Protein AF-A0A2R5GKH6-F1 (afdb_monomer)

Nearest PDB structures (foldseek):
  7dt0-assembly2_B  TM=6.962E-01  e=3.590E-07  uncultured bacterium esnapd13
  8h7v-assembly1_A  TM=6.740E-01  e=6.157E-07  uncultured bacterium esnapd13
  7dt0-assembly3_C  TM=6.696E-01  e=7.640E-07  uncultured bacterium esnapd13
  3emr-assembly1_A  TM=6.927E-01  e=2.943E-06  Virgibacillus salexigens
  4csw-assembly1_A  TM=3.201E-01  e=4.600E-02  Rhodothermus marinus DSM 4252

Solvent-accessible surface area (backbone atoms only — not comparable to full-atom values): 54508 Å² total; per-residue (Å²): 136,80,90,81,88,82,85,88,82,91,77,89,78,89,85,85,89,88,84,87,90,85,86,86,86,87,80,89,85,91,78,88,82,89,87,89,84,92,84,90,81,89,78,92,82,83,89,80,91,81,87,79,90,77,90,83,84,88,78,91,81,84,90,86,84,90,87,86,86,88,87,82,89,82,87,91,81,90,89,87,89,86,89,88,81,90,84,87,84,91,86,91,87,81,88,79,84,88,79,90,79,83,86,79,91,79,89,84,84,89,87,84,90,83,89,83,89,85,85,90,88,84,90,87,83,86,87,87,81,90,86,88,85,85,90,82,90,85,92,87,84,92,86,68,81,77,66,87,49,52,42,61,55,50,24,51,41,30,68,74,68,45,37,38,79,45,69,42,80,82,46,39,72,67,53,42,51,51,50,49,48,49,48,50,49,55,70,66,60,57,83,49,53,63,72,95,79,76,67,85,75,55,56,73,53,46,56,72,26,42,37,67,61,68,61,29,64,57,56,40,54,52,51,54,59,47,49,69,65,47,50,60,30,52,53,32,35,48,62,73,74,47,63,88,85,62,90,72,51,54,44,75,43,76,74,46,81,43,74,43,63,56,65,89,68,94,70,76,61,72,47,75,51,56,46,70,77,70,49,87,82,65,51,97,88,45,49,52,35,36,38,38,37,32,70,20,96,54,72,42,46,34,33,37,61,85,74,95,76,72,90,89,82,78,95,79,95,86,85,92,85,86,86,88,77,82,91,72,53,53,74,47,76,43,46,51,40,24,32,42,36,30,63,55,56,41,37,38,53,53,88,74,65,49,45,31,44,40,40,30,38,35,38,35,76,71,93,79,56,72,64,66,54,55,51,52,56,20,61,74,53,43,25,37,69,54,39,97,84,79,42,53,36,52,68,59,63,72,63,48,52,76,76,37,42,69,59,46,33,52,48,21,72,48,51,45,43,73,72,53,42,38,84,39,74,42,94,65,100,57,80,48,76,40,55,29,57,47,70,46,50,64,34,39,64,82,52,74,45,88,76,68,84,76,72,50,73,69,53,44,44,69,74,50,60,61,92,81,58,58,70,76,75,80,78,88,88,83,89,86,87,88,82,89,82,88,91,90,83,90,84,91,88,88,89,86,89,88,83,94,78,96,78,80,89,77,85,83,71,82,83,68,82,84,68,82,60,69,78,74,63,71,60,59,59,34,63,59,49,21,52,39,28,71,59,36,21,36,42,76,46,48,52,63,82,56,41,71,75,53,35,52,51,53,36,51,50,53,55,49,51,62,58,63,32,76,63,41,36,86,76,45,90,58,84,46,54,56,46,69,22,51,45,19,49,24,56,53,58,54,38,70,66,58,49,50,50,50,44,47,53,47,62,72,39,50,59,31,54,41,36,30,45,65,73,76,62,70,82,55,96,85,73,62,50,14,42,27,41,42,70,47,39,31,26,64,30,55,56,62,42,37,32,64,70,44,70,50,24,23,67,22,32,62,69,62,52,99,80,44,51,48,30,39,34,34,36,28,51,33,91,56,68,43,76,48,42,32,31,67,37,51,30,65,96,68,85,84,48,84,19,76,48,58,69,76,58,70,65,60,49,50,54,46,64,74,52,55,42,75,48,79,39,39,50,48,18,36,39,41,29,39,27,56,24,37,28,42,44,77,60,54,65,32,93,50,61,45,43,36,42,37,39,30,36,36,39,30,72,58,76,66,46,82,56,79,68,49,71,57,37,59,74,40,37,28,50,66,49,35,68,59,70,46,64,46,44,34,41,56,74,63,40,69,76,75,35,50,69,58,46,35,53,49,23,74,63,14,43,34,77,69,56,46,41,80,46,67,34,89,60,71,97,57,44,71,45,72,42,69,27,53,42,51,57,43,66,23,32,57,80,52,72,44,84,71,66,80,80,79,49,74,66,68,50,49,52,50,34,41,40,40,65,50,61,42,71,60,86,71,69,47,71,49,73,51,73,62,83

Sequence (869 aa):
MLKRESDVAELDEDLEPERSSTAASVADCDVKREKRSRTDVDEVASVSTFAPSTQTSTSLSQDMSGFGSQSTVGEFRQALNAAQDSATAVVRTEGSSSSSSSSSSSESSESGEEGGGGGEGEPGGFGGDGGDSDGSDEEGHRDCHRLGYTPDDAARQLEFEGFLLVPVPWMTEAVRNQKLEAVLDEARRFPEFRDGATQYALGSMYALSNPASFHNMAVRDLRMSAMAELVPLFKSYARNQISPNESRPWKLEQIIDRLVIPPQNKVSRRRRFRVDEVDANARHGDLIFGSWWNLSGENQKFSFKENSHLHESGHNSTNRQLARSNSSGRMVVVPPGQILLFHDHIEQKTEAPGVRLFMGWRLTRSENGPLTRGLRESLQSQAVINLKSGRAPLMYENQHWSFHPNMVVEFTQNNIADRCQIDREAIGSDPSIVRVVANPMSSLQEYGLEMYPEYSSGEVSILLPNSSWTLDCGYWPSSLPATQEEEFALADGTSTSPSDALEAPEINLHRQGREHETCHPLAYEPDQAADELAKNGWVCVRFSWMTPPRLDQLRESLLEDVRNFPEFKPNADSHVLGGFSALGNPASFHNSTVRKLRMYAMAELVPLFSSYARKHLTGNPGQQWKLEQLVDRMMLRPKGATPSAEAWHRDEAPDARDDDCIFGGWWNFNSESQFFSCVPGSHSGVRGHSGFGTVQDKEEKKIYAAKKHQVDVRAGHVLIFHEHILHEIVARKSKVGLLRLFIGWRLTQATTPLTPNLRELLENQAVIPLKSKQVPPMYAKLHWTNWRDKIVNFTQRNIVDACTCERTVGSGSAKGTVLRIVDQHMKSLREYNLPRYSSYNPNEISILFPDSNWTTNCGCGKSGVFKRL

Secondary structure (DSSP, 8-state):
-------------------------------------------------------------------------------SS-------------------------------------------------------------SSTTSSS-HHHHHHHHHHHSEEEEE-TT--HHHHHHHHHHHHHHHHH-TT---TT--TTTHHHHTTT-HHHHH-HHHHHHHHHHHHHHHHHHHHHHHHHS-TT--S--EEEEEEEEEE---SS-----EEE-STTT-SS--TT-EEEEEEEE-SSS-EEEEE-----S-------S--SS------PPEEEE-TTEEEEESS-EEE-------EEEEEEEEE--SS-HHHHHHHHHHHHTBPPPBTTTBPPPSS-HHHHHH-HHHHHHHHHHHS-GGGEEEEE-SSSS--EEEEE-SS--BTTTTTPPPPPPPPHHHHHHHS--TT-----------------------------------PPP-------------PPPSS-HHHHHHHHHHHSEEEEE-TT--HHHHHHHHHHHHHHHHT-TTB-TT-S-SSBSTT-B--STHHHH-HHHHHHHHHHHHHHHHHHHHHHHHHS--STT---EEEEEEEEEEEE-TT--PPPEEEE-B--TT--TT-EEEEEEEE-SSS-EEEEE-TTTTTT-----SB-----HHHHHHHHHH-EEEEE-TTEEEEEETTS-EEE-----SS-EEEEEEEEEEES-SS-SSTTHHHHHHHT--PPPTTSPPPPSB-HHHHHH-HHHHHHHHHHHB-GGGEEEEE--SSTTTT-EEEEE-SS---TTTTTPPPPPPPPHHHHHTTS-BS-EEEE-SSS-EEEE---

Organism: NCBI:txid2315210

Mean predicted aligned error: 20.46 Å

Foldseek 3Di:
DDDDDDDDDDDDDDDDDDDDDDDDDDDDDDDDDDDDDDDDDDDDDDDDDDDDDDDDDDDDDDDDDDDDDDDDDDDDDDDDPDDDDDDDDDDDDDDDDDDDDDDDDDDDDDDDDDDDDDDDDDDDDDDDDDDDDDDDDDDDDPDDPQFVDHLLRQLVCCVPVQKGKTFLNVCDVVNLVVLQVLLVVVVVPPPFAFDDDPCPPQVQQQCQQDLCNVLPPSNLVVVLSVLVVCVSNVLNNCVVPDDLPDQFFKDKAWQDKGKGADDQDFDWDKDKDFQCVSDPPQDDPKAKKKKKAQSDQDKWKKFAQDPPDDDPDDDDDDDDDPDDDDPPTDIDIHHHRIMMMGRGIIIGGDGGGDIMMMIMMIIDRDQDDPLLVQVVVCLQQSWQRAHPVNHRRFSDPPVCCVPPVVVQLVCCVNGGHPLQWDWDFHPDPDRDTGTGGDTRGTHCVVSVHDDDDHQDPVSSCSNRVHPPNGPCSDDDDDDDDDDDDDDDDDDDDDDDDDDDDDDDDDDPDDDDDDDLPDPDDFPDDLLVQLVCCQQFQKGKGFGPPPDPVNLVVLLVVVVVLQCPPQQWDNPAPAQFDALQQWHQELSQQAPPSNLLVLLVCCLSCVSNVVSNCVPPVPPDPPQFKWKFKFTDGKGKHAAQRWHDKFAWWFQAQQLDDQSKWKKKKKWWSDQAWDKWKFQTPQLPPDTDRPGTGGDDDDVVSVVGVVRIDIDTNHHGMMMMGTRSITTIRDGDRHNHTTIMGIMMMMIDSDQFFLFPPVVVCLQLSFQGQGSSSHNQFSYDPVCLVPPVVVQLVSCVRIGDQLQWDWDADCDDPRHRDIGIGGDGRTGGCNSSVTDHDDRDDPLSVVNRGIDQWRQSPSVPSPRDGPHGD

pLDDT: mean 70.67, std 25.55, range [26.72, 98.75]

Radius of gyration: 40.42 Å; Cα contacts (8 Å, |Δi|>4): 1214; chains: 1; bounding box: 115×118×123 Å

Structure (mmCIF, N/CA/C/O backbone):
data_AF-A0A2R5GKH6-F1
#
_entry.id   AF-A0A2R5GKH6-F1
#
loop_
_atom_site.group_PDB
_atom_site.id
_atom_site.type_symbol
_atom_site.label_atom_id
_atom_site.label_alt_id
_atom_site.label_comp_id
_atom_site.label_asym_id
_atom_site.label_entity_id
_atom_site.label_seq_id
_atom_site.pdbx_PDB_ins_code
_atom_site.Cartn_x
_atom_site.Cartn_y
_atom_site.Cartn_z
_atom_site.occupancy
_atom_site.B_iso_or_equiv
_atom_site.auth_seq_id
_atom_site.auth_comp_id
_atom_site.auth_asym_id
_atom_site.auth_atom_id
_atom_site.pdbx_PDB_model_num
ATOM 1 N N . MET A 1 1 ? -28.946 -10.420 -40.716 1.00 34.53 1 MET A N 1
ATOM 2 C CA . MET A 1 1 ? -28.999 -9.492 -41.871 1.00 34.53 1 MET A CA 1
ATOM 3 C C . MET A 1 1 ? -28.199 -8.262 -41.467 1.00 34.53 1 MET A C 1
ATOM 5 O O . MET A 1 1 ? -28.490 -7.756 -40.398 1.00 34.53 1 MET A O 1
ATOM 9 N N . LEU A 1 2 ? -27.164 -7.798 -42.166 1.00 39.09 2 LEU A N 1
ATOM 10 C CA . LEU A 1 2 ? -26.539 -8.218 -43.431 1.00 39.09 2 LEU A CA 1
ATOM 11 C C . LEU A 1 2 ? -25.005 -8.092 -43.291 1.00 39.09 2 LEU A C 1
ATOM 13 O O . LEU A 1 2 ? -24.536 -7.216 -42.570 1.00 39.09 2 LEU A O 1
ATOM 17 N N . LYS A 1 3 ? -24.236 -8.937 -43.991 1.00 44.78 3 LYS A N 1
ATOM 18 C CA . LYS A 1 3 ? -22.803 -8.692 -44.246 1.00 44.78 3 LYS A CA 1
ATOM 19 C C . LYS A 1 3 ? -22.643 -7.496 -45.194 1.00 44.78 3 LYS A C 1
ATOM 21 O O . LYS A 1 3 ? -23.474 -7.339 -46.090 1.00 44.78 3 LYS A O 1
ATOM 26 N N . ARG A 1 4 ? -21.501 -6.804 -45.122 1.00 47.41 4 ARG A N 1
ATOM 27 C CA . ARG A 1 4 ? -20.756 -6.383 -46.321 1.00 47.41 4 ARG A CA 1
ATOM 28 C C . ARG A 1 4 ? -19.262 -6.273 -46.021 1.00 47.41 4 ARG A C 1
ATOM 30 O O . ARG A 1 4 ? -18.869 -5.551 -45.115 1.00 47.41 4 ARG A O 1
ATOM 37 N N . GLU A 1 5 ? -18.481 -7.035 -46.777 1.00 54.81 5 GLU A N 1
ATOM 38 C CA . GLU A 1 5 ? -17.040 -6.851 -46.953 1.00 54.81 5 GLU A CA 1
ATOM 39 C C . GLU A 1 5 ? -16.802 -5.745 -47.999 1.00 54.81 5 GLU A C 1
ATOM 41 O O . GLU A 1 5 ? -17.628 -5.578 -48.902 1.00 54.81 5 GLU A O 1
ATOM 46 N N . SER A 1 6 ? -15.670 -5.044 -47.912 1.00 44.03 6 SER A N 1
ATOM 47 C CA . SER A 1 6 ? -14.995 -4.427 -49.064 1.00 44.03 6 SER A CA 1
ATOM 48 C C . SER A 1 6 ? -13.567 -4.031 -48.677 1.00 44.03 6 SER A C 1
ATOM 50 O O . SER A 1 6 ? -13.378 -3.094 -47.901 1.00 44.03 6 SER A O 1
ATOM 52 N N . ASP A 1 7 ? -12.592 -4.758 -49.215 1.00 41.34 7 ASP A N 1
ATOM 53 C CA . ASP A 1 7 ? -11.163 -4.442 -49.145 1.00 41.34 7 ASP A CA 1
ATOM 54 C C . ASP A 1 7 ? -10.753 -3.382 -50.194 1.00 41.34 7 ASP A C 1
ATOM 56 O O . ASP A 1 7 ? -11.539 -3.030 -51.074 1.00 41.34 7 ASP A O 1
ATOM 60 N N . VAL A 1 8 ? -9.466 -3.004 -50.151 1.00 36.09 8 VAL A N 1
ATOM 61 C CA . VAL A 1 8 ? -8.664 -2.346 -51.210 1.00 36.09 8 VAL A CA 1
ATOM 62 C C . VAL A 1 8 ? -8.894 -0.843 -51.441 1.00 36.09 8 VAL A C 1
ATOM 64 O O . VAL A 1 8 ? -9.864 -0.436 -52.073 1.00 36.09 8 VAL A O 1
ATOM 67 N N . ALA A 1 9 ? -7.898 -0.029 -51.065 1.00 32.47 9 ALA A N 1
ATOM 68 C CA . ALA A 1 9 ? -6.967 0.573 -52.036 1.00 32.47 9 ALA A CA 1
ATOM 69 C C . ALA A 1 9 ? -5.810 1.315 -51.338 1.00 32.47 9 ALA A C 1
ATOM 71 O O . ALA A 1 9 ? -6.034 2.159 -50.472 1.00 32.47 9 ALA A O 1
ATOM 72 N N . GLU A 1 10 ? -4.580 1.007 -51.748 1.00 43.31 10 GLU A N 1
ATOM 73 C CA . GLU A 1 10 ? -3.397 1.847 -51.528 1.00 43.31 10 GLU A CA 1
ATOM 74 C C . GLU A 1 10 ? -3.471 3.075 -52.447 1.00 43.31 10 GLU A C 1
ATOM 76 O O . GLU A 1 10 ? -3.861 2.937 -53.606 1.00 43.31 10 GLU A O 1
ATOM 81 N N . LEU A 1 11 ? -3.039 4.240 -51.961 1.00 40.16 11 LEU A N 1
ATOM 82 C CA . LEU A 1 11 ? -2.482 5.310 -52.792 1.00 40.16 11 LEU A CA 1
ATOM 83 C C . LEU A 1 11 ? -1.433 6.068 -51.971 1.00 40.16 11 LEU A C 1
ATOM 85 O O . LEU A 1 11 ? -1.778 6.823 -51.061 1.00 40.16 11 LEU A O 1
ATOM 89 N N . ASP A 1 12 ? -0.164 5.853 -52.315 1.00 37.38 12 ASP A N 1
ATOM 90 C CA . ASP A 1 12 ? 0.877 6.860 -52.126 1.00 37.38 12 ASP A CA 1
ATOM 91 C C . ASP A 1 12 ? 0.582 8.052 -53.049 1.00 37.38 12 ASP A C 1
ATOM 93 O O . ASP A 1 12 ? 0.193 7.848 -54.199 1.00 37.38 12 ASP A O 1
ATOM 97 N N . GLU A 1 13 ? 0.842 9.273 -52.584 1.00 46.28 13 GLU A N 1
ATOM 98 C CA . GLU A 1 13 ? 1.546 10.276 -53.393 1.00 46.28 13 GLU A CA 1
ATOM 99 C C . GLU A 1 13 ? 2.105 11.385 -52.485 1.00 46.28 13 GLU A C 1
ATOM 101 O O . GLU A 1 13 ? 1.415 11.916 -51.610 1.00 46.28 13 GLU A O 1
ATOM 106 N N . ASP A 1 14 ? 3.387 11.701 -52.676 1.00 42.50 14 ASP A N 1
ATOM 107 C CA . ASP A 1 14 ? 4.087 12.808 -52.022 1.00 42.50 14 ASP A CA 1
ATOM 108 C C . ASP A 1 14 ? 3.471 14.172 -52.387 1.00 42.50 14 ASP A C 1
ATOM 110 O O . ASP A 1 14 ? 2.933 14.321 -53.481 1.00 42.50 14 ASP A O 1
ATOM 114 N N . LEU A 1 15 ? 3.641 15.187 -51.519 1.00 36.03 15 LEU A N 1
ATOM 115 C CA . LEU A 1 15 ? 4.017 16.574 -51.885 1.00 36.03 15 LEU A CA 1
ATOM 116 C C . LEU A 1 15 ? 4.073 17.509 -50.652 1.00 36.03 15 LEU A C 1
ATOM 118 O O . LEU A 1 15 ? 3.105 18.169 -50.279 1.00 36.03 15 LEU A O 1
ATOM 122 N N . GLU A 1 16 ? 5.263 17.620 -50.063 1.00 45.59 16 GLU A N 1
ATOM 123 C CA . GLU A 1 16 ? 5.758 18.831 -49.378 1.00 45.59 16 GLU A CA 1
ATOM 124 C C . GLU A 1 16 ? 6.518 19.703 -50.413 1.00 45.59 16 GLU A C 1
ATOM 126 O O . GLU A 1 16 ? 6.889 19.178 -51.468 1.00 45.59 16 GLU A O 1
ATOM 131 N N . PRO A 1 17 ? 6.926 20.959 -50.125 1.00 58.50 17 PRO A N 1
ATOM 132 C CA . PRO A 1 17 ? 6.417 21.953 -49.166 1.00 58.50 17 PRO A CA 1
ATOM 133 C C . PRO A 1 17 ? 6.124 23.318 -49.849 1.00 58.50 17 PRO A C 1
ATOM 135 O O . PRO A 1 17 ? 6.504 23.523 -50.993 1.00 58.50 17 PRO A O 1
ATOM 138 N N . GLU A 1 18 ? 5.591 24.313 -49.122 1.00 37.81 18 GLU A N 1
ATOM 139 C CA . GLU A 1 18 ? 5.977 25.742 -49.268 1.00 37.81 18 GLU A CA 1
ATOM 140 C C . GLU A 1 18 ? 5.550 26.559 -48.024 1.00 37.81 18 GLU A C 1
ATOM 142 O O . GLU A 1 18 ? 4.809 26.086 -47.162 1.00 37.81 18 GLU A O 1
ATOM 147 N N . ARG A 1 19 ? 6.121 27.761 -47.862 1.00 39.41 19 ARG A N 1
ATOM 148 C CA . ARG A 1 19 ? 6.217 28.504 -46.585 1.00 39.41 19 ARG A CA 1
ATOM 149 C C . ARG A 1 19 ? 5.281 29.726 -46.490 1.00 39.41 19 ARG A C 1
ATOM 151 O O . ARG A 1 19 ? 4.680 30.155 -47.465 1.00 39.41 19 ARG A O 1
ATOM 158 N N . SER A 1 20 ? 5.368 30.390 -45.327 1.00 33.31 20 SER A N 1
ATOM 159 C CA . SER A 1 20 ? 4.950 31.777 -45.010 1.00 33.31 20 SER A CA 1
ATOM 160 C C . SER A 1 20 ? 3.495 31.886 -44.508 1.00 33.31 20 SER A C 1
ATOM 162 O O . SER A 1 20 ? 2.554 31.489 -45.174 1.00 33.31 20 SER A O 1
ATOM 164 N N . SER A 1 21 ? 3.253 32.141 -43.217 1.00 36.00 21 SER A N 1
ATOM 165 C CA . SER A 1 21 ? 3.440 33.378 -42.432 1.00 36.00 21 SER A CA 1
ATOM 166 C C . SER A 1 21 ? 2.377 34.450 -42.690 1.00 36.00 21 SER A C 1
ATOM 168 O O . SER A 1 21 ? 2.438 35.154 -43.692 1.00 36.00 21 SER A O 1
ATOM 170 N N . THR A 1 22 ? 1.485 34.683 -41.727 1.00 33.62 22 THR A N 1
ATOM 171 C CA . THR A 1 22 ? 1.418 35.910 -40.895 1.00 33.62 22 THR A CA 1
ATOM 172 C C . THR A 1 22 ? 0.170 35.876 -40.005 1.00 33.62 22 THR A C 1
ATOM 174 O O . THR A 1 22 ? -0.684 35.003 -40.141 1.00 33.62 22 THR A O 1
ATOM 177 N N . ALA A 1 23 ? 0.124 36.759 -39.009 1.00 36.25 23 ALA A N 1
ATOM 178 C CA . ALA A 1 23 ? -0.905 36.781 -37.976 1.00 36.25 23 ALA A CA 1
ATOM 179 C C . ALA A 1 23 ? -2.078 37.727 -38.306 1.00 36.25 23 ALA A C 1
ATOM 181 O O . ALA A 1 23 ? -1.992 38.545 -39.216 1.00 36.25 23 ALA A O 1
ATOM 182 N N . ALA A 1 24 ? -3.076 37.682 -37.413 1.00 33.56 24 ALA A N 1
ATOM 183 C CA . ALA A 1 24 ? -4.045 38.733 -37.076 1.00 33.56 24 ALA A CA 1
ATOM 184 C C . ALA A 1 24 ? -5.471 38.659 -37.676 1.00 33.56 24 ALA A C 1
ATOM 186 O O . ALA A 1 24 ? -5.754 39.133 -38.769 1.00 33.56 24 ALA A O 1
ATOM 187 N N . SER A 1 25 ? -6.396 38.312 -36.769 1.00 32.91 25 SER A N 1
ATOM 188 C CA . SER A 1 25 ? -7.523 39.168 -36.341 1.00 32.91 25 SER A CA 1
ATOM 189 C C . SER A 1 25 ? -8.952 38.924 -36.876 1.00 32.91 25 SER A C 1
ATOM 191 O O . SER A 1 25 ? -9.220 38.995 -38.067 1.00 32.91 25 SER A O 1
ATOM 193 N N . VAL A 1 26 ? -9.862 38.841 -35.887 1.00 33.16 26 VAL A N 1
ATOM 194 C CA . VAL A 1 26 ? -11.204 39.468 -35.817 1.00 33.16 26 VAL A CA 1
ATOM 195 C C . VAL A 1 26 ? -12.443 38.751 -36.404 1.00 33.16 26 VAL A C 1
ATOM 197 O O . VAL A 1 26 ? -12.439 38.221 -37.505 1.00 33.16 26 VAL A O 1
ATOM 200 N N . ALA A 1 27 ? -13.525 38.897 -35.617 1.00 31.48 27 ALA A N 1
ATOM 201 C CA . ALA A 1 27 ? -14.965 38.780 -35.897 1.00 31.48 27 ALA A CA 1
ATOM 202 C C . ALA A 1 27 ? -15.665 37.402 -35.835 1.00 31.48 27 ALA A C 1
ATOM 204 O O . ALA A 1 27 ? -15.552 36.560 -36.717 1.00 31.48 27 ALA A O 1
ATOM 205 N N . ASP A 1 28 ? -16.480 37.271 -34.780 1.00 33.78 28 ASP A N 1
ATOM 206 C CA . ASP A 1 28 ? -17.915 36.948 -34.792 1.00 33.78 28 ASP A CA 1
ATOM 207 C C . ASP A 1 28 ? -18.483 35.912 -35.778 1.00 33.78 28 ASP A C 1
ATOM 209 O O . ASP A 1 28 ? -18.575 36.140 -36.983 1.00 33.78 28 ASP A O 1
ATOM 213 N N . CYS A 1 29 ? -19.141 34.895 -35.208 1.00 32.72 29 CYS A N 1
ATOM 214 C CA . CYS A 1 29 ? -20.474 34.496 -35.671 1.00 32.72 29 CYS A CA 1
ATOM 215 C C . CYS A 1 29 ? -21.316 33.905 -34.531 1.00 32.72 29 CYS A C 1
ATOM 217 O O . CYS A 1 29 ? -21.149 32.759 -34.117 1.00 32.72 29 CYS A O 1
ATOM 219 N N . ASP A 1 30 ? -22.261 34.710 -34.056 1.00 34.03 30 ASP A N 1
ATOM 220 C CA . ASP A 1 30 ? -23.305 34.341 -33.104 1.00 34.03 30 ASP A CA 1
ATOM 221 C C . ASP A 1 30 ? -24.464 33.641 -33.848 1.00 34.03 30 ASP A C 1
ATOM 223 O O . ASP A 1 30 ? -25.128 34.259 -34.685 1.00 34.03 30 ASP A O 1
ATOM 227 N N . VAL A 1 31 ? -24.732 32.352 -33.579 1.00 39.97 31 VAL A N 1
ATOM 228 C CA . VAL A 1 31 ? -25.918 31.649 -34.118 1.00 39.97 31 VAL A CA 1
ATOM 229 C C . VAL A 1 31 ? -26.664 30.866 -33.037 1.00 39.97 31 VAL A C 1
ATOM 231 O O . VAL A 1 31 ? -26.386 29.712 -32.716 1.00 39.97 31 VAL A O 1
ATOM 234 N N . LYS A 1 32 ? -27.713 31.530 -32.554 1.00 33.53 32 LYS A N 1
ATOM 235 C CA . LYS A 1 32 ? -28.870 31.026 -31.801 1.00 33.53 32 LYS A CA 1
ATOM 236 C C . LYS A 1 32 ? -29.304 29.598 -32.171 1.00 33.53 32 LYS A C 1
ATOM 238 O O . LYS A 1 32 ? -29.564 29.310 -33.341 1.00 33.53 32 LYS A O 1
ATOM 243 N N . ARG A 1 33 ? -29.705 28.812 -31.160 1.00 38.22 33 ARG A N 1
ATOM 244 C CA . ARG A 1 33 ? -30.953 28.032 -31.283 1.00 38.22 33 ARG A CA 1
ATOM 245 C C . ARG A 1 33 ? -31.690 27.841 -29.959 1.00 38.22 33 ARG A C 1
ATOM 247 O O . ARG A 1 33 ? -31.127 27.412 -28.961 1.00 38.22 33 ARG A O 1
ATOM 254 N N . GLU A 1 34 ? -32.976 28.174 -29.982 1.00 32.94 34 GLU A N 1
ATOM 255 C CA . GLU A 1 34 ? -33.892 28.120 -28.842 1.00 32.94 34 GLU A CA 1
ATOM 256 C C . GLU A 1 34 ? -34.293 26.684 -28.463 1.00 32.94 34 GLU A C 1
ATOM 258 O O . GLU A 1 34 ? -34.482 25.838 -29.342 1.00 32.94 34 GLU A O 1
ATOM 263 N N . LYS A 1 35 ? -34.651 26.476 -27.186 1.00 38.75 35 LYS A N 1
ATOM 264 C CA . LYS A 1 35 ? -35.952 25.869 -26.844 1.00 38.75 35 LYS A CA 1
ATOM 265 C C . LYS A 1 35 ? -36.427 26.259 -25.438 1.00 38.75 35 LYS A C 1
ATOM 267 O O . LYS A 1 35 ? -35.645 26.341 -24.501 1.00 38.75 35 LYS A O 1
ATOM 272 N N . ARG A 1 36 ? -37.731 26.538 -25.331 1.00 33.22 36 ARG A N 1
ATOM 273 C CA . ARG A 1 36 ? -38.428 27.094 -24.154 1.00 33.22 36 ARG A CA 1
ATOM 274 C C . ARG A 1 36 ? -39.048 26.004 -23.270 1.00 33.22 36 ARG A C 1
ATOM 276 O O . ARG A 1 36 ? -39.677 25.111 -23.827 1.00 33.22 36 ARG A O 1
ATOM 283 N N . SER A 1 37 ? -39.046 26.217 -21.949 1.00 38.28 37 SER A N 1
ATOM 284 C CA . SER A 1 37 ? -40.229 26.173 -21.044 1.00 38.28 37 SER A CA 1
ATOM 285 C C . SER A 1 37 ? -39.748 26.368 -19.590 1.00 38.28 37 SER A C 1
ATOM 287 O O . SER A 1 37 ? -39.015 25.518 -19.102 1.00 38.28 37 SER A O 1
ATOM 289 N N . ARG A 1 38 ? -39.930 27.512 -18.915 1.00 35.56 38 ARG A N 1
ATOM 290 C CA . ARG A 1 38 ? -41.169 28.176 -18.443 1.00 35.56 38 ARG A CA 1
ATOM 291 C C . ARG A 1 38 ? -41.789 27.524 -17.193 1.00 35.56 38 ARG A C 1
ATOM 293 O O . ARG A 1 38 ? -42.606 26.624 -17.339 1.00 35.56 38 ARG A O 1
ATOM 300 N N . THR A 1 39 ? -41.481 28.094 -16.026 1.00 40.31 39 THR A N 1
ATOM 301 C CA . THR A 1 39 ? -42.418 28.384 -14.917 1.00 40.31 39 THR A CA 1
ATOM 302 C C . THR A 1 39 ? -41.822 29.514 -14.079 1.00 40.31 39 THR A C 1
ATOM 304 O O . THR A 1 39 ? -40.701 29.381 -13.594 1.00 40.31 39 THR A O 1
ATOM 307 N N . ASP A 1 40 ? -42.564 30.609 -13.953 1.00 38.97 40 ASP A N 1
ATOM 308 C CA . ASP A 1 40 ? -42.227 31.807 -13.176 1.00 38.97 40 ASP A CA 1
ATOM 309 C C . ASP A 1 40 ? -42.649 31.652 -11.699 1.00 38.97 40 ASP A C 1
ATOM 311 O O . ASP A 1 40 ? -43.562 30.872 -11.439 1.00 38.97 40 ASP A O 1
ATOM 315 N N . VAL A 1 41 ? -42.012 32.401 -10.781 1.00 43.66 41 VAL A N 1
ATOM 316 C CA . VAL A 1 41 ? -42.593 33.152 -9.631 1.00 43.66 41 VAL A CA 1
ATOM 317 C C . VAL A 1 41 ? -41.477 34.037 -9.024 1.00 43.66 41 VAL A C 1
ATOM 319 O O . VAL A 1 41 ? -40.464 33.504 -8.581 1.00 43.66 41 VAL A O 1
ATOM 322 N N . ASP A 1 42 ? -41.662 35.363 -9.098 1.00 37.91 42 ASP A N 1
ATOM 323 C CA . ASP A 1 42 ? -41.467 36.458 -8.106 1.00 37.91 42 ASP A CA 1
ATOM 324 C C . ASP A 1 42 ? -40.412 36.318 -6.968 1.00 37.91 42 ASP A C 1
ATOM 326 O O . ASP A 1 42 ? -40.249 35.253 -6.384 1.00 37.91 42 ASP A O 1
ATOM 330 N N . GLU A 1 43 ? -39.709 37.351 -6.470 1.00 38.62 43 GLU A N 1
ATOM 331 C CA . GLU A 1 43 ? -39.561 38.793 -6.779 1.00 38.62 43 GLU A CA 1
ATOM 332 C C . GLU A 1 43 ? -38.331 39.343 -5.979 1.00 38.62 43 GLU A C 1
ATOM 334 O O . GLU A 1 43 ? -37.988 38.751 -4.963 1.00 38.62 43 GLU A O 1
ATOM 339 N N . VAL A 1 44 ? -37.718 40.478 -6.393 1.00 33.81 44 VAL A N 1
ATOM 340 C CA . VAL A 1 44 ? -37.182 41.602 -5.541 1.00 33.81 44 VAL A CA 1
ATOM 341 C C . VAL A 1 44 ? -36.199 41.272 -4.357 1.00 33.81 44 VAL A C 1
ATOM 343 O O . VAL A 1 44 ? -36.514 40.492 -3.475 1.00 33.81 44 VAL A O 1
ATOM 346 N N . ALA A 1 45 ? -35.004 41.871 -4.147 1.00 35.06 45 ALA A N 1
ATOM 347 C CA . ALA A 1 45 ? -34.350 43.074 -4.692 1.00 35.06 45 ALA A CA 1
ATOM 348 C C . ALA A 1 45 ? -32.793 43.098 -4.559 1.00 35.06 45 ALA A C 1
ATOM 350 O O . ALA A 1 45 ? -32.228 42.610 -3.588 1.00 35.06 45 ALA A O 1
ATOM 351 N N . SER A 1 46 ? -32.156 43.826 -5.491 1.00 34.34 46 SER A N 1
ATOM 352 C CA . SER A 1 46 ? -31.110 44.867 -5.303 1.00 34.34 46 SER A CA 1
ATOM 353 C C . SER A 1 46 ? -29.748 44.634 -4.590 1.00 34.34 46 SER A C 1
ATOM 355 O O . SER A 1 46 ? -29.707 44.482 -3.377 1.00 34.34 46 SER A O 1
ATOM 357 N N . VAL A 1 47 ? -28.662 44.933 -5.345 1.00 31.83 47 VAL A N 1
ATOM 358 C CA . VAL A 1 47 ? -27.583 45.933 -5.035 1.00 31.83 47 VAL A CA 1
ATOM 359 C C . VAL A 1 47 ? -26.630 45.640 -3.843 1.00 31.83 47 VAL A C 1
ATOM 361 O O . VAL A 1 47 ? -27.073 45.365 -2.742 1.00 31.83 47 VAL A O 1
ATOM 364 N N . SER A 1 48 ? -25.295 45.763 -3.937 1.00 31.06 48 SER A N 1
ATOM 365 C CA . SER A 1 48 ? -24.385 46.011 -5.075 1.00 31.06 48 SER A CA 1
ATOM 366 C C . SER A 1 48 ? -22.955 45.528 -4.796 1.00 31.06 48 SER A C 1
ATOM 368 O O . SER A 1 48 ? -22.483 45.516 -3.664 1.00 31.06 48 SER A O 1
ATOM 370 N N . THR A 1 49 ? -22.231 45.257 -5.880 1.00 32.81 49 THR A N 1
ATOM 371 C CA . THR A 1 49 ? -20.763 45.280 -5.987 1.00 32.81 49 THR A CA 1
ATOM 372 C C . THR A 1 49 ? -20.108 46.507 -5.332 1.00 32.81 49 THR A C 1
ATOM 374 O O . THR A 1 49 ? -20.604 47.612 -5.535 1.00 32.81 49 THR A O 1
ATOM 377 N N . PHE A 1 50 ? -18.942 46.351 -4.690 1.00 30.19 50 PHE A N 1
ATOM 378 C CA . PHE A 1 50 ? -17.632 46.755 -5.250 1.00 30.19 50 PHE A CA 1
ATOM 379 C C . PHE A 1 50 ? -16.467 46.349 -4.314 1.00 30.19 50 PHE A C 1
ATOM 381 O O . PHE A 1 50 ? -16.503 46.581 -3.110 1.00 30.19 50 PHE A O 1
ATOM 388 N N . ALA A 1 51 ? -15.423 45.752 -4.895 1.00 32.97 51 ALA A N 1
ATOM 389 C CA . ALA A 1 51 ? -14.051 45.713 -4.358 1.00 32.97 51 ALA A CA 1
ATOM 390 C C . ALA A 1 51 ? -13.311 47.007 -4.839 1.00 32.97 51 ALA A C 1
ATOM 392 O O . ALA A 1 51 ? -14.013 47.875 -5.360 1.00 32.97 51 ALA A O 1
ATOM 393 N N . PRO A 1 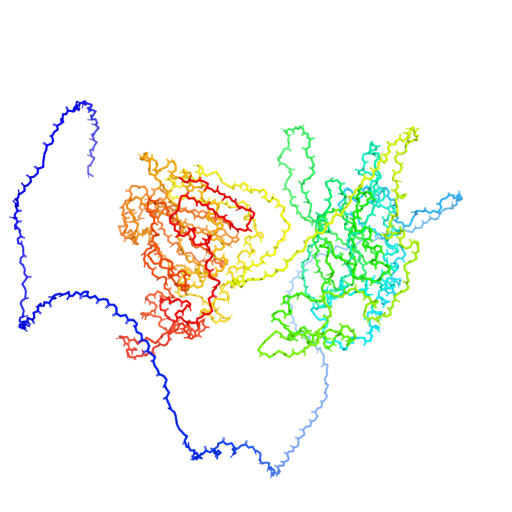52 ? -11.967 47.198 -4.796 1.00 48.84 52 PRO A N 1
ATOM 394 C CA . PRO A 1 52 ? -10.884 46.321 -4.319 1.00 48.84 52 PRO A CA 1
ATOM 395 C C . PRO A 1 52 ? -9.744 47.042 -3.542 1.00 48.84 52 PRO A C 1
ATOM 397 O O . PRO A 1 52 ? -9.775 48.254 -3.363 1.00 48.84 52 PRO A O 1
ATOM 400 N N . SER A 1 53 ? -8.656 46.300 -3.255 1.00 30.17 53 SER A N 1
ATOM 401 C CA . SER A 1 53 ? -7.258 46.792 -3.104 1.00 30.17 53 SER A CA 1
ATOM 402 C C . SER A 1 53 ? -6.944 47.696 -1.879 1.00 30.17 53 SER A C 1
ATOM 404 O O . SER A 1 53 ? -7.825 48.356 -1.355 1.00 30.17 53 SER A O 1
ATOM 406 N N . THR A 1 54 ? -5.734 47.768 -1.303 1.00 30.59 54 THR A N 1
ATOM 407 C CA . THR A 1 54 ? -4.416 47.170 -1.619 1.00 30.59 54 THR A CA 1
ATOM 408 C C . THR A 1 54 ? -3.567 47.044 -0.329 1.00 30.59 54 THR A C 1
ATOM 410 O O . THR A 1 54 ? -3.951 47.558 0.713 1.00 30.59 54 THR A O 1
ATOM 413 N N . GLN A 1 55 ? -2.416 46.364 -0.436 1.00 30.70 55 GLN A N 1
ATOM 414 C CA . GLN A 1 55 ? -1.119 46.560 0.265 1.00 30.70 55 GLN A CA 1
ATOM 415 C C . GLN A 1 55 ? -0.983 47.828 1.172 1.00 30.70 55 GLN A C 1
ATOM 417 O O . GLN A 1 55 ? -1.497 48.883 0.826 1.00 30.70 55 GLN A O 1
ATOM 422 N N . THR A 1 56 ? -0.232 47.873 2.291 1.00 29.05 56 THR A N 1
ATOM 423 C CA . THR A 1 56 ? 1.098 47.271 2.552 1.00 29.05 56 THR A CA 1
ATOM 424 C C . THR A 1 56 ? 1.515 47.356 4.048 1.00 29.05 56 THR A C 1
ATOM 426 O O . THR A 1 56 ? 1.165 48.319 4.718 1.00 29.05 56 THR A O 1
ATOM 429 N N . SER A 1 57 ? 2.359 46.400 4.483 1.00 30.50 57 SER A N 1
ATOM 430 C CA . SER A 1 57 ? 3.596 46.531 5.310 1.00 30.50 57 SER A CA 1
ATOM 431 C C . SER A 1 57 ? 3.630 46.992 6.787 1.00 30.50 57 SER A C 1
ATOM 433 O O . SER A 1 57 ? 3.017 47.982 7.158 1.00 30.50 57 SER A O 1
ATOM 435 N N . THR A 1 58 ? 4.593 46.381 7.516 1.00 29.39 58 THR A N 1
ATOM 436 C CA . THR A 1 58 ? 5.397 46.904 8.667 1.00 29.39 58 THR A CA 1
ATOM 437 C C . THR A 1 58 ? 4.671 47.283 9.974 1.00 29.39 58 THR A C 1
ATOM 439 O O . THR A 1 58 ? 3.582 47.827 9.940 1.00 29.39 58 THR A O 1
ATOM 442 N N . SER A 1 59 ? 5.233 47.117 11.181 1.00 30.02 59 SER A N 1
ATOM 443 C CA . SER A 1 59 ? 6.354 46.302 11.707 1.00 30.02 59 SER A CA 1
ATOM 444 C C . SER A 1 59 ? 6.378 46.413 13.248 1.00 30.02 59 SER A C 1
ATOM 446 O O . SER A 1 59 ? 5.776 47.324 13.802 1.00 30.02 59 SER A O 1
ATOM 448 N N . LEU A 1 60 ? 7.098 45.502 13.912 1.00 30.36 60 LEU A N 1
ATOM 449 C CA . LEU A 1 60 ? 7.470 45.478 15.341 1.00 30.36 60 LEU A CA 1
ATOM 450 C C . LEU A 1 60 ? 7.608 46.841 16.064 1.00 30.36 60 LEU A C 1
ATOM 452 O O . LEU A 1 60 ? 8.246 47.731 15.512 1.00 30.36 60 LEU A O 1
ATOM 456 N N . SER A 1 61 ? 7.245 46.899 17.361 1.00 29.89 61 SER A N 1
ATOM 457 C CA . SER A 1 61 ? 8.234 46.837 18.475 1.00 29.89 61 SER A CA 1
ATOM 458 C C . SER A 1 61 ? 7.653 47.082 19.887 1.00 29.89 61 SER A C 1
ATOM 460 O O . SER A 1 61 ? 6.872 48.010 20.047 1.00 29.89 61 SER A O 1
ATOM 462 N N . GLN A 1 62 ? 8.187 46.348 20.882 1.00 32.03 62 GLN A N 1
ATOM 463 C CA . GLN A 1 62 ? 8.351 46.700 22.318 1.00 32.03 62 GLN A CA 1
ATOM 464 C C . GLN A 1 62 ? 7.074 46.890 23.176 1.00 32.03 62 GLN A C 1
ATOM 466 O O . GLN A 1 62 ? 6.174 47.650 22.845 1.00 32.03 62 GLN A O 1
ATOM 471 N N . ASP A 1 63 ? 6.851 46.076 24.215 1.00 34.91 63 ASP A N 1
ATOM 472 C CA . ASP A 1 63 ? 7.528 46.021 25.536 1.00 34.91 63 ASP A CA 1
ATOM 473 C C . ASP A 1 63 ? 7.275 47.247 26.428 1.00 34.91 63 ASP A C 1
ATOM 475 O O . ASP A 1 63 ? 7.695 48.351 26.099 1.00 34.91 63 ASP A O 1
ATOM 479 N N . MET A 1 64 ? 6.674 47.017 27.605 1.00 29.41 64 MET A N 1
ATOM 480 C CA . MET A 1 64 ? 7.219 47.426 28.912 1.00 29.41 64 MET A CA 1
ATOM 481 C C . MET A 1 64 ? 6.371 46.878 30.075 1.00 29.41 64 MET A C 1
ATOM 483 O O . MET A 1 64 ? 5.146 46.795 30.035 1.00 29.41 64 MET A O 1
ATOM 487 N N . SER A 1 65 ? 7.083 46.494 31.125 1.00 32.47 65 SER A N 1
ATOM 488 C CA . SER A 1 65 ? 6.665 45.817 32.354 1.00 32.47 65 SER A CA 1
ATOM 489 C C . SER A 1 65 ? 5.814 46.623 33.353 1.00 32.47 65 SER A C 1
ATOM 491 O O . SER A 1 65 ? 6.102 47.789 33.602 1.00 32.47 65 SER A O 1
ATOM 493 N N . GLY A 1 66 ? 4.979 45.899 34.114 1.00 30.00 66 GLY A N 1
ATOM 494 C CA . GLY A 1 66 ? 5.056 45.895 35.587 1.00 30.00 66 GLY A CA 1
ATOM 495 C C . GLY A 1 66 ? 4.161 46.849 36.395 1.00 30.00 66 GLY A C 1
ATOM 496 O O . GLY A 1 66 ? 4.209 48.056 36.223 1.00 30.00 66 GLY A O 1
ATOM 497 N N . PHE A 1 67 ? 3.408 46.287 37.350 1.00 31.84 67 PHE A N 1
ATOM 498 C CA . PHE A 1 67 ? 3.442 46.565 38.804 1.00 31.84 67 PHE A CA 1
ATOM 499 C C . PHE A 1 67 ? 2.346 45.726 39.495 1.00 31.84 67 PHE A C 1
ATOM 501 O O . PHE A 1 67 ? 1.333 45.403 38.880 1.00 31.84 67 PHE A O 1
ATOM 508 N N . GLY A 1 68 ? 2.536 45.346 40.762 1.00 30.44 68 GLY A N 1
ATOM 509 C CA . GLY A 1 68 ? 1.552 44.565 41.527 1.00 30.44 68 GLY A CA 1
ATOM 510 C C . GLY A 1 68 ? 1.330 45.111 42.936 1.00 30.44 68 GLY A C 1
ATOM 511 O O . GLY A 1 68 ? 2.061 45.994 43.382 1.00 30.44 68 GLY A O 1
ATOM 512 N N . SER A 1 69 ? 0.356 44.554 43.658 1.00 33.59 69 SER A N 1
ATOM 513 C CA . SER A 1 69 ? 0.244 44.675 45.118 1.00 33.59 69 SER A CA 1
ATOM 514 C C . SER A 1 69 ? -0.601 43.537 45.712 1.00 33.59 69 SER A C 1
ATOM 516 O O . SER A 1 69 ? -1.308 42.824 45.001 1.00 33.59 69 SER A O 1
ATOM 518 N N . GLN A 1 70 ? -0.455 43.324 47.021 1.00 36.34 70 GLN A N 1
ATOM 519 C CA . GLN A 1 70 ? -1.033 42.216 47.788 1.00 36.34 70 GLN A CA 1
ATOM 520 C C . GLN A 1 70 ? -2.288 42.655 48.560 1.00 36.34 70 GLN A C 1
ATOM 522 O O . GLN A 1 70 ? -2.325 43.779 49.057 1.00 36.34 70 GLN A O 1
ATOM 527 N N . SER A 1 71 ? -3.216 41.728 48.819 1.00 36.25 71 SER A N 1
ATOM 528 C CA . SER A 1 71 ? -3.822 41.540 50.154 1.00 36.25 71 SER A CA 1
ATOM 529 C C . SER A 1 71 ? -4.484 40.153 50.259 1.00 36.25 71 SER A C 1
ATOM 531 O O . SER A 1 71 ? -4.460 39.374 49.305 1.00 36.25 71 SER A O 1
ATOM 533 N N . THR A 1 72 ? -4.947 39.782 51.454 1.00 36.25 72 THR A N 1
ATOM 534 C CA . THR A 1 72 ? -4.954 38.390 51.936 1.00 36.25 72 THR A CA 1
ATOM 535 C C . THR A 1 72 ? -6.211 37.984 52.720 1.00 36.25 72 THR A C 1
ATOM 537 O O . THR A 1 72 ? -6.843 38.818 53.357 1.00 36.25 72 THR A O 1
ATOM 540 N N . VAL A 1 73 ? -6.433 36.657 52.781 1.00 33.25 73 VAL A N 1
ATOM 541 C CA . VAL A 1 73 ? -7.222 35.890 53.783 1.00 33.25 73 VAL A CA 1
ATOM 542 C C . VAL A 1 73 ? -8.761 35.933 53.679 1.00 33.25 73 VAL A C 1
ATOM 544 O O . VAL A 1 73 ? -9.375 36.981 53.535 1.00 33.25 73 VAL A O 1
ATOM 547 N N . GLY A 1 74 ? -9.383 34.746 53.790 1.00 28.56 74 GLY A N 1
ATOM 548 C CA . GLY A 1 74 ? -10.846 34.568 53.757 1.00 28.56 74 GLY A CA 1
ATOM 549 C C . GLY A 1 74 ? -11.342 33.135 53.491 1.00 28.56 74 GLY A C 1
ATOM 550 O O . GLY A 1 74 ? -12.202 32.937 52.647 1.00 28.56 74 GLY A O 1
ATOM 551 N N . GLU A 1 75 ? -10.730 32.150 54.153 1.00 34.19 75 GLU A N 1
ATOM 552 C CA . GLU A 1 75 ? -11.321 30.889 54.652 1.00 34.19 75 GLU A CA 1
ATOM 553 C C . GLU A 1 75 ? -12.564 30.259 53.968 1.00 34.19 75 GLU A C 1
ATOM 555 O O . GLU A 1 75 ? -13.687 30.709 54.164 1.00 34.19 75 GLU A O 1
ATOM 560 N N . PHE A 1 76 ? -12.392 29.066 53.373 1.00 27.17 76 PHE A N 1
ATOM 561 C CA . PHE A 1 76 ? -13.253 27.907 53.686 1.00 27.17 76 PHE A CA 1
ATOM 562 C C . PHE A 1 76 ? -12.535 26.583 53.351 1.00 27.17 76 PHE A C 1
ATOM 564 O O . PHE A 1 76 ? -12.356 26.206 52.193 1.00 27.17 76 PHE A O 1
ATOM 571 N N . ARG A 1 77 ? -12.096 25.863 54.387 1.00 33.72 77 ARG A N 1
ATOM 572 C CA . ARG A 1 77 ? -11.536 24.499 54.326 1.00 33.72 77 ARG A CA 1
ATOM 573 C C . ARG A 1 77 ? -12.341 23.643 55.315 1.00 33.72 77 ARG A C 1
ATOM 575 O O . ARG A 1 77 ? -12.839 24.188 56.287 1.00 33.72 77 ARG A O 1
ATOM 582 N N . GLN A 1 78 ? -12.383 22.322 55.105 1.00 31.66 78 GLN A N 1
ATOM 583 C CA . GLN A 1 78 ? -13.002 21.310 55.994 1.00 31.66 78 GLN A CA 1
ATOM 584 C C . GLN A 1 78 ? -14.546 21.217 55.997 1.00 31.66 78 GLN A C 1
ATOM 586 O O . GLN A 1 78 ? -15.192 21.618 56.956 1.00 31.66 78 GLN A O 1
ATOM 591 N N . ALA A 1 79 ? -15.131 20.559 54.984 1.00 30.95 79 ALA A N 1
ATOM 592 C CA . ALA A 1 79 ? -16.468 19.951 55.103 1.00 30.95 79 ALA A CA 1
ATOM 593 C C . ALA A 1 79 ? -16.764 18.869 54.034 1.00 30.95 79 ALA A C 1
ATOM 595 O O . ALA A 1 79 ? -17.747 19.004 53.315 1.00 30.95 79 ALA A O 1
ATOM 596 N N . LEU A 1 80 ? -15.945 17.807 53.897 1.00 31.11 80 LEU A N 1
ATOM 597 C CA . LEU A 1 80 ? -16.392 16.553 53.236 1.00 31.11 80 LEU A CA 1
ATOM 598 C C . LEU A 1 80 ? -15.508 15.306 53.501 1.00 31.11 80 LEU A C 1
ATOM 600 O O . LEU A 1 80 ? -15.253 14.526 52.594 1.00 31.11 80 LEU A O 1
ATOM 604 N N . ASN A 1 81 ? -15.017 15.106 54.730 1.00 33.50 81 ASN A N 1
ATOM 605 C CA . ASN A 1 81 ? -14.272 13.891 55.115 1.00 33.50 81 ASN A CA 1
ATOM 606 C C . ASN A 1 81 ? -14.547 13.513 56.585 1.00 33.50 81 ASN A C 1
ATOM 608 O O . ASN A 1 81 ? -13.659 13.600 57.427 1.00 33.50 81 ASN A O 1
ATOM 612 N N . ALA A 1 82 ? -15.797 13.148 56.898 1.00 30.16 82 ALA A N 1
ATOM 613 C CA . ALA A 1 82 ? -16.187 12.493 58.155 1.00 30.16 82 ALA A CA 1
ATOM 614 C C . ALA A 1 82 ? -17.659 12.032 58.109 1.00 30.16 82 ALA A C 1
ATOM 616 O O . ALA A 1 82 ? -18.526 12.818 58.478 1.00 30.16 82 ALA A O 1
ATOM 617 N N . ALA A 1 83 ? -17.937 10.797 57.654 1.00 29.80 83 ALA A N 1
ATOM 618 C CA . ALA A 1 83 ? -19.094 9.969 58.069 1.00 29.80 83 ALA A CA 1
ATOM 619 C C . ALA A 1 83 ? -19.260 8.694 57.208 1.00 29.80 83 ALA A C 1
ATOM 621 O O . ALA A 1 83 ? -20.257 8.560 56.506 1.00 29.80 83 ALA A O 1
ATOM 622 N N . GLN A 1 84 ? -18.322 7.742 57.281 1.00 31.72 84 GLN A N 1
ATOM 623 C CA . GLN A 1 84 ? -18.622 6.319 57.043 1.00 31.72 84 GLN A CA 1
ATOM 624 C C . GLN A 1 84 ? -17.436 5.444 57.467 1.00 31.72 84 GLN A C 1
ATOM 626 O O . GLN A 1 84 ? -16.533 5.209 56.677 1.00 31.72 84 GLN A O 1
ATOM 631 N N . ASP A 1 85 ? -17.435 5.009 58.733 1.00 30.86 85 ASP A N 1
ATOM 632 C CA . ASP A 1 85 ? -17.163 3.607 59.081 1.00 30.86 85 ASP A CA 1
ATOM 633 C C . ASP A 1 85 ? -17.433 3.287 60.566 1.00 30.86 85 ASP A C 1
ATOM 635 O O . ASP A 1 85 ? -17.149 4.082 61.458 1.00 30.86 85 ASP A O 1
ATOM 639 N N . SER A 1 86 ? -17.922 2.060 60.791 1.00 31.70 86 SER A N 1
ATOM 640 C CA . SER A 1 86 ? -17.913 1.271 62.042 1.00 31.70 86 SER A CA 1
ATOM 641 C C . SER A 1 86 ? -18.738 1.696 63.278 1.00 31.70 86 SER A C 1
ATOM 643 O O . SER A 1 86 ? -18.297 2.496 64.098 1.00 31.70 86 SER A O 1
ATOM 645 N N . ALA A 1 87 ? -19.830 0.951 63.534 1.00 29.73 87 ALA A N 1
ATOM 646 C CA . ALA A 1 87 ? -20.194 0.473 64.882 1.00 29.73 87 ALA A CA 1
ATOM 647 C C . ALA A 1 87 ? -21.045 -0.828 64.856 1.00 29.73 87 ALA A C 1
ATOM 649 O O . ALA A 1 87 ? -22.196 -0.854 64.430 1.00 29.73 87 ALA A O 1
ATOM 650 N N . THR A 1 88 ? -20.425 -1.901 65.348 1.00 32.75 88 THR A N 1
ATOM 651 C CA . THR A 1 88 ? -20.929 -3.191 65.881 1.00 32.75 88 THR A CA 1
ATOM 652 C C . THR A 1 88 ? -22.004 -3.038 66.997 1.00 32.75 88 THR A C 1
ATOM 654 O O . THR A 1 88 ? -22.137 -1.948 67.536 1.00 32.75 88 THR A O 1
ATOM 657 N N . ALA A 1 89 ? -22.763 -4.037 67.504 1.00 31.88 89 ALA A N 1
ATOM 658 C CA . ALA A 1 89 ? -23.082 -5.445 67.157 1.00 31.88 89 ALA A CA 1
ATOM 659 C C . ALA A 1 89 ? -24.182 -6.024 68.119 1.00 31.88 89 ALA A C 1
ATOM 661 O O . ALA A 1 89 ? -24.572 -5.355 69.067 1.00 31.88 89 ALA A O 1
ATOM 662 N N . VAL A 1 90 ? -24.558 -7.311 67.937 1.00 31.98 90 VAL A N 1
ATOM 663 C CA . VAL A 1 90 ? -25.192 -8.262 68.908 1.00 31.98 90 VAL A CA 1
ATOM 664 C C . VAL A 1 90 ? -26.696 -8.139 69.248 1.00 31.98 90 VAL A C 1
ATOM 666 O O . VAL A 1 90 ? -27.085 -7.232 69.965 1.00 31.98 90 VAL A O 1
ATOM 669 N N . VAL A 1 91 ? -27.472 -9.198 68.925 1.00 33.47 91 VAL A N 1
ATOM 670 C CA . VAL A 1 91 ? -28.309 -10.023 69.854 1.00 33.47 91 VAL A CA 1
ATOM 671 C C . VAL A 1 91 ? -28.373 -11.479 69.315 1.00 33.47 91 VAL A C 1
ATOM 673 O O . VAL A 1 91 ? -28.285 -11.693 68.109 1.00 33.47 91 VAL A O 1
ATOM 676 N N . ARG A 1 92 ? -28.470 -12.485 70.206 1.00 34.44 92 ARG A N 1
ATOM 677 C CA . ARG A 1 92 ? -28.549 -13.946 69.927 1.00 34.44 92 ARG A CA 1
ATOM 678 C C . ARG A 1 92 ? -29.985 -14.497 69.966 1.00 34.44 92 ARG A C 1
ATOM 680 O O . ARG A 1 92 ? -30.784 -13.942 70.709 1.00 34.44 92 ARG A O 1
ATOM 687 N N . THR A 1 93 ? -30.224 -15.648 69.312 1.00 31.52 93 THR A N 1
ATOM 688 C CA . THR A 1 93 ? -31.015 -16.871 69.703 1.00 31.52 93 THR A CA 1
ATOM 689 C C . THR A 1 93 ? -31.531 -17.585 68.428 1.00 31.52 93 THR A C 1
ATOM 691 O O . THR A 1 93 ? -31.707 -16.912 67.421 1.00 31.52 93 THR A O 1
ATOM 694 N N . GLU A 1 94 ? -31.793 -18.899 68.329 1.00 33.84 94 GLU A N 1
ATOM 695 C CA . GLU A 1 94 ? -31.298 -20.112 69.019 1.00 33.84 94 GLU A CA 1
ATOM 696 C C . GLU A 1 94 ? -31.623 -21.377 68.170 1.00 33.84 94 GLU A C 1
ATOM 698 O O . GLU A 1 94 ? -32.587 -21.369 67.410 1.00 33.84 94 GLU A O 1
ATOM 703 N N . GLY A 1 95 ? -30.864 -22.471 68.360 1.00 28.36 95 GLY A N 1
ATOM 704 C CA . GLY A 1 95 ? -31.205 -23.863 67.983 1.00 28.36 95 GLY A CA 1
ATOM 705 C C . GLY A 1 95 ? -31.141 -24.287 66.495 1.00 28.36 95 GLY A C 1
ATOM 706 O O . GLY A 1 95 ? -31.157 -23.457 65.599 1.00 28.36 95 GLY A O 1
ATOM 707 N N . SER A 1 96 ? -31.099 -25.585 66.144 1.00 33.06 96 SER A N 1
ATOM 708 C CA . SER A 1 96 ? -30.573 -26.799 66.825 1.00 33.06 96 SER A CA 1
ATOM 709 C C . SER A 1 96 ? -30.615 -28.014 65.856 1.00 33.06 96 SER A C 1
ATOM 711 O O . SER A 1 96 ? -31.239 -27.909 64.804 1.00 33.06 96 SER A O 1
ATOM 713 N N . SER A 1 97 ? -30.028 -29.167 66.239 1.00 32.84 97 SER A N 1
ATOM 714 C CA . SER A 1 97 ? -30.077 -30.495 65.555 1.00 32.84 97 SER A CA 1
ATOM 715 C C . SER A 1 97 ? -29.237 -30.603 64.248 1.00 32.84 97 SER A C 1
ATOM 717 O O . SER A 1 97 ? -29.427 -29.830 63.320 1.00 32.84 97 SER A O 1
ATOM 719 N N . SER A 1 98 ? -28.102 -31.330 64.217 1.00 32.34 98 SER A N 1
ATOM 720 C CA . SER A 1 98 ? -27.884 -32.806 64.134 1.00 32.34 98 SER A CA 1
ATOM 721 C C . SER A 1 98 ? -27.834 -33.321 62.680 1.00 32.34 98 SER A C 1
ATOM 723 O O . SER A 1 98 ? -28.662 -32.898 61.888 1.00 32.34 98 SER A O 1
ATOM 725 N N . SER A 1 99 ? -26.989 -34.265 62.246 1.00 31.94 99 SER A N 1
ATOM 726 C CA . SER A 1 99 ? -25.855 -35.007 62.843 1.00 31.94 99 SER A CA 1
ATOM 727 C C . SER A 1 99 ? -25.211 -35.890 61.749 1.00 31.94 99 SER A C 1
ATOM 729 O O . SER A 1 99 ? -25.916 -36.232 60.807 1.00 31.94 99 SER A O 1
ATOM 731 N N . SER A 1 100 ? -23.966 -36.372 61.952 1.00 31.83 100 SER A N 1
ATOM 732 C CA . SER A 1 100 ? -23.356 -37.591 61.331 1.00 31.83 100 SER A CA 1
ATOM 733 C C . SER A 1 100 ? -23.245 -37.696 59.786 1.00 31.83 100 SER A C 1
ATOM 735 O O . SER A 1 100 ? -24.041 -37.130 59.058 1.00 31.83 100 SER A O 1
ATOM 737 N N . SER A 1 101 ? -22.350 -38.487 59.178 1.00 32.75 101 SER A N 1
ATOM 738 C CA . SER A 1 101 ? -20.964 -38.906 59.482 1.00 32.75 101 SER A CA 1
ATOM 739 C C . SER A 1 101 ? -20.399 -39.669 58.259 1.00 32.75 101 SER A C 1
ATOM 741 O O . SER A 1 101 ? -21.168 -40.286 57.536 1.00 32.75 101 SER A O 1
ATOM 743 N N . SER A 1 102 ? -19.066 -39.690 58.101 1.00 32.28 102 SER A N 1
ATOM 744 C CA . SER A 1 102 ? -18.247 -40.801 57.546 1.00 32.28 102 SER A CA 1
ATOM 745 C C . SER A 1 102 ? -18.528 -41.430 56.151 1.00 32.28 102 SER A C 1
ATOM 747 O O . SER A 1 102 ? -19.554 -42.064 55.948 1.00 32.28 102 SER A O 1
ATOM 749 N N . SER A 1 103 ? -17.463 -41.432 55.318 1.00 31.91 103 SER A N 1
ATOM 750 C CA . SER A 1 103 ? -16.857 -42.599 54.604 1.00 31.91 103 SER A CA 1
ATOM 751 C C . SER A 1 103 ? -17.687 -43.309 53.510 1.00 31.91 103 SER A C 1
ATOM 753 O O . SER A 1 103 ? -18.770 -43.791 53.801 1.00 31.91 103 SER A O 1
ATOM 755 N N . SER A 1 104 ? -17.302 -43.429 52.231 1.00 32.50 104 SER A N 1
ATOM 756 C CA . SER A 1 104 ? -16.080 -43.949 51.559 1.00 32.50 104 SER A CA 1
ATOM 757 C C . SER A 1 104 ? -16.509 -45.115 50.643 1.00 32.50 104 SER A C 1
ATOM 759 O O . SER A 1 104 ? -17.507 -45.759 50.956 1.00 32.50 104 SER A O 1
ATOM 761 N N . SER A 1 105 ? -15.709 -45.468 49.618 1.00 31.23 105 SER A N 1
ATOM 762 C CA . SER A 1 105 ? -15.836 -46.695 48.777 1.00 31.23 105 SER A CA 1
ATOM 763 C C . SER A 1 105 ? -17.143 -46.864 47.959 1.00 31.23 105 SER A C 1
ATOM 765 O O . SER A 1 105 ? -18.165 -46.282 48.294 1.00 31.23 105 SER A O 1
ATOM 767 N N . SER A 1 106 ? -17.234 -47.691 46.909 1.00 31.97 106 SER A N 1
ATOM 768 C CA . SER A 1 106 ? -16.337 -48.035 45.776 1.00 31.97 106 SER A CA 1
ATOM 769 C C . SER A 1 106 ? -17.062 -49.092 44.922 1.00 31.97 106 SER A C 1
ATOM 771 O O . SER A 1 106 ? -17.555 -50.046 45.514 1.00 31.97 106 SER A O 1
ATOM 773 N N . GLU A 1 107 ? -17.033 -48.986 43.581 1.00 30.20 107 GLU A N 1
ATOM 774 C CA . GLU A 1 107 ? -17.442 -50.066 42.636 1.00 30.20 107 GLU A CA 1
ATOM 775 C C . GLU A 1 107 ? -18.951 -50.463 42.736 1.00 30.20 107 GLU A C 1
ATOM 777 O O . GLU A 1 107 ? -19.643 -50.026 43.647 1.00 30.20 107 GLU A O 1
ATOM 782 N N . SER A 1 108 ? -19.632 -51.194 41.839 1.00 30.39 108 SER A N 1
ATOM 783 C CA . SER A 1 108 ? -19.376 -51.845 40.530 1.00 30.39 108 SER A CA 1
ATOM 784 C C . SER A 1 108 ? -20.737 -51.919 39.763 1.00 30.39 108 SER A C 1
ATOM 786 O O . SER A 1 108 ? -21.784 -51.884 40.402 1.00 30.39 108 SER A O 1
ATOM 788 N N . SER A 1 109 ? -20.790 -51.761 38.427 1.00 31.22 109 SER A N 1
ATOM 789 C CA . SER A 1 109 ? -20.957 -52.808 37.373 1.00 31.22 109 SER A CA 1
ATOM 790 C C . SER A 1 109 ? -22.375 -52.936 36.765 1.00 31.22 109 SER A C 1
ATOM 792 O O . SER A 1 109 ? -23.336 -52.450 37.344 1.00 31.22 109 SER A O 1
ATOM 794 N N . GLU A 1 110 ? -22.446 -53.641 35.618 1.00 31.61 110 GLU A N 1
ATOM 795 C CA . GLU A 1 110 ? -23.628 -54.059 34.817 1.00 31.61 110 GLU A CA 1
ATOM 796 C C . GLU A 1 110 ? -24.287 -52.992 33.900 1.00 31.61 110 GLU A C 1
ATOM 798 O O . GLU A 1 110 ? -24.478 -51.851 34.307 1.00 31.61 110 GLU A O 1
ATOM 803 N N . SER A 1 111 ? -24.673 -53.282 32.640 1.00 31.75 111 SER A N 1
ATOM 804 C CA . SER A 1 111 ? -24.399 -54.444 31.752 1.00 31.75 111 SER A CA 1
ATOM 805 C C . SER A 1 111 ? -24.784 -54.169 30.269 1.00 31.75 111 SER A C 1
ATOM 807 O O . SER A 1 111 ? -25.596 -53.286 29.994 1.00 31.75 111 SER A O 1
ATOM 809 N N . GLY A 1 112 ? -24.217 -54.964 29.336 1.00 30.72 112 GLY A N 1
ATOM 810 C CA . GLY A 1 112 ? -24.691 -55.222 27.950 1.00 30.72 112 GLY A CA 1
ATOM 811 C C . GLY A 1 112 ? -23.729 -54.760 26.831 1.00 30.72 112 GLY A C 1
ATOM 812 O O . GLY A 1 112 ? -23.507 -53.561 26.707 1.00 30.72 112 GLY A O 1
ATOM 813 N N . GLU A 1 113 ? -22.975 -55.618 26.115 1.00 34.03 113 GLU A N 1
ATOM 814 C CA . GLU A 1 113 ? -23.361 -56.590 25.041 1.00 34.03 113 GLU A CA 1
ATOM 815 C C . GLU A 1 113 ? -23.712 -55.903 23.691 1.00 34.03 113 GLU A C 1
ATOM 817 O O . GLU A 1 113 ? -24.437 -54.915 23.698 1.00 34.03 113 GLU A O 1
ATOM 822 N N . GLU A 1 114 ? -23.233 -56.283 22.488 1.00 33.56 114 GLU A N 1
ATOM 823 C CA . GLU A 1 114 ? -22.383 -57.389 21.959 1.00 33.56 114 GLU A CA 1
ATOM 824 C C . GLU A 1 114 ? -21.371 -56.809 20.916 1.00 33.56 114 GLU A C 1
ATOM 826 O O . GLU A 1 114 ? -21.641 -55.762 20.335 1.00 33.56 114 GLU A O 1
ATOM 831 N N . GLY A 1 115 ? -20.145 -57.323 20.702 1.00 30.62 115 GLY A N 1
ATOM 832 C CA . GLY A 1 115 ? -19.787 -58.417 19.761 1.00 30.62 115 GLY A CA 1
ATOM 833 C C . GLY A 1 115 ? -19.037 -57.877 18.506 1.00 30.62 115 GLY A C 1
ATOM 834 O O . GLY A 1 115 ? -19.334 -56.777 18.061 1.00 30.62 115 GLY A O 1
ATOM 835 N N . GLY A 1 116 ? -18.042 -58.520 17.867 1.00 31.38 116 GLY A N 1
ATOM 836 C CA . GLY A 1 116 ? -17.265 -59.738 18.155 1.00 31.38 116 GLY A CA 1
ATOM 837 C C . GLY A 1 116 ? -16.208 -60.035 17.049 1.00 31.38 116 GLY A C 1
ATOM 838 O O . GLY A 1 116 ? -16.337 -59.535 15.934 1.00 31.38 116 GLY A O 1
ATOM 839 N N . GLY A 1 117 ? -15.197 -60.873 17.349 1.00 30.58 117 GLY A N 1
ATOM 840 C CA . GLY A 1 117 ? -14.193 -61.435 16.405 1.00 30.58 117 GLY A CA 1
ATOM 841 C C . GLY A 1 117 ? -12.916 -60.595 16.159 1.00 30.58 117 GLY A C 1
ATOM 842 O O . GLY A 1 117 ? -12.994 -59.378 16.058 1.00 30.58 117 GLY A O 1
ATOM 843 N N . GLY A 1 118 ? -11.703 -61.160 16.023 1.00 32.69 118 GLY A N 1
ATOM 844 C CA . GLY A 1 118 ? -11.246 -62.559 16.160 1.00 32.69 118 GLY A CA 1
ATOM 845 C C . GLY A 1 118 ? -9.903 -62.818 15.428 1.00 32.69 118 GLY A C 1
ATOM 846 O O . GLY A 1 118 ? -9.710 -62.280 14.342 1.00 32.69 118 GLY A O 1
ATOM 847 N N . GLY A 1 119 ? -9.011 -63.652 15.995 1.00 32.16 119 GLY A N 1
ATOM 848 C CA . GLY A 1 119 ? -7.690 -64.042 15.438 1.00 32.16 119 GLY A CA 1
ATOM 849 C C . GLY A 1 119 ? -6.512 -63.300 16.102 1.00 32.16 119 GLY A C 1
ATOM 850 O O . GLY A 1 119 ? -6.343 -62.110 15.862 1.00 32.16 119 GLY A O 1
ATOM 851 N N . GLU A 1 120 ? -5.777 -63.839 17.085 1.00 35.88 120 GLU A N 1
ATOM 852 C CA . GLU A 1 120 ? -4.925 -65.057 17.149 1.00 35.88 120 GLU A CA 1
ATOM 853 C C . GLU A 1 120 ? -3.591 -64.963 16.379 1.00 35.88 120 GLU A C 1
ATOM 855 O O . GLU A 1 120 ? -3.569 -64.661 15.188 1.00 35.88 120 GLU A O 1
ATOM 860 N N . GLY A 1 121 ? -2.477 -65.264 17.068 1.00 31.36 121 GLY A N 1
ATOM 861 C CA . GLY A 1 121 ? -1.120 -65.286 16.496 1.00 31.36 121 GLY A CA 1
ATOM 862 C C . GLY A 1 121 ? -0.002 -65.035 17.520 1.00 31.36 121 GLY A C 1
ATOM 863 O O . GLY A 1 121 ? 0.653 -63.998 17.462 1.00 31.36 121 GLY A O 1
ATOM 864 N N . GLU A 1 122 ? 0.193 -65.957 18.470 1.00 34.03 122 GLU A N 1
ATOM 865 C CA . GLU A 1 122 ? 1.226 -65.885 19.529 1.00 34.03 122 GLU A CA 1
ATOM 866 C C . GLU A 1 122 ? 2.485 -66.755 19.166 1.00 34.03 122 GLU A C 1
ATOM 868 O O . GLU A 1 122 ? 2.653 -67.056 17.983 1.00 34.03 122 GLU A O 1
ATOM 873 N N . PRO A 1 123 ? 3.470 -67.064 20.045 1.00 60.50 123 PRO A N 1
ATOM 874 C CA . PRO A 1 123 ? 4.823 -66.503 19.942 1.00 60.50 123 PRO A CA 1
ATOM 875 C C . PRO A 1 123 ? 5.947 -67.539 19.689 1.00 60.50 123 PRO A C 1
ATOM 877 O O . PRO A 1 123 ? 5.718 -68.744 19.603 1.00 60.50 123 PRO A O 1
ATOM 880 N N . GLY A 1 124 ? 7.206 -67.077 19.657 1.00 31.88 124 GLY A N 1
ATOM 881 C CA . GLY A 1 124 ? 8.400 -67.936 19.682 1.00 31.88 124 GLY A CA 1
ATOM 882 C C . GLY A 1 124 ? 9.596 -67.257 20.362 1.00 31.88 124 GLY A C 1
ATOM 883 O O . GLY A 1 124 ? 9.921 -66.119 20.032 1.00 31.88 124 GLY A O 1
ATOM 884 N N . GLY A 1 125 ? 10.228 -67.944 21.321 1.00 34.78 125 GLY A N 1
ATOM 885 C CA . GLY A 1 125 ? 11.392 -67.464 22.087 1.00 34.78 125 GLY A CA 1
ATOM 886 C C . GLY A 1 125 ? 12.619 -68.385 21.983 1.00 34.78 125 GLY A C 1
ATOM 887 O O . GLY A 1 125 ? 12.758 -69.098 20.995 1.00 34.78 125 GLY A O 1
ATOM 888 N N . PHE A 1 126 ? 13.439 -68.406 23.049 1.00 31.88 126 PHE A N 1
ATOM 889 C CA . PHE A 1 126 ? 14.796 -68.997 23.170 1.00 31.88 126 PHE A CA 1
ATOM 890 C C . PHE A 1 126 ? 15.904 -68.211 22.428 1.00 31.88 126 PHE A C 1
ATOM 892 O O . PHE A 1 126 ? 15.671 -67.679 21.350 1.00 31.88 126 PHE A O 1
ATOM 899 N N . GLY A 1 127 ? 17.134 -68.061 22.940 1.00 34.88 127 GLY A N 1
ATOM 900 C CA . GLY A 1 127 ? 17.751 -68.569 24.180 1.00 34.88 127 GLY A CA 1
ATOM 901 C C . GLY A 1 127 ? 19.055 -69.332 23.888 1.00 34.88 127 GLY A C 1
ATOM 902 O O . GLY A 1 127 ? 19.031 -70.240 23.063 1.00 34.88 127 GLY A O 1
ATOM 903 N N . GLY A 1 128 ? 20.174 -68.993 24.545 1.00 30.61 128 GLY A N 1
ATOM 904 C CA . GLY A 1 128 ? 21.452 -69.705 24.370 1.00 30.61 128 GLY A CA 1
ATOM 905 C C . GLY A 1 128 ? 22.651 -69.063 25.087 1.00 30.61 128 GLY A C 1
ATOM 906 O O . GLY A 1 128 ? 23.000 -67.922 24.796 1.00 30.61 128 GLY A O 1
ATOM 907 N N . ASP A 1 129 ? 23.267 -69.816 26.003 1.00 36.69 129 ASP A N 1
ATOM 908 C CA . ASP A 1 129 ? 24.442 -69.452 26.814 1.00 36.69 129 ASP A CA 1
ATOM 909 C C . ASP A 1 129 ? 25.793 -69.842 26.177 1.00 36.69 129 ASP A C 1
ATOM 911 O O . ASP A 1 129 ? 25.882 -70.846 25.474 1.00 36.69 129 ASP A O 1
ATOM 915 N N . GLY A 1 130 ? 26.858 -69.141 26.601 1.00 35.03 130 GLY A N 1
ATOM 916 C CA . GLY A 1 130 ? 28.055 -69.782 27.185 1.00 35.03 130 GLY A CA 1
ATOM 917 C C . GLY A 1 130 ? 29.266 -70.133 26.298 1.00 35.03 130 GLY A C 1
ATOM 918 O O . GLY A 1 130 ? 29.126 -70.686 25.211 1.00 35.03 130 GLY A O 1
ATOM 919 N N . GLY A 1 131 ? 30.478 -69.914 26.841 1.00 31.28 131 GLY A N 1
ATOM 920 C CA . GLY A 1 131 ? 31.722 -70.567 26.389 1.00 31.28 131 GLY A CA 1
ATOM 921 C C . GLY A 1 131 ? 33.007 -69.729 26.503 1.00 31.28 131 GLY A C 1
ATOM 922 O O . GLY A 1 131 ? 33.285 -68.925 25.618 1.00 31.28 131 GLY A O 1
ATOM 923 N N . ASP A 1 132 ? 33.811 -69.959 27.548 1.00 39.66 132 ASP A N 1
ATOM 924 C CA . ASP A 1 132 ? 35.154 -69.374 27.750 1.00 39.66 132 ASP A CA 1
ATOM 925 C C . ASP A 1 132 ? 36.273 -70.091 26.959 1.00 39.66 132 ASP A C 1
ATOM 927 O O . ASP A 1 132 ? 36.165 -71.286 26.673 1.00 39.66 132 ASP A O 1
ATOM 931 N N . SER A 1 133 ? 37.407 -69.408 26.722 1.00 32.38 133 SER A N 1
ATOM 932 C CA . SER A 1 133 ? 38.735 -70.046 26.573 1.00 32.38 133 SER A CA 1
ATOM 933 C C . SER A 1 133 ? 39.906 -69.062 26.780 1.00 32.38 133 SER A C 1
ATOM 935 O O . SER A 1 133 ? 39.807 -67.895 26.401 1.00 32.38 133 SER A O 1
ATOM 937 N N . ASP A 1 134 ? 41.008 -69.553 27.355 1.00 33.62 134 ASP A N 1
ATOM 938 C CA . ASP A 1 134 ? 42.128 -68.794 27.944 1.00 33.62 134 ASP A CA 1
ATOM 939 C C . ASP A 1 134 ? 43.110 -68.060 26.996 1.00 33.62 134 ASP A C 1
ATOM 941 O O . ASP A 1 134 ? 43.454 -68.547 25.923 1.00 33.62 134 ASP A O 1
ATOM 945 N N . GLY A 1 135 ? 43.665 -66.945 27.504 1.00 33.03 135 GLY A N 1
ATOM 946 C CA . GLY A 1 135 ? 45.101 -66.796 27.828 1.00 33.03 135 GLY A CA 1
ATOM 947 C C . GLY A 1 135 ? 46.175 -66.631 26.733 1.00 33.03 135 GLY A C 1
ATOM 948 O O . GLY A 1 135 ? 46.527 -67.597 26.071 1.00 33.03 135 GLY A O 1
ATOM 949 N N . SER A 1 136 ? 46.835 -65.457 26.700 1.00 32.34 136 SER A N 1
ATOM 950 C CA . SER A 1 136 ? 48.288 -65.290 26.981 1.00 32.34 136 SER A CA 1
ATOM 951 C C . SER A 1 136 ? 48.811 -63.881 26.631 1.00 32.34 136 SER A C 1
ATOM 953 O O . SER A 1 136 ? 48.607 -63.412 25.517 1.00 32.34 136 SER A O 1
ATOM 955 N N . ASP A 1 137 ? 49.503 -63.258 27.587 1.00 37.56 137 ASP A N 1
ATOM 956 C CA . ASP A 1 137 ? 50.631 -62.309 27.498 1.00 37.56 137 ASP A CA 1
ATOM 957 C C . ASP A 1 137 ? 50.882 -61.479 26.215 1.00 37.56 137 ASP A C 1
ATOM 959 O O . ASP A 1 137 ? 51.300 -62.008 25.192 1.00 37.56 137 ASP A O 1
ATOM 963 N N . GLU A 1 138 ? 50.838 -60.144 26.352 1.00 31.23 138 GLU A N 1
ATOM 964 C CA . GLU A 1 138 ? 52.012 -59.284 26.087 1.00 31.23 138 GLU A CA 1
ATOM 965 C C . GLU A 1 138 ? 51.839 -57.887 26.734 1.00 31.23 138 GLU A C 1
ATOM 967 O O . GLU A 1 138 ? 50.882 -57.153 26.471 1.00 31.23 138 GLU A O 1
ATOM 972 N N . GLU A 1 139 ? 52.765 -57.504 27.622 1.00 40.06 139 GLU A N 1
ATOM 973 C CA . GLU A 1 139 ? 52.840 -56.151 28.191 1.00 40.06 139 GLU A CA 1
ATOM 974 C C . GLU A 1 139 ? 53.611 -55.227 27.243 1.00 40.06 139 GLU A C 1
ATOM 976 O O . GLU A 1 139 ? 54.753 -55.529 26.900 1.00 40.06 139 GLU A O 1
ATOM 981 N N . GLY A 1 140 ? 53.060 -54.063 26.864 1.00 34.94 140 GLY A N 1
ATOM 982 C CA . GLY A 1 140 ? 53.876 -53.158 26.046 1.00 34.94 140 GLY A CA 1
ATOM 983 C C . GLY A 1 140 ? 53.334 -51.845 25.490 1.00 34.94 140 GLY A C 1
ATOM 984 O O . GLY A 1 140 ? 54.122 -51.180 24.843 1.00 34.94 140 GLY A O 1
ATOM 985 N N . HIS A 1 141 ? 52.086 -51.407 25.715 1.00 31.62 141 HIS A N 1
ATOM 986 C CA . HIS A 1 141 ? 51.680 -50.014 25.414 1.00 31.62 141 HIS A CA 1
ATOM 987 C C . HIS A 1 141 ? 50.395 -49.605 26.161 1.00 31.62 141 HIS A C 1
ATOM 989 O O . HIS A 1 141 ? 49.282 -49.709 25.645 1.00 31.62 141 HIS A O 1
ATOM 995 N N . ARG A 1 142 ? 50.536 -49.082 27.385 1.00 35.56 142 ARG A N 1
ATOM 996 C CA . ARG A 1 142 ? 49.453 -48.368 28.084 1.00 35.56 142 ARG A CA 1
ATOM 997 C C . ARG A 1 142 ? 49.757 -46.876 28.126 1.00 35.56 142 ARG A C 1
ATOM 999 O O . ARG A 1 142 ? 50.441 -46.442 29.036 1.00 35.56 142 ARG A O 1
ATOM 1006 N N . ASP A 1 143 ? 49.245 -46.143 27.136 1.00 42.06 143 ASP A N 1
ATOM 1007 C CA . ASP A 1 143 ? 48.706 -44.778 27.283 1.00 42.06 143 ASP A CA 1
ATOM 1008 C C . ASP A 1 143 ? 48.174 -44.263 25.931 1.00 42.06 143 ASP A C 1
ATOM 1010 O O . ASP A 1 143 ? 48.895 -43.623 25.174 1.00 42.06 143 ASP A O 1
ATOM 1014 N N . CYS A 1 144 ? 46.907 -44.593 25.622 1.00 34.41 144 CYS A N 1
ATOM 1015 C CA . CYS A 1 144 ? 46.027 -43.899 24.647 1.00 34.41 144 CYS A CA 1
ATOM 1016 C C . CYS A 1 144 ? 44.606 -44.511 24.519 1.00 34.41 144 CYS A C 1
ATOM 1018 O O . CYS A 1 144 ? 43.748 -43.936 23.859 1.00 34.41 144 CYS A O 1
ATOM 1020 N N . HIS A 1 145 ? 44.294 -45.646 25.158 1.00 36.47 145 HIS A N 1
ATOM 1021 C CA . HIS A 1 145 ? 43.034 -46.382 24.919 1.00 36.47 145 HIS A CA 1
ATOM 1022 C C . HIS A 1 145 ? 41.754 -45.846 25.602 1.00 36.47 145 HIS A C 1
ATOM 1024 O O . HIS A 1 145 ? 40.727 -46.520 25.579 1.00 36.47 145 HIS A O 1
ATOM 1030 N N . ARG A 1 146 ? 41.754 -44.650 26.210 1.00 51.62 146 ARG A N 1
ATOM 1031 C CA . ARG A 1 146 ? 40.590 -44.171 26.993 1.00 51.62 146 ARG A CA 1
ATOM 1032 C C . ARG A 1 146 ? 39.411 -43.633 26.173 1.00 51.62 146 ARG A C 1
ATOM 1034 O O . ARG A 1 146 ? 38.297 -43.657 26.684 1.00 51.62 146 ARG A O 1
ATOM 1041 N N . LEU A 1 147 ? 39.621 -43.167 24.940 1.00 50.12 147 LEU A N 1
ATOM 1042 C CA . LEU A 1 147 ? 38.570 -42.504 24.146 1.00 50.12 147 LEU A CA 1
ATOM 1043 C C . LEU A 1 147 ? 37.799 -43.436 23.193 1.00 50.12 147 LEU A C 1
ATOM 1045 O O . LEU A 1 147 ? 36.829 -42.997 22.584 1.00 50.12 147 LEU A O 1
ATOM 1049 N N . GLY A 1 148 ? 38.219 -44.696 23.033 1.00 60.56 148 GLY A N 1
ATOM 1050 C CA . GLY A 1 148 ? 37.661 -45.619 22.028 1.00 60.56 148 GLY A CA 1
ATOM 1051 C C . GLY A 1 148 ? 38.079 -45.327 20.576 1.00 60.56 148 GLY A C 1
ATOM 1052 O O . GLY A 1 148 ? 37.766 -46.112 19.689 1.00 60.56 148 GLY A O 1
ATOM 1053 N N . TYR A 1 149 ? 38.826 -44.243 20.354 1.00 67.94 149 TYR A N 1
ATOM 1054 C CA . TYR A 1 149 ? 39.359 -43.780 19.072 1.00 67.94 149 TYR A CA 1
ATOM 1055 C C . TYR A 1 149 ? 40.787 -43.268 19.282 1.00 67.94 149 TYR A C 1
ATOM 1057 O O . TYR A 1 149 ? 41.094 -42.753 20.363 1.00 67.94 149 TYR A O 1
ATOM 1065 N N . THR A 1 150 ? 41.652 -43.343 18.267 1.00 83.94 150 THR A N 1
ATOM 1066 C CA . THR A 1 150 ? 42.893 -42.552 18.286 1.00 83.94 150 THR A CA 1
ATOM 1067 C C . THR A 1 150 ? 42.580 -41.077 17.984 1.00 83.94 150 THR A C 1
ATOM 1069 O O . THR A 1 150 ? 41.543 -40.783 17.379 1.00 83.94 150 THR A O 1
ATOM 1072 N N . PRO A 1 151 ? 43.458 -40.118 18.344 1.00 78.69 151 PRO A N 1
ATOM 1073 C CA . PRO A 1 151 ? 43.296 -38.722 17.931 1.00 78.69 151 PRO A CA 1
ATOM 1074 C C . PRO A 1 151 ? 43.163 -38.545 16.409 1.00 78.69 151 PRO A C 1
ATOM 1076 O O . PRO A 1 151 ? 42.480 -37.624 15.970 1.00 78.69 151 PRO A O 1
ATOM 1079 N N . ASP A 1 152 ? 43.772 -39.439 15.622 1.00 77.38 152 ASP A N 1
ATOM 1080 C CA . ASP A 1 152 ? 43.755 -39.418 14.155 1.00 77.38 152 ASP A CA 1
ATOM 1081 C C . ASP A 1 152 ? 42.421 -39.931 13.585 1.00 77.38 152 ASP A C 1
ATOM 1083 O O . ASP A 1 152 ? 41.915 -39.362 12.615 1.00 77.38 152 ASP A O 1
ATOM 1087 N N . ASP A 1 153 ? 41.788 -40.915 14.228 1.00 79.31 153 ASP A N 1
ATOM 1088 C CA . ASP A 1 153 ? 40.430 -41.359 13.877 1.00 79.31 153 ASP A CA 1
ATOM 1089 C C . ASP A 1 153 ? 39.387 -40.297 14.249 1.00 79.31 153 ASP A C 1
ATOM 1091 O O . ASP A 1 153 ? 38.519 -39.954 13.446 1.00 79.31 153 ASP A O 1
ATOM 1095 N N . ALA A 1 154 ? 39.517 -39.719 15.447 1.00 78.62 154 ALA A N 1
ATOM 1096 C CA . ALA A 1 154 ? 38.659 -38.644 15.937 1.00 78.62 154 ALA A CA 1
ATOM 1097 C C . ALA A 1 154 ? 38.732 -37.395 15.035 1.00 78.62 154 ALA A C 1
ATOM 1099 O O . ALA A 1 154 ? 37.707 -36.793 14.710 1.00 78.62 154 ALA A O 1
ATOM 1100 N N . ALA A 1 155 ? 39.934 -37.030 14.580 1.00 78.88 155 ALA A N 1
ATOM 1101 C CA . ALA A 1 155 ? 40.141 -35.945 13.628 1.00 78.88 155 ALA A CA 1
ATOM 1102 C C . ALA A 1 155 ? 39.453 -36.205 12.278 1.00 78.88 155 ALA A C 1
ATOM 1104 O O . ALA A 1 155 ? 38.732 -35.335 11.790 1.00 78.88 155 ALA A O 1
ATOM 1105 N N . ARG A 1 156 ? 39.622 -37.404 11.702 1.00 79.06 156 ARG A N 1
ATOM 1106 C CA . ARG A 1 156 ? 38.960 -37.802 10.444 1.00 79.06 156 ARG A CA 1
ATOM 1107 C C . ARG A 1 156 ? 37.439 -37.823 10.570 1.00 79.06 156 ARG A C 1
ATOM 1109 O O . ARG A 1 156 ? 36.745 -37.430 9.639 1.00 79.06 156 ARG A O 1
ATOM 1116 N N . GLN A 1 157 ? 36.911 -38.252 11.716 1.00 81.19 157 GLN A N 1
ATOM 1117 C CA . GLN A 1 157 ? 35.472 -38.230 11.963 1.00 81.19 157 GLN A CA 1
ATOM 1118 C C . GLN A 1 157 ? 34.935 -36.794 12.054 1.00 81.19 157 GLN A C 1
ATOM 1120 O O . GLN A 1 157 ? 33.900 -36.508 11.459 1.00 81.19 157 GLN A O 1
ATOM 1125 N N . LEU A 1 158 ? 35.642 -35.880 12.732 1.00 80.69 158 LEU A N 1
ATOM 1126 C CA . LEU A 1 158 ? 35.259 -34.463 12.794 1.00 80.69 158 LEU A CA 1
ATOM 1127 C C . LEU A 1 158 ? 35.260 -33.798 11.405 1.00 80.69 158 LEU A C 1
ATOM 1129 O O . LEU A 1 158 ? 34.384 -32.983 11.128 1.00 80.69 158 LEU A O 1
ATOM 1133 N N . GLU A 1 159 ? 36.216 -34.160 10.547 1.00 79.00 159 GLU A N 1
ATOM 1134 C CA . GLU A 1 159 ? 36.315 -33.705 9.152 1.00 79.00 159 GLU A CA 1
ATOM 1135 C C . GLU A 1 159 ? 35.181 -34.257 8.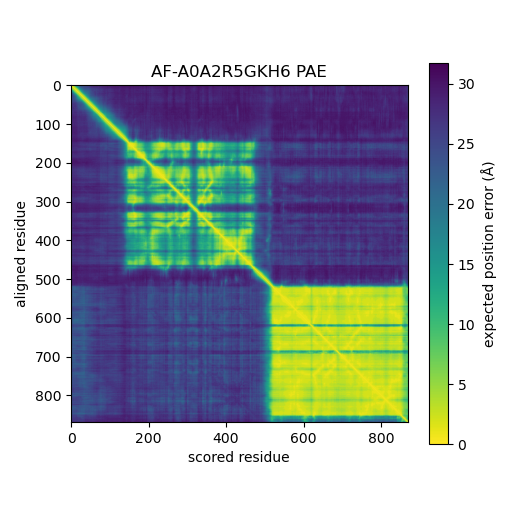271 1.00 79.00 159 GLU A C 1
ATOM 1137 O O . GLU A 1 159 ? 34.593 -33.519 7.486 1.00 79.00 159 GLU A O 1
ATOM 1142 N N . PHE A 1 160 ? 34.847 -35.543 8.409 1.00 78.94 160 PHE A N 1
ATOM 1143 C CA . PHE A 1 160 ? 33.841 -36.200 7.570 1.00 78.94 160 PHE A CA 1
ATOM 1144 C C . PHE A 1 160 ? 32.394 -35.885 7.984 1.00 78.94 160 PHE A C 1
ATOM 1146 O O . PHE A 1 160 ? 31.523 -35.715 7.133 1.00 78.94 160 PHE A O 1
ATOM 1153 N N . GLU A 1 161 ? 32.118 -35.819 9.289 1.00 80.75 161 GLU A N 1
ATOM 1154 C CA . GLU A 1 161 ? 30.761 -35.663 9.835 1.00 80.75 161 GLU A CA 1
ATOM 1155 C C . GLU A 1 161 ? 30.397 -34.198 10.149 1.00 80.75 161 GLU A C 1
ATOM 1157 O O . GLU A 1 161 ? 29.237 -33.893 10.435 1.00 80.75 161 GLU A O 1
ATOM 1162 N N . GLY A 1 162 ? 31.377 -33.288 10.151 1.00 81.38 162 GLY A N 1
ATOM 1163 C CA . GLY A 1 162 ? 31.238 -31.879 10.548 1.00 81.38 162 GLY A CA 1
ATOM 1164 C C . GLY A 1 162 ? 31.122 -31.633 12.060 1.00 81.38 162 GLY A C 1
ATOM 1165 O O . GLY A 1 162 ? 31.138 -30.489 12.533 1.00 81.38 162 GLY A O 1
ATOM 1166 N N . PHE A 1 163 ? 31.017 -32.710 12.839 1.00 89.06 163 PHE A N 1
ATOM 1167 C CA . PHE A 1 163 ? 30.971 -32.705 14.294 1.00 89.06 163 PHE A CA 1
ATOM 1168 C C . PHE A 1 163 ? 31.549 -33.998 14.869 1.00 89.06 163 PHE A C 1
ATOM 1170 O O . PHE A 1 163 ? 31.609 -35.027 14.203 1.00 89.06 163 PHE A O 1
ATOM 1177 N N . LEU A 1 164 ? 31.917 -33.959 16.146 1.00 90.06 164 LEU A N 1
ATOM 1178 C CA . LEU A 1 164 ? 32.375 -35.126 16.888 1.00 90.06 164 LEU A CA 1
ATOM 1179 C C . LEU A 1 164 ? 31.829 -35.099 18.315 1.00 90.06 164 LEU A C 1
ATOM 1181 O O . LEU A 1 164 ? 31.861 -34.064 18.979 1.00 90.06 164 LEU A O 1
ATOM 1185 N N . LEU A 1 165 ? 31.368 -36.253 18.795 1.00 88.25 165 LEU A N 1
ATOM 1186 C CA . LEU A 1 165 ? 31.061 -36.477 20.204 1.00 88.25 165 LEU A CA 1
ATOM 1187 C C . LEU A 1 165 ? 32.278 -37.106 20.883 1.00 88.25 165 LEU A C 1
ATOM 1189 O O . LEU A 1 165 ? 32.579 -38.275 20.658 1.00 88.25 165 LEU A O 1
ATOM 1193 N N . VAL A 1 166 ? 32.971 -36.334 21.717 1.00 86.19 166 VAL A N 1
ATOM 1194 C CA . VAL A 1 166 ? 34.093 -36.824 22.523 1.00 86.19 166 VAL A CA 1
ATOM 1195 C C . VAL A 1 166 ? 33.550 -37.238 23.897 1.00 86.19 166 VAL A C 1
ATOM 1197 O O . VAL A 1 166 ? 33.069 -36.371 24.640 1.00 86.19 166 VAL A O 1
ATOM 1200 N N . PRO A 1 167 ? 33.581 -38.534 24.262 1.00 81.06 167 PRO A N 1
ATOM 1201 C CA . PRO A 1 167 ? 33.303 -38.950 25.630 1.00 81.06 167 PRO A CA 1
ATOM 1202 C C . PRO A 1 167 ? 34.421 -38.448 26.546 1.00 81.06 167 PRO A C 1
ATOM 1204 O O . PRO A 1 167 ? 35.583 -38.458 26.155 1.00 81.06 167 PRO A O 1
ATOM 1207 N N . VAL A 1 168 ? 34.088 -38.031 27.769 1.00 78.81 168 VAL A N 1
ATOM 1208 C CA . VAL A 1 168 ? 35.074 -37.598 28.772 1.00 78.81 168 VAL A CA 1
ATOM 1209 C C . VAL A 1 168 ? 35.177 -38.690 29.842 1.00 78.81 168 VAL A C 1
ATOM 1211 O O . VAL A 1 168 ? 34.387 -38.683 30.786 1.00 78.81 168 VAL A O 1
ATOM 1214 N N . PRO A 1 169 ? 36.096 -39.671 29.730 1.00 62.44 169 PRO A N 1
ATOM 1215 C CA . PRO A 1 169 ? 35.975 -40.937 30.467 1.00 62.44 169 PRO A CA 1
ATOM 1216 C C . PRO A 1 169 ? 36.176 -40.792 31.980 1.00 62.44 169 PRO A C 1
ATOM 1218 O O . PRO A 1 169 ? 35.692 -41.610 32.757 1.00 62.44 169 PRO A O 1
ATOM 1221 N N . TRP A 1 170 ? 36.871 -39.735 32.411 1.00 70.12 170 TRP A N 1
ATOM 1222 C CA . TRP A 1 170 ? 37.033 -39.378 33.823 1.00 70.12 170 TRP A CA 1
ATOM 1223 C C . TRP A 1 170 ? 35.818 -38.638 34.411 1.00 70.12 170 TRP A C 1
ATOM 1225 O O . TRP A 1 170 ? 35.704 -38.523 35.632 1.00 70.12 170 TRP A O 1
ATOM 1235 N N . MET A 1 171 ? 34.891 -38.149 33.580 1.00 65.00 171 MET A N 1
ATOM 1236 C CA . MET A 1 171 ? 33.671 -37.461 34.009 1.00 65.00 171 MET A CA 1
ATOM 1237 C C . MET A 1 171 ? 32.543 -38.470 34.269 1.00 65.00 171 MET A C 1
ATOM 1239 O O . MET A 1 171 ? 31.499 -38.467 33.616 1.00 65.00 171 MET A O 1
ATOM 1243 N N . THR A 1 172 ? 32.752 -39.342 35.257 1.00 69.38 172 THR A N 1
ATOM 1244 C CA . THR A 1 172 ? 31.680 -40.201 35.781 1.00 69.38 172 THR A CA 1
ATOM 1245 C C . THR A 1 172 ? 30.533 -39.347 36.323 1.00 69.38 172 THR A C 1
ATOM 1247 O O . THR A 1 172 ? 30.728 -38.186 36.679 1.00 69.38 172 THR A O 1
ATOM 1250 N N . GLU A 1 173 ? 29.331 -39.912 36.442 1.00 64.25 173 GLU A N 1
ATOM 1251 C CA . GLU A 1 173 ? 28.180 -39.206 37.022 1.00 64.25 173 GLU A CA 1
ATOM 1252 C C . GLU A 1 173 ? 28.480 -38.627 38.415 1.00 64.25 173 GLU A C 1
ATOM 1254 O O . GLU A 1 173 ? 28.131 -37.481 38.690 1.00 64.25 173 GLU A O 1
ATOM 1259 N N . ALA A 1 174 ? 29.220 -39.362 39.251 1.00 60.88 174 ALA A N 1
ATOM 1260 C CA . ALA A 1 174 ? 29.676 -38.878 40.550 1.00 60.88 174 ALA A CA 1
ATOM 1261 C C . ALA A 1 174 ? 30.617 -37.665 40.428 1.00 60.88 174 ALA A C 1
ATOM 1263 O O . ALA A 1 174 ? 30.380 -36.651 41.077 1.00 60.88 174 ALA A O 1
ATOM 1264 N N . VAL A 1 175 ? 31.637 -37.721 39.560 1.00 64.12 175 VAL A N 1
ATOM 1265 C CA . VAL A 1 175 ? 32.587 -36.607 39.348 1.00 64.12 175 VAL A CA 1
ATOM 1266 C C . VAL A 1 175 ? 31.902 -35.398 38.701 1.00 64.12 175 VAL A C 1
ATOM 1268 O O . VAL A 1 175 ? 32.187 -34.259 39.068 1.00 64.12 175 VAL A O 1
ATOM 1271 N N . ARG A 1 176 ? 30.970 -35.626 37.769 1.00 67.00 176 ARG A N 1
ATOM 1272 C CA . ARG A 1 176 ? 30.154 -34.587 37.131 1.00 67.00 176 ARG A CA 1
ATOM 1273 C C . ARG A 1 176 ? 29.283 -33.878 38.161 1.00 67.00 176 ARG A C 1
ATOM 1275 O O . ARG A 1 176 ? 29.330 -32.657 38.237 1.00 67.00 176 ARG A O 1
ATOM 1282 N N . ASN A 1 177 ? 28.534 -34.630 38.966 1.00 68.75 177 ASN A N 1
ATOM 1283 C CA . ASN A 1 177 ? 27.637 -34.068 39.972 1.00 68.75 177 ASN A CA 1
ATOM 1284 C C . ASN A 1 177 ? 28.432 -33.399 41.111 1.00 68.75 177 ASN A C 1
ATOM 1286 O O . ASN A 1 177 ? 28.045 -32.328 41.557 1.00 68.75 177 ASN A O 1
ATOM 1290 N N . GLN A 1 178 ? 29.586 -33.948 41.513 1.00 72.69 178 GLN A N 1
ATOM 1291 C CA . GLN A 1 178 ? 30.486 -33.328 42.494 1.00 72.69 178 GLN A CA 1
ATOM 1292 C C . GLN A 1 178 ? 31.081 -32.007 41.983 1.00 72.69 178 GLN A C 1
ATOM 1294 O O . GLN A 1 178 ? 31.051 -31.014 42.702 1.00 72.69 178 GLN A O 1
ATOM 1299 N N . LYS A 1 179 ? 31.601 -31.961 40.745 1.00 67.88 179 LYS A N 1
ATOM 1300 C CA . LYS A 1 179 ? 32.122 -30.715 40.153 1.00 67.88 179 LYS A CA 1
ATOM 1301 C C . LYS A 1 179 ? 31.003 -29.702 39.880 1.00 67.88 179 LYS A C 1
ATOM 1303 O O . LYS A 1 179 ? 31.226 -28.508 40.038 1.00 67.88 179 LYS A O 1
ATOM 1308 N N . LEU A 1 180 ? 29.806 -30.160 39.506 1.00 65.44 180 LEU A N 1
ATOM 1309 C CA . LEU A 1 180 ? 28.640 -29.301 39.293 1.00 65.44 180 LEU A CA 1
ATOM 1310 C C . LEU A 1 180 ? 28.135 -28.691 40.604 1.00 65.44 180 LEU A C 1
ATOM 1312 O O . LEU A 1 180 ? 27.984 -27.476 40.662 1.00 65.44 180 LEU A O 1
ATOM 1316 N N . GLU A 1 181 ? 27.930 -29.488 41.657 1.00 68.69 181 GLU A N 1
ATOM 1317 C CA . GLU A 1 181 ? 27.570 -28.943 42.969 1.00 68.69 181 GLU A CA 1
ATOM 1318 C C . GLU A 1 181 ? 28.704 -28.100 43.554 1.00 68.69 181 GLU A C 1
ATOM 1320 O O . GLU A 1 181 ? 28.398 -27.087 44.151 1.00 68.69 181 GLU A O 1
ATOM 1325 N N . ALA A 1 182 ? 29.988 -28.378 43.298 1.00 68.38 182 ALA A N 1
ATOM 1326 C CA . ALA A 1 182 ? 31.065 -27.461 43.693 1.00 68.38 182 ALA A CA 1
ATOM 1327 C C . ALA A 1 182 ? 30.974 -26.091 42.984 1.00 68.38 182 ALA A C 1
ATOM 1329 O O . ALA A 1 182 ? 31.146 -25.058 43.625 1.00 68.38 182 ALA A O 1
ATOM 1330 N N . VAL A 1 183 ? 30.655 -26.055 41.682 1.00 60.81 183 VAL A N 1
ATOM 1331 C CA . VAL A 1 183 ? 30.404 -24.795 40.949 1.00 60.81 183 VAL A CA 1
ATOM 1332 C C . VAL A 1 183 ? 29.154 -24.080 41.478 1.00 60.81 183 VAL A C 1
ATOM 1334 O O . VAL A 1 183 ? 29.152 -22.855 41.586 1.00 60.81 183 VAL A O 1
ATOM 1337 N N . LEU A 1 184 ? 28.094 -24.821 41.818 1.00 65.00 184 LEU A N 1
ATOM 1338 C CA . LEU A 1 184 ? 26.851 -24.254 42.346 1.00 65.00 184 LEU A CA 1
ATOM 1339 C C . LEU A 1 184 ? 26.990 -23.794 43.806 1.00 65.00 184 LEU A C 1
ATOM 1341 O O . LEU A 1 184 ? 26.500 -22.720 44.129 1.00 65.00 184 LEU A O 1
ATOM 1345 N N . ASP A 1 185 ? 27.679 -24.540 44.667 1.00 63.12 185 ASP A N 1
ATOM 1346 C CA . ASP A 1 185 ? 27.974 -24.189 46.061 1.00 63.12 185 ASP A CA 1
ATOM 1347 C C . ASP A 1 185 ? 28.913 -22.997 46.157 1.00 63.12 185 ASP A C 1
ATOM 1349 O O . ASP A 1 185 ? 28.673 -22.110 46.969 1.00 63.12 185 ASP A O 1
ATOM 1353 N N . GLU A 1 186 ? 29.932 -22.903 45.301 1.00 58.03 186 GLU A N 1
ATOM 1354 C CA . GLU A 1 186 ? 30.780 -21.712 45.270 1.00 58.03 186 GLU A CA 1
ATOM 1355 C C . GLU A 1 186 ? 29.995 -20.492 44.759 1.00 58.03 186 GLU A C 1
ATOM 1357 O O . GLU A 1 186 ? 30.091 -19.411 45.331 1.00 58.03 186 GLU A O 1
ATOM 1362 N N . ALA A 1 187 ? 29.101 -20.667 43.776 1.00 56.06 187 ALA A N 1
ATOM 1363 C CA . ALA A 1 187 ? 28.161 -19.616 43.376 1.00 56.06 187 ALA A CA 1
ATOM 1364 C C . ALA A 1 187 ? 27.138 -19.247 44.478 1.00 56.06 187 ALA A C 1
ATOM 1366 O O . ALA A 1 187 ? 26.656 -18.116 44.494 1.00 56.06 187 ALA A O 1
ATOM 1367 N N . ARG A 1 188 ? 26.823 -20.166 45.407 1.00 59.34 188 ARG A N 1
ATOM 1368 C CA . ARG A 1 188 ? 26.009 -19.925 46.619 1.00 59.34 188 ARG A CA 1
ATOM 1369 C C . ARG A 1 188 ? 26.821 -19.303 47.774 1.00 59.34 188 ARG A C 1
ATOM 1371 O O . ARG A 1 188 ? 26.209 -18.784 48.703 1.00 59.34 188 ARG A O 1
ATOM 1378 N N . ARG A 1 189 ? 28.162 -19.366 47.757 1.00 47.09 189 ARG A N 1
ATOM 1379 C CA . ARG A 1 189 ? 29.043 -18.953 48.875 1.00 47.09 189 ARG A CA 1
ATOM 1380 C C . ARG A 1 189 ? 29.347 -17.465 48.955 1.00 47.09 189 ARG A C 1
ATOM 1382 O O . ARG A 1 189 ? 29.703 -17.019 50.040 1.00 47.09 189 ARG A O 1
ATOM 1389 N N . PHE A 1 190 ? 29.222 -16.716 47.862 1.00 52.75 190 PHE A N 1
ATOM 1390 C CA . PHE A 1 190 ? 29.455 -15.267 47.844 1.00 52.75 190 PHE A CA 1
ATOM 1391 C C . PHE A 1 190 ? 28.459 -14.538 48.766 1.00 52.75 190 PHE A C 1
ATOM 1393 O O . PHE A 1 190 ? 27.278 -14.441 48.413 1.00 52.75 190 PHE A O 1
ATOM 1400 N N . PRO A 1 191 ? 28.884 -14.004 49.932 1.00 42.41 191 PRO A N 1
ATOM 1401 C CA . PRO A 1 191 ? 27.974 -13.367 50.887 1.00 42.41 191 PRO A CA 1
ATOM 1402 C C . PRO A 1 191 ? 27.434 -12.014 50.395 1.00 42.41 191 PRO A C 1
ATOM 1404 O O . PRO A 1 191 ? 26.598 -11.400 51.055 1.00 42.41 191 PRO A O 1
ATOM 1407 N N . GLU A 1 192 ? 27.926 -11.527 49.253 1.00 51.41 192 GLU A N 1
ATOM 1408 C CA . GLU A 1 192 ? 27.542 -10.264 48.629 1.00 51.41 192 GLU A CA 1
ATOM 1409 C C . GLU A 1 192 ? 26.126 -10.250 48.018 1.00 51.41 192 GLU A C 1
ATOM 1411 O O . GLU A 1 192 ? 25.622 -9.168 47.713 1.00 51.41 192 GLU A O 1
ATOM 1416 N N . PHE A 1 193 ? 25.470 -11.406 47.851 1.00 47.78 193 PHE A N 1
ATOM 1417 C CA . PHE A 1 193 ? 24.140 -11.508 47.236 1.00 47.78 193 PHE A CA 1
ATOM 1418 C C . PHE A 1 193 ? 23.034 -11.684 48.285 1.00 47.78 193 PHE A C 1
ATOM 1420 O O . PHE A 1 193 ? 22.989 -12.692 48.991 1.00 47.78 193 PHE A O 1
ATOM 1427 N N . ARG A 1 194 ? 22.097 -10.727 48.368 1.00 42.22 194 ARG A N 1
ATOM 1428 C CA . ARG A 1 194 ? 20.947 -10.812 49.280 1.00 42.22 194 ARG A CA 1
ATOM 1429 C C . ARG A 1 194 ? 19.704 -11.387 48.594 1.00 42.22 194 ARG A C 1
ATOM 1431 O O . ARG A 1 194 ? 19.031 -10.710 47.829 1.00 42.22 194 ARG A O 1
ATOM 1438 N N . ASP A 1 195 ? 19.370 -12.600 49.021 1.00 43.19 195 ASP A N 1
ATOM 1439 C CA . ASP A 1 195 ? 18.058 -13.256 48.933 1.00 43.19 195 ASP A CA 1
ATOM 1440 C C . ASP A 1 195 ? 17.524 -13.700 47.546 1.00 43.19 195 ASP A C 1
ATOM 1442 O O . ASP A 1 195 ? 17.831 -13.170 46.479 1.00 43.19 195 ASP A O 1
ATOM 1446 N N . GLY A 1 196 ? 16.729 -14.772 47.562 1.00 51.06 196 GLY A N 1
ATOM 1447 C CA . GLY A 1 196 ? 16.568 -15.705 46.436 1.00 51.06 196 GLY A CA 1
ATOM 1448 C C . GLY A 1 196 ? 15.543 -15.367 45.343 1.00 51.06 196 GLY A C 1
ATOM 1449 O O . GLY A 1 196 ? 15.145 -16.274 44.612 1.00 51.06 196 GLY A O 1
ATOM 1450 N N . ALA A 1 197 ? 15.072 -14.122 45.214 1.00 33.19 197 ALA A N 1
ATOM 1451 C CA . ALA A 1 197 ? 13.918 -13.799 44.355 1.00 33.19 197 ALA A CA 1
ATOM 1452 C C . ALA A 1 197 ? 14.256 -13.240 42.951 1.00 33.19 197 ALA A C 1
ATOM 1454 O O . ALA A 1 197 ? 13.469 -13.416 42.018 1.00 33.19 197 ALA A O 1
ATOM 1455 N N . THR A 1 198 ? 15.419 -12.604 42.755 1.00 39.31 198 THR A N 1
ATOM 1456 C CA . THR A 1 198 ? 15.668 -11.731 41.579 1.00 39.31 198 THR A CA 1
ATOM 1457 C C . THR A 1 198 ? 16.650 -12.316 40.545 1.00 39.31 198 THR A C 1
ATOM 1459 O O . THR A 1 198 ? 17.282 -11.597 39.774 1.00 39.31 198 THR A O 1
ATOM 1462 N N . GLN A 1 199 ? 16.754 -13.646 40.440 1.00 42.81 199 GLN A N 1
ATOM 1463 C CA . GLN A 1 199 ? 17.647 -14.313 39.468 1.00 42.81 199 GLN A CA 1
ATOM 1464 C C . GLN A 1 199 ? 17.119 -14.361 38.011 1.00 42.81 199 GLN A C 1
ATOM 1466 O O . GLN A 1 199 ? 17.775 -14.912 37.126 1.00 42.81 199 GLN A O 1
ATOM 1471 N N . TYR A 1 200 ? 15.941 -13.798 37.721 1.00 42.97 200 TYR A N 1
ATOM 1472 C CA . TYR A 1 200 ? 15.159 -14.160 36.526 1.00 42.97 200 TYR A CA 1
ATOM 1473 C C . TYR A 1 200 ? 15.509 -13.473 35.191 1.00 42.97 200 TYR A C 1
ATOM 1475 O O . TYR A 1 200 ? 15.030 -13.934 34.153 1.00 42.97 200 TYR A O 1
ATOM 1483 N N . ALA A 1 201 ? 16.338 -12.423 35.175 1.00 33.44 201 ALA A N 1
ATOM 1484 C CA . ALA A 1 201 ? 16.692 -11.706 33.936 1.00 33.44 201 ALA A CA 1
ATOM 1485 C C . ALA A 1 201 ? 18.206 -11.522 33.712 1.00 33.44 201 ALA A C 1
ATOM 1487 O O . ALA A 1 201 ? 18.688 -11.743 32.601 1.00 33.44 201 ALA A O 1
ATOM 1488 N N . LEU A 1 202 ? 18.966 -11.159 34.752 1.00 36.88 202 LEU A N 1
ATOM 1489 C CA . LEU A 1 202 ? 20.372 -10.746 34.614 1.00 36.88 202 LEU A CA 1
ATOM 1490 C C . LEU A 1 202 ? 21.402 -11.874 34.802 1.00 36.88 202 LEU A C 1
ATOM 1492 O O . LEU A 1 202 ? 22.532 -11.737 34.338 1.00 36.88 202 LEU A O 1
ATOM 1496 N N . GLY A 1 203 ? 21.031 -13.022 35.384 1.00 38.53 203 GLY A N 1
ATOM 1497 C CA . GLY A 1 203 ? 21.975 -14.119 35.668 1.00 38.53 203 GLY A CA 1
ATOM 1498 C C . GLY A 1 203 ? 22.709 -14.681 34.437 1.00 38.53 203 GLY A C 1
ATOM 1499 O O . GLY A 1 203 ? 23.843 -15.138 34.546 1.00 38.53 203 GLY A O 1
ATOM 1500 N N . SER A 1 204 ? 22.107 -14.587 33.243 1.00 38.84 204 SER A N 1
ATOM 1501 C CA . SER A 1 204 ? 22.752 -14.977 31.973 1.00 38.84 204 SER A CA 1
ATOM 1502 C C . SER A 1 204 ? 23.814 -13.988 31.470 1.00 38.84 204 SER A C 1
ATOM 1504 O O . SER A 1 204 ? 24.654 -14.379 30.665 1.00 38.84 204 SER A O 1
ATOM 1506 N N . MET A 1 205 ? 23.755 -12.720 31.890 1.00 36.00 205 MET A N 1
ATOM 1507 C CA . MET A 1 205 ? 24.763 -11.696 31.580 1.00 36.00 205 MET A CA 1
ATOM 1508 C C . MET A 1 205 ? 25.852 -11.669 32.656 1.00 36.00 205 MET A C 1
ATOM 1510 O O . MET A 1 205 ? 27.034 -11.633 32.335 1.00 36.00 205 MET A O 1
ATOM 1514 N N . TYR A 1 206 ? 25.449 -11.766 33.924 1.00 44.09 206 TYR A N 1
ATOM 1515 C CA . TYR A 1 206 ? 26.317 -11.585 35.087 1.00 44.09 206 TYR A CA 1
ATOM 1516 C C . TYR A 1 206 ? 27.487 -12.584 35.159 1.00 44.09 206 TYR A C 1
ATOM 1518 O O . TYR A 1 206 ? 28.613 -12.211 35.481 1.00 44.09 206 TYR A O 1
ATOM 1526 N N . ALA A 1 207 ? 27.251 -13.847 34.784 1.00 49.44 207 ALA A N 1
ATOM 1527 C CA . ALA A 1 207 ? 28.293 -14.878 34.751 1.00 49.44 207 ALA A CA 1
ATOM 1528 C C . ALA A 1 207 ? 29.411 -14.611 33.717 1.00 49.44 207 ALA A C 1
ATOM 1530 O O . ALA A 1 207 ? 30.455 -15.258 33.785 1.00 49.44 207 ALA A O 1
ATOM 1531 N N . LEU A 1 208 ? 29.193 -13.685 32.772 1.00 48.84 208 LEU A N 1
ATOM 1532 C CA . LEU A 1 208 ? 30.123 -13.326 31.693 1.00 48.84 208 LEU A CA 1
ATOM 1533 C C . LEU A 1 208 ? 30.929 -12.046 31.978 1.00 48.84 208 LEU A C 1
ATOM 1535 O O . LEU A 1 208 ? 31.835 -11.733 31.208 1.00 48.84 208 LEU A O 1
ATOM 1539 N N . SER A 1 209 ? 30.582 -11.289 33.026 1.00 51.50 209 SER A N 1
ATOM 1540 C CA . SER A 1 209 ? 31.167 -9.970 33.317 1.00 51.50 209 SER A CA 1
ATOM 1541 C C . SER A 1 209 ? 31.798 -9.828 34.701 1.00 51.50 209 SER A C 1
ATOM 1543 O O . SER A 1 209 ? 32.489 -8.845 34.951 1.00 51.50 209 SER A O 1
ATOM 1545 N N . ASN A 1 210 ? 31.599 -10.800 35.591 1.00 65.69 210 ASN A N 1
ATOM 1546 C CA . ASN A 1 210 ? 32.245 -10.843 36.898 1.00 65.69 210 ASN A CA 1
ATOM 1547 C C . ASN A 1 210 ? 33.580 -11.617 36.806 1.00 65.69 210 ASN A C 1
ATOM 1549 O O . ASN A 1 210 ? 33.566 -12.777 36.389 1.00 65.69 210 ASN A O 1
ATOM 1553 N N . PRO A 1 211 ? 34.734 -11.056 37.219 1.00 64.38 211 PRO A N 1
ATOM 1554 C CA . PRO A 1 211 ? 35.992 -11.802 37.183 1.00 64.38 211 PRO A CA 1
ATOM 1555 C C . PRO A 1 211 ? 35.972 -13.031 38.116 1.00 64.38 211 PRO A C 1
ATOM 1557 O O . PRO A 1 211 ? 36.577 -14.055 37.799 1.00 64.38 211 PRO A O 1
ATOM 1560 N N . ALA A 1 212 ? 35.196 -13.010 39.206 1.00 68.94 212 ALA A N 1
ATOM 1561 C CA . ALA A 1 212 ? 35.098 -14.141 40.129 1.00 68.94 212 ALA A CA 1
ATOM 1562 C C . ALA A 1 212 ? 34.540 -15.426 39.485 1.00 68.94 212 ALA A C 1
ATOM 1564 O O . ALA A 1 212 ? 34.976 -16.516 39.850 1.00 68.94 212 ALA A O 1
ATOM 1565 N N . SER A 1 213 ? 33.630 -15.339 38.503 1.00 66.19 213 SER A N 1
ATOM 1566 C CA . SER A 1 213 ? 33.108 -16.537 37.819 1.00 66.19 213 SER A CA 1
ATOM 1567 C C . SER A 1 213 ? 34.124 -17.155 36.854 1.00 66.19 213 SER A C 1
ATOM 1569 O O . SER A 1 213 ? 34.127 -18.371 36.675 1.00 66.19 213 SER A O 1
ATOM 1571 N N . PHE A 1 214 ? 35.009 -16.346 36.259 1.00 67.06 214 PHE A N 1
ATOM 1572 C CA . PHE A 1 214 ? 36.058 -16.825 35.353 1.00 67.06 214 PHE A CA 1
ATOM 1573 C C . PHE A 1 214 ? 37.253 -17.451 36.094 1.00 67.06 214 PHE A C 1
ATOM 1575 O O . PHE A 1 214 ? 37.861 -18.407 35.596 1.00 67.06 214 PHE A O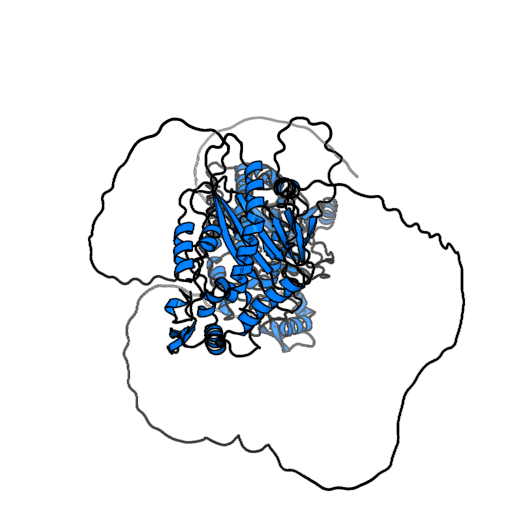 1
ATOM 1582 N N . HIS A 1 215 ? 37.590 -16.909 37.269 1.00 75.50 215 HIS A N 1
ATOM 1583 C CA . HIS A 1 215 ? 38.720 -17.341 38.100 1.00 75.50 215 HIS A CA 1
ATOM 1584 C C . HIS A 1 215 ? 38.372 -18.432 39.128 1.00 75.50 215 HIS A C 1
ATOM 1586 O O . HIS A 1 215 ? 39.281 -19.028 39.706 1.00 75.50 215 HIS A O 1
ATOM 1592 N N . ASN A 1 216 ? 37.082 -18.744 39.296 1.00 80.69 216 ASN A N 1
ATOM 1593 C CA . ASN A 1 216 ? 36.570 -19.824 40.139 1.00 80.69 216 ASN A CA 1
ATOM 1594 C C . ASN A 1 216 ? 37.338 -21.149 39.946 1.00 80.69 216 ASN A C 1
ATOM 1596 O O . ASN A 1 216 ? 37.443 -21.655 38.826 1.00 80.69 216 ASN A O 1
ATOM 1600 N N . MET A 1 217 ? 37.821 -21.745 41.044 1.00 74.31 217 MET A N 1
ATOM 1601 C CA . MET A 1 217 ? 38.662 -22.950 40.997 1.00 74.31 217 MET A CA 1
ATOM 1602 C C . MET A 1 217 ? 37.987 -24.151 40.320 1.00 74.31 217 MET A C 1
ATOM 1604 O O . MET A 1 217 ? 38.630 -24.832 39.531 1.00 74.31 217 MET A O 1
ATOM 1608 N N . ALA A 1 218 ? 36.693 -24.393 40.546 1.00 71.50 218 ALA A N 1
ATOM 1609 C CA . ALA A 1 218 ? 36.008 -25.539 39.944 1.00 71.50 218 ALA A CA 1
ATOM 1610 C C . ALA A 1 218 ? 35.792 -25.362 38.426 1.00 71.50 218 ALA A C 1
ATOM 1612 O O . ALA A 1 218 ? 35.921 -26.325 37.666 1.00 71.50 218 ALA A O 1
ATOM 1613 N N . VAL A 1 219 ? 35.527 -24.131 37.965 1.00 72.00 219 VAL A N 1
ATOM 1614 C CA . VAL A 1 219 ? 35.465 -23.789 36.527 1.00 72.00 219 VAL A CA 1
ATOM 1615 C C . VAL A 1 219 ? 36.855 -23.877 35.885 1.00 72.00 2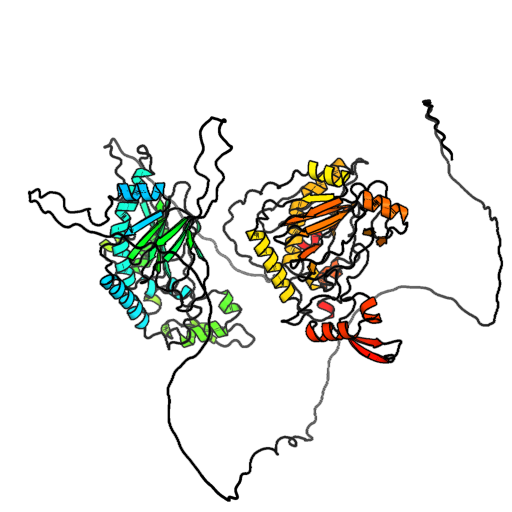19 VAL A C 1
ATOM 1617 O O . VAL A 1 219 ? 36.998 -24.424 34.790 1.00 72.00 219 VAL A O 1
ATOM 1620 N N . ARG A 1 220 ? 37.891 -23.402 36.585 1.00 79.44 220 ARG A N 1
ATOM 1621 C CA . ARG A 1 220 ? 39.300 -23.506 36.186 1.00 79.44 220 ARG A CA 1
ATOM 1622 C C . ARG A 1 220 ? 39.736 -24.963 36.037 1.00 79.44 220 ARG A C 1
ATOM 1624 O O . ARG A 1 220 ? 40.140 -25.336 34.942 1.00 79.44 220 ARG A O 1
ATOM 1631 N N . ASP A 1 221 ? 39.574 -25.804 37.055 1.00 76.19 221 ASP A N 1
ATOM 1632 C CA . ASP A 1 221 ? 39.945 -27.227 37.015 1.00 76.19 221 ASP A CA 1
ATOM 1633 C C . ASP A 1 221 ? 39.225 -27.984 35.894 1.00 76.19 221 ASP A C 1
ATOM 1635 O O . ASP A 1 221 ? 39.810 -28.839 35.221 1.00 76.19 221 ASP A O 1
ATOM 1639 N N . LEU A 1 222 ? 37.944 -27.671 35.673 1.00 74.06 222 LEU A N 1
ATOM 1640 C CA . LEU A 1 222 ? 37.150 -28.216 34.575 1.00 74.06 222 LEU A CA 1
ATOM 1641 C C . LEU A 1 222 ? 37.746 -27.838 33.209 1.00 74.06 222 LEU A C 1
ATOM 1643 O O . LEU A 1 222 ? 37.934 -28.718 32.369 1.00 74.06 222 LEU A O 1
ATOM 1647 N N . ARG A 1 223 ? 38.106 -26.562 33.015 1.00 77.56 223 ARG A N 1
ATOM 1648 C CA . ARG A 1 223 ? 38.775 -26.036 31.813 1.00 77.56 223 ARG A CA 1
ATOM 1649 C C . ARG A 1 223 ? 40.177 -26.623 31.612 1.00 77.56 223 ARG A C 1
ATOM 1651 O O . ARG A 1 223 ? 40.514 -26.999 30.493 1.00 77.56 223 ARG A O 1
ATOM 1658 N N . MET A 1 224 ? 40.974 -26.794 32.666 1.00 78.88 224 MET A N 1
ATOM 1659 C CA . MET A 1 224 ? 42.297 -27.420 32.540 1.00 78.88 224 MET A CA 1
ATOM 1660 C C . MET A 1 224 ? 42.184 -28.894 32.130 1.00 78.88 224 MET A C 1
ATOM 1662 O O . MET A 1 224 ? 42.878 -29.342 31.216 1.00 78.88 224 MET A O 1
ATOM 1666 N N . SER A 1 225 ? 41.247 -29.625 32.746 1.00 77.50 225 SER A N 1
ATOM 1667 C CA . SER A 1 225 ? 40.962 -31.026 32.402 1.00 77.50 225 SER A CA 1
ATOM 1668 C C . SER A 1 225 ? 40.425 -31.164 30.967 1.00 77.50 225 SER A C 1
ATOM 1670 O O . SER A 1 225 ? 40.741 -32.127 30.277 1.00 77.50 225 SER A O 1
ATOM 1672 N N . ALA A 1 226 ? 39.640 -30.187 30.497 1.00 73.44 226 ALA A N 1
ATOM 1673 C CA . ALA A 1 226 ? 39.158 -30.105 29.119 1.00 73.44 226 ALA A CA 1
ATOM 1674 C C . ALA A 1 226 ? 40.291 -29.979 28.099 1.00 73.44 226 ALA A C 1
ATOM 1676 O O . ALA A 1 226 ? 40.316 -30.684 27.090 1.00 73.44 226 ALA A O 1
ATOM 1677 N N . MET A 1 227 ? 41.226 -29.064 28.353 1.00 74.50 227 MET A N 1
ATOM 1678 C CA . MET A 1 227 ? 42.294 -28.752 27.409 1.00 74.50 227 MET A CA 1
ATOM 1679 C C . MET A 1 227 ? 43.292 -29.902 27.272 1.00 74.50 227 MET A C 1
ATOM 1681 O O . MET A 1 227 ? 43.732 -30.174 26.159 1.00 74.50 227 MET A O 1
ATOM 1685 N N . ALA A 1 228 ? 43.586 -30.625 28.357 1.00 77.19 228 ALA A N 1
ATOM 1686 C CA . ALA A 1 228 ? 44.453 -31.803 28.314 1.00 77.19 228 ALA A CA 1
ATOM 1687 C C . ALA A 1 228 ? 43.962 -32.879 27.318 1.00 77.19 228 ALA A C 1
ATOM 1689 O O . ALA A 1 228 ? 44.770 -33.441 26.583 1.00 77.19 228 ALA A O 1
ATOM 1690 N N . GLU A 1 229 ? 42.646 -33.114 27.252 1.00 76.50 229 GLU A N 1
ATOM 1691 C CA . GLU A 1 229 ? 42.024 -34.120 26.372 1.00 76.50 229 GLU A CA 1
ATOM 1692 C C . GLU A 1 229 ? 41.820 -33.608 24.931 1.00 76.50 229 GLU A C 1
ATOM 1694 O O . GLU A 1 229 ? 42.006 -34.346 23.963 1.00 76.50 229 GLU A O 1
ATOM 1699 N N . LEU A 1 230 ? 41.444 -32.334 24.756 1.00 79.56 230 LEU A N 1
ATOM 1700 C CA . LEU A 1 230 ? 41.106 -31.777 23.437 1.00 79.56 230 LEU A CA 1
ATOM 1701 C C . LEU A 1 230 ? 42.328 -31.372 22.599 1.00 79.56 230 LEU A C 1
ATOM 1703 O O . LEU A 1 230 ? 42.279 -31.397 21.369 1.00 79.56 230 LEU A O 1
ATOM 1707 N N . VAL A 1 231 ? 43.440 -31.001 23.234 1.00 80.25 231 VAL A N 1
ATOM 1708 C CA . VAL A 1 231 ? 44.638 -30.512 22.535 1.00 80.25 231 VAL A CA 1
ATOM 1709 C C . VAL A 1 231 ? 45.310 -31.567 21.628 1.00 80.25 231 VAL A C 1
ATOM 1711 O O . VAL A 1 231 ? 45.662 -31.213 20.497 1.00 80.25 231 VAL A O 1
ATOM 1714 N N . PRO A 1 232 ? 45.475 -32.848 22.025 1.00 81.81 232 PRO A N 1
ATOM 1715 C CA . PRO A 1 232 ? 45.965 -33.902 21.127 1.00 81.81 232 PRO A CA 1
ATOM 1716 C C . PRO A 1 232 ? 45.080 -34.110 19.889 1.00 81.81 232 PRO A C 1
ATOM 1718 O O . PRO A 1 232 ? 45.589 -34.335 18.790 1.00 81.81 232 PRO A O 1
ATOM 1721 N N . LEU A 1 233 ? 43.762 -33.972 20.051 1.00 81.06 233 LEU A N 1
ATOM 1722 C CA . LEU A 1 233 ? 42.783 -34.094 18.973 1.00 81.06 233 LEU A CA 1
ATOM 1723 C C . LEU A 1 233 ? 42.892 -32.924 17.989 1.00 81.06 233 LEU A C 1
ATOM 1725 O O . LEU A 1 233 ? 43.027 -33.151 16.787 1.00 81.06 233 LEU A O 1
ATOM 1729 N N . PHE A 1 234 ? 42.941 -31.679 18.477 1.00 79.50 234 PHE A N 1
ATOM 1730 C CA . PHE A 1 234 ? 43.153 -30.512 17.612 1.00 79.50 234 PHE A CA 1
ATOM 1731 C C . PHE A 1 234 ? 44.509 -30.553 16.887 1.00 79.50 234 PHE A C 1
ATOM 1733 O O . PHE A 1 234 ? 44.581 -30.171 15.721 1.00 79.50 234 PHE A O 1
ATOM 1740 N N . LYS A 1 235 ? 45.569 -31.082 17.519 1.00 76.81 235 LYS A N 1
ATOM 1741 C CA . LYS A 1 235 ? 46.861 -31.356 16.856 1.00 76.81 235 LYS A CA 1
ATOM 1742 C C . LYS A 1 235 ? 46.740 -32.350 15.703 1.00 76.81 235 LYS A C 1
ATOM 1744 O O . LYS A 1 235 ? 47.436 -32.206 14.701 1.00 76.81 235 LYS A O 1
ATOM 1749 N N . SER A 1 236 ? 45.918 -33.385 15.853 1.00 80.19 236 SER A N 1
ATOM 1750 C CA . SER A 1 236 ? 45.685 -34.352 14.783 1.00 80.19 236 SER A CA 1
ATOM 1751 C C . SER A 1 236 ? 44.861 -33.758 13.642 1.00 80.19 236 SER A C 1
ATOM 1753 O O . SER A 1 236 ? 45.278 -33.811 12.488 1.00 80.19 236 SER A O 1
ATOM 1755 N N . TYR A 1 237 ? 43.766 -33.073 13.974 1.00 79.31 237 TYR A N 1
ATOM 1756 C CA . TYR A 1 237 ? 42.937 -32.379 12.992 1.00 79.31 237 TYR A CA 1
ATOM 1757 C C . TYR A 1 237 ? 43.745 -31.362 12.177 1.00 79.31 237 TYR A C 1
ATOM 1759 O O . TYR A 1 237 ? 43.676 -31.355 10.951 1.00 79.31 237 TYR A O 1
ATOM 1767 N N . ALA A 1 238 ? 44.594 -30.573 12.843 1.00 76.50 238 ALA A N 1
ATOM 1768 C CA . ALA A 1 238 ? 45.537 -29.678 12.184 1.00 76.50 238 ALA A CA 1
ATOM 1769 C C . ALA A 1 238 ? 46.451 -30.430 11.197 1.00 76.50 238 ALA A C 1
ATOM 1771 O O . ALA A 1 238 ? 46.512 -30.053 10.032 1.00 76.50 238 ALA A O 1
ATOM 1772 N N . ARG A 1 239 ? 47.111 -31.523 11.620 1.00 79.44 239 ARG A N 1
ATOM 1773 C CA . ARG A 1 239 ? 47.984 -32.331 10.739 1.00 79.44 239 ARG A CA 1
ATOM 1774 C C . ARG A 1 239 ? 47.275 -32.842 9.479 1.00 79.44 239 ARG A C 1
ATOM 1776 O O . ARG A 1 239 ? 47.923 -32.921 8.445 1.00 79.44 239 ARG A O 1
ATOM 1783 N N . ASN A 1 240 ? 45.983 -33.165 9.550 1.00 75.81 240 ASN A N 1
ATOM 1784 C CA . ASN A 1 240 ? 45.222 -33.655 8.394 1.00 75.81 240 ASN A CA 1
ATOM 1785 C C . ASN A 1 240 ? 44.794 -32.526 7.435 1.00 75.81 240 ASN A C 1
ATOM 1787 O O . ASN A 1 240 ? 44.759 -32.736 6.226 1.00 75.81 240 ASN A O 1
ATOM 1791 N N . GLN A 1 241 ? 44.497 -31.330 7.956 1.00 74.25 241 GLN A N 1
ATOM 1792 C CA . GLN A 1 241 ? 44.054 -30.173 7.159 1.00 74.25 241 GLN A CA 1
ATOM 1793 C C . GLN A 1 241 ? 45.200 -29.346 6.551 1.00 74.25 241 GLN A C 1
ATOM 1795 O O . GLN A 1 241 ? 44.974 -28.512 5.673 1.00 74.25 241 GLN A O 1
ATOM 1800 N N . ILE A 1 242 ? 46.430 -29.528 7.034 1.00 74.25 242 ILE A N 1
ATOM 1801 C CA . ILE A 1 242 ? 47.597 -28.733 6.640 1.00 74.25 242 ILE A CA 1
ATOM 1802 C C . ILE A 1 242 ? 48.421 -29.509 5.609 1.00 74.25 242 ILE A C 1
ATOM 1804 O O . ILE A 1 242 ? 48.818 -30.648 5.837 1.00 74.25 242 ILE A O 1
ATOM 1808 N N . SER A 1 243 ? 48.718 -28.876 4.470 1.00 70.00 243 SER A N 1
ATOM 1809 C CA . SER A 1 243 ? 49.558 -29.489 3.436 1.00 70.00 243 SER A CA 1
ATOM 1810 C C . SER A 1 243 ? 50.972 -29.770 3.971 1.00 70.00 243 SER A C 1
ATOM 1812 O O . SER A 1 243 ? 51.580 -28.864 4.548 1.00 70.00 243 SER A O 1
ATOM 1814 N N . PRO A 1 244 ? 51.556 -30.962 3.728 1.00 64.25 244 PRO A N 1
ATOM 1815 C CA . PRO A 1 244 ? 52.883 -31.329 4.239 1.00 64.25 244 PRO A CA 1
ATOM 1816 C C . PRO A 1 244 ? 54.033 -30.455 3.705 1.00 64.25 244 PRO A C 1
ATOM 1818 O O . PRO A 1 244 ? 55.146 -30.543 4.211 1.00 64.25 244 PRO A O 1
ATOM 1821 N N . ASN A 1 245 ? 53.773 -29.594 2.714 1.00 65.31 245 ASN A N 1
ATOM 1822 C CA . ASN A 1 245 ? 54.734 -28.621 2.189 1.00 65.31 245 ASN A CA 1
ATOM 1823 C C . ASN A 1 245 ? 54.689 -27.248 2.905 1.00 65.31 245 ASN A C 1
ATOM 1825 O O . ASN A 1 245 ? 55.424 -26.341 2.512 1.00 65.31 245 ASN A O 1
ATOM 1829 N N . GLU A 1 246 ? 53.833 -27.042 3.915 1.00 68.38 246 GLU A N 1
ATOM 1830 C CA . GLU A 1 246 ? 53.798 -25.788 4.684 1.00 68.38 246 GLU A CA 1
ATOM 1831 C C . GLU A 1 246 ? 54.814 -25.785 5.840 1.00 68.38 246 GLU A C 1
ATOM 1833 O O . GLU A 1 246 ? 54.696 -26.538 6.800 1.00 68.38 246 GLU A O 1
ATOM 1838 N N . SER A 1 247 ? 55.786 -24.869 5.785 1.00 61.94 247 SER A N 1
ATOM 1839 C CA . SER A 1 247 ? 56.897 -24.775 6.747 1.00 61.94 247 SER A CA 1
ATOM 1840 C C . SER A 1 247 ? 56.656 -23.858 7.957 1.00 61.94 247 SER A C 1
ATOM 1842 O O . SER A 1 247 ? 57.585 -23.601 8.723 1.00 61.94 247 SER A O 1
ATOM 1844 N N . ARG A 1 248 ? 55.444 -23.312 8.136 1.00 69.88 248 ARG A N 1
ATOM 1845 C CA . ARG A 1 248 ? 55.134 -22.382 9.240 1.00 69.88 248 ARG A CA 1
ATOM 1846 C C . ARG A 1 248 ? 54.378 -23.083 10.372 1.00 69.88 248 ARG A C 1
ATOM 1848 O O . ARG A 1 248 ? 53.378 -23.742 10.092 1.00 69.88 248 ARG A O 1
ATOM 1855 N N . PRO A 1 249 ? 54.787 -22.906 11.642 1.00 68.75 249 PRO A N 1
ATOM 1856 C CA . PRO A 1 249 ? 54.094 -23.509 12.770 1.00 68.75 249 PRO A CA 1
ATOM 1857 C C . PRO A 1 249 ? 52.729 -22.855 13.004 1.00 68.75 249 PRO A C 1
ATOM 1859 O O . PRO A 1 249 ? 52.560 -21.641 12.871 1.00 68.75 249 PRO A O 1
ATOM 1862 N N . TRP A 1 250 ? 51.764 -23.676 13.403 1.00 71.62 250 TRP A N 1
ATOM 1863 C CA . TRP A 1 250 ? 50.407 -23.255 13.731 1.00 71.62 250 TRP A CA 1
ATOM 1864 C C . TRP A 1 250 ? 50.208 -23.235 15.247 1.00 71.62 250 TRP A C 1
ATOM 1866 O O . TRP A 1 250 ? 50.595 -24.175 15.941 1.00 71.62 250 TRP A O 1
ATOM 1876 N N . LYS A 1 251 ? 49.578 -22.179 15.766 1.00 74.31 251 LYS A N 1
ATOM 1877 C CA . LYS A 1 251 ? 49.292 -22.002 17.195 1.00 74.31 251 LYS A CA 1
ATOM 1878 C C . LYS A 1 251 ? 47.809 -22.203 17.475 1.00 74.31 251 LYS A C 1
ATOM 1880 O O . LYS A 1 251 ? 46.976 -21.632 16.776 1.00 74.31 251 LYS A O 1
ATOM 1885 N N . LEU A 1 252 ? 47.492 -22.973 18.514 1.00 72.75 252 LEU A N 1
ATOM 1886 C CA . LEU A 1 252 ? 46.137 -23.088 19.052 1.00 72.75 252 LEU A CA 1
ATOM 1887 C C . LEU A 1 252 ? 45.926 -22.010 20.123 1.00 72.75 252 LEU A C 1
ATOM 1889 O O . LEU A 1 252 ? 46.726 -21.890 21.047 1.00 72.75 252 LEU A O 1
ATOM 1893 N N . GLU A 1 253 ? 44.847 -21.246 20.009 1.00 71.00 253 GLU A N 1
ATOM 1894 C CA . GLU A 1 253 ? 44.466 -20.178 20.931 1.00 71.00 253 GLU A CA 1
ATOM 1895 C C . GLU A 1 253 ? 43.000 -20.350 21.353 1.00 71.00 253 GLU A C 1
ATOM 1897 O O . GLU A 1 253 ? 42.135 -20.658 20.530 1.00 71.00 253 GLU A O 1
ATOM 1902 N N . GLN A 1 254 ? 42.688 -20.114 22.627 1.00 67.69 254 GLN A N 1
ATOM 1903 C CA . GLN A 1 254 ? 41.302 -20.008 23.086 1.00 67.69 254 GLN A CA 1
ATOM 1904 C C . GLN A 1 254 ? 40.796 -18.577 22.836 1.00 67.69 254 GLN A C 1
ATOM 1906 O O . GLN A 1 254 ? 41.439 -17.613 23.242 1.00 67.69 254 GLN A O 1
ATOM 1911 N N . ILE A 1 255 ? 39.651 -18.429 22.161 1.00 60.97 255 ILE A N 1
ATOM 1912 C CA . ILE A 1 255 ? 39.093 -17.118 21.770 1.00 60.97 255 ILE A CA 1
ATOM 1913 C C . ILE A 1 255 ? 37.959 -16.677 22.700 1.00 60.97 255 ILE A C 1
ATOM 1915 O O . ILE A 1 255 ? 37.796 -15.489 22.973 1.00 60.97 255 ILE A O 1
ATOM 1919 N N . ILE A 1 256 ? 37.120 -17.625 23.129 1.00 63.44 256 ILE A N 1
ATOM 1920 C CA . ILE A 1 256 ? 35.905 -17.367 23.912 1.00 63.44 256 ILE A CA 1
ATOM 1921 C C . ILE A 1 256 ? 35.716 -18.476 24.950 1.00 63.44 256 ILE A C 1
ATOM 1923 O O . ILE A 1 256 ? 35.900 -19.656 24.652 1.00 63.44 256 ILE A O 1
ATOM 1927 N N . ASP A 1 257 ? 35.265 -18.081 26.138 1.00 57.44 257 ASP A N 1
ATOM 1928 C CA . ASP A 1 257 ? 34.744 -18.957 27.186 1.00 57.44 257 ASP A CA 1
ATOM 1929 C C . ASP A 1 257 ? 33.361 -18.437 27.626 1.00 57.44 257 ASP A C 1
ATOM 1931 O O . ASP A 1 257 ? 33.166 -17.225 27.766 1.00 57.44 257 ASP A O 1
ATOM 1935 N N . ARG A 1 258 ? 32.366 -19.321 27.760 1.00 63.91 258 ARG A N 1
ATOM 1936 C CA . ARG A 1 258 ? 30.990 -18.986 28.165 1.00 63.91 258 ARG A CA 1
ATOM 1937 C C . ARG A 1 258 ? 30.379 -20.105 29.003 1.00 63.91 258 ARG A C 1
ATOM 1939 O O . ARG A 1 258 ? 29.920 -21.116 28.464 1.00 63.91 258 ARG A O 1
ATOM 1946 N N . LEU A 1 259 ? 30.258 -19.872 30.307 1.00 54.06 259 LEU A N 1
ATOM 1947 C CA . LEU A 1 259 ? 29.380 -20.653 31.175 1.00 54.06 259 LEU A CA 1
ATOM 1948 C C . LEU A 1 259 ? 27.924 -20.203 30.963 1.00 54.06 259 LEU A C 1
ATOM 1950 O O . LEU A 1 259 ? 27.605 -19.019 31.059 1.00 54.06 259 LEU A O 1
ATOM 1954 N N . VAL A 1 260 ? 27.026 -21.142 30.660 1.00 60.72 260 VAL A N 1
ATOM 1955 C CA . VAL A 1 260 ? 25.600 -20.879 30.423 1.00 60.72 260 VAL A CA 1
ATOM 1956 C C . VAL A 1 260 ? 24.768 -21.662 31.430 1.00 60.72 260 VAL A C 1
ATOM 1958 O O . VAL A 1 260 ? 24.701 -22.890 31.374 1.00 60.72 260 VAL A O 1
ATOM 1961 N N . ILE A 1 261 ? 24.081 -20.936 32.313 1.00 57.59 261 ILE A N 1
ATOM 1962 C CA . ILE A 1 261 ? 23.107 -21.476 33.268 1.00 57.59 261 ILE A CA 1
ATOM 1963 C C . ILE A 1 261 ? 21.701 -21.068 32.786 1.00 57.59 261 ILE A C 1
ATOM 1965 O O . ILE A 1 261 ? 21.351 -19.888 32.860 1.00 57.59 261 ILE A O 1
ATOM 1969 N N . PRO A 1 262 ? 20.894 -21.988 32.221 1.00 53.25 262 PRO A N 1
ATOM 1970 C CA . PRO A 1 262 ? 19.514 -21.701 31.843 1.00 53.25 262 PRO A CA 1
ATOM 1971 C C . PRO A 1 262 ? 18.614 -21.583 33.085 1.00 53.25 262 PRO A C 1
ATOM 1973 O O . PRO A 1 262 ? 18.829 -22.325 34.046 1.00 53.25 262 PRO A O 1
ATOM 1976 N N . PRO A 1 263 ? 17.566 -20.738 33.063 1.00 48.09 263 PRO A N 1
ATOM 1977 C CA . PRO A 1 263 ? 16.551 -20.737 34.115 1.00 48.09 263 PRO A CA 1
ATOM 1978 C C . PRO A 1 263 ? 15.806 -22.081 34.157 1.00 48.09 263 PRO A C 1
ATOM 1980 O O . PRO A 1 263 ? 15.632 -22.733 33.127 1.00 48.09 263 PRO A O 1
ATOM 1983 N N . GLN A 1 264 ? 15.323 -22.478 35.339 1.00 44.75 264 GLN A N 1
ATOM 1984 C CA . GLN A 1 264 ? 14.680 -23.786 35.554 1.00 44.75 264 GLN A CA 1
ATOM 1985 C C . GLN A 1 264 ? 13.328 -23.960 34.827 1.00 44.75 264 GLN A C 1
ATOM 1987 O O . GLN A 1 264 ? 12.869 -25.086 34.645 1.00 44.75 264 GLN A O 1
ATOM 1992 N N . ASN A 1 265 ? 12.690 -22.871 34.379 1.00 46.75 265 ASN A N 1
ATOM 1993 C CA . ASN A 1 265 ? 11.351 -22.910 33.784 1.00 46.75 265 ASN A CA 1
ATOM 1994 C C . ASN A 1 265 ? 11.354 -23.118 32.257 1.00 46.75 265 ASN A C 1
ATOM 1996 O O . ASN A 1 265 ? 12.106 -22.488 31.511 1.00 46.75 265 ASN A O 1
ATOM 2000 N N . LYS A 1 266 ? 10.446 -23.991 31.796 1.00 42.59 266 LYS A N 1
ATOM 2001 C CA . LYS A 1 266 ? 10.324 -24.500 30.416 1.00 42.59 266 LYS A CA 1
ATOM 2002 C C . LYS A 1 266 ? 9.894 -23.433 29.391 1.00 42.59 266 LYS A C 1
ATOM 2004 O O . LYS A 1 266 ? 8.757 -23.436 28.928 1.00 42.59 266 LYS A O 1
ATOM 2009 N N . VAL A 1 267 ? 10.811 -22.561 28.970 1.00 45.28 267 VAL A N 1
ATOM 2010 C CA . VAL A 1 267 ? 10.614 -21.675 27.805 1.00 45.28 267 VAL A CA 1
ATOM 2011 C C . VAL A 1 267 ? 11.527 -22.116 26.660 1.00 45.28 267 VAL A C 1
ATOM 2013 O O . VAL A 1 267 ? 12.723 -21.820 26.644 1.00 45.28 267 VAL A O 1
ATOM 2016 N N . SER A 1 268 ? 10.960 -22.814 25.674 1.00 44.47 268 SER A N 1
ATOM 2017 C CA . SER A 1 268 ? 11.679 -23.330 24.502 1.00 44.47 268 SER A CA 1
ATOM 2018 C C . SER A 1 268 ? 12.138 -22.199 23.566 1.00 44.47 268 SER A C 1
ATOM 2020 O O . SER A 1 268 ? 11.445 -21.833 22.614 1.00 44.47 268 SER A O 1
ATOM 2022 N N . ARG A 1 269 ? 13.324 -21.632 23.817 1.00 54.59 269 ARG A N 1
ATOM 2023 C CA . ARG A 1 269 ? 13.977 -20.655 22.927 1.00 54.59 269 ARG A CA 1
ATOM 2024 C C . ARG A 1 269 ? 15.070 -21.328 22.101 1.00 54.59 269 ARG A C 1
ATOM 2026 O O . ARG A 1 269 ? 16.127 -21.658 22.638 1.00 54.59 269 ARG A O 1
ATOM 2033 N N . ARG A 1 270 ? 14.856 -21.456 20.785 1.00 53.94 270 ARG A N 1
ATOM 2034 C CA . ARG A 1 270 ? 15.925 -21.834 19.841 1.00 53.94 270 ARG A CA 1
ATOM 2035 C C . ARG A 1 270 ? 17.048 -20.797 19.912 1.00 53.94 270 ARG A C 1
ATOM 2037 O O . ARG A 1 270 ? 16.777 -19.602 19.811 1.00 53.94 270 ARG A O 1
ATOM 2044 N N . ARG A 1 271 ? 18.293 -21.248 20.065 1.00 58.47 271 ARG A N 1
ATOM 2045 C CA . ARG A 1 271 ? 19.495 -20.402 19.985 1.00 58.47 271 ARG A CA 1
ATOM 2046 C C . ARG A 1 271 ? 20.385 -20.933 18.865 1.00 58.47 271 ARG A C 1
ATOM 2048 O O . ARG A 1 271 ? 20.599 -22.139 18.771 1.00 58.47 271 ARG A O 1
ATOM 2055 N N . ARG A 1 272 ? 20.884 -20.041 18.013 1.00 57.09 272 ARG A N 1
ATOM 2056 C CA . ARG A 1 272 ? 21.924 -20.359 17.025 1.00 57.09 272 ARG A CA 1
ATOM 2057 C C . ARG A 1 272 ? 23.274 -19.962 17.592 1.00 57.09 272 ARG A C 1
ATOM 2059 O O . ARG A 1 272 ? 23.355 -18.962 18.300 1.00 57.09 272 ARG A O 1
ATOM 2066 N N . PHE A 1 273 ? 24.298 -20.732 17.255 1.00 56.81 273 PHE A N 1
ATOM 2067 C CA . PHE A 1 273 ? 25.685 -20.410 17.550 1.00 56.81 273 PHE A CA 1
ATOM 2068 C C . PHE A 1 273 ? 26.466 -20.568 16.246 1.00 56.81 273 PHE A C 1
ATOM 2070 O O . PHE A 1 273 ? 26.466 -21.646 15.650 1.00 56.81 273 PHE A O 1
ATOM 2077 N N . ARG A 1 274 ? 27.077 -19.479 15.774 1.00 55.50 274 ARG A N 1
ATOM 2078 C CA . ARG A 1 274 ? 27.972 -19.495 14.614 1.00 55.50 274 ARG A CA 1
ATOM 2079 C C . ARG A 1 274 ? 29.417 -19.521 15.084 1.00 55.50 274 ARG A C 1
ATOM 2081 O O . ARG A 1 274 ? 29.772 -18.813 16.023 1.00 55.50 274 ARG A O 1
ATOM 2088 N N . VAL A 1 275 ? 30.233 -20.325 14.416 1.00 51.97 275 VAL A N 1
ATOM 2089 C CA . VAL A 1 275 ? 31.670 -20.452 14.690 1.00 51.97 275 VAL A CA 1
ATOM 2090 C C . VAL A 1 275 ? 32.404 -19.177 14.243 1.00 51.97 275 VAL A C 1
ATOM 2092 O O . VAL A 1 275 ? 33.246 -18.644 14.949 1.00 51.97 275 VAL A O 1
ATOM 2095 N N . ASP A 1 276 ? 31.974 -18.596 13.136 1.00 47.06 276 ASP A N 1
ATOM 2096 C CA . ASP A 1 276 ? 32.435 -17.344 12.530 1.00 47.06 276 ASP A CA 1
ATOM 2097 C C . ASP A 1 276 ? 32.025 -16.073 13.319 1.00 47.06 276 ASP A C 1
ATOM 2099 O O . ASP A 1 276 ? 32.706 -15.050 13.268 1.00 47.06 276 ASP A O 1
ATOM 2103 N N . GLU A 1 277 ? 31.006 -16.135 14.189 1.00 49.25 277 GLU A N 1
ATOM 2104 C CA . GLU A 1 277 ? 30.763 -15.066 15.180 1.00 49.25 277 GLU A CA 1
ATOM 2105 C C . GLU A 1 277 ? 31.841 -15.043 16.287 1.00 49.25 277 GLU A C 1
ATOM 2107 O O . GLU A 1 277 ? 32.060 -14.000 16.921 1.00 49.25 277 GLU A O 1
ATOM 2112 N N . VAL A 1 278 ? 32.550 -16.161 16.507 1.00 51.47 278 VAL A N 1
ATOM 2113 C CA . VAL A 1 278 ? 33.584 -16.297 17.546 1.00 51.47 278 VAL A CA 1
ATOM 2114 C C . VAL A 1 278 ? 34.787 -15.414 17.216 1.00 51.47 278 VAL A C 1
ATOM 2116 O O . VAL A 1 278 ? 35.202 -14.645 18.081 1.00 51.47 278 VAL A O 1
ATOM 2119 N N . ASP A 1 279 ? 35.258 -15.350 15.963 1.00 52.84 279 ASP A N 1
ATOM 2120 C CA . ASP A 1 279 ? 36.352 -14.448 15.568 1.00 52.84 279 ASP A CA 1
ATOM 2121 C C . ASP A 1 279 ? 36.171 -13.748 14.209 1.00 52.84 279 ASP A C 1
ATOM 2123 O O . ASP A 1 279 ? 35.895 -14.367 13.196 1.00 52.84 279 ASP A O 1
ATOM 2127 N N . ALA A 1 280 ? 36.354 -12.427 14.225 1.00 52.19 280 ALA A N 1
ATOM 2128 C CA . ALA A 1 280 ? 36.228 -11.501 13.095 1.00 52.19 280 ALA A CA 1
ATOM 2129 C C . ALA A 1 280 ? 37.585 -10.876 12.714 1.00 52.19 280 ALA A C 1
ATOM 2131 O O . ALA A 1 280 ? 37.677 -10.129 11.747 1.00 52.19 280 ALA A O 1
ATOM 2132 N N . ASN A 1 281 ? 38.634 -11.182 13.488 1.00 53.56 281 ASN A N 1
ATOM 2133 C CA . ASN A 1 281 ? 40.031 -10.940 13.141 1.00 53.56 281 ASN A CA 1
ATOM 2134 C C . ASN A 1 281 ? 40.699 -12.213 12.589 1.00 53.56 281 ASN A C 1
ATOM 2136 O O . ASN A 1 281 ? 41.902 -12.188 12.317 1.00 53.56 281 ASN A O 1
ATOM 2140 N N . ALA A 1 282 ? 39.941 -13.309 12.454 1.00 55.75 282 ALA A N 1
ATOM 2141 C CA . ALA A 1 282 ? 40.391 -14.533 11.812 1.00 55.75 282 ALA A CA 1
ATOM 2142 C C . ALA A 1 282 ? 40.824 -14.215 10.380 1.00 55.75 282 ALA A C 1
ATOM 2144 O O . ALA A 1 282 ? 40.071 -13.651 9.582 1.00 55.75 282 ALA A O 1
ATOM 2145 N N . ARG A 1 283 ? 42.079 -14.524 10.073 1.00 68.00 283 ARG A N 1
ATOM 2146 C CA . ARG A 1 283 ? 42.659 -14.285 8.756 1.00 68.00 283 ARG A CA 1
ATOM 2147 C C . ARG A 1 283 ? 42.224 -15.390 7.808 1.00 68.00 283 ARG A C 1
ATOM 2149 O O . ARG A 1 283 ? 41.887 -16.495 8.225 1.00 68.00 283 ARG A O 1
ATOM 2156 N N . HIS A 1 284 ? 42.277 -15.109 6.510 1.00 58.16 284 HIS A N 1
ATOM 2157 C CA . HIS A 1 284 ? 42.082 -16.143 5.502 1.00 58.16 284 HIS A CA 1
ATOM 2158 C C . HIS A 1 284 ? 43.128 -17.255 5.706 1.00 58.16 284 HIS A C 1
ATOM 2160 O O . HIS A 1 284 ? 44.326 -17.005 5.568 1.00 58.16 284 HIS A O 1
ATOM 2166 N N . GLY A 1 285 ? 42.664 -18.448 6.091 1.00 67.31 285 GLY A N 1
ATOM 2167 C CA . GLY A 1 285 ? 43.505 -19.587 6.463 1.00 67.31 285 GLY A CA 1
ATOM 2168 C C . GLY A 1 285 ? 43.628 -19.878 7.966 1.00 67.31 285 GLY A C 1
ATOM 2169 O O . GLY A 1 285 ? 44.281 -20.860 8.297 1.00 67.31 285 GLY A O 1
ATOM 2170 N N . ASP A 1 286 ? 43.023 -19.100 8.872 1.00 75.44 286 ASP A N 1
ATOM 2171 C CA . ASP A 1 286 ? 42.836 -19.526 10.270 1.00 75.44 286 ASP A CA 1
ATOM 2172 C C . ASP A 1 286 ? 41.686 -20.558 10.355 1.00 75.44 286 ASP A C 1
ATOM 2174 O O . ASP A 1 286 ? 40.676 -20.422 9.661 1.00 75.44 286 ASP A O 1
ATOM 2178 N N . LEU A 1 287 ? 41.805 -21.571 11.222 1.00 77.75 287 LEU A N 1
ATOM 2179 C CA . LEU A 1 287 ? 40.728 -22.541 11.496 1.00 77.75 287 LEU A CA 1
ATOM 2180 C C . LEU A 1 287 ? 40.036 -22.185 12.817 1.00 77.75 287 LEU A C 1
ATOM 2182 O O . LEU A 1 287 ? 40.712 -21.857 13.790 1.00 77.75 287 LEU A O 1
ATOM 2186 N N . ILE A 1 288 ? 38.706 -22.269 12.881 1.00 78.25 288 ILE A N 1
ATOM 2187 C CA . ILE A 1 288 ? 37.932 -21.957 14.092 1.00 78.25 288 ILE A CA 1
ATOM 2188 C C . ILE A 1 288 ? 37.073 -23.166 14.474 1.00 78.25 288 ILE A C 1
ATOM 2190 O O . ILE A 1 288 ? 36.470 -23.799 13.611 1.00 78.25 288 ILE A O 1
ATOM 2194 N N . PHE A 1 289 ? 36.990 -23.470 15.771 1.00 82.19 289 PHE A N 1
ATOM 2195 C CA . PHE A 1 289 ? 36.198 -24.582 16.299 1.00 82.19 289 PHE A CA 1
ATOM 2196 C C . PHE A 1 289 ? 35.322 -24.141 17.467 1.00 82.19 289 PHE A C 1
ATOM 2198 O O . PHE A 1 289 ? 35.738 -23.345 18.314 1.00 82.19 289 PHE A O 1
ATOM 2205 N N . GLY A 1 290 ? 34.126 -24.717 17.556 1.00 82.94 290 GLY A N 1
ATOM 2206 C CA . GLY A 1 290 ? 33.314 -24.699 18.765 1.00 82.94 290 GLY A CA 1
ATOM 2207 C C . GLY A 1 290 ? 33.447 -26.013 19.531 1.00 82.94 290 GLY A C 1
ATOM 2208 O O . GLY A 1 290 ? 33.493 -27.090 18.939 1.00 82.94 290 GLY A O 1
ATOM 2209 N N . SER A 1 291 ? 33.467 -25.933 20.861 1.00 85.75 291 SER A N 1
ATOM 2210 C CA . SER A 1 291 ? 33.247 -27.091 21.732 1.00 85.75 291 SER A CA 1
ATOM 2211 C C . SER A 1 291 ? 32.128 -26.800 22.724 1.00 85.75 291 SER A C 1
ATOM 2213 O O . SER A 1 291 ? 32.114 -25.745 23.362 1.00 85.75 291 SER A O 1
ATOM 2215 N N . TRP A 1 292 ? 31.190 -27.734 22.855 1.00 83.38 292 TRP A N 1
ATOM 2216 C CA . TRP A 1 292 ? 30.026 -27.616 23.724 1.00 83.38 292 TRP A CA 1
ATOM 2217 C C . TRP A 1 292 ? 29.969 -28.765 24.723 1.00 83.38 292 TRP A C 1
ATOM 2219 O O . TRP A 1 292 ? 29.876 -29.928 24.341 1.00 83.38 292 TRP A O 1
ATOM 2229 N N . TRP A 1 293 ? 29.964 -28.431 26.007 1.00 85.25 293 TRP A N 1
ATOM 2230 C CA . TRP A 1 293 ? 30.011 -29.391 27.103 1.00 85.25 293 TRP A CA 1
ATOM 2231 C C . TRP A 1 293 ? 28.630 -29.585 27.716 1.00 85.25 293 TRP A C 1
ATOM 2233 O O . TRP A 1 293 ? 28.016 -28.629 28.207 1.00 85.25 293 TRP A O 1
ATOM 2243 N N . ASN A 1 294 ? 28.149 -30.829 27.727 1.00 84.06 294 ASN A N 1
ATOM 2244 C CA . ASN A 1 294 ? 26.927 -31.172 28.439 1.00 84.06 294 ASN A CA 1
ATOM 2245 C C . ASN A 1 294 ? 27.224 -31.571 29.894 1.00 84.06 294 ASN A C 1
ATOM 2247 O O . ASN A 1 294 ? 27.443 -32.742 30.202 1.00 84.06 294 ASN A O 1
ATOM 2251 N N . LEU A 1 295 ? 27.202 -30.581 30.791 1.00 80.69 295 LEU A N 1
ATOM 2252 C CA . LEU A 1 295 ? 27.331 -30.788 32.239 1.00 80.69 295 LEU A CA 1
ATOM 2253 C C . LEU A 1 295 ? 25.985 -31.125 32.910 1.00 80.69 295 LEU A C 1
ATOM 2255 O O . LEU A 1 295 ? 25.959 -31.437 34.097 1.00 80.69 295 LEU A O 1
ATOM 2259 N N . SER A 1 296 ? 24.867 -31.062 32.175 1.00 78.69 296 SER A N 1
ATOM 2260 C CA . SER A 1 296 ? 23.546 -31.426 32.695 1.00 78.69 296 SER A CA 1
ATOM 2261 C C . SER A 1 296 ? 23.375 -32.944 32.783 1.00 78.69 296 SER A C 1
ATOM 2263 O O . SER A 1 296 ? 23.996 -33.684 32.024 1.00 78.69 296 SER A O 1
ATOM 2265 N N . GLY A 1 297 ? 22.493 -33.409 33.673 1.00 76.75 297 GLY A N 1
ATOM 2266 C CA . GLY A 1 297 ? 22.102 -34.822 33.766 1.00 76.75 297 GLY A CA 1
ATOM 2267 C C . GLY A 1 297 ? 21.187 -35.310 32.633 1.00 76.75 297 GLY A C 1
ATOM 2268 O O . GLY A 1 297 ? 20.781 -36.465 32.648 1.00 76.75 297 GLY A O 1
ATOM 2269 N N . GLU A 1 298 ? 20.861 -34.464 31.647 1.00 80.94 298 GLU A N 1
ATOM 2270 C CA . GLU A 1 298 ? 19.927 -34.783 30.561 1.00 80.94 298 GLU A CA 1
ATOM 2271 C C . GLU A 1 298 ? 20.568 -34.668 29.167 1.00 80.94 298 GLU A C 1
ATOM 2273 O O . GLU A 1 298 ? 21.488 -33.884 28.927 1.00 80.94 298 GLU A O 1
ATOM 2278 N N . ASN A 1 299 ? 20.043 -35.433 28.208 1.00 86.12 299 ASN A N 1
ATOM 2279 C CA . ASN A 1 299 ? 20.464 -35.405 26.806 1.00 86.12 299 ASN A CA 1
ATOM 2280 C C . ASN A 1 299 ? 20.149 -34.051 26.136 1.00 86.12 299 ASN A C 1
ATOM 2282 O O . ASN A 1 299 ? 18.997 -33.618 26.101 1.00 86.12 299 ASN A O 1
ATOM 2286 N N . GLN A 1 300 ? 21.144 -33.412 25.512 1.00 83.62 300 GLN A N 1
ATOM 2287 C CA . GLN A 1 300 ? 20.964 -32.144 24.786 1.00 83.62 300 GLN A CA 1
ATOM 2288 C C . GLN A 1 300 ? 20.822 -32.380 23.274 1.00 83.62 300 GLN A C 1
ATOM 2290 O O . GLN A 1 300 ? 21.561 -33.173 22.701 1.00 83.62 300 GLN A O 1
ATOM 2295 N N . LYS A 1 301 ? 19.893 -31.683 22.605 1.00 84.88 301 LYS A N 1
ATOM 2296 C CA . LYS A 1 301 ? 19.594 -31.868 21.171 1.00 84.88 301 LYS A CA 1
ATOM 2297 C C . LYS A 1 301 ? 20.050 -30.672 20.322 1.00 84.88 301 LYS A C 1
ATOM 2299 O O . LYS A 1 301 ? 19.651 -29.528 20.562 1.00 84.88 301 LYS A O 1
ATOM 2304 N N . PHE A 1 302 ? 20.817 -30.947 19.274 1.00 83.31 302 PHE A N 1
ATOM 2305 C CA . PHE A 1 302 ? 21.308 -29.972 18.297 1.00 83.31 302 PHE A CA 1
ATOM 2306 C C . PHE A 1 302 ? 20.822 -30.345 16.901 1.00 83.31 302 PHE A C 1
ATOM 2308 O O . PHE A 1 302 ? 20.707 -31.523 16.583 1.00 83.31 302 PHE A O 1
ATOM 2315 N N . SER A 1 303 ? 20.534 -29.349 16.067 1.00 79.25 303 SER A N 1
ATOM 2316 C CA . SER A 1 303 ? 20.345 -29.544 14.628 1.00 79.25 303 SER A CA 1
ATOM 2317 C C . SER A 1 303 ? 21.498 -28.919 13.866 1.00 79.25 303 SER A C 1
ATOM 2319 O O . SER A 1 303 ? 21.730 -27.713 13.981 1.00 79.25 303 SER A O 1
ATOM 2321 N N . PHE A 1 304 ? 22.155 -29.739 13.058 1.00 77.12 304 PHE A N 1
ATOM 2322 C CA . PHE A 1 304 ? 23.099 -29.303 12.046 1.00 77.12 304 PHE A CA 1
ATOM 2323 C C . PHE A 1 304 ? 22.345 -28.975 10.758 1.00 77.12 304 PHE A C 1
ATOM 2325 O O . PHE A 1 304 ? 21.328 -29.595 10.422 1.00 77.12 304 PHE A O 1
ATOM 2332 N N . LYS A 1 305 ? 22.838 -27.967 10.045 1.00 68.38 305 LYS A N 1
ATOM 2333 C CA . LYS A 1 305 ? 22.428 -27.648 8.679 1.00 68.38 305 LYS A CA 1
ATOM 2334 C C . LYS A 1 305 ? 23.653 -27.829 7.809 1.00 68.38 305 LYS A C 1
ATOM 2336 O O . LYS A 1 305 ? 24.595 -27.062 7.944 1.00 68.38 305 LYS A O 1
ATOM 2341 N N . GLU A 1 306 ? 23.621 -28.837 6.948 1.00 57.75 306 GLU A N 1
ATOM 2342 C CA . GLU A 1 306 ? 24.653 -29.029 5.934 1.00 57.75 306 GLU A CA 1
ATOM 2343 C C . GLU A 1 306 ? 24.706 -27.786 5.039 1.00 57.75 306 GLU A C 1
ATOM 2345 O O . GLU A 1 306 ? 23.727 -27.438 4.371 1.00 57.75 306 GLU A O 1
ATOM 2350 N N . ASN A 1 307 ? 25.853 -27.111 5.038 1.00 50.38 307 ASN A N 1
ATOM 2351 C CA . ASN A 1 307 ? 26.178 -26.123 4.024 1.00 50.38 307 ASN A CA 1
ATOM 2352 C C . ASN A 1 307 ? 26.541 -26.895 2.749 1.00 50.38 307 ASN A C 1
ATOM 2354 O O . ASN A 1 307 ? 27.599 -27.511 2.670 1.00 50.38 307 ASN A O 1
ATOM 2358 N N . SER A 1 308 ? 25.666 -26.883 1.739 1.00 39.41 308 SER A N 1
ATOM 2359 C CA . SER A 1 308 ? 25.840 -27.642 0.487 1.00 39.41 308 SER A CA 1
ATOM 2360 C C . SER A 1 308 ? 26.866 -27.005 -0.471 1.00 39.41 308 SER A C 1
ATOM 2362 O O . SER A 1 308 ? 26.597 -26.838 -1.661 1.00 39.41 308 SER A O 1
ATOM 2364 N N . HIS A 1 309 ? 28.014 -26.588 0.063 1.00 38.41 309 HIS A N 1
ATOM 2365 C CA . HIS A 1 309 ? 29.092 -25.887 -0.630 1.00 38.41 309 HIS A CA 1
ATOM 2366 C C . HIS A 1 309 ? 30.459 -26.508 -0.302 1.00 38.41 309 HIS A C 1
ATOM 2368 O O . HIS A 1 309 ? 31.356 -25.840 0.202 1.00 38.41 309 HIS A O 1
ATOM 2374 N N . LEU A 1 310 ? 30.624 -27.786 -0.648 1.00 34.53 310 LEU A N 1
ATOM 2375 C CA . LEU A 1 310 ? 31.942 -28.373 -0.906 1.00 34.53 310 LEU A CA 1
ATOM 2376 C C . LEU A 1 310 ? 32.197 -28.399 -2.423 1.00 34.53 310 LEU A C 1
ATOM 2378 O O . LEU A 1 310 ? 31.261 -28.480 -3.220 1.00 34.53 310 LEU A O 1
ATOM 2382 N N . HIS A 1 311 ? 33.460 -28.247 -2.822 1.00 38.06 311 HIS A N 1
ATOM 2383 C CA . HIS A 1 311 ? 33.870 -27.992 -4.208 1.00 38.06 311 HIS A CA 1
ATOM 2384 C C . HIS A 1 311 ? 33.532 -29.150 -5.179 1.00 38.06 311 HIS A C 1
ATOM 2386 O O . HIS A 1 311 ? 34.255 -30.141 -5.242 1.00 38.06 311 HIS A O 1
ATOM 2392 N N . GLU A 1 312 ? 32.515 -28.987 -6.038 1.00 30.78 312 GLU A N 1
ATOM 2393 C CA . GLU A 1 312 ? 32.366 -29.809 -7.254 1.00 30.78 312 GLU A CA 1
ATOM 2394 C C . GLU A 1 312 ? 33.327 -29.317 -8.357 1.00 30.78 312 GLU A C 1
ATOM 2396 O O . GLU A 1 312 ? 32.969 -28.492 -9.200 1.00 30.78 312 GLU A O 1
ATOM 2401 N N . SER A 1 313 ? 34.556 -29.842 -8.384 1.00 37.41 313 SER A N 1
ATOM 2402 C CA . SER A 1 313 ? 35.458 -29.730 -9.541 1.00 37.41 313 SER A CA 1
ATOM 2403 C C . SER A 1 313 ? 35.514 -31.053 -10.316 1.00 37.41 313 SER A C 1
ATOM 2405 O O . SER A 1 313 ? 36.251 -31.961 -9.936 1.00 37.41 313 SER A O 1
ATOM 2407 N N . GLY A 1 314 ? 34.762 -31.176 -11.416 1.00 34.84 314 GLY A N 1
ATOM 2408 C CA . GLY A 1 314 ? 34.823 -32.374 -12.265 1.00 34.84 314 GLY A CA 1
ATOM 2409 C C . GLY A 1 314 ? 33.759 -32.449 -13.363 1.00 34.84 314 GLY A C 1
ATOM 2410 O O . GLY A 1 314 ? 32.561 -32.419 -13.096 1.00 34.84 314 GLY A O 1
ATOM 2411 N N . HIS A 1 315 ? 34.195 -32.585 -14.618 1.00 40.47 315 HIS A N 1
ATOM 2412 C CA . HIS A 1 315 ? 33.310 -32.807 -15.764 1.00 40.47 315 HIS A CA 1
ATOM 2413 C C . HIS A 1 315 ? 32.693 -34.216 -15.752 1.00 40.47 315 HIS A C 1
ATOM 2415 O O . HIS A 1 315 ? 33.426 -35.196 -15.844 1.00 40.47 315 HIS A O 1
ATOM 2421 N N . ASN A 1 316 ? 31.358 -34.313 -15.771 1.00 33.12 316 ASN A N 1
ATOM 2422 C CA . ASN A 1 316 ? 30.614 -35.018 -16.832 1.00 33.12 316 ASN A CA 1
ATOM 2423 C C . ASN A 1 316 ? 29.092 -34.920 -16.634 1.00 33.12 316 ASN A C 1
ATOM 2425 O O . ASN A 1 316 ? 28.561 -35.151 -15.550 1.00 33.12 316 ASN A O 1
ATOM 2429 N N . SER A 1 317 ? 28.365 -34.595 -17.704 1.00 42.97 317 SER A N 1
ATOM 2430 C CA . SER A 1 317 ? 26.930 -34.296 -17.663 1.00 42.97 317 SER A CA 1
ATOM 2431 C C . SER A 1 317 ? 26.071 -35.383 -18.319 1.00 42.97 317 SER A C 1
ATOM 2433 O O . SER A 1 317 ? 25.590 -35.176 -19.426 1.00 42.97 317 SER A O 1
ATOM 2435 N N . THR A 1 318 ? 25.816 -36.498 -17.624 1.00 36.28 318 THR A N 1
ATOM 2436 C CA . THR A 1 318 ? 24.790 -37.498 -18.019 1.00 36.28 318 THR A CA 1
ATOM 2437 C C . THR A 1 318 ? 24.343 -38.387 -16.841 1.00 36.28 318 THR A C 1
ATOM 2439 O O . THR A 1 318 ? 24.523 -39.596 -16.882 1.00 36.28 318 THR A O 1
ATOM 2442 N N . ASN A 1 319 ? 23.780 -37.798 -15.770 1.00 36.25 319 ASN A N 1
ATOM 2443 C CA . ASN A 1 319 ? 22.832 -38.458 -14.836 1.00 36.25 319 ASN A CA 1
ATOM 2444 C C . ASN A 1 319 ? 22.326 -37.478 -13.750 1.00 36.25 319 ASN A C 1
ATOM 2446 O O . ASN A 1 319 ? 22.717 -37.546 -12.590 1.00 36.25 319 ASN A O 1
ATOM 2450 N N . ARG A 1 320 ? 21.460 -36.517 -14.114 1.00 36.50 320 ARG A N 1
ATOM 2451 C CA . ARG A 1 320 ? 21.003 -35.430 -13.211 1.00 36.50 320 ARG A CA 1
ATOM 2452 C C . ARG A 1 320 ? 19.489 -35.422 -12.918 1.00 36.50 320 ARG A C 1
ATOM 2454 O O . ARG A 1 320 ? 18.904 -34.355 -12.757 1.00 36.50 320 ARG A O 1
ATOM 2461 N N . GLN A 1 321 ? 18.844 -36.594 -12.839 1.00 34.66 321 GLN A N 1
ATOM 2462 C CA . GLN A 1 321 ? 17.383 -36.689 -12.620 1.00 34.66 321 GLN A CA 1
ATOM 2463 C C . GLN A 1 321 ? 16.886 -37.558 -11.446 1.00 34.66 321 GLN A C 1
ATOM 2465 O O . GLN A 1 321 ? 15.677 -37.648 -11.262 1.00 34.66 321 GLN A O 1
ATOM 2470 N N . LEU A 1 322 ? 17.760 -38.114 -10.595 1.00 32.94 322 LEU A N 1
ATOM 2471 C CA . LEU A 1 322 ? 17.364 -38.892 -9.401 1.00 32.94 322 LEU A CA 1
ATOM 2472 C C . LEU A 1 322 ? 18.218 -38.562 -8.156 1.00 32.94 322 LEU A C 1
ATOM 2474 O O . LEU A 1 322 ? 18.867 -39.428 -7.586 1.00 32.94 322 LEU A O 1
ATOM 2478 N N . ALA A 1 323 ? 18.214 -37.294 -7.722 1.00 34.72 323 ALA A N 1
ATOM 2479 C CA . ALA A 1 323 ? 18.814 -36.875 -6.444 1.00 34.72 323 ALA A CA 1
ATOM 2480 C C . ALA A 1 323 ? 18.218 -35.552 -5.911 1.00 34.72 323 ALA A C 1
ATOM 2482 O O . ALA A 1 323 ? 18.887 -34.521 -5.867 1.00 34.72 323 ALA A O 1
ATOM 2483 N N . ARG A 1 324 ? 16.933 -35.553 -5.523 1.00 37.28 324 ARG A N 1
ATOM 2484 C CA . ARG A 1 324 ? 16.319 -34.474 -4.719 1.00 37.28 324 ARG A CA 1
ATOM 2485 C C . ARG A 1 324 ? 15.309 -35.042 -3.720 1.00 37.28 324 ARG A C 1
ATOM 2487 O O . ARG A 1 324 ? 14.105 -34.989 -3.947 1.00 37.28 324 ARG A O 1
ATOM 2494 N N . SER A 1 325 ? 15.814 -35.553 -2.601 1.00 35.62 325 SER A N 1
ATOM 2495 C CA . SER A 1 325 ? 15.015 -35.958 -1.441 1.00 35.62 325 SER A CA 1
ATOM 2496 C C . SER A 1 325 ? 15.506 -35.244 -0.180 1.00 35.62 325 SER A C 1
ATOM 2498 O O . SER A 1 325 ? 16.651 -35.420 0.212 1.00 35.62 325 SER A O 1
ATOM 2500 N N . ASN A 1 326 ? 14.614 -34.465 0.436 1.00 36.62 326 ASN A N 1
ATOM 2501 C CA . ASN A 1 326 ? 14.606 -34.029 1.839 1.00 36.62 326 ASN A CA 1
ATOM 2502 C C . ASN A 1 326 ? 15.960 -33.741 2.525 1.00 36.62 326 ASN A C 1
ATOM 2504 O O . ASN A 1 326 ? 16.521 -34.610 3.186 1.00 36.62 326 ASN A O 1
ATOM 2508 N N . SER A 1 327 ? 16.377 -32.471 2.550 1.00 40.78 327 SER A N 1
ATOM 2509 C CA . SER A 1 327 ? 17.376 -31.968 3.507 1.00 40.78 327 SER A CA 1
ATOM 2510 C C . SER A 1 327 ? 16.783 -31.818 4.920 1.00 40.78 327 SER A C 1
ATOM 2512 O O . SER A 1 327 ? 16.599 -30.721 5.455 1.00 40.78 327 SER A O 1
ATOM 2514 N N . SER A 1 328 ? 16.453 -32.946 5.553 1.00 48.19 328 SER A N 1
ATOM 2515 C CA . SER A 1 328 ? 16.141 -32.991 6.982 1.00 48.19 328 SER A CA 1
ATOM 2516 C C . SER A 1 328 ? 17.427 -32.793 7.787 1.00 48.19 328 SER A C 1
ATOM 2518 O O . SER A 1 328 ? 18.194 -33.736 7.958 1.00 48.19 328 SER A O 1
ATOM 2520 N N . GLY A 1 329 ? 17.660 -31.569 8.275 1.00 67.12 329 GLY A N 1
ATOM 2521 C CA . GLY A 1 329 ? 18.866 -31.225 9.038 1.00 67.12 329 GLY A CA 1
ATOM 2522 C C . GLY A 1 329 ? 19.135 -32.202 10.188 1.00 67.12 329 GLY A C 1
ATOM 2523 O O . GLY A 1 329 ? 18.252 -32.448 11.019 1.00 67.12 329 GLY A O 1
ATOM 2524 N N . ARG A 1 330 ? 20.347 -32.766 10.204 1.00 79.94 330 ARG A N 1
ATOM 2525 C CA . ARG A 1 330 ? 20.745 -33.883 11.066 1.00 79.94 330 ARG A CA 1
ATOM 2526 C C . ARG A 1 330 ? 20.642 -33.491 12.538 1.00 79.94 330 ARG A C 1
ATOM 2528 O O . ARG A 1 330 ? 21.204 -32.483 12.972 1.00 79.94 330 ARG A O 1
ATOM 2535 N N . MET A 1 331 ? 19.887 -34.275 13.304 1.00 82.50 331 MET A N 1
ATOM 2536 C CA . MET A 1 331 ? 19.756 -34.091 14.748 1.00 82.50 331 MET A CA 1
ATOM 2537 C C . MET A 1 331 ? 20.866 -34.866 15.458 1.00 82.50 331 MET A C 1
ATOM 2539 O O . MET A 1 331 ? 20.952 -36.082 15.312 1.00 82.50 331 MET A O 1
ATOM 2543 N N . VAL A 1 332 ? 21.673 -34.172 16.255 1.00 86.38 332 VAL A N 1
ATOM 2544 C CA . VAL A 1 332 ? 22.705 -34.765 17.112 1.00 86.38 332 VAL A CA 1
ATOM 2545 C C . VAL A 1 332 ? 22.246 -34.667 18.558 1.00 86.38 332 VAL A C 1
ATOM 2547 O O . VAL A 1 332 ? 21.814 -33.606 19.018 1.00 86.38 332 VAL A O 1
ATOM 2550 N N . VAL A 1 333 ? 22.322 -35.786 19.271 1.00 87.12 333 VAL A N 1
ATOM 2551 C CA . VAL A 1 333 ? 22.068 -35.854 20.710 1.00 87.12 333 VAL A CA 1
ATOM 2552 C C . VAL A 1 333 ? 23.419 -35.909 21.412 1.00 87.12 333 VAL A C 1
ATOM 2554 O O . VAL A 1 333 ? 24.244 -36.743 21.063 1.00 87.12 333 VAL A O 1
ATOM 2557 N N . VAL A 1 334 ? 23.639 -35.022 22.380 1.00 86.12 334 VAL A N 1
ATOM 2558 C CA . VAL A 1 334 ? 24.842 -34.959 23.219 1.00 86.12 334 VAL A CA 1
ATOM 2559 C C . VAL A 1 334 ? 24.466 -35.480 24.608 1.00 86.12 334 VAL A C 1
ATOM 2561 O O . VAL A 1 334 ? 23.768 -34.770 25.344 1.00 86.12 334 VAL A O 1
ATOM 2564 N N . PRO A 1 335 ? 24.868 -36.705 24.979 1.00 87.38 335 PRO A N 1
ATOM 2565 C CA . PRO A 1 335 ? 24.663 -37.240 26.318 1.00 87.38 335 PRO A CA 1
ATOM 2566 C C . PRO A 1 335 ? 25.364 -36.424 27.417 1.00 87.38 335 PRO A C 1
ATOM 2568 O O . PRO A 1 335 ? 26.313 -35.687 27.134 1.00 87.38 335 PRO A O 1
ATOM 2571 N N . PRO A 1 336 ? 24.915 -36.542 28.678 1.00 84.81 336 PRO A N 1
ATOM 2572 C CA . PRO A 1 336 ? 25.635 -36.043 29.848 1.00 84.81 336 PRO A CA 1
ATOM 2573 C C . PRO A 1 336 ? 27.097 -36.505 29.874 1.00 84.81 336 PRO A C 1
ATOM 2575 O O . PRO A 1 336 ? 27.378 -37.680 29.650 1.00 84.81 336 PRO A O 1
ATOM 2578 N N . GLY A 1 337 ? 28.032 -35.601 30.178 1.00 83.75 337 GLY A N 1
ATOM 2579 C CA . GLY A 1 337 ? 29.465 -35.925 30.244 1.00 83.75 337 GLY A CA 1
ATOM 2580 C C . GLY A 1 337 ? 30.160 -36.100 28.884 1.00 83.75 337 GLY A C 1
ATOM 2581 O O . GLY A 1 337 ? 31.286 -36.593 28.837 1.00 83.75 337 GLY A O 1
ATOM 2582 N N . GLN A 1 338 ? 29.518 -35.699 27.780 1.00 88.31 338 GLN A N 1
ATOM 2583 C CA . GLN A 1 338 ? 30.144 -35.641 26.455 1.00 88.31 338 GLN A CA 1
ATOM 2584 C C . GLN A 1 338 ? 30.357 -34.200 25.974 1.00 88.31 338 GLN A C 1
ATOM 2586 O O . GLN A 1 338 ? 29.629 -33.270 26.346 1.00 88.31 338 GLN A O 1
ATOM 2591 N N . ILE A 1 339 ? 31.360 -34.041 25.109 1.00 87.38 339 ILE A N 1
ATOM 2592 C CA . ILE A 1 339 ? 31.698 -32.796 24.420 1.00 87.38 339 ILE A CA 1
ATOM 2593 C C . ILE A 1 339 ? 31.272 -32.932 22.963 1.00 87.38 339 ILE A C 1
ATOM 2595 O O . ILE A 1 339 ? 31.710 -33.851 22.278 1.00 87.38 339 ILE A O 1
ATOM 2599 N N . LEU A 1 340 ? 30.477 -31.991 22.464 1.00 89.94 340 LEU A N 1
ATOM 2600 C CA . LEU A 1 340 ? 30.254 -31.823 21.032 1.00 89.94 340 LEU A CA 1
ATOM 2601 C C . LEU A 1 340 ? 31.298 -30.847 20.482 1.00 89.94 340 LEU A C 1
ATOM 2603 O O . LEU A 1 340 ? 31.226 -29.650 20.764 1.00 89.94 340 LEU A O 1
ATOM 2607 N N . LEU A 1 341 ? 32.255 -31.353 19.709 1.00 89.19 341 LEU A N 1
ATOM 2608 C CA . LEU A 1 341 ? 33.120 -30.545 18.850 1.00 89.19 341 LEU A CA 1
ATOM 2609 C C . LEU A 1 341 ? 32.433 -30.319 17.506 1.00 89.19 341 LEU A C 1
ATOM 2611 O O . LEU A 1 341 ? 31.745 -31.208 17.008 1.00 89.19 341 LEU A O 1
ATOM 2615 N N . PHE A 1 342 ? 32.625 -29.143 16.917 1.00 86.94 342 PHE A N 1
ATOM 2616 C CA . PHE A 1 342 ? 32.094 -28.804 15.600 1.00 86.94 342 PHE A CA 1
ATOM 2617 C C . PHE A 1 342 ? 32.932 -27.706 14.941 1.00 86.94 342 PHE A C 1
ATOM 2619 O O . PHE A 1 342 ? 33.408 -26.788 15.616 1.00 86.94 342 PHE A O 1
ATOM 2626 N N . HIS A 1 343 ? 33.090 -27.790 13.619 1.00 79.62 343 HIS A N 1
ATOM 2627 C CA . HIS A 1 343 ? 33.770 -26.764 12.819 1.00 79.62 343 HIS A CA 1
ATOM 2628 C C . HIS A 1 343 ? 32.788 -25.829 12.082 1.00 79.62 343 HIS A C 1
ATOM 2630 O O . HIS A 1 343 ? 33.215 -24.877 11.437 1.00 79.62 343 HIS A O 1
ATOM 2636 N N . ASP A 1 344 ? 31.478 -26.100 12.148 1.00 70.81 344 ASP A N 1
ATOM 2637 C CA . ASP A 1 344 ? 30.455 -25.462 11.305 1.00 70.81 344 ASP A CA 1
ATOM 2638 C C . ASP A 1 344 ? 29.212 -25.001 12.100 1.00 70.81 344 ASP A C 1
ATOM 2640 O O . ASP A 1 344 ? 29.121 -25.156 13.319 1.00 70.81 344 ASP A O 1
ATOM 2644 N N . HIS A 1 345 ? 28.233 -24.392 11.431 1.00 67.38 345 HIS A N 1
ATOM 2645 C CA . HIS A 1 345 ? 27.045 -23.815 12.071 1.00 67.38 345 HIS A CA 1
ATOM 2646 C C . HIS A 1 345 ? 26.185 -24.823 12.873 1.00 67.38 345 HIS A C 1
ATOM 2648 O O . HIS A 1 345 ? 25.650 -25.784 12.312 1.00 67.38 345 HIS A O 1
ATOM 2654 N N . ILE A 1 346 ? 25.883 -24.510 14.147 1.00 70.88 346 ILE A N 1
ATOM 2655 C CA . ILE A 1 346 ? 24.924 -25.279 14.966 1.00 70.88 346 ILE A CA 1
ATOM 2656 C C . ILE A 1 346 ? 23.678 -24.469 15.366 1.00 70.88 346 ILE A C 1
ATOM 2658 O O . ILE A 1 346 ? 23.741 -23.318 15.812 1.00 70.88 346 ILE A O 1
ATOM 2662 N N . GLU A 1 347 ? 22.499 -25.090 15.260 1.00 70.94 347 GLU A N 1
ATOM 2663 C CA . GLU A 1 347 ? 21.235 -24.546 15.772 1.00 70.94 347 GLU A CA 1
ATOM 2664 C C . GLU A 1 347 ? 20.724 -25.429 16.916 1.00 70.94 347 GLU A C 1
ATOM 2666 O O . GLU A 1 347 ? 20.300 -26.568 16.703 1.00 70.94 347 GLU A O 1
ATOM 2671 N N . GLN A 1 348 ? 20.754 -24.910 18.147 1.00 70.88 348 GLN A N 1
ATOM 2672 C CA . GLN A 1 348 ? 20.290 -25.634 19.326 1.00 70.88 348 GLN A CA 1
ATOM 2673 C C . GLN A 1 348 ? 18.761 -25.554 19.450 1.00 70.88 348 GLN A C 1
ATOM 2675 O O . GLN A 1 348 ? 18.170 -24.467 19.492 1.00 70.88 348 GLN A O 1
ATOM 2680 N N . LYS A 1 349 ? 18.119 -26.721 19.583 1.00 65.12 349 LYS A N 1
ATOM 2681 C CA . LYS A 1 349 ? 16.695 -26.863 19.916 1.00 65.12 349 LYS A CA 1
ATOM 2682 C C . LYS A 1 349 ? 16.591 -27.323 21.371 1.00 65.12 349 LYS A C 1
ATOM 2684 O O . LYS A 1 349 ? 16.729 -28.504 21.666 1.00 65.12 349 LYS A O 1
ATOM 2689 N N . THR A 1 350 ? 16.408 -26.379 22.288 1.00 61.72 350 THR A N 1
ATOM 2690 C CA . THR A 1 350 ? 16.371 -26.645 23.732 1.00 61.72 350 THR A CA 1
ATOM 2691 C C . THR A 1 350 ? 15.016 -27.174 24.200 1.00 61.72 350 THR A C 1
ATOM 2693 O O . THR A 1 350 ? 13.983 -26.552 23.963 1.00 61.72 350 THR A O 1
ATOM 2696 N N . GLU A 1 351 ? 15.053 -28.286 24.938 1.00 53.69 351 GLU A N 1
ATOM 2697 C CA . GLU A 1 351 ? 13.912 -28.838 25.691 1.00 53.69 351 GLU A CA 1
ATOM 2698 C C . GLU A 1 351 ? 14.221 -29.013 27.197 1.00 53.69 351 GLU A C 1
ATOM 2700 O O . GLU A 1 351 ? 13.289 -29.078 27.994 1.00 53.69 351 GLU A O 1
ATOM 2705 N N . ALA A 1 352 ? 15.504 -29.010 27.596 1.00 57.78 352 ALA A N 1
ATOM 2706 C CA . ALA A 1 352 ? 15.980 -29.333 28.949 1.00 57.78 352 ALA A CA 1
ATOM 2707 C C . ALA A 1 352 ? 16.764 -28.179 29.629 1.00 57.78 352 ALA A C 1
ATOM 2709 O O . ALA A 1 352 ? 17.645 -27.590 28.980 1.00 57.78 352 ALA A O 1
ATOM 2710 N N . PRO A 1 353 ? 16.509 -27.852 30.915 1.00 62.19 353 PRO A N 1
ATOM 2711 C CA . PRO A 1 353 ? 17.357 -26.962 31.718 1.00 62.19 353 PRO A CA 1
ATOM 2712 C C . PRO A 1 353 ? 18.677 -27.652 32.123 1.00 62.19 353 PRO A C 1
ATOM 2714 O O . PRO A 1 353 ? 18.794 -28.870 32.064 1.00 62.19 353 PRO A O 1
ATOM 2717 N N . GLY A 1 354 ? 19.692 -26.878 32.526 1.00 68.25 354 GLY A N 1
ATOM 2718 C CA . GLY A 1 354 ? 20.962 -27.420 33.043 1.00 68.25 354 GLY A CA 1
ATOM 2719 C C . GLY A 1 354 ? 22.215 -26.686 32.558 1.00 68.25 354 GLY A C 1
ATOM 2720 O O . GLY A 1 354 ? 22.225 -26.139 31.452 1.00 68.25 354 GLY A O 1
ATOM 2721 N N . VAL A 1 355 ? 23.248 -26.672 33.409 1.00 71.81 355 VAL A N 1
ATOM 2722 C CA . VAL A 1 355 ? 24.518 -25.933 33.243 1.00 71.81 355 VAL A CA 1
ATOM 2723 C C . VAL A 1 355 ? 25.334 -26.455 32.057 1.00 71.81 355 VAL A C 1
ATOM 2725 O O . VAL A 1 355 ? 25.311 -27.646 31.747 1.00 71.81 355 VAL A O 1
ATOM 2728 N N . ARG A 1 356 ? 26.027 -25.550 31.356 1.00 76.88 356 ARG A N 1
ATOM 2729 C CA . ARG A 1 356 ? 26.741 -25.829 30.099 1.00 76.88 356 ARG A CA 1
ATOM 2730 C C . ARG A 1 356 ? 27.983 -24.957 29.998 1.00 76.88 356 ARG A C 1
ATOM 2732 O O . ARG A 1 356 ? 27.929 -23.794 30.391 1.00 76.88 356 ARG A O 1
ATOM 2739 N N . LEU A 1 357 ? 29.051 -25.483 29.410 1.00 76.88 357 LEU A N 1
ATOM 2740 C CA . LEU A 1 357 ? 30.259 -24.720 29.089 1.00 76.88 357 LEU A CA 1
ATOM 2741 C C . LEU A 1 357 ? 30.436 -24.699 27.565 1.00 76.88 357 LEU A C 1
ATOM 2743 O O . LEU A 1 357 ? 30.381 -25.745 26.916 1.00 76.88 357 LEU A O 1
ATOM 2747 N N . PHE A 1 358 ? 30.606 -23.514 26.988 1.00 78.12 358 PHE A N 1
ATOM 2748 C CA . PHE A 1 358 ? 30.928 -23.336 25.575 1.00 78.12 358 PHE A CA 1
ATOM 2749 C C . PHE A 1 358 ? 32.286 -22.651 25.443 1.00 78.12 358 PHE A C 1
ATOM 2751 O O . PHE A 1 358 ? 32.479 -21.560 25.975 1.00 78.12 358 PHE A O 1
ATOM 2758 N N . MET A 1 359 ? 33.199 -23.272 24.700 1.00 79.81 359 MET A N 1
ATOM 2759 C CA . MET A 1 359 ? 34.526 -22.721 24.418 1.00 79.81 359 MET A CA 1
ATOM 2760 C C . MET A 1 359 ? 34.739 -22.629 22.908 1.00 79.81 359 MET A C 1
ATOM 2762 O O . MET A 1 359 ? 34.388 -23.558 22.174 1.00 79.81 359 MET A O 1
ATOM 2766 N N . GLY A 1 360 ? 35.298 -21.504 22.462 1.00 78.69 360 GLY A N 1
ATOM 2767 C CA . GLY A 1 360 ? 35.671 -21.249 21.073 1.00 78.69 360 GLY A CA 1
ATOM 2768 C C . GLY A 1 360 ? 37.189 -21.217 20.904 1.00 78.69 360 GLY A C 1
ATOM 2769 O O . GLY A 1 360 ? 37.883 -20.603 21.717 1.00 78.69 360 GLY A O 1
ATOM 2770 N N . TRP A 1 361 ? 37.689 -21.844 19.841 1.00 79.81 361 TRP A N 1
ATOM 2771 C CA . TRP A 1 361 ? 39.113 -22.098 19.595 1.00 79.81 361 TRP A CA 1
ATOM 2772 C C . TRP A 1 361 ? 39.536 -21.568 18.223 1.00 79.81 361 TRP A C 1
ATOM 2774 O O . TRP A 1 361 ? 38.774 -21.702 17.268 1.00 79.81 361 TRP A O 1
ATOM 2784 N N . ARG A 1 362 ? 40.750 -21.018 18.114 1.00 79.69 362 ARG A N 1
ATOM 2785 C CA . ARG A 1 362 ? 41.412 -20.626 16.859 1.00 79.69 362 ARG A CA 1
ATOM 2786 C C . ARG A 1 362 ? 42.673 -21.449 16.670 1.00 79.69 362 ARG A C 1
ATOM 2788 O O . ARG A 1 362 ? 43.457 -21.576 17.603 1.00 79.69 362 ARG A O 1
ATOM 2795 N N . LEU A 1 363 ? 42.924 -21.913 15.455 1.00 79.06 363 LEU A N 1
ATOM 2796 C CA . LEU A 1 363 ? 44.254 -22.286 14.997 1.00 79.06 363 LEU A CA 1
ATOM 2797 C C . LEU A 1 363 ? 44.752 -21.177 14.061 1.00 79.06 363 LEU A C 1
ATOM 2799 O O . LEU A 1 363 ? 44.132 -20.939 13.026 1.00 79.06 363 LEU A O 1
ATOM 2803 N N . THR A 1 364 ? 45.830 -20.480 14.428 1.00 78.06 364 THR A N 1
ATOM 2804 C CA . THR A 1 364 ? 46.360 -19.335 13.664 1.00 78.06 364 THR A CA 1
ATOM 2805 C C . THR A 1 364 ? 47.851 -19.443 13.361 1.00 78.06 364 THR A C 1
ATOM 2807 O O . THR A 1 364 ? 48.616 -20.093 14.074 1.00 78.06 364 THR A O 1
ATOM 2810 N N . ARG A 1 365 ? 48.274 -18.760 12.292 1.00 71.69 365 ARG A N 1
ATOM 2811 C CA . ARG A 1 365 ? 49.667 -18.674 11.818 1.00 71.69 365 ARG A CA 1
ATOM 2812 C C . ARG A 1 365 ? 50.433 -17.446 12.347 1.00 71.69 365 ARG A C 1
ATOM 2814 O O . ARG A 1 365 ? 51.531 -17.163 11.873 1.00 71.69 365 ARG A O 1
ATOM 2821 N N . SER A 1 366 ? 49.849 -16.653 13.252 1.00 65.25 366 SER A N 1
ATOM 2822 C CA . SER A 1 366 ? 50.463 -15.409 13.751 1.00 65.25 366 SER A CA 1
ATOM 2823 C C . SER A 1 366 ? 51.424 -15.659 14.917 1.00 65.25 366 SER A C 1
ATOM 2825 O O . SER A 1 366 ? 51.050 -16.256 15.925 1.00 65.25 366 SER A O 1
ATOM 2827 N N . GLU A 1 367 ? 52.660 -15.159 14.835 1.00 53.25 367 GLU A N 1
ATOM 2828 C CA . GLU A 1 367 ? 53.649 -15.400 15.892 1.00 53.25 367 GLU A CA 1
ATOM 2829 C C . GLU A 1 367 ? 53.432 -14.556 17.158 1.00 53.25 367 GLU A C 1
ATOM 2831 O O . GLU A 1 367 ? 53.740 -15.046 18.242 1.00 53.25 367 GLU A O 1
ATOM 2836 N N . ASN A 1 368 ? 52.853 -13.352 17.057 1.00 56.41 368 ASN A N 1
ATOM 2837 C CA . ASN A 1 368 ? 52.609 -12.453 18.195 1.00 56.41 368 ASN A CA 1
ATOM 2838 C C . ASN A 1 368 ? 51.287 -11.676 18.035 1.00 56.41 368 ASN A C 1
ATOM 2840 O O . ASN A 1 368 ? 51.262 -10.574 17.488 1.00 56.41 368 ASN A O 1
ATOM 2844 N N . GLY A 1 369 ? 50.169 -12.249 18.492 1.00 56.09 369 GLY A N 1
ATOM 2845 C CA . GLY A 1 369 ? 48.878 -11.554 18.538 1.00 56.09 369 GLY A CA 1
ATOM 2846 C C . GLY A 1 369 ? 48.735 -10.655 19.781 1.00 56.09 369 GLY A C 1
ATOM 2847 O O . GLY A 1 369 ? 49.203 -11.030 20.856 1.00 56.09 369 GLY A O 1
ATOM 2848 N N . PRO A 1 370 ? 48.039 -9.501 19.706 1.00 55.41 370 PRO A N 1
ATOM 2849 C CA . PRO A 1 370 ? 47.791 -8.655 20.883 1.00 55.41 370 PRO A CA 1
ATOM 2850 C C . PRO A 1 370 ? 46.951 -9.354 21.974 1.00 55.41 370 PRO A C 1
ATOM 2852 O O . PRO A 1 370 ? 47.089 -9.032 23.153 1.00 55.41 370 PRO A O 1
ATOM 2855 N N . LEU A 1 371 ? 46.144 -10.356 21.599 1.00 57.16 371 LEU A N 1
ATOM 2856 C CA . LEU A 1 371 ? 45.387 -11.218 22.520 1.00 57.16 371 LEU A CA 1
ATOM 2857 C C . LEU A 1 371 ? 46.286 -11.957 23.525 1.00 57.16 371 LEU A C 1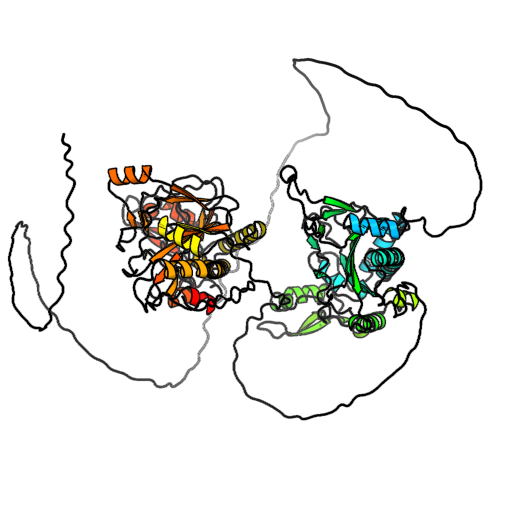
ATOM 2859 O O . LEU A 1 371 ? 45.959 -12.016 24.707 1.00 57.16 371 LEU A O 1
ATOM 2863 N N . THR A 1 372 ? 47.434 -12.480 23.085 1.00 60.41 372 THR A N 1
ATOM 2864 C CA . THR A 1 372 ? 48.317 -13.315 23.916 1.00 60.41 372 THR A CA 1
ATOM 2865 C C . THR A 1 372 ? 48.996 -12.513 25.036 1.00 60.41 372 THR A C 1
ATOM 2867 O O . THR A 1 372 ? 49.291 -13.062 26.097 1.00 60.41 372 THR A O 1
ATOM 2870 N N . ARG A 1 373 ? 49.217 -11.205 24.822 1.00 61.97 373 ARG A N 1
ATOM 2871 C CA . ARG A 1 373 ? 49.751 -10.277 25.835 1.00 61.97 373 ARG A CA 1
ATOM 2872 C C . ARG A 1 373 ? 48.669 -9.870 26.840 1.00 61.97 373 ARG A C 1
ATOM 2874 O O . ARG A 1 373 ? 48.845 -10.099 28.033 1.00 61.97 373 ARG A O 1
ATOM 2881 N N . GLY A 1 374 ? 47.525 -9.377 26.357 1.00 69.75 374 GLY A N 1
ATOM 2882 C CA . GLY A 1 374 ? 46.427 -8.934 27.226 1.00 69.75 374 GLY A CA 1
ATOM 2883 C C . GLY A 1 374 ? 45.831 -10.055 28.088 1.00 69.75 374 GLY A C 1
ATOM 2884 O O . GLY A 1 374 ? 45.471 -9.822 29.241 1.00 69.75 374 GLY A O 1
ATOM 2885 N N . LEU A 1 375 ? 45.779 -11.293 27.579 1.00 69.50 375 LEU A N 1
ATOM 2886 C CA . LEU A 1 375 ? 45.335 -12.446 28.367 1.00 69.50 375 LEU A CA 1
ATOM 2887 C C . LEU A 1 375 ? 46.341 -12.812 29.475 1.00 69.50 375 LEU A C 1
ATOM 2889 O O . LEU A 1 375 ? 45.916 -13.166 30.568 1.00 69.50 375 LEU A O 1
ATOM 2893 N N . ARG A 1 376 ? 47.657 -12.661 29.257 1.00 73.50 376 ARG A N 1
ATOM 2894 C CA . ARG A 1 376 ? 48.669 -12.870 30.313 1.00 73.50 376 ARG A CA 1
ATOM 2895 C C . ARG A 1 376 ? 48.502 -11.867 31.453 1.00 73.50 376 ARG A C 1
ATOM 2897 O O . ARG A 1 376 ? 48.455 -12.269 32.611 1.00 73.50 376 ARG A O 1
ATOM 2904 N N . GLU A 1 377 ? 48.353 -10.593 31.107 1.00 73.00 377 GLU A N 1
ATOM 2905 C CA . GLU A 1 377 ? 48.130 -9.500 32.061 1.00 73.00 377 GLU A CA 1
ATOM 2906 C C . GLU A 1 377 ? 46.806 -9.689 32.827 1.00 73.00 377 GLU A C 1
ATOM 2908 O O . GLU A 1 377 ? 46.773 -9.531 34.048 1.00 73.00 377 GLU A O 1
ATOM 2913 N N . SER A 1 378 ? 45.738 -10.132 32.150 1.00 75.06 378 SER A N 1
ATOM 2914 C CA . SER A 1 378 ? 44.443 -10.440 32.786 1.00 75.06 378 SER A CA 1
ATOM 2915 C C . SER A 1 378 ? 44.511 -11.652 33.725 1.00 75.06 378 SER A C 1
ATOM 2917 O O . SER A 1 378 ? 43.944 -11.613 34.812 1.00 75.06 378 SER A O 1
ATOM 2919 N N . LEU A 1 379 ? 45.236 -12.718 33.355 1.00 76.81 379 LEU A N 1
ATOM 2920 C CA . LEU A 1 379 ? 45.411 -13.903 34.210 1.00 76.81 379 LEU A CA 1
ATOM 2921 C C . LEU A 1 379 ? 46.226 -13.599 35.479 1.00 76.81 379 LEU A C 1
ATOM 2923 O O . LEU A 1 379 ? 45.961 -14.208 36.514 1.00 76.81 379 LEU A O 1
ATOM 2927 N N . GLN A 1 380 ? 47.184 -12.668 35.407 1.00 76.12 380 GLN A N 1
ATOM 2928 C CA . GLN A 1 380 ? 47.997 -12.227 36.549 1.00 76.12 380 GLN A CA 1
ATOM 2929 C C . GLN A 1 380 ? 47.235 -11.275 37.485 1.00 76.12 380 GLN A C 1
ATOM 2931 O O . GLN A 1 380 ? 47.291 -11.434 38.698 1.00 76.12 380 GLN A O 1
ATOM 2936 N N . SER A 1 381 ? 46.492 -10.312 36.933 1.00 72.94 381 SER A N 1
ATOM 2937 C CA . SER A 1 381 ? 45.725 -9.314 37.704 1.00 72.94 381 SER A CA 1
ATOM 2938 C C . SER A 1 381 ? 44.321 -9.773 38.124 1.00 72.94 381 SER A C 1
ATOM 2940 O O . SER A 1 381 ? 43.616 -9.048 38.824 1.00 72.94 381 SER A O 1
ATOM 2942 N N . GLN A 1 382 ? 43.887 -10.952 37.664 1.00 82.06 382 GLN A N 1
ATOM 2943 C CA . GLN A 1 382 ? 42.495 -11.427 37.739 1.00 82.06 382 GLN A CA 1
ATOM 2944 C C . GLN A 1 382 ? 41.491 -10.359 37.274 1.00 82.06 382 GLN A C 1
ATOM 2946 O O . GLN A 1 382 ? 40.400 -10.184 37.829 1.00 82.06 382 GLN A O 1
ATOM 2951 N N . ALA A 1 383 ? 41.910 -9.603 36.256 1.00 75.69 383 ALA A N 1
ATOM 2952 C CA . ALA A 1 383 ? 41.092 -8.623 35.575 1.00 75.69 383 ALA A CA 1
ATOM 2953 C C . ALA A 1 383 ? 40.071 -9.314 34.675 1.00 75.69 383 ALA A C 1
ATOM 2955 O O . ALA A 1 383 ? 40.289 -10.426 34.182 1.00 75.69 383 ALA A O 1
ATOM 2956 N N . VAL A 1 384 ? 38.954 -8.635 34.421 1.00 69.38 384 VAL A N 1
ATOM 2957 C CA . VAL A 1 384 ? 37.970 -9.154 33.474 1.00 69.38 384 VAL A CA 1
ATOM 2958 C C . VAL A 1 384 ? 38.603 -9.180 32.088 1.00 69.38 384 VAL A C 1
ATOM 2960 O O . VAL A 1 384 ? 38.992 -8.142 31.552 1.00 69.38 384 VAL A O 1
ATOM 2963 N N . ILE A 1 385 ? 38.701 -10.372 31.496 1.00 69.06 385 ILE A N 1
ATOM 2964 C CA . ILE A 1 385 ? 39.276 -10.533 30.160 1.00 69.06 385 ILE A CA 1
ATOM 2965 C C . ILE A 1 385 ? 38.454 -9.699 29.179 1.00 69.06 385 ILE A C 1
ATOM 2967 O O . ILE A 1 385 ? 37.257 -9.930 28.982 1.00 69.06 385 ILE A O 1
ATOM 2971 N N . ASN A 1 386 ? 39.117 -8.720 28.563 1.00 61.00 386 ASN A N 1
ATOM 2972 C CA . ASN A 1 386 ? 38.507 -7.857 27.564 1.00 61.00 386 ASN A CA 1
ATOM 2973 C C . ASN A 1 386 ? 37.871 -8.700 26.456 1.00 61.00 386 ASN A C 1
ATOM 2975 O O . ASN A 1 386 ? 38.508 -9.578 25.869 1.00 61.00 386 ASN A O 1
ATOM 2979 N N . LEU A 1 387 ? 36.620 -8.386 26.121 1.00 53.75 387 LEU A N 1
ATOM 2980 C CA . LEU A 1 387 ? 35.976 -8.953 24.948 1.00 53.75 387 LEU A CA 1
ATOM 2981 C C . LEU A 1 387 ? 36.775 -8.568 23.699 1.00 53.75 387 LEU A C 1
ATOM 2983 O O . LEU A 1 387 ? 37.392 -7.505 23.633 1.00 53.75 387 LEU A O 1
ATOM 2987 N N . LYS A 1 388 ? 36.658 -9.400 22.664 1.00 52.91 388 LYS A N 1
ATOM 2988 C CA . LYS A 1 388 ? 37.171 -9.247 21.287 1.00 52.91 388 LYS A CA 1
ATOM 2989 C C . LYS A 1 388 ? 37.119 -7.829 20.677 1.00 52.91 388 LYS A C 1
ATOM 2991 O O . LYS A 1 388 ? 37.869 -7.542 19.751 1.00 52.91 388 LYS A O 1
ATOM 2996 N N . SER A 1 389 ? 36.255 -6.942 21.174 1.00 49.12 389 SER A N 1
ATOM 2997 C CA . SER A 1 389 ? 36.169 -5.521 20.805 1.00 49.12 389 SER A CA 1
ATOM 2998 C C . SER A 1 389 ? 37.190 -4.600 21.499 1.00 49.12 389 SER A C 1
ATOM 3000 O O . SER A 1 389 ? 37.124 -3.388 21.302 1.00 49.12 389 SER A O 1
ATOM 3002 N N . GLY A 1 390 ? 38.090 -5.134 22.333 1.00 54.78 390 GLY A N 1
ATOM 3003 C CA . GLY A 1 390 ? 38.984 -4.347 23.190 1.00 54.78 390 GLY A CA 1
ATOM 3004 C C . GLY A 1 390 ? 38.256 -3.647 24.344 1.00 54.78 390 GLY A C 1
ATOM 3005 O O . GLY A 1 390 ? 38.732 -2.630 24.836 1.00 54.78 390 GLY A O 1
ATOM 3006 N N . ARG A 1 391 ? 37.076 -4.146 24.739 1.00 54.53 391 ARG A N 1
ATOM 3007 C CA . ARG A 1 391 ? 36.243 -3.577 25.809 1.00 54.53 391 ARG A CA 1
ATOM 3008 C C . ARG A 1 391 ? 36.000 -4.614 26.893 1.00 54.53 391 ARG A C 1
ATOM 3010 O O . ARG A 1 391 ? 35.655 -5.753 26.571 1.00 54.53 391 ARG A O 1
ATOM 3017 N N . ALA A 1 392 ? 36.086 -4.208 28.152 1.00 68.62 392 ALA A N 1
ATOM 3018 C CA . ALA A 1 392 ? 35.709 -5.076 29.254 1.00 68.62 392 ALA A CA 1
ATOM 3019 C C . ALA A 1 392 ? 34.185 -5.344 29.221 1.00 68.62 392 ALA A C 1
ATOM 3021 O O . ALA A 1 392 ? 33.411 -4.456 28.835 1.00 68.62 392 ALA A O 1
ATOM 3022 N N . PRO A 1 393 ? 33.740 -6.563 29.574 1.00 62.75 393 PRO A N 1
ATOM 3023 C CA . PRO A 1 393 ? 32.330 -6.892 29.754 1.00 62.75 393 PRO A CA 1
ATOM 3024 C C . PRO A 1 393 ? 31.586 -5.893 30.647 1.00 62.75 393 PRO A C 1
ATOM 3026 O O . PRO A 1 393 ? 32.050 -5.533 31.727 1.00 62.75 393 PRO A O 1
ATOM 3029 N N . LEU A 1 394 ? 30.398 -5.480 30.209 1.00 71.38 394 LEU A N 1
ATOM 3030 C CA . LEU A 1 394 ? 29.534 -4.587 30.975 1.00 71.38 394 LEU A CA 1
ATOM 3031 C C . LEU A 1 394 ? 28.621 -5.390 31.914 1.00 71.38 394 LEU A C 1
ATOM 3033 O O . LEU A 1 394 ? 28.001 -6.364 31.493 1.00 71.38 394 LEU A O 1
ATOM 3037 N N . MET A 1 395 ? 28.494 -4.933 33.161 1.00 74.12 395 MET A N 1
ATOM 3038 C CA . MET A 1 395 ? 27.579 -5.474 34.178 1.00 74.12 395 MET A CA 1
ATOM 3039 C C . MET A 1 395 ? 26.107 -5.191 33.833 1.00 74.12 395 MET A C 1
ATOM 3041 O O . MET A 1 395 ? 25.217 -5.970 34.166 1.00 74.12 395 MET A O 1
ATOM 3045 N N . TYR A 1 396 ? 25.855 -4.089 33.124 1.00 76.94 396 TYR A N 1
ATOM 3046 C CA . TYR A 1 396 ? 24.577 -3.750 32.499 1.00 76.94 396 TYR A CA 1
ATOM 3047 C C . TYR A 1 396 ? 24.834 -2.944 31.220 1.00 76.94 396 TYR A C 1
ATOM 3049 O O . TYR A 1 396 ? 25.787 -2.172 31.140 1.00 76.94 396 TYR A O 1
ATOM 3057 N N . GLU A 1 397 ? 23.994 -3.080 30.195 1.00 74.31 397 GLU A N 1
ATOM 3058 C CA . GLU A 1 397 ? 24.109 -2.205 29.021 1.00 74.31 397 GLU A CA 1
ATOM 3059 C C . GLU A 1 397 ? 23.863 -0.737 29.401 1.00 74.31 397 GLU A C 1
ATOM 3061 O O . GLU A 1 397 ? 22.947 -0.434 30.165 1.00 74.31 397 GLU A O 1
ATOM 3066 N N . ASN A 1 398 ? 24.629 0.193 28.818 1.00 75.38 398 ASN A N 1
ATOM 3067 C CA . ASN A 1 398 ? 24.467 1.632 29.075 1.00 75.38 398 ASN A CA 1
ATOM 3068 C C . ASN A 1 398 ? 23.031 2.128 28.807 1.00 75.38 398 ASN A C 1
ATOM 3070 O O . ASN A 1 398 ? 22.567 3.045 29.476 1.00 75.38 398 ASN A O 1
ATOM 3074 N N . GLN A 1 399 ? 22.308 1.483 27.885 1.00 73.06 399 GLN A N 1
ATOM 3075 C CA . GLN A 1 399 ? 20.901 1.775 27.605 1.00 73.06 399 GLN A CA 1
ATOM 3076 C C . GLN A 1 399 ? 19.982 1.469 28.799 1.00 73.06 399 GLN A C 1
ATOM 3078 O O . GLN A 1 399 ? 19.056 2.234 29.052 1.00 73.06 399 GLN A O 1
ATOM 3083 N N . HIS A 1 400 ? 20.248 0.418 29.586 1.00 74.69 400 HIS A N 1
ATOM 3084 C CA . HIS A 1 400 ? 19.461 0.132 30.792 1.00 74.69 400 HIS A CA 1
ATOM 3085 C C . HIS A 1 400 ? 19.617 1.232 31.847 1.00 74.69 400 HIS A C 1
ATOM 3087 O O . HIS A 1 400 ? 18.639 1.572 32.504 1.00 74.69 400 HIS A O 1
ATOM 3093 N N . TRP A 1 401 ? 20.800 1.848 31.959 1.00 82.69 401 TRP A N 1
ATOM 3094 C CA . TRP A 1 401 ? 20.984 3.025 32.815 1.00 82.69 401 TRP A CA 1
ATOM 3095 C C . TRP A 1 401 ? 20.199 4.239 32.307 1.00 82.69 401 TRP A C 1
ATOM 3097 O O . TRP A 1 401 ? 19.545 4.918 33.091 1.00 82.69 401 TRP A O 1
ATOM 3107 N N . SER A 1 402 ? 20.217 4.489 30.995 1.00 74.50 402 SER A N 1
ATOM 3108 C CA . SER A 1 402 ? 19.515 5.627 30.389 1.00 74.50 402 SER A CA 1
ATOM 3109 C C . SER A 1 402 ? 17.987 5.509 30.400 1.00 74.50 402 SER A C 1
ATOM 3111 O O . SER A 1 402 ? 17.314 6.525 30.536 1.00 74.50 402 SER A O 1
ATOM 3113 N N . PHE A 1 403 ? 17.430 4.304 30.237 1.00 66.75 403 PHE A N 1
ATOM 3114 C CA . PHE A 1 403 ? 15.979 4.097 30.112 1.00 66.75 403 PHE A CA 1
ATOM 3115 C C . PHE A 1 403 ? 15.314 3.542 31.378 1.00 66.75 403 PHE A C 1
ATOM 3117 O O . PHE A 1 403 ? 14.123 3.771 31.594 1.00 66.75 403 PHE A O 1
ATOM 3124 N N . HIS A 1 404 ? 16.060 2.829 32.225 1.00 78.81 404 HIS A N 1
ATOM 3125 C CA . HIS A 1 404 ? 15.549 2.173 33.432 1.00 78.81 404 HIS A CA 1
ATOM 3126 C C . HIS A 1 404 ? 16.487 2.367 34.645 1.00 78.81 404 HIS A C 1
ATOM 3128 O O . HIS A 1 404 ? 16.834 1.380 35.301 1.00 78.81 404 HIS A O 1
ATOM 3134 N N . PRO A 1 405 ? 16.887 3.611 34.995 1.00 81.50 405 PRO A N 1
ATOM 3135 C CA . PRO A 1 405 ? 17.847 3.862 36.073 1.00 81.50 405 PRO A CA 1
ATOM 3136 C C . PRO A 1 405 ? 17.403 3.236 37.400 1.00 81.50 405 PRO A C 1
ATOM 3138 O O . PRO A 1 405 ? 18.200 2.563 38.047 1.00 81.50 405 PRO A O 1
ATOM 3141 N N . ASN A 1 406 ? 16.115 3.333 37.749 1.00 83.44 406 ASN A N 1
ATOM 3142 C CA . ASN A 1 406 ? 15.555 2.732 38.966 1.00 83.44 406 ASN A CA 1
ATOM 3143 C C . ASN A 1 406 ? 15.781 1.212 39.040 1.00 83.44 406 ASN A C 1
ATOM 3145 O O . ASN A 1 406 ? 16.098 0.708 40.109 1.00 83.44 406 ASN A O 1
ATOM 3149 N N . MET A 1 407 ? 15.689 0.492 37.915 1.00 82.38 407 MET A N 1
ATOM 3150 C CA . MET A 1 407 ? 15.932 -0.956 37.862 1.00 82.38 407 MET A CA 1
ATOM 3151 C C . MET A 1 407 ? 17.413 -1.288 38.089 1.00 82.38 407 MET A C 1
ATOM 3153 O O . MET A 1 407 ? 17.733 -2.297 38.710 1.00 82.38 407 MET A O 1
ATOM 3157 N N . VAL A 1 408 ? 18.328 -0.441 37.605 1.00 81.25 408 VAL A N 1
ATOM 3158 C CA . VAL A 1 408 ? 19.778 -0.606 37.804 1.00 81.25 408 VAL A CA 1
ATOM 3159 C C . VAL A 1 408 ? 20.193 -0.241 39.234 1.00 81.25 408 VAL A C 1
ATOM 3161 O O . VAL A 1 408 ? 21.039 -0.931 39.808 1.00 81.25 408 VAL A O 1
ATOM 3164 N N . VAL A 1 409 ? 19.585 0.795 39.827 1.00 85.56 409 VAL A N 1
ATOM 3165 C CA . VAL A 1 409 ? 19.753 1.146 41.249 1.00 85.56 409 VAL A CA 1
ATOM 3166 C C . VAL A 1 409 ? 19.232 0.012 42.133 1.00 85.56 409 VAL A C 1
ATOM 3168 O O . VAL A 1 409 ? 19.991 -0.510 42.942 1.00 85.56 409 VAL A O 1
ATOM 3171 N N . GLU A 1 410 ? 17.989 -0.433 41.928 1.00 82.06 410 GLU A N 1
ATOM 3172 C CA . GLU A 1 410 ? 17.371 -1.534 42.678 1.00 82.06 410 GLU A CA 1
ATOM 3173 C C . GLU A 1 410 ? 18.178 -2.833 42.541 1.00 82.06 410 GLU A C 1
ATOM 3175 O O . GLU A 1 410 ? 18.487 -3.483 43.540 1.00 82.06 410 GLU A O 1
ATOM 3180 N N . PHE A 1 411 ? 18.598 -3.194 41.322 1.00 81.69 411 PHE A N 1
ATOM 3181 C CA . PHE A 1 411 ? 19.467 -4.350 41.111 1.00 81.69 411 PHE A CA 1
ATOM 3182 C C . PHE A 1 411 ? 20.793 -4.205 41.866 1.00 81.69 411 PHE A C 1
ATOM 3184 O O . PHE A 1 411 ? 21.195 -5.144 42.550 1.00 81.69 411 PHE A O 1
ATOM 3191 N N . THR A 1 412 ? 21.452 -3.044 41.789 1.00 85.25 412 THR A N 1
ATOM 3192 C CA . THR A 1 412 ? 22.717 -2.817 42.499 1.00 85.25 412 THR A CA 1
ATOM 3193 C C . THR A 1 412 ? 22.527 -2.956 44.007 1.00 85.25 412 THR A C 1
ATOM 3195 O O . THR A 1 412 ? 23.197 -3.773 44.629 1.00 85.25 412 THR A O 1
ATOM 3198 N N . GLN A 1 413 ? 21.604 -2.189 44.588 1.00 83.44 413 GLN A N 1
ATOM 3199 C CA . GLN A 1 413 ? 21.401 -2.112 46.037 1.00 83.44 413 GLN A CA 1
ATOM 3200 C C . GLN A 1 413 ? 20.985 -3.458 46.645 1.00 83.44 413 GLN A C 1
ATOM 3202 O O . GLN A 1 413 ? 21.355 -3.761 47.777 1.00 83.44 413 GLN A O 1
ATOM 3207 N N . ASN A 1 414 ? 20.252 -4.281 45.889 1.00 78.44 414 ASN A N 1
ATOM 3208 C CA . ASN A 1 414 ? 19.799 -5.589 46.355 1.00 78.44 414 ASN A CA 1
ATOM 3209 C C . ASN A 1 414 ? 20.817 -6.722 46.107 1.00 78.44 414 ASN A C 1
ATOM 3211 O O . ASN A 1 414 ? 20.795 -7.710 46.836 1.00 78.44 414 ASN A O 1
ATOM 3215 N N . ASN A 1 415 ? 21.698 -6.621 45.101 1.00 75.12 415 ASN A N 1
ATOM 3216 C CA . ASN A 1 415 ? 22.504 -7.764 44.628 1.00 75.12 415 ASN A CA 1
ATOM 3217 C C . ASN A 1 415 ? 24.026 -7.533 44.620 1.00 75.12 415 ASN A C 1
ATOM 3219 O O . ASN A 1 415 ? 24.755 -8.453 44.261 1.00 75.12 415 ASN A O 1
ATOM 3223 N N . ILE A 1 416 ? 24.524 -6.335 44.943 1.00 79.00 416 ILE A N 1
ATOM 3224 C CA . ILE A 1 416 ? 25.946 -5.982 44.820 1.00 79.00 416 ILE A CA 1
ATOM 3225 C C . ILE A 1 416 ? 26.430 -5.348 46.124 1.00 79.00 416 ILE A C 1
ATOM 3227 O O . ILE A 1 416 ? 25.898 -4.327 46.553 1.00 79.00 416 ILE A O 1
ATOM 3231 N N . ALA A 1 417 ? 27.476 -5.907 46.735 1.00 76.62 417 ALA A N 1
ATOM 3232 C CA . ALA A 1 417 ? 28.047 -5.352 47.960 1.00 76.62 417 ALA A CA 1
ATOM 3233 C C . ALA A 1 417 ? 28.574 -3.920 47.779 1.00 76.62 417 ALA A C 1
ATOM 3235 O O . ALA A 1 417 ? 29.180 -3.599 46.757 1.00 76.62 417 ALA A O 1
ATOM 3236 N N . ASP A 1 418 ? 28.414 -3.096 48.818 1.00 81.81 418 ASP A N 1
ATOM 3237 C CA . ASP A 1 418 ? 28.711 -1.656 48.814 1.00 81.81 418 ASP A CA 1
ATOM 3238 C C . ASP A 1 418 ? 30.117 -1.301 48.299 1.00 81.81 418 ASP A C 1
ATOM 3240 O O . ASP A 1 418 ? 30.282 -0.289 47.624 1.00 81.81 418 ASP A O 1
ATOM 3244 N N . ARG A 1 419 ? 31.121 -2.159 48.539 1.00 78.94 419 ARG A N 1
ATOM 3245 C CA . ARG A 1 419 ? 32.507 -1.993 48.046 1.00 78.94 419 ARG A CA 1
ATOM 3246 C C . ARG A 1 419 ? 32.672 -2.062 46.518 1.00 78.94 419 ARG A C 1
ATOM 3248 O O . ARG A 1 419 ? 33.683 -1.603 46.002 1.00 78.94 419 ARG A O 1
ATOM 3255 N N . CYS A 1 420 ? 31.693 -2.616 45.804 1.00 78.06 420 CYS A N 1
ATOM 3256 C CA . CYS A 1 420 ? 31.658 -2.701 44.339 1.00 78.06 420 CYS A CA 1
ATOM 3257 C C . CYS A 1 420 ? 30.689 -1.678 43.710 1.00 78.06 420 CYS A C 1
ATOM 3259 O O . CYS A 1 420 ? 30.461 -1.696 42.495 1.00 78.06 420 CYS A O 1
ATOM 3261 N N . GLN A 1 421 ? 30.086 -0.811 44.529 1.00 88.38 421 GLN A N 1
ATOM 3262 C CA . GLN A 1 421 ? 29.201 0.259 44.085 1.00 88.38 421 GLN A CA 1
ATOM 3263 C C . GLN A 1 421 ? 29.993 1.560 43.899 1.00 88.38 421 GLN A C 1
ATOM 3265 O O . GLN A 1 421 ? 30.895 1.871 44.674 1.00 88.38 421 GLN A O 1
ATOM 3270 N N . ILE A 1 422 ? 29.622 2.339 42.888 1.00 86.31 422 ILE A N 1
ATOM 3271 C CA . ILE A 1 422 ? 30.121 3.689 42.634 1.00 86.31 422 ILE A CA 1
ATOM 3272 C C . ILE A 1 422 ? 28.973 4.691 42.739 1.00 86.31 422 ILE A C 1
ATOM 3274 O O . ILE A 1 422 ? 27.840 4.405 42.342 1.00 86.31 422 ILE A O 1
ATOM 3278 N N . ASP A 1 423 ? 29.278 5.872 43.266 1.00 88.69 423 ASP A N 1
ATOM 3279 C CA . ASP A 1 423 ? 28.357 7.004 43.297 1.00 88.69 423 ASP A CA 1
ATOM 3280 C C . ASP A 1 423 ? 28.203 7.575 41.870 1.00 88.69 423 ASP A C 1
ATOM 3282 O O . ASP A 1 423 ? 29.190 7.831 41.175 1.00 88.69 423 ASP A O 1
ATOM 3286 N N . ARG A 1 424 ? 26.960 7.751 41.406 1.00 84.69 424 ARG A N 1
ATOM 3287 C CA . ARG A 1 424 ? 26.625 8.254 40.064 1.00 84.69 424 ARG A CA 1
ATOM 3288 C C . ARG A 1 424 ? 25.414 9.181 40.134 1.00 84.69 424 ARG A C 1
ATOM 3290 O O . ARG A 1 424 ? 24.457 8.899 40.846 1.00 84.69 424 ARG A O 1
ATOM 3297 N N . GLU A 1 425 ? 25.433 10.277 39.384 1.00 84.56 425 GLU A N 1
ATOM 3298 C CA . GLU A 1 425 ? 24.286 11.190 39.304 1.00 84.56 425 GLU A CA 1
ATOM 3299 C C . GLU A 1 425 ? 23.080 10.499 38.645 1.00 84.56 425 GLU A C 1
ATOM 3301 O O . GLU A 1 425 ? 23.209 9.844 37.602 1.00 84.56 425 GLU A O 1
ATOM 3306 N N . ALA A 1 426 ? 21.904 10.630 39.262 1.00 75.50 426 ALA A N 1
ATOM 3307 C CA . ALA A 1 426 ? 20.653 10.108 38.733 1.00 75.50 426 ALA A CA 1
ATOM 3308 C C . ALA A 1 426 ? 20.231 10.857 37.457 1.00 75.50 426 ALA A C 1
ATOM 3310 O O . ALA A 1 426 ? 20.284 12.084 37.377 1.00 75.50 426 ALA A O 1
ATOM 3311 N N . ILE A 1 427 ? 19.758 10.116 36.452 1.00 66.38 427 ILE A N 1
ATOM 3312 C CA . ILE A 1 427 ? 19.228 10.701 35.215 1.00 66.38 427 ILE A CA 1
ATOM 3313 C C . ILE A 1 427 ? 17.771 11.118 35.460 1.00 66.38 427 ILE A C 1
ATOM 3315 O O . ILE A 1 427 ? 16.869 10.280 35.438 1.00 66.38 427 ILE A O 1
ATOM 3319 N N . GLY A 1 428 ? 17.535 12.411 35.690 1.00 68.75 428 GLY A N 1
ATOM 3320 C CA . GLY A 1 428 ? 16.198 12.958 35.927 1.00 68.75 428 GLY A CA 1
ATOM 3321 C C . GLY A 1 428 ? 16.203 14.445 36.286 1.00 68.75 428 GLY A C 1
ATOM 3322 O O . GLY A 1 428 ? 17.228 15.114 36.213 1.00 68.75 428 GLY A O 1
ATOM 3323 N N . SER A 1 429 ? 15.041 14.968 36.687 1.00 51.09 429 SER A N 1
ATOM 3324 C CA . SER A 1 429 ? 14.871 16.357 37.149 1.00 51.09 429 SER A CA 1
ATOM 3325 C C . SER A 1 429 ? 15.329 16.603 38.595 1.00 51.09 429 SER A C 1
ATOM 3327 O O . SER A 1 429 ? 15.160 17.709 39.100 1.00 51.09 429 SER A O 1
ATOM 3329 N N . ASP A 1 430 ? 15.857 15.579 39.263 1.00 63.38 430 ASP A N 1
ATOM 3330 C CA . ASP A 1 430 ? 16.382 15.626 40.627 1.00 63.38 430 ASP A CA 1
ATOM 3331 C C . ASP A 1 430 ? 17.809 15.037 40.619 1.00 63.38 430 ASP A C 1
ATOM 3333 O O . ASP A 1 430 ? 17.950 13.818 40.464 1.00 63.38 430 ASP A O 1
ATOM 3337 N N . PRO A 1 431 ? 18.868 15.870 40.714 1.00 69.19 431 PRO A N 1
ATOM 3338 C CA . PRO A 1 431 ? 20.269 15.459 40.585 1.00 69.19 431 PRO A CA 1
ATOM 3339 C C . PRO A 1 431 ? 20.791 14.793 41.871 1.00 69.19 431 PRO A C 1
ATOM 3341 O O . PRO A 1 431 ? 21.819 15.172 42.433 1.00 69.19 431 PRO A O 1
ATOM 3344 N N . SER A 1 432 ? 20.060 13.796 42.364 1.00 85.81 432 SER A N 1
ATOM 3345 C CA . SER A 1 432 ? 20.476 12.980 43.500 1.00 85.81 432 SER A CA 1
ATOM 3346 C C . SER A 1 432 ? 21.614 12.033 43.102 1.00 85.81 432 SER A C 1
ATOM 3348 O O . SER A 1 432 ? 21.624 11.449 42.017 1.00 85.81 432 SER A O 1
ATOM 3350 N N . ILE A 1 433 ? 22.596 11.874 43.991 1.00 86.19 433 ILE A N 1
ATOM 3351 C CA . ILE A 1 433 ? 23.654 10.873 43.834 1.00 86.19 433 ILE A CA 1
ATOM 3352 C C . ILE A 1 433 ? 23.087 9.518 44.263 1.00 86.19 433 ILE A C 1
ATOM 3354 O O . ILE A 1 433 ? 22.601 9.367 45.384 1.00 86.19 433 ILE A O 1
ATOM 3358 N N . VAL A 1 434 ? 23.169 8.528 43.378 1.00 89.12 434 VAL A N 1
ATOM 3359 C CA . VAL A 1 434 ? 22.719 7.154 43.615 1.00 89.12 434 VAL A CA 1
ATOM 3360 C C . VAL A 1 434 ? 23.854 6.166 43.376 1.00 89.12 434 VAL A C 1
ATOM 3362 O O . VAL A 1 434 ? 24.723 6.377 42.532 1.00 89.12 434 VAL A O 1
ATOM 3365 N N . ARG A 1 435 ? 23.847 5.061 44.122 1.00 89.06 435 ARG A N 1
ATOM 3366 C CA . ARG A 1 435 ? 24.865 4.016 44.004 1.00 89.06 435 ARG A CA 1
ATOM 3367 C C . ARG A 1 435 ? 24.487 2.964 42.974 1.00 89.06 435 ARG A C 1
ATOM 3369 O O . ARG A 1 435 ? 23.396 2.398 43.029 1.00 89.06 435 ARG A O 1
ATOM 3376 N N . VAL A 1 436 ? 25.412 2.690 42.058 1.00 88.38 436 VAL A N 1
ATOM 3377 C CA . VAL A 1 436 ? 25.284 1.675 41.000 1.00 88.38 436 VAL A CA 1
ATOM 3378 C C . VAL A 1 436 ? 26.546 0.827 40.913 1.00 88.38 436 VAL A C 1
ATOM 3380 O O . VAL A 1 436 ? 27.625 1.302 41.247 1.00 88.38 436 VAL A O 1
ATOM 3383 N N . VAL A 1 437 ? 26.454 -0.419 40.447 1.00 85.12 437 VAL A N 1
ATOM 3384 C CA . VAL A 1 437 ? 27.659 -1.239 40.238 1.00 85.12 437 VAL A CA 1
ATOM 3385 C C . VAL A 1 437 ? 28.565 -0.615 39.173 1.00 85.12 437 VAL A C 1
ATOM 3387 O O . VAL A 1 437 ? 28.082 -0.066 38.171 1.00 85.12 437 VAL A O 1
ATOM 3390 N N . ALA A 1 438 ? 29.879 -0.694 39.399 1.00 80.38 438 ALA A N 1
ATOM 3391 C CA . ALA A 1 438 ? 30.876 -0.251 38.434 1.00 80.38 438 ALA A CA 1
ATOM 3392 C C . ALA A 1 438 ? 30.702 -0.986 37.094 1.00 80.38 438 ALA A C 1
ATOM 3394 O O . ALA A 1 438 ? 30.419 -2.186 37.052 1.00 80.38 438 ALA A O 1
ATOM 3395 N N . ASN A 1 439 ? 30.807 -0.251 35.988 1.00 80.19 439 ASN A N 1
ATOM 3396 C CA . ASN A 1 439 ? 30.431 -0.763 34.677 1.00 80.19 439 ASN A CA 1
ATOM 3397 C C . ASN A 1 439 ? 31.341 -0.209 33.565 1.00 80.19 439 ASN A C 1
ATOM 3399 O O . ASN A 1 439 ? 31.122 0.924 33.126 1.00 80.19 439 ASN A O 1
ATOM 3403 N N . PRO A 1 440 ? 32.332 -0.981 33.080 1.00 75.75 440 PRO A N 1
ATOM 3404 C CA . PRO A 1 440 ? 32.689 -2.350 33.484 1.00 75.75 440 PRO A CA 1
ATOM 3405 C C . PRO A 1 440 ? 33.308 -2.425 34.894 1.00 75.75 440 PRO A C 1
ATOM 3407 O O . PRO A 1 440 ? 33.767 -1.415 35.421 1.00 75.75 440 PRO A O 1
ATOM 3410 N N . MET A 1 441 ? 33.371 -3.629 35.473 1.00 77.25 441 MET A N 1
ATOM 3411 C CA . MET A 1 441 ? 34.331 -3.925 36.547 1.00 77.25 441 MET A CA 1
ATOM 3412 C C . MET A 1 441 ? 35.700 -4.223 35.924 1.00 77.25 441 MET A C 1
ATOM 3414 O O . MET A 1 441 ? 35.780 -4.933 34.923 1.00 77.25 441 MET A O 1
ATOM 3418 N N . SER A 1 442 ? 36.773 -3.693 36.506 1.00 76.25 442 SER A N 1
ATOM 3419 C CA . SER A 1 442 ? 38.147 -3.841 36.010 1.00 76.25 442 SER A CA 1
ATOM 3420 C C . SER A 1 442 ? 38.847 -5.113 36.513 1.00 76.25 442 SER A C 1
ATOM 3422 O O . SER A 1 442 ? 39.217 -5.964 35.705 1.00 76.25 442 SER A O 1
ATOM 3424 N N . SER A 1 443 ? 39.016 -5.278 37.831 1.00 83.06 443 SER A N 1
ATOM 3425 C CA . SER A 1 443 ? 39.680 -6.439 38.452 1.00 83.06 443 SER A CA 1
ATOM 3426 C C . SER A 1 443 ? 39.211 -6.700 39.884 1.00 83.06 443 SER A C 1
ATOM 3428 O O . SER A 1 443 ? 38.733 -5.790 40.555 1.00 83.06 443 SER A O 1
ATOM 3430 N N . LEU A 1 444 ? 39.384 -7.932 40.382 1.00 76.50 444 LEU A N 1
ATOM 3431 C CA . LEU A 1 444 ? 39.137 -8.248 41.800 1.00 76.50 444 LEU A CA 1
ATOM 3432 C C . LEU A 1 444 ? 40.024 -7.402 42.734 1.00 76.50 444 LEU A C 1
ATOM 3434 O O . LEU A 1 444 ? 39.558 -6.927 43.771 1.00 76.50 444 LEU A O 1
ATOM 3438 N N . GLN A 1 445 ? 41.272 -7.160 42.322 1.00 79.81 445 GLN A N 1
ATOM 3439 C CA . GLN A 1 445 ? 42.258 -6.383 43.070 1.00 79.81 445 GLN A CA 1
ATOM 3440 C C . GLN A 1 445 ? 41.832 -4.918 43.276 1.00 79.81 445 GLN A C 1
ATOM 3442 O O . GLN A 1 445 ? 42.012 -4.383 44.368 1.00 79.81 445 GLN A O 1
ATOM 3447 N N . GLU A 1 446 ? 41.238 -4.274 42.265 1.00 77.38 446 GLU A N 1
ATOM 3448 C CA . GLU A 1 446 ? 40.829 -2.860 42.337 1.00 77.38 446 GLU A CA 1
ATOM 3449 C C . GLU A 1 446 ? 39.661 -2.621 43.310 1.00 77.38 446 GLU A C 1
ATOM 3451 O O . GLU A 1 446 ? 39.623 -1.590 43.977 1.00 77.38 446 GLU A O 1
ATOM 3456 N N . TYR A 1 447 ? 38.755 -3.594 43.469 1.00 76.44 447 TYR A N 1
ATOM 3457 C CA . TYR A 1 447 ? 37.631 -3.516 44.420 1.00 76.44 447 TYR A CA 1
ATOM 3458 C C . TYR A 1 447 ? 37.941 -4.125 45.801 1.00 76.44 447 TYR A C 1
ATOM 3460 O O . TYR A 1 447 ? 37.031 -4.326 46.610 1.00 76.44 447 TYR A O 1
ATOM 3468 N N . GLY A 1 448 ? 39.210 -4.446 46.089 1.00 79.12 448 GLY A N 1
ATOM 3469 C CA . GLY A 1 448 ? 39.617 -5.034 47.371 1.00 79.12 448 GLY A CA 1
ATOM 3470 C C . GLY A 1 448 ? 38.930 -6.373 47.666 1.00 79.12 448 GLY A C 1
ATOM 3471 O O . GLY A 1 448 ? 38.540 -6.641 48.807 1.00 79.12 448 GLY A O 1
ATOM 3472 N N . LEU A 1 449 ? 38.712 -7.182 46.626 1.00 78.56 449 LEU A N 1
ATOM 3473 C CA 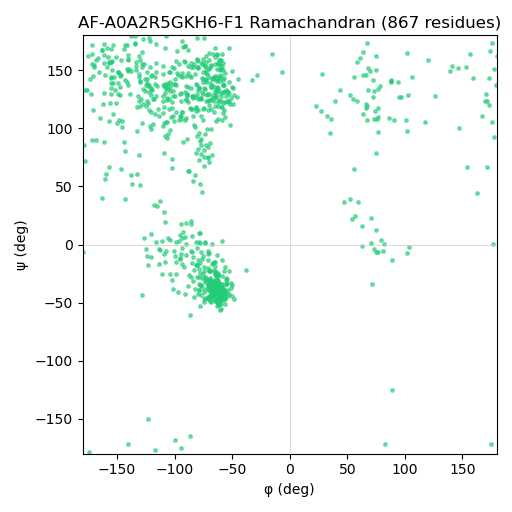. LEU A 1 449 ? 38.169 -8.534 46.732 1.00 78.56 449 LEU A CA 1
ATOM 3474 C C . LEU A 1 449 ? 39.309 -9.538 46.942 1.00 78.56 449 LEU A C 1
ATOM 3476 O O . LEU A 1 449 ? 40.451 -9.296 46.549 1.00 78.56 449 LEU A O 1
ATOM 3480 N N . GLU A 1 450 ? 39.003 -10.668 47.579 1.00 79.75 450 GLU A N 1
ATOM 3481 C CA . GLU A 1 450 ? 39.987 -11.733 47.767 1.00 79.75 450 GLU A CA 1
ATOM 3482 C C . GLU A 1 450 ? 40.350 -12.348 46.408 1.00 79.75 450 GLU A C 1
ATOM 3484 O O . GLU A 1 450 ? 39.480 -12.698 45.606 1.00 79.75 450 GLU A O 1
ATOM 3489 N N . MET A 1 451 ? 41.651 -12.425 46.135 1.00 79.75 451 MET A N 1
ATOM 3490 C CA . MET A 1 451 ? 42.190 -12.965 44.891 1.00 79.75 451 MET A CA 1
ATOM 3491 C C . MET A 1 451 ? 42.231 -14.491 44.974 1.00 79.75 451 MET A C 1
ATOM 3493 O O . MET A 1 451 ? 42.658 -15.052 45.982 1.00 79.75 451 MET A O 1
ATOM 3497 N N . TYR A 1 452 ? 41.859 -15.174 43.892 1.00 82.44 452 TYR A N 1
ATOM 3498 C CA . TYR A 1 452 ? 42.044 -16.622 43.784 1.00 82.44 452 TYR A CA 1
ATOM 3499 C C . TYR A 1 452 ? 43.541 -16.982 43.782 1.00 82.44 452 TYR A C 1
ATOM 3501 O O . TYR A 1 452 ? 44.371 -16.127 43.457 1.00 82.44 452 TYR A O 1
ATOM 3509 N N . PRO A 1 453 ? 43.921 -18.243 44.062 1.00 84.81 453 PRO A N 1
ATOM 3510 C CA . PRO A 1 453 ? 45.294 -18.697 43.860 1.00 84.81 453 PRO A CA 1
ATOM 3511 C C . PRO A 1 453 ? 45.777 -18.402 42.434 1.00 84.81 453 PRO A C 1
ATOM 3513 O O . PRO A 1 453 ? 45.023 -18.580 41.474 1.00 84.81 453 PRO A O 1
ATOM 3516 N N . GLU A 1 454 ? 47.031 -17.980 42.271 1.00 81.19 454 GLU A N 1
ATOM 3517 C CA . GLU A 1 454 ? 47.603 -17.690 40.950 1.00 81.19 454 GLU A CA 1
ATOM 3518 C C . GLU A 1 454 ? 47.544 -18.911 40.010 1.00 81.19 454 GLU A C 1
ATOM 3520 O O . GLU A 1 454 ? 47.473 -20.067 40.443 1.00 81.19 454 GLU A O 1
ATOM 3525 N N . TYR A 1 455 ? 47.561 -18.669 38.697 1.00 78.50 455 TYR A N 1
ATOM 3526 C CA . TYR A 1 455 ? 47.723 -19.747 37.720 1.00 78.50 455 TYR A CA 1
ATOM 3527 C C . TYR A 1 455 ? 49.150 -20.288 37.783 1.00 78.50 455 TYR A C 1
ATOM 3529 O O . TYR A 1 455 ? 50.109 -19.536 37.611 1.00 78.50 455 TYR A O 1
ATOM 3537 N N . SER A 1 456 ? 49.297 -21.597 37.993 1.00 82.88 456 SER A N 1
ATOM 3538 C CA . SER A 1 456 ? 50.612 -22.235 37.946 1.00 82.88 456 SER A CA 1
ATOM 3539 C C . SER A 1 456 ? 51.229 -22.100 36.552 1.00 82.88 456 SER A C 1
ATOM 3541 O O . SER A 1 456 ? 50.526 -21.981 35.546 1.00 82.88 456 SER A O 1
ATOM 3543 N N . SER A 1 457 ? 52.557 -22.178 36.463 1.00 72.44 457 SER A N 1
ATOM 3544 C CA . SER A 1 457 ? 53.272 -22.133 35.179 1.00 72.44 457 SER A CA 1
ATOM 3545 C C . SER A 1 457 ? 52.781 -23.195 34.186 1.00 72.44 457 SER A C 1
ATOM 3547 O O . SER A 1 457 ? 52.710 -22.918 32.989 1.00 72.44 457 SER A O 1
ATOM 3549 N N . GLY A 1 458 ? 52.372 -24.371 34.677 1.00 74.69 458 GLY A N 1
ATOM 3550 C CA . GLY A 1 458 ? 51.729 -25.416 33.880 1.00 74.69 458 GLY A CA 1
ATOM 3551 C C . GLY A 1 458 ? 50.392 -24.963 33.290 1.00 74.69 458 GLY A C 1
ATOM 3552 O O . GLY A 1 458 ? 50.190 -25.061 32.082 1.00 74.69 458 GLY A O 1
ATOM 3553 N N . GLU A 1 459 ? 49.504 -24.388 34.100 1.00 76.69 459 GLU A N 1
ATOM 3554 C CA . GLU A 1 459 ? 48.197 -23.911 33.631 1.00 76.69 459 GLU A CA 1
ATOM 3555 C C . GLU A 1 459 ? 48.315 -22.716 32.682 1.00 76.69 459 GLU A C 1
ATOM 3557 O O . GLU A 1 459 ? 47.657 -22.690 31.642 1.00 76.69 459 GLU A O 1
ATOM 3562 N N . VAL A 1 460 ? 49.213 -21.769 32.980 1.00 74.88 460 VAL A N 1
ATOM 3563 C CA . VAL A 1 460 ? 49.549 -20.673 32.061 1.00 74.88 460 VAL A CA 1
ATOM 3564 C C . VAL A 1 460 ? 50.093 -21.228 30.745 1.00 74.88 460 VAL A C 1
ATOM 3566 O O . VAL A 1 460 ? 49.719 -20.723 29.698 1.00 74.88 460 VAL A O 1
ATOM 3569 N N . SER A 1 461 ? 50.916 -22.283 30.753 1.00 67.81 461 SER A N 1
ATOM 3570 C CA . SER A 1 461 ? 51.447 -22.879 29.513 1.00 67.81 461 SER A CA 1
ATOM 3571 C C . SER A 1 461 ? 50.399 -23.610 28.662 1.00 67.81 461 SER A C 1
ATOM 3573 O O . SER A 1 461 ? 50.594 -23.754 27.456 1.00 67.81 461 SER A O 1
ATOM 3575 N N . ILE A 1 462 ? 49.289 -24.041 29.270 1.00 68.00 462 ILE A N 1
ATOM 3576 C CA . ILE A 1 462 ? 48.148 -24.655 28.580 1.00 68.00 462 ILE A CA 1
ATOM 3577 C C . ILE A 1 462 ? 47.218 -23.567 28.013 1.00 68.00 462 ILE A C 1
ATOM 3579 O O . ILE A 1 462 ? 46.825 -23.657 26.854 1.00 68.00 462 ILE A O 1
ATOM 3583 N N . LEU A 1 463 ? 46.903 -22.525 28.797 1.00 65.56 463 LEU A N 1
ATOM 3584 C CA . LEU A 1 463 ? 46.058 -21.384 28.390 1.00 65.56 463 LEU A CA 1
ATOM 3585 C C . LEU A 1 463 ? 46.755 -20.433 27.401 1.00 65.56 463 LEU A C 1
ATOM 3587 O O . LEU A 1 463 ? 46.108 -19.820 26.554 1.00 65.56 463 LEU A O 1
ATOM 3591 N N . LEU A 1 464 ? 48.077 -20.307 27.516 1.00 67.94 464 LEU A N 1
ATOM 3592 C CA . LEU A 1 464 ? 48.956 -19.478 26.695 1.00 67.94 464 LEU A CA 1
ATOM 3593 C C . LEU A 1 464 ? 50.148 -20.324 26.217 1.00 67.94 464 LEU A C 1
ATOM 3595 O O . LEU A 1 464 ? 51.252 -20.187 26.759 1.00 67.94 464 LEU A O 1
ATOM 3599 N N . PRO A 1 465 ? 49.961 -21.193 25.207 1.00 56.28 465 PRO A N 1
ATOM 3600 C CA . PRO A 1 465 ? 51.056 -21.966 24.638 1.00 56.28 465 PRO A CA 1
ATOM 3601 C C . PRO A 1 465 ? 52.140 -21.028 24.084 1.00 56.28 465 PRO A C 1
ATOM 3603 O O . PRO A 1 465 ? 51.974 -20.374 23.052 1.00 56.28 465 PRO A O 1
ATOM 3606 N N . ASN A 1 466 ? 53.275 -20.959 24.790 1.00 46.12 466 ASN A N 1
ATOM 3607 C CA . ASN A 1 466 ? 54.481 -20.282 24.308 1.00 46.12 466 ASN A CA 1
ATOM 3608 C C . ASN A 1 466 ? 54.943 -20.916 22.976 1.00 46.12 466 ASN A C 1
ATOM 3610 O O . ASN A 1 466 ? 54.534 -22.014 22.617 1.00 46.12 466 ASN A O 1
ATOM 3614 N N . SER A 1 467 ? 55.812 -20.235 22.230 1.00 40.78 467 SER A N 1
ATOM 3615 C CA . SER A 1 467 ? 56.161 -20.506 20.820 1.00 40.78 467 SER A CA 1
ATOM 3616 C C . SER A 1 467 ? 56.741 -21.891 20.452 1.00 40.78 467 SER A C 1
ATOM 3618 O O . SER A 1 467 ? 57.045 -22.102 19.284 1.00 40.78 467 SER A O 1
ATOM 3620 N N . SER A 1 468 ? 56.862 -22.844 21.378 1.00 39.16 468 SER A N 1
ATOM 3621 C CA . SER A 1 468 ? 57.401 -24.195 21.151 1.00 39.16 468 SER A CA 1
ATOM 3622 C C . SER A 1 468 ? 56.393 -25.230 20.621 1.00 39.16 468 SER A C 1
ATOM 3624 O O . SER A 1 468 ? 56.729 -26.406 20.506 1.00 39.16 468 SER A O 1
ATOM 3626 N N . TRP A 1 469 ? 55.167 -24.831 20.267 1.00 48.22 469 TRP A N 1
ATOM 3627 C CA . TRP A 1 469 ? 54.187 -25.712 19.612 1.00 48.22 469 TRP A CA 1
ATOM 3628 C C . TRP A 1 469 ? 54.419 -25.750 18.093 1.00 48.22 469 TRP A C 1
ATOM 3630 O O . TRP A 1 469 ? 53.529 -25.467 17.295 1.00 48.22 469 TRP A O 1
ATOM 3640 N N . THR A 1 470 ? 55.641 -26.091 17.686 1.00 42.72 470 THR A N 1
ATOM 3641 C CA . THR A 1 470 ? 55.975 -26.384 16.290 1.00 42.72 470 THR A CA 1
ATOM 3642 C C . THR A 1 470 ? 55.414 -27.752 15.912 1.00 42.72 470 THR A C 1
ATOM 3644 O O . THR A 1 470 ? 55.807 -28.773 16.477 1.00 42.72 470 THR A O 1
ATOM 3647 N N . LEU A 1 471 ? 54.490 -27.773 14.949 1.00 38.88 471 LEU A N 1
ATOM 3648 C CA . LEU A 1 471 ? 54.120 -28.987 14.227 1.00 38.88 471 LEU A CA 1
ATOM 3649 C C . LEU A 1 471 ? 55.345 -29.372 13.378 1.00 38.88 471 LEU A C 1
ATOM 3651 O O . LEU A 1 471 ? 55.608 -28.730 12.364 1.00 38.88 471 LEU A O 1
ATOM 3655 N N . ASP A 1 472 ? 56.150 -30.329 13.841 1.00 36.75 472 ASP A N 1
ATOM 3656 C CA . ASP A 1 472 ? 57.405 -30.685 13.169 1.00 36.75 472 ASP A CA 1
ATOM 3657 C C . ASP A 1 472 ? 57.126 -31.595 11.961 1.00 36.75 472 ASP A C 1
ATOM 3659 O O . ASP A 1 472 ? 57.167 -32.826 12.033 1.00 36.75 472 ASP A O 1
ATOM 3663 N N . CYS A 1 473 ? 56.762 -30.961 10.844 1.00 37.16 473 CYS A N 1
ATOM 3664 C CA . CYS A 1 473 ? 56.668 -31.565 9.517 1.00 37.16 473 CYS A CA 1
ATOM 3665 C C . CYS A 1 473 ? 58.095 -31.854 9.019 1.00 37.16 473 CYS A C 1
ATOM 3667 O O . CYS A 1 473 ? 58.651 -31.098 8.225 1.00 37.16 473 CYS A O 1
ATOM 3669 N N . GLY A 1 474 ? 58.715 -32.890 9.590 1.00 28.97 474 GLY A N 1
ATOM 3670 C CA . GLY A 1 474 ? 60.166 -32.961 9.749 1.00 28.97 474 GLY A CA 1
ATOM 3671 C C . GLY A 1 474 ? 61.012 -32.773 8.486 1.00 28.9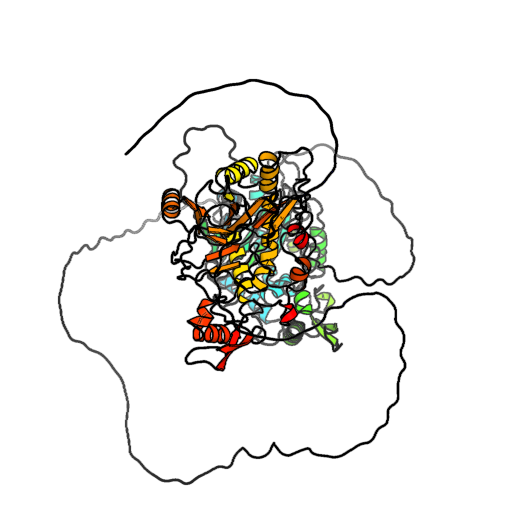7 474 GLY A C 1
ATOM 3672 O O . GLY A 1 474 ? 60.939 -33.572 7.554 1.00 28.97 474 GLY A O 1
ATOM 3673 N N . TYR A 1 475 ? 61.919 -31.790 8.536 1.00 27.19 475 TYR A N 1
ATOM 3674 C CA . TYR A 1 475 ? 63.201 -31.820 7.824 1.00 27.19 475 TYR A CA 1
ATOM 3675 C C . TYR A 1 475 ? 64.245 -30.920 8.517 1.00 27.19 475 TYR A C 1
ATOM 3677 O O . TYR A 1 475 ? 63.960 -29.784 8.890 1.00 27.19 475 TYR A O 1
ATOM 3685 N N . TRP A 1 476 ? 65.469 -31.430 8.689 1.00 28.00 476 TRP A N 1
ATOM 3686 C CA . TRP A 1 476 ? 66.600 -30.738 9.344 1.00 28.00 476 TRP A CA 1
ATOM 3687 C C . TRP A 1 476 ? 67.477 -29.988 8.292 1.00 28.00 476 TRP A C 1
ATOM 3689 O O . TRP A 1 476 ? 67.214 -30.124 7.096 1.00 28.00 476 TRP A O 1
ATOM 3699 N N . PRO A 1 477 ? 68.452 -29.117 8.645 1.00 37.88 477 PRO A N 1
ATOM 3700 C CA . PRO A 1 477 ? 68.407 -27.723 8.192 1.00 37.88 477 PRO A CA 1
ATOM 3701 C C . PRO A 1 477 ? 69.647 -27.268 7.391 1.00 37.88 477 PRO A C 1
ATOM 3703 O O . PRO A 1 477 ? 70.644 -27.981 7.284 1.00 37.88 477 PRO A O 1
ATOM 3706 N N . SER A 1 478 ? 69.653 -26.021 6.901 1.00 26.72 478 SER A N 1
ATOM 3707 C CA . SER A 1 478 ? 70.912 -25.293 6.633 1.00 26.72 478 SER A CA 1
ATOM 3708 C C . SER A 1 478 ? 70.771 -23.757 6.668 1.00 26.72 478 SER A C 1
ATOM 3710 O O . SER A 1 478 ? 69.943 -23.181 5.973 1.00 26.72 478 SER A O 1
ATOM 3712 N N . SER A 1 479 ? 71.670 -23.118 7.433 1.00 28.81 479 SER A N 1
ATOM 3713 C CA . SER A 1 479 ? 72.097 -21.694 7.412 1.00 28.81 479 SER A CA 1
ATOM 3714 C C . SER A 1 479 ? 71.114 -20.536 7.727 1.00 28.81 479 SER A C 1
ATOM 3716 O O . SER A 1 479 ? 70.273 -20.152 6.921 1.00 28.81 479 SER A O 1
ATOM 3718 N N . LEU A 1 480 ? 71.382 -19.888 8.873 1.00 26.86 480 LEU A N 1
ATOM 3719 C CA . LEU A 1 480 ? 71.192 -18.456 9.219 1.00 26.86 480 LEU A CA 1
ATOM 3720 C C . LEU A 1 480 ? 72.516 -17.676 8.958 1.00 26.86 480 LEU A C 1
ATOM 3722 O O . LEU A 1 480 ? 73.482 -18.343 8.571 1.00 26.86 480 LEU A O 1
ATOM 3726 N N . PRO A 1 481 ? 72.677 -16.360 9.278 1.00 49.38 481 PRO A N 1
ATOM 3727 C CA . PRO A 1 481 ? 71.728 -15.271 9.632 1.00 49.38 481 PRO A CA 1
ATOM 3728 C C . PRO A 1 481 ? 71.829 -14.050 8.659 1.00 49.38 481 PRO A C 1
ATOM 3730 O O . PRO A 1 481 ? 72.636 -14.080 7.736 1.00 49.38 481 PRO A O 1
ATOM 3733 N N . ALA A 1 482 ? 71.004 -12.986 8.734 1.00 29.50 482 ALA A N 1
ATOM 3734 C CA . ALA A 1 482 ? 71.213 -11.721 9.501 1.00 29.50 482 ALA A CA 1
ATOM 3735 C C . ALA A 1 482 ? 70.338 -10.588 8.844 1.00 29.50 482 ALA A C 1
ATOM 3737 O O . ALA A 1 482 ? 69.912 -10.799 7.710 1.00 29.50 482 ALA A O 1
ATOM 3738 N N . THR A 1 483 ? 69.999 -9.395 9.384 1.00 29.52 483 THR A N 1
ATOM 3739 C CA . THR A 1 483 ? 70.186 -8.717 10.700 1.00 29.52 483 THR A CA 1
ATOM 3740 C C . THR A 1 483 ? 69.144 -7.580 10.922 1.00 29.52 483 THR A C 1
ATOM 3742 O O . THR A 1 483 ? 68.429 -7.202 10.000 1.00 29.52 483 THR A O 1
ATOM 3745 N N . GLN A 1 484 ? 69.104 -7.076 12.166 1.00 29.75 484 GLN A N 1
ATOM 3746 C CA . GLN A 1 484 ? 68.876 -5.711 12.728 1.00 29.75 484 GLN A CA 1
ATOM 3747 C C . GLN A 1 484 ? 68.968 -4.457 11.793 1.00 29.75 484 GLN A C 1
ATOM 3749 O O . GLN A 1 484 ? 69.539 -4.559 10.712 1.00 29.75 484 GLN A O 1
ATOM 3754 N N . GLU A 1 485 ? 68.473 -3.240 12.124 1.00 29.05 485 GLU A N 1
ATOM 3755 C CA . GLU A 1 485 ? 68.082 -2.624 13.427 1.00 29.05 485 GLU A CA 1
ATOM 3756 C C . GLU A 1 485 ? 67.182 -1.349 13.298 1.00 29.05 485 GLU A C 1
ATOM 3758 O O . GLU A 1 485 ? 67.074 -0.807 12.203 1.00 29.05 485 GLU A O 1
ATOM 3763 N N . GLU A 1 486 ? 66.584 -0.915 14.431 1.00 30.50 486 GLU A N 1
ATOM 3764 C CA . GLU A 1 486 ? 66.230 0.458 14.930 1.00 30.50 486 GLU A CA 1
ATOM 3765 C C . GLU A 1 486 ? 65.582 1.546 14.015 1.00 30.50 486 GLU A C 1
ATOM 3767 O O . GLU A 1 486 ? 65.939 1.724 12.858 1.00 30.50 486 GLU A O 1
ATOM 3772 N N . GLU A 1 487 ? 64.514 2.283 14.382 1.00 29.53 487 GLU A N 1
ATOM 3773 C CA . GLU A 1 487 ? 64.112 3.070 15.589 1.00 29.53 487 GLU A CA 1
ATOM 3774 C C . GLU A 1 487 ? 64.425 4.582 15.457 1.00 29.53 487 GLU A C 1
ATOM 3776 O O . GLU A 1 487 ? 65.553 4.950 15.165 1.00 29.53 487 GLU A O 1
ATOM 3781 N N . PHE A 1 488 ? 63.425 5.459 15.676 1.00 26.91 488 PHE A N 1
ATOM 3782 C CA . PHE A 1 488 ? 63.561 6.784 16.327 1.00 26.91 488 PHE A CA 1
ATOM 3783 C C . PHE A 1 488 ? 62.177 7.405 16.634 1.00 26.91 488 PHE A C 1
ATOM 3785 O O . PHE A 1 488 ? 61.183 7.079 15.982 1.00 26.91 488 PHE A O 1
ATOM 3792 N N . ALA A 1 489 ? 62.100 8.291 17.636 1.00 28.69 489 ALA A N 1
ATOM 3793 C CA . ALA A 1 489 ? 60.853 8.805 18.229 1.00 28.69 489 ALA A CA 1
ATOM 3794 C C . ALA A 1 489 ? 60.879 10.330 18.524 1.00 28.69 489 ALA A C 1
ATOM 3796 O O . ALA A 1 489 ? 61.925 10.955 18.373 1.00 28.69 489 ALA A O 1
ATOM 3797 N N . LEU A 1 490 ? 59.752 10.859 19.057 1.00 29.73 490 LEU A N 1
ATOM 3798 C CA . LEU A 1 490 ? 59.578 12.160 19.767 1.00 29.73 490 LEU A CA 1
ATOM 3799 C C . LEU A 1 490 ? 59.573 13.450 18.889 1.00 29.73 490 LEU A C 1
ATOM 3801 O O . LEU A 1 490 ? 60.214 13.480 17.847 1.00 29.73 490 LEU A O 1
ATOM 3805 N N . ALA A 1 491 ? 58.881 14.562 19.221 1.00 30.45 491 ALA A N 1
ATOM 3806 C CA . ALA A 1 491 ? 57.905 14.877 20.292 1.00 30.45 491 ALA A CA 1
ATOM 3807 C C . ALA A 1 491 ? 57.071 16.170 20.011 1.00 30.45 491 ALA A C 1
ATOM 3809 O O . ALA A 1 491 ? 57.443 16.970 19.159 1.00 30.45 491 ALA A O 1
ATOM 3810 N N . ASP A 1 492 ? 55.997 16.348 20.803 1.00 29.42 492 ASP A N 1
ATOM 3811 C CA . ASP A 1 492 ? 55.371 17.576 21.365 1.00 29.42 492 ASP A CA 1
ATOM 3812 C C . ASP A 1 492 ? 54.880 18.797 20.541 1.00 29.42 492 ASP A C 1
ATOM 3814 O O . ASP A 1 492 ? 55.505 19.285 19.605 1.00 29.42 492 ASP A O 1
ATOM 3818 N N . GLY A 1 493 ? 53.767 19.387 21.027 1.00 29.75 493 GLY A N 1
ATOM 3819 C CA . GLY A 1 493 ? 53.278 20.736 20.679 1.00 29.75 493 GLY A CA 1
ATOM 3820 C C . GLY A 1 493 ? 51.832 21.037 21.136 1.00 29.75 493 GLY A C 1
ATOM 3821 O O . GLY A 1 493 ? 50.882 20.481 20.595 1.00 2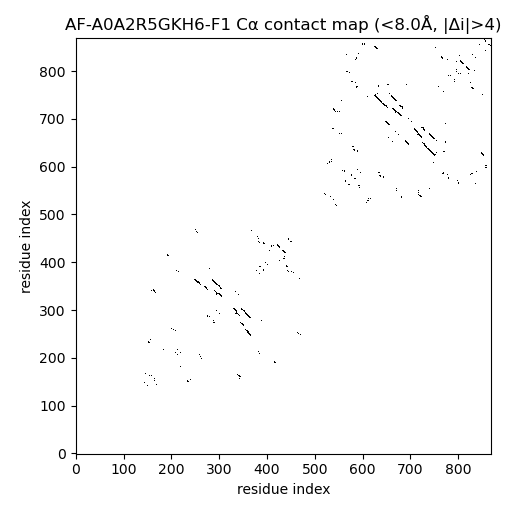9.75 493 GLY A O 1
ATOM 3822 N N . THR A 1 494 ? 51.640 21.925 22.121 1.00 30.73 494 THR A N 1
ATOM 3823 C CA . THR A 1 494 ? 50.352 22.245 22.795 1.00 30.73 494 THR A CA 1
ATOM 3824 C C . THR A 1 494 ? 49.685 23.562 22.331 1.00 30.73 494 THR A C 1
ATOM 3826 O O . THR A 1 494 ? 50.395 24.493 21.960 1.00 30.73 494 THR A O 1
ATOM 3829 N N . SER A 1 495 ? 48.339 23.700 22.424 1.00 28.00 495 SER A N 1
ATOM 3830 C CA . SER A 1 495 ? 47.633 24.859 23.068 1.00 28.00 495 SER A CA 1
ATOM 3831 C C . SER A 1 495 ? 46.088 24.978 22.856 1.00 28.00 495 SER A C 1
ATOM 3833 O O . SER A 1 495 ? 45.578 25.054 21.747 1.00 28.00 495 SER A O 1
ATOM 3835 N N . THR A 1 496 ? 45.360 25.024 23.983 1.00 29.77 496 THR A N 1
ATOM 3836 C CA . THR A 1 496 ? 44.189 25.866 24.385 1.00 29.77 496 THR A CA 1
ATOM 3837 C C . THR A 1 496 ? 43.085 26.408 23.423 1.00 29.77 496 THR A C 1
ATOM 3839 O O . THR A 1 496 ? 43.244 27.484 22.858 1.00 29.77 496 THR A O 1
ATOM 3842 N N . SER A 1 497 ? 41.861 25.856 23.577 1.00 28.78 497 SER A N 1
ATOM 3843 C CA . SER A 1 497 ? 40.571 26.541 23.943 1.00 28.78 497 SER A CA 1
ATOM 3844 C C . SER A 1 497 ? 39.880 27.566 22.979 1.00 28.78 497 SER A C 1
ATOM 3846 O O . SER A 1 497 ? 40.414 27.845 21.914 1.00 28.78 497 SER A O 1
ATOM 3848 N N . PRO A 1 498 ? 38.649 28.070 23.265 1.00 42.81 498 PRO A N 1
ATOM 3849 C CA . PRO A 1 498 ? 37.385 27.386 22.933 1.00 42.81 498 PRO A CA 1
ATOM 3850 C C . PRO A 1 498 ? 36.361 28.270 22.166 1.00 42.81 498 PRO A C 1
ATOM 3852 O O . PRO A 1 498 ? 36.445 29.496 22.195 1.00 42.81 498 PRO A O 1
ATOM 3855 N N . SER A 1 499 ? 35.322 27.676 21.563 1.00 30.14 499 SER A N 1
ATOM 3856 C CA . SER A 1 499 ? 34.133 28.433 21.120 1.00 30.14 499 SER A CA 1
ATOM 3857 C C . SER A 1 499 ? 32.859 27.588 21.054 1.00 30.14 499 SER A C 1
ATOM 3859 O O . SER A 1 499 ? 32.891 26.464 20.555 1.00 30.14 499 SER A O 1
ATOM 3861 N N . ASP A 1 500 ? 31.743 28.167 21.493 1.00 32.16 500 ASP A N 1
ATOM 3862 C CA . ASP A 1 500 ? 30.416 27.551 21.517 1.00 32.16 500 ASP A CA 1
ATOM 3863 C C . ASP A 1 500 ? 29.802 27.333 20.124 1.00 32.16 500 ASP A C 1
ATOM 3865 O O . ASP A 1 500 ? 29.802 28.233 19.282 1.00 32.16 500 ASP A O 1
ATOM 3869 N N . ALA A 1 501 ? 29.159 26.178 19.928 1.00 30.67 501 ALA A N 1
ATOM 3870 C CA . ALA A 1 501 ? 28.114 25.984 18.924 1.00 30.67 501 ALA A CA 1
ATOM 3871 C C . ALA A 1 501 ? 27.143 24.879 19.377 1.00 30.67 501 ALA A C 1
ATOM 3873 O O . ALA A 1 501 ? 27.557 23.810 19.822 1.00 30.67 501 ALA A O 1
ATOM 3874 N N . LEU A 1 502 ? 25.840 25.145 19.268 1.00 36.34 502 LEU A N 1
ATOM 3875 C CA . LEU A 1 502 ? 24.774 24.186 19.566 1.00 36.34 502 LEU A CA 1
ATOM 3876 C C . LEU A 1 502 ? 24.631 23.179 18.416 1.00 36.34 502 LEU A C 1
ATOM 3878 O O . LEU A 1 502 ? 24.114 23.538 17.358 1.00 36.34 502 LEU A O 1
ATOM 3882 N N . GLU A 1 503 ? 25.006 21.919 18.638 1.00 31.27 503 GLU A N 1
ATOM 3883 C CA . GLU A 1 503 ? 24.707 20.814 17.716 1.00 31.27 503 GLU A CA 1
ATOM 3884 C C . GLU A 1 503 ? 23.631 19.873 18.282 1.00 31.27 503 GLU A C 1
ATOM 3886 O O . GLU A 1 503 ? 23.602 19.542 19.468 1.00 31.27 503 GLU A O 1
ATOM 3891 N N . ALA A 1 504 ? 22.705 19.464 17.412 1.00 29.64 504 ALA A N 1
ATOM 3892 C CA . ALA A 1 504 ? 21.613 18.548 17.737 1.00 29.64 504 ALA A CA 1
ATOM 3893 C C . ALA A 1 504 ? 22.102 17.082 17.757 1.00 29.64 504 ALA A C 1
ATOM 3895 O O . ALA A 1 504 ? 23.039 16.746 17.033 1.00 29.64 504 ALA A O 1
ATOM 3896 N N . PRO A 1 505 ? 21.475 16.178 18.535 1.00 34.38 505 PRO A N 1
ATOM 3897 C CA . PRO A 1 505 ? 22.008 14.834 18.742 1.00 34.38 505 PRO A CA 1
ATOM 3898 C C . PRO A 1 505 ? 21.947 13.958 17.480 1.00 34.38 505 PRO A C 1
ATOM 3900 O O . PRO A 1 505 ? 20.868 13.584 17.011 1.00 34.38 505 PRO A O 1
ATOM 3903 N N . GLU A 1 506 ? 23.118 13.558 16.979 1.00 31.08 506 GLU A N 1
ATOM 3904 C CA . GLU A 1 506 ? 23.248 12.511 15.964 1.00 31.08 506 GLU A CA 1
ATOM 3905 C C . GLU A 1 506 ? 22.748 11.151 16.481 1.00 31.08 506 GLU A C 1
ATOM 3907 O O . GLU A 1 506 ? 23.123 10.674 17.557 1.00 31.08 506 GLU A O 1
ATOM 3912 N N . ILE A 1 507 ? 21.946 10.462 15.664 1.00 30.02 507 ILE A N 1
ATOM 3913 C CA . ILE A 1 507 ? 21.481 9.102 15.954 1.00 30.02 507 ILE A CA 1
ATOM 3914 C C . ILE A 1 507 ? 22.601 8.108 15.626 1.00 30.02 507 ILE A C 1
ATOM 3916 O O . ILE A 1 507 ? 22.757 7.660 14.488 1.00 30.02 507 ILE A O 1
ATOM 3920 N N . ASN A 1 508 ? 23.369 7.733 16.649 1.00 29.08 508 ASN A N 1
ATOM 3921 C CA . ASN A 1 508 ? 24.486 6.797 16.534 1.00 29.08 508 ASN A CA 1
ATOM 3922 C C . ASN A 1 508 ? 24.004 5.330 16.426 1.00 29.08 508 ASN A C 1
ATOM 3924 O O . ASN A 1 508 ? 24.017 4.556 17.387 1.00 29.08 508 ASN A O 1
ATOM 3928 N N . LEU A 1 509 ? 23.546 4.940 15.232 1.00 31.72 509 LEU A N 1
ATOM 3929 C CA . LEU A 1 509 ? 23.214 3.551 14.897 1.00 31.72 509 LEU A CA 1
ATOM 3930 C C . LEU A 1 509 ? 24.467 2.662 14.956 1.00 31.72 509 LEU A C 1
ATOM 3932 O O . LEU A 1 509 ? 25.505 2.983 14.380 1.00 31.72 509 LEU A O 1
ATOM 3936 N N . HIS A 1 510 ? 24.358 1.522 15.647 1.00 32.25 510 HIS A N 1
ATOM 3937 C CA . HIS A 1 510 ? 25.479 0.615 15.899 1.00 32.25 510 HIS A CA 1
ATOM 3938 C C . HIS A 1 510 ? 26.240 0.212 14.628 1.00 32.25 510 HIS A C 1
ATOM 3940 O O . HIS A 1 510 ? 25.714 -0.439 13.724 1.00 32.25 510 HIS A O 1
ATOM 3946 N N . ARG A 1 511 ? 27.535 0.539 14.628 1.00 37.59 511 ARG A N 1
ATOM 3947 C CA . ARG A 1 511 ? 28.521 0.182 13.607 1.00 37.59 511 ARG A CA 1
ATOM 3948 C C . ARG A 1 511 ? 28.895 -1.301 13.727 1.00 37.59 511 ARG A C 1
ATOM 3950 O O . ARG A 1 511 ? 29.965 -1.635 14.229 1.00 37.59 511 ARG A O 1
ATOM 3957 N N . GLN A 1 512 ? 28.001 -2.188 13.287 1.00 34.56 512 GLN A N 1
ATOM 3958 C CA . GLN A 1 512 ? 28.370 -3.575 12.983 1.00 34.56 512 GLN A CA 1
ATOM 3959 C C . GLN A 1 512 ? 29.442 -3.585 11.878 1.00 34.56 512 GLN A C 1
ATOM 3961 O O . GLN A 1 512 ? 29.533 -2.643 11.083 1.00 34.56 512 GLN A O 1
ATOM 3966 N N . GLY A 1 513 ? 30.304 -4.606 11.884 1.00 32.97 513 GLY A N 1
ATOM 3967 C CA . GLY A 1 513 ? 31.457 -4.685 10.985 1.00 32.97 513 GLY A CA 1
ATOM 3968 C C . GLY A 1 513 ? 31.037 -4.557 9.522 1.00 32.97 513 GLY A C 1
ATOM 3969 O O . GLY A 1 513 ? 30.142 -5.266 9.072 1.00 32.97 513 GLY A O 1
ATOM 3970 N N . ARG A 1 514 ? 31.674 -3.639 8.783 1.00 38.56 514 ARG A N 1
ATOM 3971 C CA . ARG A 1 514 ? 31.460 -3.497 7.338 1.00 38.56 514 ARG A CA 1
ATOM 3972 C C . ARG A 1 514 ? 32.161 -4.632 6.600 1.00 38.56 514 ARG A C 1
ATOM 3974 O O . ARG A 1 514 ? 33.237 -4.439 6.040 1.00 38.56 514 ARG A O 1
ATOM 3981 N N . GLU A 1 515 ? 31.515 -5.786 6.548 1.00 36.44 515 GLU A N 1
ATOM 3982 C CA . GLU A 1 515 ? 31.639 -6.605 5.351 1.00 36.44 515 GLU A CA 1
ATOM 3983 C C . GLU A 1 515 ? 31.034 -5.818 4.185 1.00 36.44 515 GLU A C 1
ATOM 3985 O O . GLU A 1 515 ? 29.982 -5.182 4.312 1.00 36.44 515 GLU A O 1
ATOM 3990 N N . HIS A 1 516 ? 31.723 -5.809 3.046 1.00 37.16 516 HIS A N 1
ATOM 3991 C CA . HIS A 1 516 ? 31.147 -5.291 1.814 1.00 37.16 516 HIS A CA 1
ATOM 3992 C C . HIS A 1 516 ? 30.106 -6.304 1.325 1.00 37.16 516 HIS A C 1
ATOM 3994 O O . HIS A 1 516 ? 30.431 -7.173 0.517 1.00 37.16 516 HIS A O 1
ATOM 4000 N N . GLU A 1 517 ? 28.868 -6.195 1.825 1.00 45.41 517 GLU A N 1
ATOM 4001 C CA . GLU A 1 517 ? 27.713 -6.916 1.281 1.00 45.41 517 GLU A CA 1
ATOM 4002 C C . GLU A 1 517 ? 27.657 -6.654 -0.229 1.00 45.41 517 GLU A C 1
ATOM 4004 O O . GLU A 1 517 ? 27.290 -5.569 -0.694 1.00 45.41 517 GLU A O 1
ATOM 4009 N N . THR A 1 518 ? 28.087 -7.647 -1.008 1.00 45.38 518 THR A N 1
ATOM 4010 C CA . THR A 1 518 ? 28.040 -7.571 -2.464 1.00 45.38 518 THR A CA 1
ATOM 4011 C C . THR A 1 518 ? 26.582 -7.420 -2.872 1.00 45.38 518 THR A C 1
ATOM 4013 O O . THR A 1 518 ? 25.703 -8.116 -2.361 1.00 45.38 518 THR A O 1
ATOM 4016 N N . CYS A 1 519 ? 26.302 -6.458 -3.754 1.00 55.69 519 CYS A N 1
ATOM 4017 C CA . CYS A 1 519 ? 24.934 -6.150 -4.151 1.00 55.69 519 CYS A CA 1
ATOM 4018 C C . CYS A 1 519 ? 24.263 -7.416 -4.691 1.00 55.69 519 CYS A C 1
ATOM 4020 O O . CYS A 1 519 ? 24.612 -7.873 -5.778 1.00 55.69 519 CYS A O 1
ATOM 4022 N N . HIS A 1 520 ? 23.302 -7.970 -3.940 1.00 69.50 520 HIS A N 1
ATOM 4023 C CA . HIS A 1 520 ? 22.547 -9.131 -4.403 1.00 69.50 520 HIS A CA 1
ATOM 4024 C C . HIS A 1 520 ? 21.972 -8.835 -5.794 1.00 69.50 520 HIS A C 1
ATOM 4026 O O . HIS A 1 520 ? 21.321 -7.789 -5.944 1.00 69.50 520 HIS A O 1
ATOM 4032 N N . PRO A 1 521 ? 22.173 -9.726 -6.783 1.00 81.62 521 PRO A N 1
ATOM 4033 C CA . PRO A 1 521 ? 21.616 -9.535 -8.112 1.00 81.62 521 PRO A CA 1
ATOM 4034 C C . PRO A 1 521 ? 20.094 -9.405 -8.022 1.00 81.62 521 PRO A C 1
ATOM 4036 O O . PRO A 1 521 ? 19.454 -9.962 -7.118 1.00 81.62 521 PRO A O 1
ATOM 4039 N N . LEU A 1 522 ? 19.509 -8.655 -8.954 1.00 88.88 522 LEU A N 1
ATOM 4040 C CA . LEU A 1 522 ? 18.059 -8.593 -9.097 1.00 88.88 522 LEU A CA 1
ATOM 4041 C C . LEU A 1 522 ? 17.545 -10.005 -9.411 1.00 88.88 522 LEU A C 1
ATOM 4043 O O . LEU A 1 522 ? 18.167 -10.745 -10.166 1.00 88.88 522 LEU A O 1
ATOM 4047 N N . ALA A 1 523 ? 16.407 -10.397 -8.834 1.00 93.31 523 ALA A N 1
ATOM 4048 C CA . ALA A 1 523 ? 15.778 -11.686 -9.151 1.00 93.31 523 ALA A CA 1
ATOM 4049 C C . ALA A 1 523 ? 14.863 -11.605 -10.393 1.00 93.31 523 ALA A C 1
ATOM 4051 O O . ALA A 1 523 ? 13.964 -12.431 -10.550 1.00 93.31 523 ALA A O 1
ATOM 4052 N N . TYR A 1 524 ? 15.061 -10.582 -11.228 1.00 95.94 524 TYR A N 1
ATOM 4053 C CA . TYR A 1 524 ? 14.329 -10.300 -12.457 1.00 95.94 524 TYR A CA 1
ATOM 4054 C C . TYR A 1 524 ? 15.224 -9.483 -13.405 1.00 95.94 524 TYR A C 1
ATOM 4056 O O . TYR A 1 524 ? 16.050 -8.699 -12.938 1.00 95.94 524 TYR A O 1
ATOM 4064 N N . GLU A 1 525 ? 15.032 -9.634 -14.717 1.00 96.94 525 GLU A N 1
ATOM 4065 C CA . GLU A 1 525 ? 15.720 -8.826 -15.731 1.00 96.94 525 GLU A CA 1
ATOM 4066 C C . GLU A 1 525 ? 14.941 -7.523 -15.990 1.00 96.94 525 GLU A C 1
ATOM 4068 O O . GLU A 1 525 ? 13.789 -7.596 -16.436 1.00 96.94 525 GLU A O 1
ATOM 4073 N N . PRO A 1 526 ? 15.508 -6.325 -15.732 1.00 96.12 526 PRO A N 1
ATOM 4074 C CA . PRO A 1 526 ? 14.761 -5.067 -15.814 1.00 96.12 526 PRO A CA 1
ATOM 4075 C C . PRO A 1 526 ? 14.176 -4.764 -17.190 1.00 96.12 526 PRO A C 1
ATOM 4077 O O . PRO A 1 526 ? 13.036 -4.315 -17.285 1.00 96.12 526 PRO A O 1
ATOM 4080 N N . ASP A 1 527 ? 14.921 -5.056 -18.258 1.00 96.62 527 ASP A N 1
ATOM 4081 C CA . ASP A 1 527 ? 14.465 -4.811 -19.625 1.00 96.62 527 ASP A CA 1
ATOM 4082 C C . ASP A 1 527 ? 13.322 -5.743 -20.044 1.00 96.62 527 ASP A C 1
ATOM 4084 O O . ASP A 1 527 ? 12.430 -5.288 -20.758 1.00 96.62 527 ASP A O 1
ATOM 4088 N N . GLN A 1 528 ? 13.304 -6.998 -19.580 1.00 97.75 528 GLN A N 1
ATOM 4089 C CA . GLN A 1 528 ? 12.186 -7.920 -19.817 1.00 97.75 528 GLN A CA 1
ATOM 4090 C C . GLN A 1 528 ? 10.958 -7.503 -19.000 1.00 97.75 528 GLN A C 1
ATOM 4092 O O . GLN A 1 528 ? 9.848 -7.454 -19.523 1.00 97.75 528 GLN A O 1
ATOM 4097 N N . ALA A 1 529 ? 11.148 -7.179 -17.720 1.00 98.06 529 ALA A N 1
ATOM 4098 C CA . ALA A 1 529 ? 10.059 -6.782 -16.836 1.00 98.06 529 ALA A CA 1
ATOM 4099 C C . ALA A 1 529 ? 9.410 -5.449 -17.267 1.00 98.06 529 ALA A C 1
ATOM 4101 O O . ALA A 1 529 ? 8.204 -5.267 -17.094 1.00 98.06 529 ALA A O 1
ATOM 4102 N N . ALA A 1 530 ? 10.183 -4.547 -17.884 1.00 97.81 530 ALA A N 1
ATOM 4103 C CA . ALA A 1 530 ? 9.672 -3.359 -18.561 1.00 97.81 530 ALA A CA 1
ATOM 4104 C C . ALA A 1 530 ? 8.811 -3.708 -19.792 1.00 97.81 530 ALA A C 1
ATOM 4106 O O . ALA A 1 530 ? 7.681 -3.225 -19.878 1.00 97.81 530 ALA A O 1
ATOM 4107 N N . ASP A 1 531 ? 9.290 -4.591 -20.682 1.00 97.94 531 ASP A N 1
ATOM 4108 C CA . ASP A 1 531 ? 8.523 -5.042 -21.857 1.00 97.94 531 ASP A CA 1
ATOM 4109 C C . ASP A 1 531 ? 7.211 -5.736 -21.442 1.00 97.94 531 ASP A C 1
ATOM 4111 O O . ASP A 1 531 ? 6.160 -5.516 -22.047 1.00 97.94 531 ASP A O 1
ATOM 4115 N N . GLU A 1 532 ? 7.246 -6.561 -20.389 1.00 98.31 532 GLU A N 1
ATOM 4116 C CA . GLU A 1 532 ? 6.064 -7.220 -19.823 1.00 98.31 532 GLU A CA 1
ATOM 4117 C C . GLU A 1 532 ? 5.063 -6.212 -19.249 1.00 98.31 532 GLU A C 1
ATOM 4119 O O . GLU A 1 532 ? 3.871 -6.309 -19.550 1.00 98.31 532 GLU A O 1
ATOM 4124 N N . LEU A 1 533 ? 5.526 -5.215 -18.487 1.00 98.38 533 LEU A N 1
ATOM 4125 C CA . LEU A 1 533 ? 4.672 -4.151 -17.957 1.00 98.38 533 LEU A CA 1
ATOM 4126 C C . LEU A 1 533 ? 4.039 -3.324 -19.087 1.00 98.38 533 LEU A C 1
ATOM 4128 O O . LEU A 1 533 ? 2.838 -3.055 -19.041 1.00 98.38 533 LEU A O 1
ATOM 4132 N N . ALA A 1 534 ? 4.805 -2.975 -20.124 1.00 97.62 534 ALA A N 1
ATOM 4133 C CA . ALA A 1 534 ? 4.315 -2.216 -21.273 1.00 97.62 534 ALA A CA 1
ATOM 4134 C C . ALA A 1 534 ? 3.292 -3.007 -22.103 1.00 97.62 534 ALA A C 1
ATOM 4136 O O . ALA A 1 534 ? 2.259 -2.461 -22.494 1.00 97.62 534 ALA A O 1
ATOM 4137 N N . LYS A 1 535 ? 3.542 -4.300 -22.335 1.00 97.75 535 LYS A N 1
ATOM 4138 C CA . LYS A 1 535 ? 2.678 -5.191 -23.123 1.00 97.75 535 LYS A CA 1
ATOM 4139 C C . LYS A 1 535 ? 1.411 -5.607 -22.377 1.00 97.75 535 LYS A C 1
ATOM 4141 O O . LYS A 1 535 ? 0.314 -5.545 -22.927 1.00 97.75 535 LYS A O 1
ATOM 4146 N N . ASN A 1 536 ? 1.553 -6.073 -21.139 1.00 98.25 536 ASN A N 1
ATOM 4147 C CA . ASN A 1 536 ? 0.464 -6.690 -20.380 1.00 98.25 536 ASN A CA 1
ATOM 4148 C C . ASN A 1 536 ? -0.296 -5.677 -19.513 1.00 98.25 536 ASN A C 1
ATOM 4150 O O . ASN A 1 536 ? -1.418 -5.961 -19.092 1.00 98.25 536 ASN A O 1
ATOM 4154 N N . GLY A 1 537 ? 0.306 -4.520 -19.224 1.00 98.19 537 GLY A N 1
ATOM 4155 C CA . GLY A 1 537 ? -0.197 -3.546 -18.254 1.00 98.19 537 GLY A CA 1
ATOM 4156 C C . GLY A 1 537 ? 0.105 -3.925 -16.804 1.00 98.19 537 GLY A C 1
ATOM 4157 O O . GLY A 1 537 ? -0.350 -3.236 -15.895 1.00 98.19 537 GLY A O 1
ATOM 4158 N N . TRP A 1 538 ? 0.843 -5.014 -16.563 1.00 98.56 538 TRP A N 1
ATOM 4159 C CA . TRP A 1 538 ? 1.241 -5.476 -15.234 1.00 98.56 538 TRP A CA 1
ATOM 4160 C C . TRP A 1 538 ? 2.515 -6.327 -15.281 1.00 98.56 538 TRP A C 1
ATOM 4162 O O . TRP A 1 538 ? 2.825 -6.938 -16.303 1.00 98.56 538 TRP A O 1
ATOM 4172 N N . VAL A 1 539 ? 3.217 -6.396 -14.149 1.00 98.62 539 VAL A N 1
ATOM 4173 C CA . VAL A 1 539 ? 4.352 -7.296 -13.904 1.00 98.62 539 VAL A CA 1
ATOM 4174 C C . VAL A 1 539 ? 4.412 -7.676 -12.418 1.00 98.62 539 VAL A C 1
ATOM 4176 O O . VAL A 1 539 ? 4.028 -6.893 -11.546 1.00 98.62 539 VAL A O 1
ATOM 4179 N N . CYS A 1 540 ? 4.884 -8.885 -12.109 1.00 98.19 540 CYS A N 1
ATOM 4180 C CA . CYS A 1 540 ? 5.173 -9.313 -10.738 1.00 98.19 540 CYS A CA 1
ATOM 4181 C C . CYS A 1 540 ? 6.671 -9.548 -10.576 1.00 98.19 540 CYS A C 1
ATOM 4183 O O . CYS A 1 540 ? 7.214 -10.469 -11.180 1.00 98.19 540 CYS A O 1
ATOM 4185 N N . VAL A 1 541 ? 7.324 -8.769 -9.715 1.00 97.75 541 VAL A N 1
ATOM 4186 C CA . VAL A 1 541 ? 8.755 -8.930 -9.441 1.00 97.75 541 VAL A CA 1
ATOM 4187 C C . VAL A 1 541 ? 9.006 -9.586 -8.088 1.00 97.75 541 VAL A C 1
ATOM 4189 O O . VAL A 1 541 ? 8.260 -9.409 -7.120 1.00 97.75 541 VAL A O 1
ATOM 4192 N N . ARG A 1 542 ? 10.105 -10.335 -8.019 1.00 96.38 542 ARG A N 1
ATOM 4193 C CA . ARG A 1 542 ? 10.653 -10.899 -6.788 1.00 96.38 542 ARG A CA 1
ATOM 4194 C C . ARG A 1 542 ? 11.871 -10.082 -6.368 1.00 96.38 542 ARG A C 1
ATOM 4196 O O . ARG A 1 542 ? 12.701 -9.749 -7.208 1.00 96.38 542 ARG A O 1
ATOM 4203 N N . PHE A 1 543 ? 12.027 -9.831 -5.072 1.00 95.00 543 PHE A N 1
ATOM 4204 C CA . PHE A 1 543 ? 13.279 -9.298 -4.529 1.00 95.00 543 PHE A CA 1
ATOM 4205 C C . PHE A 1 543 ? 14.152 -10.461 -4.042 1.00 95.00 543 PHE A C 1
ATOM 4207 O O . PHE A 1 543 ? 13.671 -11.349 -3.334 1.00 95.00 543 PHE A O 1
ATOM 4214 N N . SER A 1 544 ? 15.424 -10.492 -4.445 1.00 93.19 544 SER A N 1
ATOM 4215 C CA . SER A 1 544 ? 16.331 -11.631 -4.211 1.00 93.19 544 SER A CA 1
ATOM 4216 C C . SER A 1 544 ? 16.566 -11.912 -2.725 1.00 93.19 544 SER A C 1
ATOM 4218 O O . SER A 1 544 ? 16.547 -13.068 -2.303 1.00 93.19 544 SER A O 1
ATOM 4220 N N . TRP A 1 545 ? 16.686 -10.857 -1.918 1.00 93.69 545 TRP A N 1
ATOM 4221 C CA . TRP A 1 545 ? 16.853 -10.924 -0.463 1.00 93.69 545 TRP A CA 1
ATOM 4222 C C . TRP A 1 545 ? 15.566 -11.277 0.306 1.00 93.69 545 TRP A C 1
ATOM 4224 O O . TRP A 1 545 ? 15.629 -11.564 1.506 1.00 93.69 545 TRP A O 1
ATOM 4234 N N . MET A 1 546 ? 14.395 -11.287 -0.347 1.00 94.88 546 MET A N 1
ATOM 4235 C CA . MET A 1 546 ? 13.124 -11.653 0.287 1.00 94.88 546 MET A CA 1
ATOM 4236 C C . MET A 1 546 ? 12.991 -13.179 0.403 1.00 94.88 546 MET A C 1
ATOM 4238 O O . MET A 1 546 ? 12.248 -13.844 -0.322 1.00 94.88 546 MET A O 1
ATOM 4242 N N . THR A 1 547 ? 13.771 -13.746 1.319 1.00 95.44 547 THR A N 1
ATOM 4243 C CA . THR A 1 547 ? 13.683 -15.152 1.732 1.00 95.44 547 THR A CA 1
ATOM 4244 C C . THR A 1 547 ? 12.482 -15.370 2.665 1.00 95.44 547 THR A C 1
ATOM 4246 O O . THR A 1 547 ? 12.074 -14.424 3.341 1.00 95.44 547 THR A O 1
ATOM 4249 N N . PRO A 1 548 ? 11.921 -16.592 2.778 1.00 96.44 548 PRO A N 1
ATOM 4250 C CA . PRO A 1 548 ? 10.781 -16.843 3.666 1.00 96.44 548 PRO A CA 1
ATOM 4251 C C . PRO A 1 548 ? 11.006 -16.408 5.131 1.00 96.44 548 PRO A C 1
ATOM 4253 O O . PRO A 1 548 ? 10.156 -15.693 5.649 1.00 96.44 548 PRO A O 1
ATOM 4256 N N . PRO A 1 549 ? 12.163 -16.669 5.782 1.00 96.88 549 PRO A N 1
ATOM 4257 C CA . PRO A 1 549 ? 12.400 -16.178 7.145 1.00 96.88 549 PRO A CA 1
ATOM 4258 C C . PRO A 1 549 ? 12.431 -14.646 7.260 1.00 96.88 549 PRO A C 1
ATOM 4260 O O . PRO A 1 549 ? 12.075 -14.096 8.301 1.00 96.88 549 PRO A O 1
ATOM 4263 N N . ARG A 1 550 ? 12.860 -13.940 6.203 1.00 95.88 550 ARG A N 1
ATOM 4264 C CA . ARG A 1 550 ? 12.867 -12.470 6.158 1.00 95.88 550 ARG A CA 1
ATOM 4265 C C . ARG A 1 550 ? 11.469 -11.907 5.907 1.00 95.88 550 ARG A C 1
ATOM 4267 O O . ARG A 1 550 ? 11.127 -10.876 6.480 1.00 95.88 550 ARG A O 1
ATOM 4274 N N . LEU A 1 551 ? 10.671 -12.596 5.094 1.00 96.75 551 LEU A N 1
ATOM 4275 C CA . LEU A 1 551 ? 9.259 -12.300 4.875 1.00 96.75 551 LEU A CA 1
ATOM 4276 C C . LEU A 1 551 ? 8.468 -12.428 6.181 1.00 96.75 551 LEU A C 1
ATOM 4278 O O . LEU A 1 551 ? 7.759 -11.493 6.543 1.00 96.75 551 LEU A O 1
ATOM 4282 N N . ASP A 1 552 ? 8.659 -13.528 6.915 1.00 97.00 552 ASP A N 1
ATOM 4283 C CA . ASP A 1 552 ? 8.041 -13.752 8.225 1.00 97.00 552 ASP A CA 1
ATOM 4284 C C . ASP A 1 552 ? 8.459 -12.667 9.230 1.00 97.00 552 ASP A C 1
ATOM 4286 O O . ASP A 1 552 ? 7.608 -12.082 9.895 1.00 97.00 552 ASP A O 1
ATOM 4290 N N . GLN A 1 553 ? 9.750 -12.312 9.287 1.00 97.12 553 GLN A N 1
ATOM 4291 C CA . GLN A 1 553 ? 10.230 -11.223 10.146 1.00 97.12 553 GLN A CA 1
ATOM 4292 C C . GLN A 1 553 ? 9.543 -9.882 9.833 1.00 97.12 553 GLN A C 1
ATOM 4294 O O . GLN A 1 553 ? 9.092 -9.199 10.749 1.00 97.12 553 GLN A O 1
ATOM 4299 N N . LEU A 1 554 ? 9.460 -9.497 8.555 1.00 97.44 554 LEU A N 1
ATOM 4300 C CA . LEU A 1 554 ? 8.850 -8.225 8.144 1.00 97.44 554 LEU A CA 1
ATOM 4301 C C . LEU A 1 554 ? 7.329 -8.221 8.330 1.00 97.44 554 LEU A C 1
ATOM 4303 O O . LEU A 1 554 ? 6.760 -7.190 8.684 1.00 97.44 554 LEU A O 1
ATOM 4307 N N . ARG A 1 555 ? 6.677 -9.373 8.142 1.00 97.69 555 ARG A N 1
ATOM 4308 C CA . ARG A 1 555 ? 5.265 -9.582 8.468 1.00 97.69 555 ARG A CA 1
ATOM 4309 C C . ARG A 1 555 ? 5.007 -9.362 9.957 1.00 97.69 555 ARG A C 1
ATOM 4311 O O . ARG A 1 555 ? 4.088 -8.621 10.288 1.00 97.69 555 ARG A O 1
ATOM 4318 N N . GLU A 1 556 ? 5.817 -9.950 10.836 1.00 98.00 556 GLU A N 1
ATOM 4319 C CA . GLU A 1 556 ? 5.675 -9.748 12.281 1.00 98.00 556 GLU A CA 1
ATOM 4320 C C . GLU A 1 556 ? 5.968 -8.299 12.690 1.00 98.00 556 GLU A C 1
ATOM 4322 O O . GLU A 1 556 ? 5.210 -7.750 13.484 1.00 98.00 556 GLU A O 1
ATOM 4327 N N . SER A 1 557 ? 6.966 -7.626 12.096 1.00 97.94 557 SER A N 1
ATOM 4328 C CA . SER A 1 557 ? 7.185 -6.184 12.322 1.00 97.94 557 SER A CA 1
ATOM 4329 C C . SER A 1 557 ? 5.963 -5.342 11.939 1.00 97.94 557 SER A C 1
ATOM 4331 O O . SER A 1 557 ? 5.512 -4.533 12.739 1.00 97.94 557 SER A O 1
ATOM 4333 N N . LEU A 1 558 ? 5.360 -5.582 10.771 1.00 98.06 558 LEU A N 1
ATOM 4334 C CA . LEU A 1 558 ? 4.141 -4.881 10.349 1.00 98.06 558 LEU A CA 1
ATOM 4335 C C . LEU A 1 558 ? 2.926 -5.189 11.243 1.00 98.06 558 LEU A C 1
ATOM 4337 O O . LEU A 1 558 ? 2.081 -4.320 11.448 1.00 98.06 558 LEU A O 1
ATOM 4341 N N . LEU A 1 559 ? 2.809 -6.414 11.765 1.00 97.69 559 LEU A N 1
ATOM 4342 C CA . LEU A 1 559 ? 1.753 -6.781 12.717 1.00 97.69 559 LEU A CA 1
ATOM 4343 C C . LEU A 1 559 ? 1.996 -6.196 14.114 1.00 97.69 559 LEU A C 1
ATOM 4345 O O . LEU A 1 559 ? 1.033 -5.972 14.844 1.00 97.69 559 LEU A O 1
ATOM 4349 N N . GLU A 1 560 ? 3.252 -5.967 14.497 1.00 97.88 560 GLU A N 1
ATOM 4350 C CA . GLU A 1 560 ? 3.635 -5.243 15.711 1.00 97.88 560 GLU A CA 1
ATOM 4351 C C . GLU A 1 560 ? 3.329 -3.747 15.571 1.00 97.88 560 GLU A C 1
ATOM 4353 O O . GLU A 1 560 ? 2.695 -3.182 16.455 1.00 97.88 560 GLU A O 1
ATOM 4358 N N . ASP A 1 561 ? 3.669 -3.120 14.440 1.00 97.81 561 ASP A N 1
ATOM 4359 C CA . ASP A 1 561 ? 3.315 -1.719 14.172 1.00 97.81 561 ASP A CA 1
ATOM 4360 C C . ASP A 1 561 ? 1.802 -1.498 14.267 1.00 97.81 561 ASP A C 1
ATOM 4362 O O . ASP A 1 561 ? 1.368 -0.584 14.962 1.00 97.81 561 ASP A O 1
ATOM 4366 N N . VAL A 1 562 ? 0.992 -2.364 13.640 1.00 98.00 562 VAL A N 1
ATOM 4367 C CA . VAL A 1 562 ? -0.479 -2.267 13.699 1.00 98.00 562 VAL A CA 1
ATOM 4368 C C . VAL A 1 562 ? -1.005 -2.400 15.131 1.00 98.00 562 VAL A C 1
ATOM 4370 O O . VAL A 1 562 ? -1.895 -1.646 15.515 1.00 98.00 562 VAL A O 1
ATOM 4373 N N . ARG A 1 563 ? -0.442 -3.310 15.940 1.00 97.75 563 ARG A N 1
ATOM 4374 C CA . ARG A 1 563 ? -0.810 -3.469 17.360 1.00 97.75 563 ARG A CA 1
ATOM 4375 C C . ARG A 1 563 ? -0.455 -2.248 18.217 1.00 97.75 563 ARG A C 1
ATOM 4377 O O . ARG A 1 563 ? -1.101 -2.032 19.236 1.00 97.75 563 ARG A O 1
ATOM 4384 N N . ASN A 1 564 ? 0.529 -1.454 17.795 1.00 98.00 564 ASN A N 1
ATOM 4385 C CA . ASN A 1 564 ? 1.021 -0.270 18.503 1.00 98.00 564 ASN A CA 1
ATOM 4386 C C . ASN A 1 564 ? 0.624 1.060 17.825 1.00 98.00 564 ASN A C 1
ATOM 4388 O O . ASN A 1 564 ? 1.245 2.093 18.078 1.00 98.00 564 ASN A O 1
ATOM 4392 N N . PHE A 1 565 ? -0.394 1.065 16.957 1.00 98.56 565 PHE A N 1
ATOM 4393 C CA . PHE A 1 565 ? -0.906 2.300 16.358 1.00 98.56 565 PHE A CA 1
ATOM 4394 C C . PHE A 1 565 ? -1.542 3.216 17.430 1.00 98.56 565 PHE A C 1
ATOM 4396 O O . PHE A 1 565 ? -2.487 2.791 18.100 1.00 98.56 565 PHE A O 1
ATOM 4403 N N . PRO A 1 566 ? -1.084 4.477 17.588 1.00 98.56 566 PRO A N 1
ATOM 4404 C CA . PRO A 1 566 ? -1.525 5.375 18.664 1.00 98.56 566 PRO A CA 1
ATOM 4405 C C . PRO A 1 566 ? -3.002 5.797 18.574 1.00 98.56 566 PRO A C 1
ATOM 4407 O O . PRO A 1 566 ? -3.558 6.305 19.544 1.00 98.56 566 PRO A O 1
ATOM 4410 N N . GLU A 1 567 ? -3.650 5.604 17.425 1.00 98.69 567 GLU A N 1
ATOM 4411 C CA . GLU A 1 567 ? -5.078 5.864 17.220 1.00 98.69 567 GLU A CA 1
ATOM 4412 C C . GLU A 1 567 ? -5.988 4.779 17.832 1.00 98.69 567 GLU A C 1
ATOM 4414 O O . GLU A 1 567 ? -7.208 4.967 17.933 1.00 98.69 567 GLU A O 1
ATOM 4419 N N . PHE A 1 568 ? -5.413 3.641 18.238 1.00 98.69 568 PHE A N 1
ATOM 4420 C CA . PHE A 1 568 ? -6.141 2.460 18.689 1.00 98.69 568 PHE A CA 1
ATOM 4421 C C . PHE A 1 568 ? -5.873 2.116 20.156 1.00 98.69 568 PHE A C 1
ATOM 4423 O O . PHE A 1 568 ? -4.854 2.462 20.750 1.00 98.69 568 PHE A O 1
ATOM 4430 N N . LYS A 1 569 ? -6.829 1.411 20.761 1.00 98.50 569 LYS A N 1
ATOM 4431 C CA . LYS A 1 569 ? -6.696 0.844 22.105 1.00 98.50 569 LYS A CA 1
ATOM 4432 C C . LYS A 1 569 ? -5.793 -0.403 22.056 1.00 98.50 569 LYS A C 1
ATOM 4434 O O . LYS A 1 569 ? -5.885 -1.147 21.082 1.00 98.50 569 LYS A O 1
ATOM 4439 N N . PRO A 1 570 ? -5.013 -0.719 23.113 1.00 96.19 570 PRO A N 1
ATOM 4440 C CA . PRO A 1 570 ? -4.040 -1.827 23.094 1.00 96.19 570 PRO A CA 1
ATOM 4441 C C . PRO A 1 570 ? -4.593 -3.221 22.745 1.00 96.19 570 PRO A C 1
ATOM 4443 O O . PRO A 1 570 ? -3.838 -4.105 22.363 1.00 96.19 570 PRO A O 1
ATOM 4446 N N . ASN A 1 571 ? -5.908 -3.424 22.879 1.00 95.00 571 ASN A N 1
ATOM 4447 C CA . ASN A 1 571 ? -6.601 -4.681 22.584 1.00 95.00 571 ASN A CA 1
ATOM 4448 C C . ASN A 1 571 ? -7.591 -4.542 21.408 1.00 95.00 571 ASN A C 1
ATOM 4450 O O . ASN A 1 571 ? -8.659 -5.155 21.433 1.00 95.00 571 ASN A O 1
ATOM 4454 N N . ALA A 1 572 ? -7.294 -3.698 20.413 1.00 97.38 572 ALA A N 1
ATOM 4455 C CA . ALA A 1 572 ? -8.196 -3.468 19.286 1.00 97.38 572 ALA A CA 1
ATOM 4456 C C . ALA A 1 572 ? -8.439 -4.749 18.457 1.00 97.38 572 ALA A C 1
ATOM 4458 O O . ALA A 1 572 ? -7.513 -5.347 17.906 1.00 97.38 572 ALA A O 1
ATOM 4459 N N . ASP A 1 573 ? -9.708 -5.150 18.328 1.00 95.69 573 ASP A N 1
ATOM 4460 C CA . ASP A 1 573 ? -10.141 -6.325 17.556 1.00 95.69 573 ASP A CA 1
ATOM 4461 C C . ASP A 1 573 ? -10.234 -6.052 16.043 1.00 95.69 573 ASP A C 1
ATOM 4463 O O . ASP A 1 573 ? -10.247 -6.973 15.221 1.00 95.69 573 ASP A O 1
ATOM 4467 N N . SER A 1 574 ? -10.279 -4.773 15.665 1.00 96.81 574 SER A N 1
ATOM 4468 C CA . SER A 1 574 ? -10.442 -4.314 14.294 1.00 96.81 574 SER A CA 1
ATOM 4469 C C . SER A 1 574 ? -9.861 -2.917 14.106 1.00 96.81 574 SER A C 1
ATOM 4471 O O . SER A 1 574 ? -10.014 -2.046 14.960 1.00 96.81 574 SER A O 1
ATOM 4473 N N . HIS A 1 575 ? -9.263 -2.692 12.935 1.00 97.94 575 HIS A N 1
ATOM 4474 C CA . HIS A 1 575 ? -8.569 -1.447 12.599 1.00 97.94 575 HIS A CA 1
ATOM 4475 C C . HIS A 1 575 ? -9.312 -0.587 11.560 1.00 97.94 575 HIS A C 1
ATOM 4477 O O . HIS A 1 575 ? -8.913 0.540 11.294 1.00 97.94 575 HIS A O 1
ATOM 4483 N N . VAL A 1 576 ? -10.395 -1.091 10.951 1.00 97.81 576 VAL A N 1
ATOM 4484 C CA . VAL A 1 576 ? -11.219 -0.355 9.969 1.00 97.81 576 VAL A CA 1
ATOM 4485 C C . VAL A 1 576 ? -12.559 -1.070 9.741 1.00 97.81 576 VAL A C 1
ATOM 4487 O O . VAL A 1 576 ? -12.630 -2.301 9.788 1.00 97.81 576 VAL A O 1
ATOM 4490 N N . LEU A 1 577 ? -13.634 -0.330 9.443 1.00 97.06 577 LEU A N 1
ATOM 4491 C CA . LEU A 1 577 ? -14.924 -0.909 9.054 1.00 97.06 577 LEU A CA 1
ATOM 4492 C C . LEU A 1 577 ? -15.078 -1.034 7.533 1.00 97.06 577 LEU A C 1
ATOM 4494 O O . LEU A 1 577 ? -15.238 -0.052 6.805 1.00 97.06 577 LEU A O 1
ATOM 4498 N N . GLY A 1 578 ? -15.143 -2.279 7.064 1.00 93.94 578 GLY A N 1
ATOM 4499 C CA . GLY A 1 578 ? -15.457 -2.628 5.681 1.00 93.94 578 GLY A CA 1
ATOM 4500 C C . GLY A 1 578 ? -14.709 -3.876 5.215 1.00 93.94 578 GLY A C 1
ATOM 4501 O O . GLY A 1 578 ? -13.608 -4.169 5.680 1.00 93.94 578 GLY A O 1
ATOM 4502 N N . GLY A 1 579 ? -15.296 -4.609 4.265 1.00 92.62 579 GLY A N 1
ATOM 4503 C CA . GLY A 1 579 ? -14.737 -5.877 3.777 1.00 92.62 579 GLY A CA 1
ATOM 4504 C C . GLY A 1 579 ? -13.402 -5.752 3.032 1.00 92.62 579 GLY A C 1
ATOM 4505 O O . GLY A 1 579 ? -12.658 -6.727 2.944 1.00 92.62 579 GLY A O 1
ATOM 4506 N N . PHE A 1 580 ? -13.083 -4.569 2.492 1.00 94.56 580 PHE A N 1
ATOM 4507 C CA . PHE A 1 580 ? -11.802 -4.331 1.822 1.00 94.56 580 PHE A CA 1
ATOM 4508 C C . PHE A 1 580 ? -10.632 -4.289 2.821 1.00 94.56 580 PHE A C 1
ATOM 4510 O O . PHE A 1 580 ? -9.560 -4.816 2.525 1.00 94.56 580 PHE A O 1
ATOM 4517 N N . SER A 1 581 ? -10.858 -3.761 4.027 1.00 96.62 581 SER A N 1
ATOM 4518 C CA . SER A 1 581 ? -9.905 -3.754 5.152 1.00 96.62 581 SER A CA 1
ATOM 4519 C C . SER A 1 581 ? -8.539 -3.097 4.877 1.00 96.62 581 SER A C 1
ATOM 4521 O O . SER A 1 581 ? -7.542 -3.408 5.528 1.00 96.62 581 SER A O 1
ATOM 4523 N N . ALA A 1 582 ? -8.487 -2.178 3.912 1.00 97.38 582 ALA A N 1
ATOM 4524 C CA . ALA A 1 582 ? -7.382 -1.236 3.775 1.00 97.38 582 ALA A CA 1
ATOM 4525 C C . ALA A 1 582 ? -7.562 -0.105 4.794 1.00 97.38 582 ALA A C 1
ATOM 4527 O O . ALA A 1 582 ? -8.676 0.400 4.959 1.00 97.38 582 ALA A O 1
ATOM 4528 N N . LEU A 1 583 ? -6.486 0.255 5.489 1.00 98.31 583 LEU A N 1
ATOM 4529 C CA . LEU A 1 583 ? -6.536 1.086 6.691 1.00 98.31 583 LEU A CA 1
ATOM 4530 C C . LEU A 1 583 ? -6.692 2.576 6.345 1.00 98.31 583 LEU A C 1
ATOM 4532 O O . LEU A 1 583 ? -6.333 3.000 5.246 1.00 98.31 583 LEU A O 1
ATOM 4536 N N . GLY A 1 584 ? -7.309 3.348 7.242 1.00 97.81 584 GLY A N 1
ATOM 4537 C CA . GLY A 1 584 ? -7.665 4.761 7.024 1.00 97.81 584 GLY A CA 1
ATOM 4538 C C . GLY A 1 584 ? -7.041 5.736 8.026 1.00 97.81 584 GLY A C 1
ATOM 4539 O O . GLY A 1 584 ? -7.427 6.900 8.060 1.00 97.81 584 GLY A O 1
ATOM 4540 N N . ASN A 1 585 ? -6.111 5.257 8.852 1.00 98.62 585 ASN A N 1
ATOM 4541 C CA . ASN A 1 585 ? -5.497 5.994 9.952 1.00 98.62 585 ASN A CA 1
ATOM 4542 C C . ASN A 1 585 ? -4.064 6.454 9.598 1.00 98.62 585 ASN A C 1
ATOM 4544 O O . ASN A 1 585 ? -3.374 5.735 8.861 1.00 98.62 585 ASN A O 1
ATOM 4548 N N . PRO A 1 586 ? -3.582 7.600 10.118 1.00 98.62 586 PRO A N 1
ATOM 4549 C CA . PRO A 1 586 ? -2.240 8.123 9.845 1.00 98.62 586 PRO A CA 1
ATOM 4550 C C . PRO A 1 586 ? -1.087 7.128 10.026 1.00 98.62 586 PRO A C 1
ATOM 4552 O O . PRO A 1 586 ? -0.204 7.033 9.171 1.00 98.62 586 PRO A O 1
ATOM 4555 N N . ALA A 1 587 ? -1.078 6.348 11.105 1.00 98.56 587 ALA A N 1
ATOM 4556 C CA . ALA A 1 587 ? 0.017 5.433 11.410 1.00 98.56 587 ALA A CA 1
ATOM 4557 C C . ALA A 1 587 ? 0.203 4.338 10.346 1.00 98.56 587 ALA A C 1
ATOM 4559 O O . ALA A 1 587 ? 1.331 3.899 10.107 1.00 98.56 587 ALA A O 1
ATOM 4560 N N . SER A 1 588 ? -0.855 3.979 9.607 1.00 98.31 588 SER A N 1
ATOM 4561 C CA . SER A 1 588 ? -0.763 3.067 8.457 1.00 98.31 588 SER A CA 1
ATOM 4562 C C . SER A 1 588 ? 0.044 3.627 7.272 1.00 98.31 588 SER A C 1
ATOM 4564 O O . SER A 1 588 ? 0.462 2.860 6.402 1.00 98.31 588 SER A O 1
ATOM 4566 N N . PHE A 1 589 ? 0.312 4.939 7.252 1.00 98.50 589 PHE A N 1
ATOM 4567 C CA . PHE A 1 589 ? 1.190 5.603 6.285 1.00 98.50 589 PHE A CA 1
ATOM 4568 C C . PHE A 1 589 ? 2.578 5.924 6.854 1.00 98.50 589 PHE A C 1
ATOM 4570 O O . PHE A 1 589 ? 3.541 5.953 6.083 1.00 98.50 589 PHE A O 1
ATOM 4577 N N . HIS A 1 590 ? 2.680 6.187 8.164 1.00 98.50 590 HIS A N 1
ATOM 4578 C CA . HIS A 1 590 ? 3.847 6.833 8.780 1.00 98.50 590 HIS A CA 1
ATOM 4579 C C . HIS A 1 590 ? 4.680 5.971 9.734 1.00 98.50 590 HIS A C 1
ATOM 4581 O O . HIS A 1 590 ? 5.725 6.460 10.172 1.00 98.50 590 HIS A O 1
ATOM 4587 N N . ASN A 1 591 ? 4.285 4.732 10.044 1.00 98.06 591 ASN A N 1
ATOM 4588 C CA . ASN A 1 591 ? 5.125 3.843 10.856 1.00 98.06 591 ASN A CA 1
ATOM 4589 C C . ASN A 1 591 ? 6.486 3.561 10.186 1.00 98.06 591 ASN A C 1
ATOM 4591 O O . ASN A 1 591 ? 6.630 3.607 8.958 1.00 98.06 591 ASN A O 1
ATOM 4595 N N . SER A 1 592 ? 7.506 3.300 11.003 1.00 97.44 592 SER A N 1
ATOM 4596 C CA . SER A 1 592 ? 8.901 3.203 10.558 1.00 97.44 592 SER A CA 1
ATOM 4597 C C . SER A 1 592 ? 9.146 2.014 9.622 1.00 97.44 592 SER A C 1
ATOM 4599 O O . SER A 1 592 ? 9.880 2.158 8.640 1.00 97.44 592 SER A O 1
ATOM 4601 N N . THR A 1 593 ? 8.493 0.869 9.849 1.00 97.94 593 THR A N 1
ATOM 4602 C CA . THR A 1 593 ? 8.603 -0.303 8.965 1.00 97.94 593 THR A CA 1
ATOM 4603 C C . THR A 1 593 ? 8.068 0.004 7.570 1.00 97.94 593 THR A C 1
ATOM 4605 O O . THR A 1 593 ? 8.746 -0.283 6.586 1.00 97.94 593 THR A O 1
ATOM 4608 N N . VAL A 1 594 ? 6.903 0.648 7.453 1.00 98.31 594 VAL A N 1
ATOM 4609 C CA . VAL A 1 594 ? 6.324 1.049 6.161 1.00 98.31 594 VAL A CA 1
ATOM 4610 C C . VAL A 1 594 ? 7.234 2.017 5.407 1.00 98.31 594 VAL A C 1
ATOM 4612 O O . VAL A 1 594 ? 7.463 1.807 4.216 1.00 98.31 594 VAL A O 1
ATOM 4615 N N . ARG A 1 595 ? 7.816 3.029 6.066 1.00 97.88 595 ARG A N 1
ATOM 4616 C CA . ARG A 1 595 ? 8.790 3.929 5.413 1.00 97.88 595 ARG A CA 1
ATOM 4617 C C . ARG A 1 595 ? 10.012 3.169 4.898 1.00 97.88 595 ARG A C 1
ATOM 4619 O O . ARG A 1 595 ? 10.421 3.353 3.753 1.00 97.88 595 ARG A O 1
ATOM 4626 N N . LYS A 1 596 ? 10.550 2.254 5.708 1.00 96.75 596 LYS A N 1
ATOM 4627 C CA . LYS A 1 596 ? 11.707 1.433 5.336 1.00 96.75 596 LYS A CA 1
ATOM 4628 C C . LYS A 1 596 ? 11.401 0.495 4.164 1.00 96.75 596 LYS A C 1
ATOM 4630 O O . LYS A 1 596 ? 12.202 0.386 3.239 1.00 96.75 596 LYS A O 1
ATOM 4635 N N . LEU A 1 597 ? 10.225 -0.135 4.161 1.00 97.25 597 LEU A N 1
ATOM 4636 C CA . LEU A 1 597 ? 9.743 -0.965 3.054 1.00 97.25 597 LEU A CA 1
ATOM 4637 C C . LEU A 1 597 ? 9.545 -0.147 1.773 1.00 97.25 597 LEU A C 1
ATOM 4639 O O . LEU A 1 597 ? 9.902 -0.622 0.699 1.00 97.25 597 LEU A O 1
ATOM 4643 N N . ARG A 1 598 ? 9.048 1.090 1.871 1.00 97.81 598 ARG A N 1
ATOM 4644 C CA . ARG A 1 598 ? 8.958 2.026 0.740 1.00 97.81 598 ARG A CA 1
ATOM 4645 C C . ARG A 1 598 ? 10.330 2.343 0.136 1.00 97.81 598 ARG A C 1
ATOM 4647 O O . ARG A 1 598 ? 10.488 2.240 -1.081 1.00 97.81 598 ARG A O 1
ATOM 4654 N N . MET A 1 599 ? 11.342 2.614 0.966 1.00 96.31 599 MET A N 1
ATOM 4655 C CA . MET A 1 599 ? 12.732 2.779 0.511 1.00 96.31 599 MET A CA 1
ATOM 4656 C C . MET A 1 599 ? 13.294 1.512 -0.146 1.00 96.31 599 MET A C 1
ATOM 4658 O O . MET A 1 599 ? 13.934 1.608 -1.192 1.00 96.31 599 MET A O 1
ATOM 4662 N N . TYR A 1 600 ? 13.038 0.329 0.423 1.00 95.69 600 TYR A N 1
ATOM 4663 C CA . TYR A 1 600 ? 13.439 -0.946 -0.180 1.00 95.69 600 TYR A CA 1
ATOM 4664 C C . TYR A 1 600 ? 12.775 -1.174 -1.541 1.00 95.69 600 TYR A C 1
ATOM 4666 O O . TYR A 1 600 ? 13.464 -1.492 -2.505 1.00 95.69 600 TYR A O 1
ATOM 4674 N N . ALA A 1 601 ? 11.460 -0.969 -1.644 1.00 96.44 601 ALA A N 1
ATOM 4675 C CA . ALA A 1 601 ? 10.738 -1.106 -2.902 1.00 96.44 601 ALA A CA 1
ATOM 4676 C C . ALA A 1 601 ? 11.263 -0.126 -3.961 1.00 96.44 601 ALA A C 1
ATOM 4678 O O . ALA A 1 601 ? 11.453 -0.523 -5.102 1.00 96.44 601 ALA A O 1
ATOM 4679 N N . MET A 1 602 ? 11.574 1.121 -3.591 1.00 95.94 602 MET A N 1
ATOM 4680 C CA . MET A 1 602 ? 12.186 2.079 -4.516 1.00 95.94 602 MET A CA 1
ATOM 4681 C C . MET A 1 602 ? 13.554 1.590 -5.016 1.00 95.94 602 MET A C 1
ATOM 4683 O O . MET A 1 602 ? 13.779 1.531 -6.222 1.00 95.94 602 MET A O 1
ATOM 4687 N N . ALA A 1 603 ? 14.439 1.177 -4.104 1.00 93.44 603 ALA A N 1
ATOM 4688 C CA . ALA A 1 603 ? 15.792 0.721 -4.430 1.00 93.44 603 ALA A CA 1
ATOM 4689 C C . ALA A 1 603 ? 15.812 -0.489 -5.383 1.00 93.44 603 ALA A C 1
ATOM 4691 O O . ALA A 1 603 ? 16.667 -0.572 -6.262 1.00 93.44 603 ALA A O 1
ATOM 4692 N N . GLU A 1 604 ? 14.871 -1.424 -5.222 1.00 94.56 604 GLU A N 1
ATOM 4693 C CA . GLU A 1 604 ? 14.754 -2.610 -6.081 1.00 94.56 604 GLU A CA 1
ATOM 4694 C C . GLU A 1 604 ? 14.074 -2.328 -7.428 1.00 94.56 604 GLU A C 1
ATOM 4696 O O . GLU A 1 604 ? 14.245 -3.119 -8.354 1.00 94.56 604 GLU A O 1
ATOM 4701 N N . LEU A 1 605 ? 13.290 -1.248 -7.552 1.00 96.56 605 LEU A N 1
ATOM 4702 C CA . LEU A 1 605 ? 12.429 -0.980 -8.715 1.00 96.56 605 LEU A CA 1
ATOM 4703 C C . LEU A 1 605 ? 12.895 0.163 -9.616 1.00 96.56 605 LEU A C 1
ATOM 4705 O O . LEU A 1 605 ? 12.444 0.235 -10.757 1.00 96.56 605 LEU A O 1
ATOM 4709 N N . VAL A 1 606 ? 13.817 1.018 -9.162 1.00 95.44 606 VAL A N 1
ATOM 4710 C CA . VAL A 1 606 ? 14.459 2.019 -10.032 1.00 95.44 606 VAL A CA 1
ATOM 4711 C C . VAL A 1 606 ? 14.972 1.393 -11.343 1.00 95.44 606 VAL A C 1
ATOM 4713 O O . VAL A 1 606 ? 14.604 1.923 -12.388 1.00 95.44 606 VAL A O 1
ATOM 4716 N N . PRO A 1 607 ? 15.687 0.243 -11.360 1.00 94.81 607 PRO A N 1
ATOM 4717 C CA . PRO A 1 607 ? 16.130 -0.388 -12.609 1.00 94.81 607 PRO A CA 1
ATOM 4718 C C . PRO A 1 607 ? 14.993 -0.714 -13.589 1.00 94.81 607 PRO A C 1
ATOM 4720 O O . PRO A 1 607 ? 15.134 -0.474 -14.787 1.00 94.81 607 PRO A O 1
ATOM 4723 N N . LEU A 1 608 ? 13.855 -1.213 -13.089 1.00 96.81 608 LEU A N 1
ATOM 4724 C CA . LEU A 1 608 ? 12.665 -1.505 -13.895 1.00 96.81 608 LEU A CA 1
ATOM 4725 C C . LEU A 1 608 ? 12.095 -0.235 -14.534 1.00 96.81 608 LEU A C 1
ATOM 4727 O O . LEU A 1 608 ? 11.857 -0.202 -15.741 1.00 96.81 608 LEU A O 1
ATOM 4731 N N . PHE A 1 609 ? 11.908 0.823 -13.743 1.00 96.75 609 PHE A N 1
ATOM 4732 C CA . PHE A 1 609 ? 11.364 2.083 -14.247 1.00 96.75 609 PHE A CA 1
ATOM 4733 C C . PHE A 1 609 ? 12.344 2.820 -15.173 1.00 96.75 609 PHE A C 1
ATOM 4735 O O . PHE A 1 609 ? 11.896 3.437 -16.138 1.00 96.75 609 PHE A O 1
ATOM 4742 N N . SER A 1 610 ? 13.661 2.690 -14.966 1.00 93.88 610 SER A N 1
ATOM 4743 C CA . SER A 1 610 ? 14.681 3.166 -15.912 1.00 93.88 610 SER A CA 1
ATOM 4744 C C . SER A 1 610 ? 14.608 2.448 -17.255 1.00 93.88 610 SER A C 1
ATOM 4746 O O . SER A 1 610 ? 14.602 3.101 -18.298 1.00 93.88 610 SER A O 1
ATOM 4748 N N . SER A 1 611 ? 14.506 1.117 -17.246 1.00 94.44 611 SER A N 1
ATOM 4749 C CA . SER A 1 611 ? 14.297 0.331 -18.465 1.00 94.44 611 SER A CA 1
ATOM 4750 C C . SER A 1 611 ? 12.997 0.719 -19.173 1.00 94.44 611 SER A C 1
ATOM 4752 O O . SER A 1 611 ? 13.010 0.937 -20.384 1.00 94.44 611 SER A O 1
ATOM 4754 N N . TYR A 1 612 ? 11.901 0.890 -18.428 1.00 96.19 612 TYR A N 1
ATOM 4755 C CA . TYR A 1 612 ? 10.604 1.288 -18.977 1.00 96.19 612 TYR A CA 1
ATOM 4756 C C . TYR A 1 612 ? 10.643 2.677 -19.629 1.00 96.19 612 TYR A C 1
ATOM 4758 O O . TYR A 1 612 ? 10.236 2.822 -20.781 1.00 96.19 612 TYR A O 1
ATOM 4766 N N . ALA A 1 613 ? 11.177 3.687 -18.933 1.00 94.38 613 ALA A N 1
ATOM 4767 C CA . ALA A 1 613 ? 11.295 5.044 -19.466 1.00 94.38 613 ALA A CA 1
ATOM 4768 C C . ALA A 1 613 ? 12.152 5.074 -20.743 1.00 94.38 613 ALA A C 1
ATOM 4770 O O . ALA A 1 613 ? 11.719 5.601 -21.768 1.00 94.38 613 ALA A O 1
ATOM 4771 N N . ARG A 1 614 ? 13.322 4.418 -20.714 1.00 92.50 614 ARG A N 1
ATOM 4772 C CA . ARG A 1 614 ? 14.245 4.317 -21.853 1.00 92.50 614 ARG A CA 1
ATOM 4773 C C . ARG A 1 614 ? 13.640 3.617 -23.071 1.00 92.50 614 ARG A C 1
ATOM 4775 O O . ARG A 1 614 ? 13.944 4.014 -24.192 1.00 92.50 614 ARG A O 1
ATOM 4782 N N . LYS A 1 615 ? 12.849 2.558 -22.876 1.00 93.94 615 LYS A N 1
ATOM 4783 C CA . LYS A 1 615 ? 12.311 1.730 -23.970 1.00 93.94 615 LYS A CA 1
ATOM 4784 C C . LYS A 1 615 ? 10.977 2.212 -24.531 1.00 93.94 615 LYS A C 1
ATOM 4786 O O . LYS A 1 615 ? 10.729 2.026 -25.717 1.00 93.94 615 LYS A O 1
ATOM 4791 N N . HIS A 1 616 ? 10.102 2.754 -23.685 1.00 94.69 616 HIS A N 1
ATOM 4792 C CA . HIS A 1 616 ? 8.691 2.949 -24.033 1.00 94.69 616 HIS A CA 1
ATOM 4793 C C . HIS A 1 616 ? 8.234 4.411 -23.982 1.00 94.69 616 HIS A C 1
ATOM 4795 O O . HIS A 1 616 ? 7.148 4.705 -24.474 1.00 94.69 616 HIS A O 1
ATOM 4801 N N . LEU A 1 617 ? 9.045 5.325 -23.431 1.00 91.75 617 LEU A N 1
ATOM 4802 C CA . LEU A 1 617 ? 8.719 6.757 -23.318 1.00 91.75 617 LEU A CA 1
ATOM 4803 C C . LEU A 1 617 ? 9.667 7.677 -24.117 1.00 91.75 617 LEU A C 1
ATOM 4805 O O . LEU A 1 617 ? 9.531 8.901 -24.087 1.00 91.75 617 LEU A O 1
ATOM 4809 N N . THR A 1 618 ? 10.629 7.115 -24.851 1.00 73.19 618 THR A N 1
ATOM 4810 C CA . THR A 1 618 ? 11.652 7.833 -25.631 1.00 73.19 618 THR A CA 1
ATOM 4811 C C . THR A 1 618 ? 11.146 8.290 -27.004 1.00 73.19 618 THR A C 1
ATOM 4813 O O . THR A 1 618 ? 11.692 7.937 -28.045 1.00 73.19 618 THR A O 1
ATOM 4816 N N . GLY A 1 619 ? 10.097 9.119 -27.007 1.00 70.00 619 GLY A N 1
ATOM 4817 C CA . GLY A 1 619 ? 9.574 9.760 -28.222 1.00 70.00 619 GLY A CA 1
ATOM 4818 C C . GLY A 1 619 ? 10.272 11.072 -28.606 1.00 70.00 619 GLY A C 1
ATOM 4819 O O . GLY A 1 619 ? 10.328 11.404 -29.785 1.00 70.00 619 GLY A O 1
ATOM 4820 N N . ASN A 1 620 ? 10.824 11.813 -27.635 1.00 66.06 620 ASN A N 1
ATOM 4821 C CA . ASN A 1 620 ? 11.422 13.133 -27.868 1.00 66.06 620 ASN A CA 1
ATOM 4822 C C . ASN A 1 620 ? 12.854 13.215 -27.306 1.00 66.06 620 ASN A C 1
ATOM 4824 O O . ASN A 1 620 ? 13.038 13.085 -26.089 1.00 66.06 620 ASN A O 1
ATOM 4828 N N . PRO A 1 621 ? 13.872 13.492 -28.142 1.00 64.75 621 PRO A N 1
ATOM 4829 C CA . PRO A 1 621 ? 15.222 13.779 -27.670 1.00 64.75 621 PRO A CA 1
ATOM 4830 C C . PRO A 1 621 ? 15.228 14.956 -26.681 1.00 64.75 621 PRO A C 1
ATOM 4832 O O . PRO A 1 621 ? 14.786 16.054 -27.009 1.00 64.75 621 PRO A O 1
ATOM 4835 N N . GLY A 1 622 ? 15.743 14.730 -25.469 1.00 71.44 622 GLY A N 1
ATOM 4836 C CA . GLY A 1 622 ? 15.887 15.761 -24.432 1.00 71.44 622 GLY A CA 1
ATOM 4837 C C . GLY A 1 622 ? 14.836 15.754 -23.313 1.00 71.44 622 GLY A C 1
ATOM 4838 O O . GLY A 1 622 ? 15.027 16.471 -22.331 1.00 71.44 622 GLY A O 1
ATOM 4839 N N . GLN A 1 623 ? 13.779 14.935 -23.387 1.00 80.06 623 GLN A N 1
ATOM 4840 C CA . GLN A 1 623 ? 12.862 14.755 -22.251 1.00 80.06 623 GLN A CA 1
ATOM 4841 C C . GLN A 1 623 ? 13.542 13.963 -21.122 1.00 80.06 623 GLN A C 1
ATOM 4843 O O . GLN A 1 623 ? 13.884 12.795 -21.289 1.00 80.06 623 GLN A O 1
ATOM 4848 N N . GLN A 1 624 ? 13.731 14.605 -19.964 1.00 89.69 624 GLN A N 1
ATOM 4849 C CA . GLN A 1 624 ? 14.230 13.958 -18.747 1.00 89.69 624 GLN A CA 1
ATOM 4850 C C . GLN A 1 624 ? 13.057 13.442 -17.917 1.00 89.69 624 GLN A C 1
ATOM 4852 O O . GLN A 1 624 ? 12.336 14.220 -17.283 1.00 89.69 624 GLN A O 1
ATOM 4857 N N . TRP A 1 625 ? 12.888 12.123 -17.915 1.00 94.31 625 TRP A N 1
ATOM 4858 C CA . TRP A 1 625 ? 11.910 11.454 -17.071 1.00 94.31 625 TRP A CA 1
ATOM 4859 C C . TRP A 1 625 ? 12.379 11.441 -15.619 1.00 94.31 625 TRP A C 1
ATOM 4861 O O . TRP A 1 625 ? 13.523 11.118 -15.304 1.00 94.31 625 TRP A O 1
ATOM 4871 N N . LYS A 1 626 ? 11.462 11.786 -14.725 1.00 96.06 626 LYS A N 1
ATOM 4872 C CA . LYS A 1 626 ? 11.607 11.643 -13.283 1.00 96.06 626 LYS A CA 1
ATOM 4873 C C . LYS A 1 626 ? 10.667 10.554 -12.809 1.00 96.06 626 LYS A C 1
ATOM 4875 O O . LYS A 1 626 ? 9.587 10.385 -13.368 1.00 96.06 626 LYS A O 1
ATOM 4880 N N . LEU A 1 627 ? 11.073 9.829 -11.781 1.00 97.56 627 LEU A N 1
ATOM 4881 C CA . LEU A 1 627 ? 10.203 8.902 -11.062 1.00 97.56 627 LEU A CA 1
ATOM 4882 C C . LEU A 1 627 ? 9.679 9.608 -9.797 1.00 97.56 627 LEU A C 1
ATOM 4884 O O . LEU A 1 627 ? 10.198 10.641 -9.394 1.00 97.56 627 LEU A O 1
ATOM 4888 N N . GLU A 1 628 ? 8.673 9.060 -9.143 1.00 97.88 628 GLU A N 1
ATOM 4889 C CA . GLU A 1 628 ? 8.429 9.242 -7.711 1.00 97.88 628 GLU A CA 1
ATOM 4890 C C . GLU A 1 628 ? 7.634 8.043 -7.207 1.00 97.88 628 GLU A C 1
ATOM 4892 O O . GLU A 1 628 ? 6.947 7.372 -7.985 1.00 97.88 628 GLU A O 1
ATOM 4897 N N . GLN A 1 629 ? 7.714 7.769 -5.909 1.00 98.19 629 GLN A N 1
ATOM 4898 C CA . GLN A 1 629 ? 6.872 6.777 -5.265 1.00 98.19 629 GLN A CA 1
ATOM 4899 C C . GLN A 1 629 ? 5.637 7.444 -4.653 1.00 98.19 629 GLN A C 1
ATOM 4901 O O . GLN A 1 629 ? 5.735 8.330 -3.805 1.00 98.19 629 GLN A O 1
ATOM 4906 N N . LEU A 1 630 ? 4.462 6.975 -5.061 1.00 98.38 630 LEU A N 1
ATOM 4907 C CA . LEU A 1 630 ? 3.176 7.433 -4.555 1.00 98.38 630 LEU A CA 1
ATOM 4908 C C . LEU A 1 630 ? 2.843 6.692 -3.257 1.00 98.38 630 LEU A C 1
ATOM 4910 O O . LEU A 1 630 ? 2.839 5.457 -3.200 1.00 98.38 630 LEU A O 1
ATOM 4914 N N . VAL A 1 631 ? 2.560 7.460 -2.207 1.00 97.81 631 VAL A N 1
ATOM 4915 C CA . VAL A 1 631 ? 2.248 6.930 -0.880 1.00 97.81 631 VAL A CA 1
ATOM 4916 C C . VAL A 1 631 ? 0.817 6.393 -0.830 1.00 97.81 631 VAL A C 1
ATOM 4918 O O . VAL A 1 631 ? -0.138 7.122 -1.076 1.00 97.81 631 VAL A O 1
ATOM 4921 N N . ASP A 1 632 ? 0.674 5.131 -0.430 1.00 97.50 632 ASP A N 1
ATOM 4922 C CA . ASP A 1 632 ? -0.608 4.483 -0.134 1.00 97.50 632 ASP A CA 1
ATOM 4923 C C . ASP A 1 632 ? -0.505 3.691 1.193 1.00 97.50 632 ASP A C 1
ATOM 4925 O O . ASP A 1 632 ? 0.563 3.610 1.819 1.00 97.50 632 ASP A O 1
ATOM 4929 N N . ARG A 1 633 ? -1.638 3.174 1.672 1.00 95.88 633 ARG A N 1
ATOM 4930 C CA . ARG A 1 633 ? -1.852 2.595 3.002 1.00 95.88 633 ARG A CA 1
ATOM 4931 C C . ARG A 1 633 ? -1.534 1.105 3.096 1.00 95.88 633 ARG A C 1
ATOM 4933 O O . ARG A 1 633 ? -1.424 0.370 2.114 1.00 95.88 633 ARG A O 1
ATOM 4940 N N . MET A 1 634 ? -1.465 0.628 4.334 1.00 98.25 634 MET A N 1
ATOM 4941 C CA . MET A 1 634 ? -1.498 -0.802 4.636 1.00 98.25 634 MET A CA 1
ATOM 4942 C C . MET A 1 634 ? -2.902 -1.397 4.441 1.00 98.25 634 MET A C 1
ATOM 4944 O O . MET A 1 634 ? -3.924 -0.719 4.566 1.00 98.25 634 MET A O 1
ATOM 4948 N N . MET A 1 635 ? -2.956 -2.710 4.223 1.00 98.31 635 MET A N 1
ATOM 4949 C CA . MET A 1 635 ? -4.170 -3.516 4.332 1.00 98.31 635 MET A CA 1
ATOM 4950 C C . MET A 1 635 ? -3.939 -4.656 5.312 1.00 98.31 635 MET A C 1
ATOM 4952 O O . MET A 1 635 ? -3.057 -5.481 5.083 1.00 98.31 635 MET A O 1
ATOM 4956 N N . LEU A 1 636 ? -4.784 -4.743 6.339 1.00 97.94 636 LEU A N 1
ATOM 4957 C CA . LEU A 1 636 ? -4.883 -5.907 7.213 1.00 97.94 636 LEU A CA 1
ATOM 4958 C C . LEU A 1 636 ? -6.312 -6.441 7.132 1.00 97.94 636 LEU A C 1
ATOM 4960 O O . LEU A 1 636 ? -7.222 -5.916 7.770 1.00 97.94 636 LEU A O 1
ATOM 4964 N N . ARG A 1 637 ? -6.521 -7.490 6.332 1.00 97.44 637 ARG A N 1
ATOM 4965 C CA . ARG A 1 637 ? -7.827 -8.146 6.190 1.00 97.44 637 ARG A CA 1
ATOM 4966 C C . ARG A 1 637 ? -7.873 -9.403 7.061 1.00 97.44 637 ARG A C 1
ATOM 4968 O O . ARG A 1 637 ? -7.149 -10.350 6.749 1.00 97.44 637 ARG A O 1
ATOM 4975 N N . PRO A 1 638 ? -8.714 -9.468 8.110 1.00 96.19 638 PRO A N 1
ATOM 4976 C CA . PRO A 1 638 ? -8.806 -10.647 8.967 1.00 96.19 638 PRO A CA 1
ATOM 4977 C C . PRO A 1 638 ? -9.187 -11.925 8.209 1.00 96.19 638 PRO A C 1
ATOM 4979 O O . PRO A 1 638 ? -9.878 -11.895 7.185 1.00 96.19 638 PRO A O 1
ATOM 4982 N N . LYS A 1 639 ? -8.780 -13.077 8.753 1.00 96.56 639 LYS A N 1
ATOM 4983 C CA . LYS A 1 639 ? -9.209 -14.394 8.262 1.00 96.56 639 LYS A CA 1
ATOM 4984 C C . LYS A 1 639 ? -10.738 -14.466 8.240 1.00 96.56 639 LYS A C 1
ATOM 4986 O O . LYS A 1 639 ? -11.399 -14.138 9.217 1.00 96.56 639 LYS A O 1
ATOM 4991 N N . GLY A 1 640 ? -11.307 -14.924 7.128 1.00 95.94 640 GLY A N 1
ATOM 4992 C CA . GLY A 1 640 ? -12.753 -15.033 6.951 1.00 95.94 640 GLY A CA 1
ATOM 4993 C C . GLY A 1 640 ? -13.471 -13.735 6.562 1.00 95.94 640 GLY A C 1
ATOM 4994 O O . GLY A 1 640 ? -14.655 -13.808 6.227 1.00 95.94 640 GLY A O 1
ATOM 4995 N N . ALA A 1 641 ? -12.796 -12.582 6.522 1.00 94.56 641 ALA A N 1
ATOM 4996 C CA . ALA A 1 641 ? -13.355 -11.393 5.889 1.00 94.56 641 ALA A CA 1
ATOM 4997 C C . ALA A 1 641 ? -13.422 -11.570 4.358 1.00 94.56 641 ALA A C 1
ATOM 4999 O O . ALA A 1 641 ? -12.645 -12.315 3.748 1.00 94.56 641 ALA A O 1
ATOM 5000 N N . THR A 1 642 ? -14.390 -10.893 3.742 1.00 95.56 642 THR A N 1
ATOM 5001 C CA . THR A 1 642 ? -14.663 -10.924 2.298 1.00 95.56 642 THR A CA 1
ATOM 5002 C C . THR A 1 642 ? -14.800 -9.478 1.826 1.00 95.56 642 THR A C 1
ATOM 5004 O O . THR A 1 642 ? -15.566 -8.741 2.452 1.00 95.56 642 THR A O 1
ATOM 5007 N N . PRO A 1 643 ? -14.081 -9.041 0.777 1.00 94.94 643 PRO A N 1
ATOM 5008 C CA . PRO A 1 643 ? -14.300 -7.719 0.209 1.00 94.94 643 PRO A CA 1
ATOM 5009 C C . PRO A 1 643 ? -15.668 -7.664 -0.474 1.00 94.94 643 PRO A C 1
ATOM 5011 O O . PRO A 1 643 ? -16.184 -8.687 -0.929 1.00 94.94 643 PRO A O 1
ATOM 5014 N N . SER A 1 644 ? -16.240 -6.465 -0.569 1.00 92.56 644 SER A N 1
ATOM 5015 C CA . SER A 1 644 ? -17.331 -6.225 -1.513 1.00 92.56 644 SER A CA 1
ATOM 5016 C C . SER A 1 644 ? -16.851 -6.578 -2.922 1.00 92.56 644 SER A C 1
ATOM 5018 O O . SER A 1 644 ? -15.687 -6.344 -3.245 1.00 92.56 644 SER A O 1
ATOM 5020 N N . ALA A 1 645 ? -17.730 -7.143 -3.750 1.00 92.19 645 ALA A N 1
ATOM 5021 C CA . ALA A 1 645 ? -17.433 -7.265 -5.171 1.00 92.19 645 ALA A CA 1
ATOM 5022 C C . ALA A 1 645 ? -17.415 -5.859 -5.774 1.00 92.19 645 ALA A C 1
ATOM 5024 O O . ALA A 1 645 ? -18.390 -5.119 -5.621 1.00 92.19 645 ALA A O 1
ATOM 5025 N N . GLU A 1 646 ? -16.333 -5.504 -6.453 1.00 89.12 646 GLU A N 1
ATOM 5026 C CA . GLU A 1 646 ? -16.236 -4.247 -7.194 1.00 89.12 646 GLU A CA 1
ATOM 5027 C C . GLU A 1 646 ? -16.278 -4.556 -8.687 1.00 89.12 646 GLU A C 1
ATOM 5029 O O . GLU A 1 646 ? -15.661 -5.516 -9.143 1.00 89.12 646 GLU A O 1
ATOM 5034 N N . ALA A 1 647 ? -17.053 -3.774 -9.439 1.00 94.25 647 ALA A N 1
ATOM 5035 C CA . ALA A 1 647 ? -17.149 -3.922 -10.888 1.00 94.25 647 ALA A CA 1
ATOM 5036 C C . ALA A 1 647 ? -15.818 -3.557 -11.564 1.00 94.25 647 ALA A C 1
ATOM 5038 O O . ALA A 1 647 ? -14.994 -2.879 -10.958 1.00 94.25 647 ALA A O 1
ATOM 5039 N N . TRP A 1 648 ? -15.640 -3.954 -12.829 1.00 96.25 648 TRP A N 1
ATOM 5040 C CA . TRP A 1 648 ? -14.500 -3.534 -13.649 1.00 96.25 648 TRP A CA 1
ATOM 5041 C C . TRP A 1 648 ? -14.308 -2.012 -13.604 1.00 96.25 648 TRP A C 1
ATOM 5043 O O . TRP A 1 648 ? -15.220 -1.263 -13.971 1.00 96.25 648 TRP A O 1
ATOM 5053 N N . HIS A 1 649 ? -13.134 -1.571 -13.159 1.00 95.62 649 HIS A N 1
ATOM 5054 C CA . HIS A 1 649 ? -12.787 -0.163 -12.991 1.00 95.62 649 HIS A CA 1
ATOM 5055 C C . HIS A 1 649 ? -11.322 0.128 -13.341 1.00 95.62 649 HIS A C 1
ATOM 5057 O O . HIS A 1 649 ? -10.524 -0.780 -13.594 1.00 95.62 649 HIS A O 1
ATOM 5063 N N . ARG A 1 650 ? -11.008 1.425 -13.367 1.00 94.75 650 ARG A N 1
ATOM 5064 C CA . ARG A 1 650 ? -9.670 2.019 -13.460 1.00 94.75 650 ARG A CA 1
ATOM 5065 C C . ARG A 1 650 ? -9.490 2.948 -12.263 1.00 94.75 650 ARG A C 1
ATOM 5067 O O . ARG A 1 650 ? -10.440 3.637 -11.888 1.00 94.75 650 ARG A O 1
ATOM 5074 N N . ASP A 1 651 ? -8.286 2.974 -11.703 1.00 92.38 651 ASP A N 1
ATOM 5075 C CA . ASP A 1 651 ? -7.917 3.847 -10.582 1.00 92.38 651 ASP A CA 1
ATOM 5076 C C . ASP A 1 651 ? -7.109 5.036 -11.109 1.00 92.38 651 ASP A C 1
ATOM 5078 O O . ASP A 1 651 ? -5.908 5.136 -10.853 1.00 92.38 651 ASP A O 1
ATOM 5082 N N . GLU A 1 652 ? -7.744 5.895 -11.904 1.00 93.62 652 GLU A N 1
ATOM 5083 C CA . GLU A 1 652 ? -7.087 7.024 -12.569 1.00 93.62 652 GLU A CA 1
ATOM 5084 C C . GLU A 1 652 ? -6.805 8.149 -11.559 1.00 93.62 652 GLU A C 1
ATOM 5086 O O . GLU A 1 652 ? -7.611 8.403 -10.657 1.00 93.62 652 GLU A O 1
ATOM 5091 N N . ALA A 1 653 ? -5.670 8.834 -11.690 1.00 95.50 653 ALA A N 1
ATOM 5092 C CA . ALA A 1 653 ? -5.276 9.923 -10.798 1.00 95.50 653 ALA A CA 1
ATOM 5093 C C . ALA A 1 653 ? -5.679 11.306 -11.364 1.00 95.50 653 ALA A C 1
ATOM 5095 O O . ALA A 1 653 ? -5.062 11.759 -12.323 1.00 95.50 653 ALA A O 1
ATOM 5096 N N . PRO A 1 654 ? -6.652 12.044 -10.783 1.00 95.06 654 PRO A N 1
ATOM 5097 C CA . PRO A 1 654 ? -7.190 13.271 -11.393 1.00 95.06 654 PRO A CA 1
ATOM 5098 C C . PRO A 1 654 ? -6.285 14.516 -11.363 1.00 95.06 654 PRO A C 1
ATOM 5100 O O . PRO A 1 654 ? -6.754 15.588 -11.735 1.00 95.06 654 PRO A O 1
ATOM 5103 N N . ASP A 1 655 ? -5.065 14.418 -10.825 1.00 95.19 655 ASP A N 1
ATOM 5104 C CA . ASP A 1 655 ? -4.007 15.452 -10.901 1.00 95.19 655 ASP A CA 1
ATOM 5105 C C . ASP A 1 655 ? -2.828 15.013 -11.788 1.00 95.19 655 ASP A C 1
ATOM 5107 O O . ASP A 1 655 ? -1.826 15.723 -11.893 1.00 95.19 655 ASP A O 1
ATOM 5111 N N . ALA A 1 656 ? -2.923 13.838 -12.414 1.00 95.94 656 ALA A N 1
ATOM 5112 C CA . ALA A 1 656 ? -1.950 13.402 -13.399 1.00 95.94 656 ALA A CA 1
ATOM 5113 C C . ALA A 1 656 ? -1.983 14.322 -14.620 1.00 95.94 656 ALA A C 1
ATOM 5115 O O . ALA A 1 656 ? -3.034 14.827 -15.024 1.00 95.94 656 ALA A O 1
ATOM 5116 N N . ARG A 1 657 ? -0.811 14.531 -15.210 1.00 95.12 657 ARG A N 1
ATOM 5117 C CA . ARG A 1 657 ? -0.678 15.187 -16.509 1.00 95.12 657 ARG A CA 1
ATOM 5118 C C . ARG A 1 657 ? -0.904 14.166 -17.621 1.00 95.12 657 ARG A C 1
ATOM 5120 O O . ARG A 1 657 ? -0.582 12.996 -17.440 1.00 95.12 657 ARG A O 1
ATOM 5127 N N . ASP A 1 658 ? -1.310 14.630 -18.801 1.00 92.94 658 ASP A N 1
ATOM 5128 C CA . ASP A 1 658 ? -1.465 13.775 -19.991 1.00 92.94 658 ASP A CA 1
ATOM 5129 C C . ASP A 1 658 ? -0.169 13.026 -20.381 1.00 92.94 658 ASP A C 1
ATOM 5131 O O . ASP A 1 658 ? -0.226 12.008 -21.074 1.00 92.94 658 ASP A O 1
ATOM 5135 N N . ASP A 1 659 ? 1.000 13.537 -19.963 1.00 92.69 659 ASP A N 1
ATOM 5136 C CA . ASP A 1 659 ? 2.320 12.923 -20.147 1.00 92.69 659 ASP A CA 1
ATOM 5137 C C . ASP A 1 659 ? 2.795 12.052 -18.963 1.00 92.69 659 ASP A C 1
ATOM 5139 O O . ASP A 1 659 ? 3.846 11.422 -19.061 1.00 92.69 659 ASP A O 1
ATOM 5143 N N . ASP A 1 660 ? 2.044 11.962 -17.863 1.00 95.56 660 ASP A N 1
ATOM 5144 C CA . ASP A 1 660 ? 2.406 11.126 -16.716 1.00 95.56 660 ASP A CA 1
ATOM 5145 C C . ASP A 1 660 ? 2.050 9.647 -16.956 1.00 95.56 660 ASP A C 1
ATOM 5147 O O . ASP A 1 660 ? 0.926 9.292 -17.311 1.00 95.56 660 ASP A O 1
ATOM 5151 N N . CYS A 1 661 ? 2.991 8.746 -16.669 1.00 96.44 661 CYS A N 1
ATOM 5152 C CA . CYS A 1 661 ? 2.737 7.306 -16.607 1.00 96.44 661 CYS A CA 1
ATOM 5153 C C . CYS A 1 661 ? 2.647 6.871 -15.143 1.00 96.44 661 CYS A C 1
ATOM 5155 O O . CYS A 1 661 ? 3.657 6.855 -14.435 1.00 96.44 661 CYS A O 1
ATOM 5157 N N . ILE A 1 662 ? 1.443 6.520 -14.683 1.00 97.69 662 ILE A N 1
ATOM 5158 C CA . ILE A 1 662 ? 1.193 6.145 -13.287 1.00 97.69 662 ILE A CA 1
ATOM 5159 C C . ILE A 1 662 ? 0.917 4.650 -13.151 1.00 97.69 662 ILE A C 1
ATOM 5161 O O . ILE A 1 662 ? 0.153 4.038 -13.903 1.00 97.69 662 ILE A O 1
ATOM 5165 N N . PHE A 1 663 ? 1.530 4.076 -12.123 1.00 98.38 663 PHE A N 1
ATOM 5166 C CA . PHE A 1 663 ? 1.487 2.667 -11.792 1.00 98.38 663 PHE A CA 1
ATOM 5167 C C . PHE A 1 663 ? 0.936 2.489 -10.375 1.00 98.38 663 PHE A C 1
ATOM 5169 O O . PHE A 1 663 ? 1.376 3.150 -9.434 1.00 98.38 663 PHE A O 1
ATOM 5176 N N . GLY A 1 664 ? -0.038 1.597 -10.220 1.00 98.06 664 GLY A N 1
ATOM 5177 C CA . GLY A 1 664 ? -0.446 1.053 -8.929 1.00 98.06 664 GLY A CA 1
ATOM 5178 C C . GLY A 1 664 ? 0.332 -0.221 -8.598 1.00 98.06 664 GLY A C 1
ATOM 5179 O O . GLY A 1 664 ? 1.035 -0.784 -9.440 1.00 98.06 664 GLY A O 1
ATOM 5180 N N . GLY A 1 665 ? 0.190 -0.702 -7.368 1.00 98.06 665 GLY A N 1
ATOM 5181 C CA . GLY A 1 665 ? 0.840 -1.930 -6.943 1.00 98.06 665 GLY A CA 1
ATOM 5182 C C . GLY A 1 665 ? 0.638 -2.261 -5.473 1.00 98.06 665 GLY A C 1
ATOM 5183 O O . GLY A 1 665 ? 0.077 -1.488 -4.692 1.00 98.06 665 GLY A O 1
ATOM 5184 N N . TRP A 1 666 ? 1.099 -3.448 -5.090 1.00 98.69 666 TRP A N 1
ATOM 5185 C CA . TRP A 1 666 ? 1.234 -3.821 -3.685 1.00 98.69 666 TRP A CA 1
ATOM 5186 C C . TRP A 1 666 ? 2.253 -4.931 -3.477 1.00 98.69 666 TRP A C 1
ATOM 5188 O O . TRP A 1 666 ? 2.508 -5.765 -4.349 1.00 98.69 666 TRP A O 1
ATOM 5198 N N . TRP A 1 667 ? 2.772 -4.980 -2.257 1.00 98.50 667 TRP A N 1
ATOM 5199 C CA . TRP A 1 667 ? 3.642 -6.044 -1.782 1.00 98.50 667 TRP A CA 1
ATOM 5200 C C . TRP A 1 667 ? 2.835 -7.106 -1.030 1.00 98.50 667 TRP A C 1
ATOM 5202 O O . TRP A 1 667 ? 2.047 -6.781 -0.137 1.00 98.50 667 TRP A O 1
ATOM 5212 N N . ASN A 1 668 ? 3.020 -8.379 -1.385 1.00 98.50 668 ASN A N 1
ATOM 5213 C CA . ASN A 1 668 ? 2.458 -9.508 -0.649 1.00 98.50 668 ASN A CA 1
ATOM 5214 C C . ASN A 1 668 ? 3.356 -9.915 0.542 1.00 98.50 668 ASN A C 1
ATOM 5216 O O . ASN A 1 668 ? 4.417 -10.503 0.334 1.00 98.50 668 ASN A O 1
ATOM 5220 N N . PHE A 1 669 ? 2.896 -9.677 1.778 1.00 98.25 669 PHE A N 1
ATOM 5221 C CA . PHE A 1 669 ? 3.573 -10.111 3.016 1.00 98.25 669 PHE A CA 1
ATOM 5222 C C . PHE A 1 669 ? 3.054 -11.443 3.589 1.00 98.25 669 PHE A C 1
ATOM 5224 O O . PHE A 1 669 ? 3.420 -11.836 4.696 1.00 98.25 669 PHE A O 1
ATOM 5231 N N . ASN A 1 670 ? 2.191 -12.153 2.862 1.00 97.62 670 ASN A N 1
ATOM 5232 C CA . ASN A 1 670 ? 1.732 -13.485 3.239 1.00 97.62 670 ASN A CA 1
ATOM 5233 C C . ASN A 1 670 ? 2.698 -14.584 2.794 1.00 97.62 670 ASN A C 1
ATOM 5235 O O . ASN A 1 670 ? 3.350 -14.488 1.759 1.00 97.62 670 ASN A O 1
ATOM 5239 N N . SER A 1 671 ? 2.668 -15.684 3.543 1.00 96.62 671 SER A N 1
ATOM 5240 C CA . SER A 1 671 ? 3.171 -17.004 3.150 1.00 96.62 671 SER A CA 1
ATOM 5241 C C . SER A 1 671 ? 2.419 -17.585 1.942 1.00 96.62 671 SER A C 1
ATOM 5243 O O . SER A 1 671 ? 2.959 -18.392 1.190 1.00 96.62 671 SER A O 1
ATOM 5245 N N . GLU A 1 672 ? 1.168 -17.170 1.739 1.00 97.00 672 GLU A N 1
ATOM 5246 C CA . GLU A 1 672 ? 0.294 -17.607 0.653 1.00 97.00 672 GLU A CA 1
ATOM 5247 C C . GLU A 1 672 ? 0.353 -16.670 -0.564 1.00 97.00 672 GLU A C 1
ATOM 5249 O O . GLU A 1 672 ? 0.442 -15.445 -0.433 1.00 97.00 672 GLU A O 1
ATOM 5254 N N . SER A 1 673 ? 0.187 -17.238 -1.762 1.00 97.50 673 SER A N 1
ATOM 5255 C CA . SER A 1 673 ? -0.131 -16.463 -2.964 1.00 97.50 673 SER A CA 1
ATOM 5256 C C . SER A 1 673 ? -1.419 -15.660 -2.801 1.00 97.50 673 SER A C 1
ATOM 5258 O O . SER A 1 673 ? -2.448 -16.158 -2.333 1.00 97.50 673 SER A O 1
ATOM 5260 N N . GLN A 1 674 ? -1.368 -14.417 -3.263 1.00 97.50 674 GLN A N 1
ATOM 5261 C CA . GLN A 1 674 ? -2.521 -13.550 -3.440 1.00 97.50 674 GLN A CA 1
ATOM 5262 C C . GLN A 1 674 ? -2.815 -13.377 -4.934 1.00 97.50 674 GLN A C 1
ATOM 5264 O O . GLN A 1 674 ? -2.011 -13.759 -5.776 1.00 97.50 674 GLN A O 1
ATOM 5269 N N . PHE A 1 675 ? -3.967 -12.799 -5.277 1.00 97.50 675 PHE A N 1
ATOM 5270 C CA . PHE A 1 675 ? -4.387 -12.678 -6.673 1.00 97.50 675 PHE A CA 1
ATOM 5271 C C . PHE A 1 675 ? -4.847 -11.266 -7.036 1.00 97.50 675 PHE A C 1
ATOM 5273 O O . PHE A 1 675 ? -5.440 -10.567 -6.206 1.00 97.50 675 PHE A O 1
ATOM 5280 N N . PHE A 1 676 ? -4.593 -10.889 -8.288 1.00 98.12 676 PHE A N 1
ATOM 5281 C CA . PHE A 1 676 ? -5.100 -9.691 -8.961 1.00 98.12 676 PHE A CA 1
ATOM 5282 C C . PHE A 1 676 ? -5.912 -10.123 -10.184 1.00 98.12 676 PHE A C 1
ATOM 5284 O O . PHE A 1 676 ? -5.478 -11.006 -10.917 1.00 98.12 676 PHE A O 1
ATOM 5291 N N . SER A 1 677 ? -7.104 -9.553 -10.367 1.00 98.06 677 SER A N 1
ATOM 5292 C CA . SER A 1 677 ? -8.009 -9.881 -11.474 1.00 98.06 677 SER A CA 1
ATOM 5293 C C . SER A 1 677 ? -8.062 -8.692 -12.423 1.00 98.06 677 SER A C 1
ATOM 5295 O O . SER A 1 677 ? -8.530 -7.626 -12.027 1.00 98.06 677 SER A O 1
ATOM 5297 N N . CYS A 1 678 ? -7.549 -8.854 -13.640 1.00 98.44 678 CYS A N 1
ATOM 5298 C CA . CYS A 1 678 ? -7.386 -7.770 -14.607 1.00 98.44 678 CYS A CA 1
ATOM 5299 C C . CYS A 1 678 ? -7.701 -8.216 -16.041 1.00 98.44 678 CYS A C 1
ATOM 5301 O O . CYS A 1 678 ? -7.886 -9.403 -16.315 1.00 98.44 678 CYS A O 1
ATOM 5303 N N . VAL A 1 679 ? -7.741 -7.261 -16.968 1.00 98.06 679 VAL A N 1
ATOM 5304 C CA . VAL A 1 679 ? -7.752 -7.512 -18.415 1.00 98.06 679 VAL A CA 1
ATOM 5305 C C . VAL A 1 679 ? -6.397 -7.069 -18.984 1.00 98.06 679 VAL A C 1
ATOM 5307 O O . VAL A 1 679 ? -6.168 -5.862 -19.104 1.00 98.06 679 VAL A O 1
ATOM 5310 N N . PRO A 1 680 ? -5.478 -7.993 -19.323 1.00 98.31 680 PRO A N 1
ATOM 5311 C CA . PRO A 1 680 ? -4.164 -7.633 -19.852 1.00 98.31 680 PRO A CA 1
ATOM 5312 C C . PRO A 1 680 ? -4.259 -6.785 -21.127 1.00 98.31 680 PRO A C 1
ATOM 5314 O O . PRO A 1 680 ? -5.135 -7.009 -21.963 1.00 98.31 680 PRO A O 1
ATOM 5317 N N . GLY A 1 681 ? -3.374 -5.797 -21.265 1.00 97.44 681 GLY A N 1
ATOM 5318 C CA . GLY A 1 681 ? -3.332 -4.884 -22.416 1.00 97.44 681 GLY A CA 1
ATOM 5319 C C . GLY A 1 681 ? -4.404 -3.783 -22.426 1.00 97.44 681 GLY A C 1
ATOM 5320 O O . GLY A 1 681 ? -4.362 -2.902 -23.277 1.00 97.44 681 GLY A O 1
ATOM 5321 N N . SER A 1 682 ? -5.364 -3.787 -21.492 1.00 96.81 682 SER A N 1
ATOM 5322 C CA . SER A 1 682 ? -6.471 -2.807 -21.466 1.00 96.81 682 SER A CA 1
ATOM 5323 C C . SER A 1 682 ? -6.073 -1.375 -21.075 1.00 96.81 682 SER A C 1
ATOM 5325 O O . SER A 1 682 ? -6.891 -0.457 -21.186 1.00 96.81 682 SER A O 1
ATOM 5327 N N . HIS A 1 683 ? -4.830 -1.174 -20.634 1.00 96.25 683 HIS A N 1
ATOM 5328 C CA . HIS A 1 683 ? -4.225 0.142 -20.429 1.00 96.25 683 HIS A CA 1
ATOM 5329 C C . HIS A 1 683 ? -3.887 0.838 -21.754 1.00 96.25 683 HIS A C 1
ATOM 5331 O O . HIS A 1 683 ? -3.912 2.066 -21.818 1.00 96.25 683 HIS A O 1
ATOM 5337 N N . SER A 1 684 ? -3.601 0.076 -22.813 1.00 93.88 684 SER A N 1
ATOM 5338 C CA . SER A 1 684 ? -3.276 0.617 -24.132 1.00 93.88 684 SER A CA 1
ATOM 5339 C C . SER A 1 684 ? -4.489 1.287 -24.783 1.00 93.88 684 SER A C 1
ATOM 5341 O O . SER A 1 684 ? -5.593 0.746 -24.788 1.00 93.88 684 SER A O 1
ATOM 5343 N N . GLY A 1 685 ? -4.273 2.465 -25.374 1.00 82.56 685 GLY A N 1
ATOM 5344 C CA . GLY A 1 685 ? -5.295 3.190 -26.138 1.00 82.56 685 GLY A CA 1
ATOM 5345 C C . GLY A 1 685 ? -6.282 4.023 -25.314 1.00 82.56 685 GLY A C 1
ATOM 5346 O O . GLY A 1 685 ? -7.130 4.680 -25.910 1.00 82.56 685 GLY A O 1
ATOM 5347 N N . VAL A 1 686 ? -6.166 4.058 -23.982 1.00 81.50 686 VAL A N 1
ATOM 5348 C CA . VAL A 1 686 ? -6.990 4.936 -23.135 1.00 81.50 686 VAL A CA 1
ATOM 5349 C C . VAL A 1 686 ? -6.174 6.110 -22.607 1.00 81.50 686 VAL A C 1
ATOM 5351 O O . VAL A 1 686 ? -5.054 5.944 -22.124 1.00 81.50 686 VAL A O 1
ATOM 5354 N N . ARG A 1 687 ? -6.771 7.299 -22.710 1.00 69.94 687 ARG A N 1
ATOM 5355 C CA . ARG A 1 687 ? -6.280 8.570 -22.177 1.00 69.94 687 ARG A CA 1
ATOM 5356 C C . ARG A 1 687 ? -7.411 9.226 -21.391 1.00 69.94 687 ARG A C 1
ATOM 5358 O O . ARG A 1 687 ? -8.557 9.176 -21.838 1.00 69.94 687 ARG A O 1
ATOM 5365 N N . GLY A 1 688 ? -7.086 9.837 -20.260 1.00 76.69 688 GLY A N 1
ATOM 5366 C CA . GLY A 1 688 ? -8.052 10.476 -19.374 1.00 76.69 688 GLY A CA 1
ATOM 5367 C C . GLY A 1 688 ? -7.713 10.253 -17.904 1.00 76.69 688 GLY A C 1
ATOM 5368 O O . GLY A 1 688 ? -7.077 9.268 -17.545 1.00 76.69 688 GLY A O 1
ATOM 5369 N N . HIS A 1 689 ? -8.153 11.190 -17.069 1.00 82.62 689 HIS A N 1
ATOM 5370 C CA . HIS A 1 689 ? -7.879 11.219 -15.632 1.00 82.62 689 HIS A CA 1
ATOM 5371 C C . HIS A 1 689 ? -9.193 11.412 -14.854 1.00 82.62 689 HIS A C 1
ATOM 5373 O O . HIS A 1 689 ? -9.353 12.323 -14.042 1.00 82.62 689 HIS A O 1
ATOM 5379 N N . SER A 1 690 ? -10.187 10.575 -15.164 1.00 79.94 690 SER A N 1
ATOM 5380 C CA . SER A 1 690 ? -11.577 10.696 -14.694 1.00 79.94 690 SER A CA 1
ATOM 5381 C C . SER A 1 690 ? -11.796 10.241 -13.244 1.00 79.94 690 SER A C 1
ATOM 5383 O O . SER A 1 690 ? -12.884 10.416 -12.688 1.00 79.94 690 SER A O 1
ATOM 5385 N N . GLY A 1 691 ? -10.767 9.677 -12.609 1.00 79.94 691 GLY A N 1
ATOM 5386 C CA . GLY A 1 691 ? -10.835 9.100 -11.272 1.00 79.94 691 GLY A CA 1
ATOM 5387 C C . GLY A 1 691 ? -11.228 7.625 -11.315 1.00 79.94 691 GLY A C 1
ATOM 5388 O O . GLY A 1 691 ? -10.591 6.810 -11.976 1.00 79.94 691 GLY A O 1
ATOM 5389 N N . PHE A 1 692 ? -12.284 7.264 -10.584 1.00 77.75 692 PHE A N 1
ATOM 5390 C CA . PHE A 1 692 ? -12.746 5.878 -10.477 1.00 77.75 692 PHE A CA 1
ATOM 5391 C C . PHE A 1 692 ? -13.612 5.478 -11.686 1.00 77.75 692 PHE A C 1
ATOM 5393 O O . PHE A 1 692 ? -14.848 5.462 -11.622 1.00 77.75 692 PHE A O 1
ATOM 5400 N N . GLY A 1 693 ? -12.954 5.177 -12.807 1.00 82.88 693 GLY A N 1
ATOM 5401 C CA . GLY A 1 693 ? -13.567 4.870 -14.101 1.00 82.88 693 GLY A CA 1
ATOM 5402 C C . GLY A 1 693 ? -14.269 3.509 -14.129 1.00 82.88 693 GLY A C 1
ATOM 5403 O O . GLY A 1 693 ? -13.747 2.547 -14.688 1.00 82.88 693 GLY A O 1
ATOM 5404 N N . THR A 1 694 ? -15.451 3.401 -13.513 1.00 90.56 694 THR A N 1
ATOM 5405 C CA . THR A 1 694 ? -16.257 2.165 -13.522 1.00 90.56 694 THR A CA 1
ATOM 5406 C C . THR A 1 694 ? -16.892 1.930 -14.891 1.00 90.56 694 THR A C 1
ATOM 5408 O O . THR A 1 694 ? -17.703 2.741 -15.344 1.00 90.56 694 THR A O 1
ATOM 5411 N N . VAL A 1 695 ? -16.629 0.771 -15.499 1.00 92.19 695 VAL A N 1
ATOM 5412 C CA . VAL A 1 695 ? -17.315 0.325 -16.721 1.00 92.19 695 VAL A CA 1
ATOM 5413 C C . VAL A 1 695 ? -18.813 0.226 -16.434 1.00 92.19 695 VAL A C 1
ATOM 5415 O O . VAL A 1 695 ? -19.227 -0.489 -15.517 1.00 92.19 695 VAL A O 1
ATOM 5418 N N . GLN A 1 696 ? -19.653 0.922 -17.201 1.00 93.25 696 GLN A N 1
ATOM 5419 C CA . GLN A 1 696 ? -21.108 0.864 -17.020 1.00 93.25 696 GLN A CA 1
ATOM 5420 C C . GLN A 1 696 ? -21.782 -0.118 -17.974 1.00 93.25 696 GLN A C 1
ATOM 5422 O O . GLN A 1 696 ? -22.645 -0.880 -17.519 1.00 93.25 696 GLN A O 1
ATOM 5427 N N . ASP A 1 697 ? -21.354 -0.169 -19.236 1.00 94.81 697 ASP A N 1
ATOM 5428 C CA . ASP A 1 697 ? -22.005 -0.985 -20.257 1.00 94.81 697 ASP A CA 1
ATOM 5429 C C . ASP A 1 697 ? -21.978 -2.493 -19.939 1.00 94.81 697 ASP A C 1
ATOM 5431 O O . ASP A 1 697 ? -21.038 -3.030 -19.345 1.00 94.81 697 ASP A O 1
ATOM 5435 N N . LYS A 1 698 ? -23.069 -3.182 -20.292 1.00 94.88 698 LYS A N 1
ATOM 5436 C CA . LYS A 1 698 ? -23.279 -4.599 -19.967 1.00 94.88 698 LYS A CA 1
ATOM 5437 C C . LYS A 1 698 ? -22.618 -5.547 -20.961 1.00 94.88 698 LYS A C 1
ATOM 5439 O O . LYS A 1 698 ? -22.210 -6.631 -20.545 1.00 94.88 698 LYS A O 1
ATOM 5444 N N . GLU A 1 699 ? -22.508 -5.176 -22.232 1.00 96.25 699 GLU A N 1
ATOM 5445 C CA . GLU A 1 699 ? -21.837 -6.005 -23.234 1.00 96.25 699 GLU A CA 1
ATOM 5446 C C . GLU A 1 699 ? -20.318 -5.866 -23.106 1.00 96.25 699 GLU A C 1
ATOM 5448 O O . GLU A 1 699 ? -19.607 -6.870 -23.095 1.00 96.25 699 GLU A O 1
ATOM 5453 N N . GLU A 1 700 ? -19.828 -4.656 -22.842 1.00 94.06 700 GLU A N 1
ATOM 5454 C CA . GLU A 1 700 ? -18.432 -4.375 -22.500 1.00 94.06 700 GLU A CA 1
ATOM 5455 C C . GLU A 1 700 ? -17.975 -5.198 -21.277 1.00 94.06 700 GLU A C 1
ATOM 5457 O O . GLU A 1 700 ? -16.962 -5.898 -21.326 1.00 94.06 700 GLU A O 1
ATOM 5462 N N . LYS A 1 701 ? -18.793 -5.248 -20.211 1.00 94.50 701 LYS A N 1
ATOM 5463 C CA . LYS A 1 701 ? -18.565 -6.125 -19.042 1.00 94.50 701 LYS A CA 1
ATOM 5464 C C . LYS A 1 701 ? -18.446 -7.606 -19.398 1.00 94.50 701 LYS A C 1
ATOM 5466 O O . LYS A 1 701 ? -17.616 -8.291 -18.801 1.00 94.50 701 LYS A O 1
ATOM 5471 N N . LYS A 1 702 ? -19.255 -8.119 -20.335 1.00 95.44 702 LYS A N 1
ATOM 5472 C CA . LYS A 1 702 ? -19.157 -9.517 -20.799 1.00 95.44 702 LYS A CA 1
ATOM 5473 C C . LYS A 1 702 ? -17.862 -9.747 -21.579 1.00 95.44 702 LYS A C 1
ATOM 5475 O O . LYS A 1 702 ? -17.197 -10.754 -21.348 1.00 95.44 702 LYS A O 1
ATOM 5480 N N . ILE A 1 703 ? -17.481 -8.807 -22.447 1.00 95.62 703 ILE A N 1
ATOM 5481 C CA . ILE A 1 703 ? -16.222 -8.855 -23.206 1.00 95.62 703 ILE A CA 1
ATOM 5482 C C . ILE A 1 703 ? -15.023 -8.883 -22.247 1.00 95.62 703 ILE A C 1
ATOM 5484 O O . ILE A 1 703 ? -14.126 -9.709 -22.414 1.00 95.62 703 ILE A O 1
ATOM 5488 N N . TYR A 1 704 ? -15.019 -8.049 -21.204 1.00 95.25 704 TYR A N 1
ATOM 5489 C CA . TYR A 1 704 ? -13.960 -8.055 -20.190 1.00 95.25 704 TYR A CA 1
ATOM 5490 C C . TYR A 1 704 ? -13.971 -9.307 -19.315 1.00 95.25 704 TYR A C 1
ATOM 5492 O O . TYR A 1 704 ? -12.912 -9.879 -19.075 1.00 95.25 704 TYR A O 1
ATOM 5500 N N . ALA A 1 705 ? -15.144 -9.810 -18.919 1.00 95.75 705 ALA A N 1
ATOM 5501 C CA . ALA A 1 705 ? -15.245 -11.077 -18.197 1.00 95.75 705 ALA A CA 1
ATOM 5502 C C . ALA A 1 705 ? -14.684 -12.266 -19.005 1.00 95.75 705 ALA A C 1
ATOM 5504 O O . ALA A 1 705 ? -14.072 -13.155 -18.419 1.00 95.75 705 ALA A O 1
ATOM 5505 N N . ALA A 1 706 ? -14.831 -12.260 -20.335 1.00 97.38 706 ALA A N 1
ATOM 5506 C CA . ALA A 1 706 ? -14.250 -13.268 -21.226 1.00 97.38 706 ALA A CA 1
ATOM 5507 C C . ALA A 1 706 ? -12.728 -13.110 -21.439 1.00 97.38 706 ALA A C 1
ATOM 5509 O O . ALA A 1 706 ? -12.050 -14.093 -21.726 1.00 97.38 706 ALA A O 1
ATOM 5510 N N . LYS A 1 707 ? -12.184 -11.894 -21.283 1.00 97.44 707 LYS A N 1
ATOM 5511 C CA . LYS A 1 707 ? -10.741 -11.581 -21.382 1.00 97.44 707 LYS A CA 1
ATOM 5512 C C . LYS A 1 707 ? -10.019 -11.538 -20.026 1.00 97.44 707 LYS A C 1
ATOM 5514 O O . LYS A 1 707 ? -8.837 -11.201 -19.966 1.00 97.44 707 LYS A O 1
ATOM 5519 N N . LYS A 1 708 ? -10.729 -11.847 -18.940 1.00 97.56 708 LYS A N 1
ATOM 5520 C CA . LYS A 1 708 ? -10.229 -11.815 -17.566 1.00 97.56 708 LYS A CA 1
ATOM 5521 C C . LYS A 1 708 ? -9.017 -12.726 -17.387 1.00 97.56 708 LYS A C 1
ATOM 5523 O O . LYS A 1 708 ? -9.063 -13.916 -17.692 1.00 97.56 708 LYS A O 1
ATOM 5528 N N . HIS A 1 709 ? -7.976 -12.180 -16.775 1.00 98.06 709 HIS A N 1
ATOM 5529 C CA . HIS A 1 709 ? -6.800 -12.901 -16.321 1.00 98.06 709 HIS A CA 1
ATOM 5530 C C . HIS A 1 709 ? -6.638 -12.747 -14.805 1.00 98.06 709 HIS A C 1
ATOM 5532 O O . HIS A 1 709 ? -6.972 -11.707 -14.237 1.00 98.06 709 HIS A O 1
ATOM 5538 N N . GLN A 1 710 ? -6.129 -13.787 -14.141 1.00 98.06 710 GLN A N 1
ATOM 5539 C CA . GLN A 1 710 ? -5.886 -13.779 -12.700 1.00 98.06 710 GLN A CA 1
ATOM 5540 C C . GLN A 1 710 ? -4.395 -13.988 -12.422 1.00 98.06 710 GLN A C 1
ATOM 5542 O O . GLN A 1 710 ? -3.893 -15.106 -12.504 1.00 98.06 710 GLN A O 1
ATOM 5547 N N . VAL A 1 711 ? -3.706 -12.904 -12.070 1.00 98.38 711 VAL A N 1
ATOM 5548 C CA . VAL A 1 711 ? -2.266 -12.879 -11.788 1.00 98.38 711 VAL A CA 1
ATOM 5549 C C . VAL A 1 711 ? -1.980 -13.482 -10.410 1.00 98.38 711 VAL A C 1
ATOM 5551 O O . VAL A 1 711 ? -2.618 -13.099 -9.427 1.00 98.38 711 VAL A O 1
ATOM 5554 N N . ASP A 1 712 ? -1.013 -14.401 -10.336 1.00 98.19 712 ASP A N 1
ATOM 5555 C CA . ASP A 1 712 ? -0.475 -14.993 -9.100 1.00 98.19 712 ASP A CA 1
ATOM 5556 C C . ASP A 1 712 ? 0.598 -14.081 -8.479 1.00 98.19 712 ASP A C 1
ATOM 5558 O O . ASP A 1 712 ? 1.744 -14.042 -8.926 1.00 98.19 712 ASP A O 1
ATOM 5562 N N . VAL A 1 713 ? 0.232 -13.356 -7.420 1.00 98.44 713 VAL A N 1
ATOM 5563 C CA . VAL A 1 713 ? 1.146 -12.519 -6.633 1.00 98.44 713 VAL A CA 1
ATOM 5564 C C . VAL A 1 713 ? 1.677 -13.349 -5.466 1.00 98.44 713 VAL A C 1
ATOM 5566 O O . VAL A 1 713 ? 1.099 -13.375 -4.375 1.00 98.44 713 VAL A O 1
ATOM 5569 N N . ARG A 1 714 ? 2.774 -14.066 -5.705 1.00 98.25 714 ARG A N 1
ATOM 5570 C CA . ARG A 1 714 ? 3.395 -14.991 -4.743 1.00 98.25 714 ARG A CA 1
ATOM 5571 C C . ARG A 1 714 ? 3.912 -14.302 -3.478 1.00 98.25 714 ARG A C 1
ATOM 5573 O O . ARG A 1 714 ? 4.088 -13.085 -3.430 1.00 98.25 714 ARG A O 1
ATOM 5580 N N . ALA A 1 715 ? 4.175 -15.107 -2.452 1.00 98.12 715 ALA A N 1
ATOM 5581 C CA . ALA A 1 715 ? 4.771 -14.676 -1.190 1.00 98.12 715 ALA A CA 1
ATOM 5582 C C . ALA A 1 715 ? 6.023 -13.803 -1.412 1.00 98.12 715 ALA A C 1
ATOM 5584 O O . ALA A 1 715 ? 6.913 -14.163 -2.189 1.00 98.12 715 ALA A O 1
ATOM 5585 N N . GLY A 1 716 ? 6.080 -12.632 -0.774 1.00 97.50 716 GLY A N 1
ATOM 5586 C CA . GLY A 1 716 ? 7.201 -11.692 -0.871 1.00 97.50 716 GLY A CA 1
ATOM 5587 C C . GLY A 1 716 ? 7.366 -10.967 -2.213 1.00 97.50 716 GLY A C 1
ATOM 5588 O O . GLY A 1 716 ? 8.309 -10.188 -2.342 1.00 97.50 716 GLY A O 1
ATOM 5589 N N . HIS A 1 717 ? 6.492 -11.193 -3.201 1.00 98.31 717 HIS A N 1
ATOM 5590 C CA . HIS A 1 717 ? 6.550 -10.513 -4.500 1.00 98.31 717 HIS A CA 1
ATOM 5591 C C . HIS A 1 717 ? 5.817 -9.163 -4.456 1.00 98.31 717 HIS A C 1
ATOM 5593 O O . HIS A 1 717 ? 4.867 -8.976 -3.686 1.00 98.31 717 HIS A O 1
ATOM 5599 N N . VAL A 1 718 ? 6.244 -8.241 -5.320 1.00 98.50 718 VAL A N 1
ATOM 5600 C CA . VAL A 1 718 ? 5.570 -6.962 -5.573 1.00 98.50 718 VAL A CA 1
ATOM 5601 C C . VAL A 1 718 ? 4.856 -7.046 -6.918 1.00 98.50 718 VAL A C 1
ATOM 5603 O O . VAL A 1 718 ? 5.472 -7.361 -7.936 1.00 98.50 718 VAL A O 1
ATOM 5606 N N . LEU A 1 719 ? 3.552 -6.775 -6.919 1.00 98.75 719 LEU A N 1
ATOM 5607 C CA . LEU A 1 719 ? 2.786 -6.521 -8.136 1.00 98.75 719 LEU A CA 1
ATOM 5608 C C . LEU A 1 719 ? 2.904 -5.038 -8.492 1.00 98.75 719 LEU A C 1
ATOM 5610 O O . LEU A 1 719 ? 2.699 -4.190 -7.625 1.00 98.75 719 LEU A O 1
ATOM 5614 N N . ILE A 1 720 ? 3.147 -4.754 -9.768 1.00 98.69 720 ILE A N 1
ATOM 5615 C CA . ILE A 1 720 ? 3.091 -3.420 -10.373 1.00 98.69 720 ILE A CA 1
ATOM 5616 C C . ILE A 1 720 ? 2.125 -3.497 -11.553 1.00 98.69 720 ILE A C 1
ATOM 5618 O O . ILE A 1 720 ? 2.158 -4.466 -12.313 1.00 98.69 720 ILE A O 1
ATOM 5622 N N . PHE A 1 721 ? 1.265 -2.498 -11.721 1.00 98.62 721 PHE A N 1
ATOM 5623 C CA . PHE A 1 721 ? 0.341 -2.417 -12.847 1.00 98.62 721 PHE A CA 1
ATOM 5624 C C . PHE A 1 721 ? 0.089 -0.974 -13.276 1.00 98.62 721 PHE A C 1
ATOM 5626 O O . PHE A 1 721 ? 0.066 -0.067 -12.453 1.00 98.62 721 PHE A O 1
ATOM 5633 N N . HIS A 1 722 ? -0.108 -0.754 -14.571 1.00 98.00 722 HIS A N 1
ATOM 5634 C CA . HIS A 1 722 ? -0.464 0.546 -15.133 1.00 98.00 722 HIS A CA 1
ATOM 5635 C C . HIS A 1 722 ? -1.860 0.957 -14.643 1.00 98.00 722 HIS A C 1
ATOM 5637 O O . HIS A 1 722 ? -2.773 0.136 -14.673 1.00 98.00 722 HIS A O 1
ATOM 5643 N N . GLU A 1 723 ? -2.081 2.205 -14.215 1.00 96.50 723 GLU A N 1
ATOM 5644 C CA . GLU A 1 723 ? -3.351 2.562 -13.553 1.00 96.50 723 GLU A CA 1
ATOM 5645 C C . GLU A 1 723 ? -4.592 2.451 -14.448 1.00 96.50 723 GLU A C 1
ATOM 5647 O O . GLU A 1 723 ? -5.664 2.054 -13.995 1.00 96.50 723 GLU A O 1
ATOM 5652 N N . HIS A 1 724 ? -4.408 2.711 -15.743 1.00 96.44 724 HIS A N 1
ATOM 5653 C CA . HIS A 1 724 ? -5.386 2.464 -16.799 1.00 96.44 724 HIS A CA 1
ATOM 5654 C C . HIS A 1 724 ? -5.674 0.967 -17.066 1.00 96.44 724 HIS A C 1
ATOM 5656 O O . HIS A 1 724 ? -6.458 0.670 -17.962 1.00 96.44 724 HIS A O 1
ATOM 5662 N N . ILE A 1 725 ? -5.077 -0.008 -16.368 1.00 97.69 725 ILE A N 1
ATOM 5663 C CA . ILE A 1 725 ? -5.501 -1.405 -16.539 1.00 97.69 725 ILE A CA 1
ATOM 5664 C C . ILE A 1 725 ? -6.898 -1.600 -15.932 1.00 97.69 725 ILE A C 1
ATOM 5666 O O . ILE A 1 725 ? -7.153 -1.259 -14.774 1.00 97.69 725 ILE A O 1
ATOM 5670 N N . LEU A 1 726 ? -7.810 -2.192 -16.702 1.00 97.00 726 LEU A N 1
ATOM 5671 C CA . LEU A 1 726 ? -9.099 -2.623 -16.176 1.00 97.00 726 LEU A CA 1
ATOM 5672 C C . LEU A 1 726 ? -8.899 -3.781 -15.208 1.00 97.00 726 LEU A C 1
ATOM 5674 O O . LEU A 1 726 ? -8.330 -4.818 -15.565 1.00 97.00 726 LEU A O 1
ATOM 5678 N N . HIS A 1 727 ? -9.407 -3.608 -13.994 1.00 97.88 727 HIS A N 1
ATOM 5679 C CA . HIS A 1 727 ? -9.331 -4.606 -12.939 1.00 97.88 727 HIS A CA 1
ATOM 5680 C C . HIS A 1 727 ? -10.589 -4.622 -12.065 1.00 97.88 727 HIS A C 1
ATOM 5682 O O . HIS A 1 727 ? -11.471 -3.775 -12.198 1.00 97.88 727 HIS A O 1
ATOM 5688 N N . GLU A 1 728 ? -10.717 -5.652 -11.232 1.00 97.06 728 GLU A N 1
ATOM 5689 C CA . GLU A 1 728 ? -11.860 -5.851 -10.335 1.00 97.06 728 GLU A CA 1
ATOM 5690 C C . GLU A 1 728 ? -11.409 -6.393 -8.970 1.00 97.06 728 GLU A C 1
ATOM 5692 O O . GLU A 1 728 ? -10.368 -7.055 -8.845 1.00 97.06 728 GLU A O 1
ATOM 5697 N N . ILE A 1 729 ? -12.251 -6.212 -7.948 1.00 94.69 729 ILE A N 1
ATOM 5698 C CA . ILE A 1 729 ? -12.078 -6.884 -6.657 1.00 94.69 729 ILE A CA 1
ATOM 5699 C C . ILE A 1 729 ? -13.022 -8.080 -6.572 1.00 94.69 729 ILE A C 1
ATOM 5701 O O . ILE A 1 729 ? -14.226 -7.952 -6.348 1.00 94.69 729 ILE A O 1
ATOM 5705 N N . VAL A 1 730 ? -12.446 -9.276 -6.701 1.00 94.25 730 VAL A N 1
ATOM 5706 C CA . VAL A 1 730 ? -13.174 -10.541 -6.559 1.00 94.25 730 VAL A CA 1
ATOM 5707 C C . VAL A 1 730 ? -13.581 -10.757 -5.096 1.00 94.25 730 VAL A C 1
ATOM 5709 O O . VAL A 1 730 ? -12.729 -10.888 -4.212 1.00 94.25 730 VAL A O 1
ATOM 5712 N N . ALA A 1 731 ? -14.889 -10.872 -4.844 1.00 95.06 731 ALA A N 1
ATOM 5713 C CA . ALA A 1 731 ? -15.474 -11.160 -3.530 1.00 95.06 731 ALA A CA 1
ATOM 5714 C C . ALA A 1 731 ? -15.206 -12.603 -3.059 1.00 95.06 731 ALA A C 1
ATOM 5716 O O . ALA A 1 731 ? -16.096 -13.451 -3.009 1.00 95.06 731 ALA A O 1
ATOM 5717 N N . ARG A 1 732 ? -13.952 -12.897 -2.699 1.00 94.62 732 ARG A N 1
ATOM 5718 C CA . ARG A 1 732 ? -13.530 -14.193 -2.157 1.00 94.62 732 ARG A CA 1
ATOM 5719 C C . ARG A 1 732 ? -13.243 -14.089 -0.661 1.00 94.62 732 ARG A C 1
ATOM 5721 O O . ARG A 1 732 ? -12.387 -13.313 -0.238 1.00 94.62 732 ARG A O 1
ATOM 5728 N N . LYS A 1 733 ? -13.917 -14.924 0.134 1.00 94.69 733 LYS A N 1
ATOM 5729 C CA . LYS A 1 733 ? -13.633 -15.095 1.565 1.00 94.69 733 LYS A CA 1
ATOM 5730 C C . LYS A 1 733 ? -12.215 -15.632 1.748 1.00 94.69 733 LYS A C 1
ATOM 5732 O O . LYS A 1 733 ? -11.905 -16.723 1.265 1.00 94.69 733 LYS A O 1
ATOM 5737 N N . SER A 1 734 ? -11.355 -14.885 2.438 1.00 93.25 734 SER A N 1
ATOM 5738 C CA . SER A 1 734 ? -9.973 -15.324 2.647 1.00 93.25 734 SER A CA 1
ATOM 5739 C C . SER A 1 734 ? -9.893 -16.441 3.693 1.00 93.25 734 SER A C 1
ATOM 5741 O O . SER A 1 734 ? -10.492 -16.341 4.766 1.00 93.25 734 SER A O 1
ATOM 5743 N N . LYS A 1 735 ? -9.124 -17.500 3.405 1.00 96.12 735 LYS A N 1
ATOM 5744 C CA . LYS A 1 735 ? -8.849 -18.599 4.356 1.00 96.12 735 LYS A CA 1
ATOM 5745 C C . LYS A 1 735 ? -7.790 -18.234 5.409 1.00 96.12 735 LYS A C 1
ATOM 5747 O O . LYS A 1 735 ? -7.695 -18.912 6.430 1.00 96.12 735 LYS A O 1
ATOM 5752 N N . VAL A 1 736 ? -7.038 -17.161 5.172 1.00 96.62 736 VAL A N 1
ATOM 5753 C CA . VAL A 1 736 ? -5.956 -16.625 6.015 1.00 96.62 736 VAL A CA 1
ATOM 5754 C C . VAL A 1 736 ? -6.158 -15.121 6.227 1.00 96.62 736 VAL A C 1
ATOM 5756 O O . VAL A 1 736 ? -6.916 -14.496 5.483 1.00 96.62 736 VAL A O 1
ATOM 5759 N N . GLY A 1 737 ? -5.509 -14.524 7.227 1.00 96.88 737 GLY A N 1
ATOM 5760 C CA . GLY A 1 737 ? -5.415 -13.061 7.289 1.00 96.88 737 GLY A CA 1
ATOM 5761 C C . GLY A 1 737 ? -4.522 -12.562 6.152 1.00 96.88 737 GLY A C 1
ATOM 5762 O O . GLY A 1 737 ? -3.492 -13.183 5.907 1.00 96.88 737 GLY A O 1
ATOM 5763 N N . LEU A 1 738 ? -4.912 -11.503 5.441 1.00 97.88 738 LEU A N 1
ATOM 5764 C CA . LEU A 1 738 ? -4.116 -10.928 4.352 1.00 97.88 738 LEU A CA 1
ATOM 5765 C C . LEU A 1 738 ? -3.437 -9.639 4.804 1.00 97.88 738 LEU A C 1
ATOM 5767 O O . LEU A 1 738 ? -4.110 -8.750 5.328 1.00 97.88 738 LEU A O 1
ATOM 5771 N N . LEU A 1 739 ? -2.140 -9.533 4.525 1.00 98.44 739 LEU A N 1
ATOM 5772 C CA . LEU A 1 739 ? -1.325 -8.349 4.766 1.00 98.44 739 LEU A CA 1
ATOM 5773 C C . LEU A 1 739 ? -0.774 -7.830 3.430 1.00 98.44 739 LEU A C 1
ATOM 5775 O O . LEU A 1 739 ? -0.161 -8.578 2.661 1.00 98.44 739 LEU A O 1
ATOM 5779 N N . ARG A 1 740 ? -1.021 -6.550 3.139 1.00 98.31 740 ARG A N 1
ATOM 5780 C CA . ARG A 1 740 ? -0.448 -5.829 1.990 1.00 98.31 740 ARG A CA 1
ATOM 5781 C C . ARG A 1 740 ? 0.078 -4.473 2.433 1.00 98.31 740 ARG A C 1
ATOM 5783 O O . ARG A 1 740 ? -0.509 -3.845 3.314 1.00 98.31 740 ARG A O 1
ATOM 5790 N N . LEU A 1 741 ? 1.101 -3.993 1.739 1.00 98.62 741 LEU A N 1
ATOM 5791 C CA . LEU A 1 741 ? 1.392 -2.566 1.634 1.00 98.62 741 LEU A CA 1
ATOM 5792 C C . LEU A 1 741 ? 1.073 -2.145 0.200 1.00 98.62 741 LEU A C 1
ATOM 5794 O O . LEU A 1 741 ? 1.672 -2.698 -0.725 1.00 98.62 741 LEU A O 1
ATOM 5798 N N . PHE A 1 742 ? 0.124 -1.227 0.017 1.00 98.62 742 PHE A N 1
ATOM 5799 C CA . PHE A 1 742 ? -0.097 -0.592 -1.280 1.00 98.62 742 PHE A CA 1
ATOM 5800 C C . PHE A 1 742 ? 1.009 0.440 -1.529 1.00 98.62 742 PHE A C 1
ATOM 5802 O O . PHE A 1 742 ? 1.453 1.127 -0.605 1.00 98.62 742 PHE A O 1
ATOM 5809 N N . ILE A 1 743 ? 1.496 0.497 -2.766 1.00 97.81 743 ILE A N 1
ATOM 5810 C CA . ILE A 1 743 ? 2.551 1.412 -3.216 1.00 97.81 743 ILE A CA 1
ATOM 5811 C C . ILE A 1 743 ? 2.249 1.747 -4.676 1.00 97.81 743 ILE A C 1
ATOM 5813 O O . ILE A 1 743 ? 1.932 0.843 -5.449 1.00 97.81 743 ILE A O 1
ATOM 5817 N N . GLY A 1 744 ? 2.343 3.019 -5.056 1.00 98.12 744 GLY A N 1
ATOM 5818 C CA . GLY A 1 744 ? 2.296 3.428 -6.458 1.00 98.12 744 GLY A CA 1
ATOM 5819 C C . GLY A 1 744 ? 3.598 4.077 -6.909 1.00 98.12 744 GLY A C 1
ATOM 5820 O O . GLY A 1 744 ? 4.474 4.380 -6.099 1.00 98.12 744 GLY A O 1
ATOM 5821 N N . TRP A 1 745 ? 3.705 4.335 -8.207 1.00 98.62 745 TRP A N 1
ATOM 5822 C CA . TRP A 1 745 ? 4.813 5.069 -8.814 1.00 98.62 745 TRP A CA 1
ATOM 5823 C C . TRP A 1 745 ? 4.294 5.973 -9.923 1.00 98.62 745 TRP A C 1
ATOM 5825 O O . TRP A 1 745 ? 3.308 5.639 -10.579 1.00 98.62 745 TRP A O 1
ATOM 5835 N N . ARG A 1 746 ? 4.978 7.087 -10.171 1.00 98.25 746 ARG A N 1
ATOM 5836 C CA . ARG A 1 746 ? 4.719 7.953 -11.324 1.00 98.25 746 ARG A CA 1
ATOM 5837 C C . ARG A 1 746 ? 6.017 8.239 -12.062 1.00 98.25 746 ARG A C 1
ATOM 5839 O O . ARG A 1 746 ? 6.961 8.730 -11.456 1.00 98.25 746 ARG A O 1
ATOM 5846 N N . LEU A 1 747 ? 6.048 7.961 -13.362 1.00 97.56 747 LEU A N 1
ATOM 5847 C CA . LEU A 1 747 ? 7.021 8.539 -14.285 1.00 97.56 747 LEU A CA 1
ATOM 5848 C C . LEU A 1 747 ? 6.427 9.840 -14.840 1.00 97.56 747 LEU A C 1
ATOM 5850 O O . LEU A 1 747 ? 5.315 9.831 -15.361 1.00 97.56 747 LEU A O 1
ATOM 5854 N N . THR A 1 748 ? 7.138 10.955 -14.687 1.00 96.75 748 THR A N 1
ATOM 5855 C CA . THR A 1 748 ? 6.664 12.312 -15.005 1.00 96.75 748 THR A CA 1
ATOM 5856 C C . THR A 1 748 ? 7.800 13.199 -15.510 1.00 96.75 748 THR A C 1
ATOM 5858 O O . THR A 1 748 ? 8.970 12.963 -15.212 1.00 96.75 748 THR A O 1
ATOM 5861 N N . GLN A 1 749 ? 7.467 14.271 -16.225 1.00 95.31 749 GLN A N 1
ATOM 5862 C CA . GLN A 1 749 ? 8.405 15.356 -16.539 1.00 95.31 749 GLN A CA 1
ATOM 5863 C C . GLN A 1 749 ? 8.302 16.520 -15.537 1.00 95.31 749 GLN A C 1
ATOM 5865 O O . GLN A 1 749 ? 9.189 17.377 -15.488 1.00 95.31 749 GLN A O 1
ATOM 5870 N N . ALA A 1 750 ? 7.272 16.535 -14.682 1.00 96.31 750 ALA A N 1
ATOM 5871 C CA . ALA A 1 750 ? 7.073 17.548 -13.650 1.00 96.31 750 ALA A CA 1
ATOM 5872 C C . ALA A 1 750 ? 8.201 17.556 -12.598 1.00 96.31 750 ALA A C 1
ATOM 5874 O O . ALA A 1 750 ? 8.989 16.618 -12.473 1.00 96.31 750 ALA A O 1
ATOM 5875 N N . THR A 1 751 ? 8.300 18.647 -11.841 1.00 96.56 751 THR A N 1
ATOM 5876 C CA . THR A 1 751 ? 9.169 18.788 -10.652 1.00 96.56 751 THR A CA 1
ATOM 5877 C C . THR A 1 751 ? 8.374 18.789 -9.343 1.00 96.56 751 THR A C 1
ATOM 5879 O O . THR A 1 751 ? 8.955 18.804 -8.263 1.00 96.56 751 THR A O 1
ATOM 5882 N N . THR A 1 752 ? 7.043 18.785 -9.430 1.00 97.44 752 THR A N 1
ATOM 5883 C CA . THR A 1 752 ? 6.108 18.842 -8.302 1.00 97.44 752 THR A CA 1
ATOM 5884 C C . THR A 1 752 ? 5.464 17.475 -8.070 1.00 97.44 752 THR A C 1
ATOM 5886 O O . THR A 1 752 ? 5.062 16.840 -9.054 1.00 97.44 752 THR A O 1
ATOM 5889 N N . PRO A 1 753 ? 5.326 17.020 -6.811 1.00 98.00 753 PRO A N 1
ATOM 5890 C CA . PRO A 1 753 ? 4.747 15.716 -6.508 1.00 98.00 753 PRO A CA 1
ATOM 5891 C C . PRO A 1 753 ? 3.274 15.635 -6.912 1.00 98.00 753 PRO A C 1
ATOM 5893 O O . PRO A 1 753 ? 2.598 16.662 -6.980 1.00 98.00 753 PRO A O 1
ATOM 5896 N N . LEU A 1 754 ? 2.775 14.420 -7.167 1.00 97.75 754 LEU A N 1
ATOM 5897 C CA . LEU A 1 754 ? 1.375 14.211 -7.558 1.00 97.75 754 LEU A CA 1
ATOM 5898 C C . LEU A 1 754 ? 0.404 14.626 -6.446 1.00 97.75 754 LEU A C 1
ATOM 5900 O O . LEU A 1 754 ? -0.661 15.160 -6.727 1.00 97.75 754 LEU A O 1
ATOM 5904 N N . THR A 1 755 ? 0.770 14.384 -5.184 1.00 97.75 755 THR A N 1
ATOM 5905 C CA . THR A 1 755 ? -0.018 14.794 -4.016 1.00 97.75 755 THR A CA 1
ATOM 5906 C C . THR A 1 755 ? 0.322 16.242 -3.633 1.00 97.75 755 THR A C 1
ATOM 5908 O O . THR A 1 755 ? 1.455 16.502 -3.206 1.00 97.75 755 THR A O 1
ATOM 5911 N N . PRO A 1 756 ? -0.629 17.194 -3.703 1.00 96.31 756 PRO A N 1
ATOM 5912 C CA . PRO A 1 756 ? -0.411 18.556 -3.223 1.00 96.31 756 PRO A CA 1
ATOM 5913 C C . PRO A 1 756 ? -0.083 18.586 -1.724 1.00 96.31 756 PRO A C 1
ATOM 5915 O O . PRO A 1 756 ? -0.536 17.737 -0.958 1.00 96.31 756 PRO A O 1
ATOM 5918 N N . ASN A 1 757 ? 0.707 19.573 -1.297 1.00 97.44 757 ASN A N 1
ATOM 5919 C CA . ASN A 1 757 ? 1.110 19.796 0.101 1.00 97.44 757 ASN A CA 1
ATOM 5920 C C . ASN A 1 757 ? 1.763 18.582 0.802 1.00 97.44 757 ASN A C 1
ATOM 5922 O O . ASN A 1 757 ? 1.825 18.532 2.029 1.00 97.44 757 ASN A O 1
ATOM 5926 N N . LEU A 1 758 ? 2.323 17.623 0.050 1.00 98.12 758 LEU A N 1
ATOM 5927 C CA . LEU A 1 758 ? 2.893 16.384 0.598 1.00 98.12 758 LEU A CA 1
ATOM 5928 C C . LEU A 1 758 ? 3.886 16.608 1.754 1.00 98.12 758 LEU A C 1
ATOM 5930 O O . LEU A 1 758 ? 3.877 15.855 2.722 1.00 98.12 758 LEU A O 1
ATOM 5934 N N . ARG A 1 759 ? 4.707 17.666 1.704 1.00 98.25 759 ARG A N 1
ATOM 5935 C CA . ARG A 1 759 ? 5.657 17.996 2.784 1.00 98.25 759 ARG A CA 1
ATOM 5936 C C . ARG A 1 759 ? 4.962 18.277 4.124 1.00 98.25 759 ARG A C 1
ATOM 5938 O O . ARG A 1 759 ? 5.432 17.795 5.149 1.00 98.25 759 ARG A O 1
ATOM 5945 N N . GLU A 1 760 ? 3.841 18.994 4.104 1.00 98.50 760 GLU A N 1
ATOM 5946 C CA . GLU A 1 760 ? 3.026 19.287 5.289 1.00 98.50 760 GLU A CA 1
ATOM 5947 C C . GLU A 1 760 ? 2.368 18.008 5.832 1.00 98.50 760 GLU A C 1
ATOM 5949 O O . GLU A 1 760 ? 2.420 17.739 7.033 1.00 98.50 760 GLU A O 1
ATOM 5954 N N . LEU A 1 761 ? 1.826 17.164 4.942 1.00 98.56 761 LEU A N 1
ATOM 5955 C CA . LEU A 1 761 ? 1.238 15.871 5.314 1.00 98.56 761 LEU A CA 1
ATOM 5956 C C . LEU A 1 761 ? 2.268 14.947 5.995 1.00 98.56 761 LEU A C 1
ATOM 5958 O O . LEU A 1 761 ? 1.944 14.274 6.974 1.00 98.56 761 LEU A O 1
ATOM 5962 N N . LEU A 1 762 ? 3.518 14.942 5.517 1.00 98.38 762 LEU A N 1
ATOM 5963 C CA . LEU A 1 762 ? 4.623 14.174 6.106 1.00 98.38 762 LEU A CA 1
ATOM 5964 C C . LEU A 1 762 ? 5.089 14.739 7.462 1.00 98.38 762 LEU A C 1
ATOM 5966 O O . LEU A 1 762 ? 5.378 13.960 8.371 1.00 98.38 762 LEU A O 1
ATOM 5970 N N . GLU A 1 763 ? 5.148 16.067 7.624 1.00 98.38 763 GLU A N 1
ATOM 5971 C CA . GLU A 1 763 ? 5.534 16.732 8.883 1.00 98.38 763 GLU A CA 1
ATOM 5972 C C . GLU A 1 763 ? 4.488 16.523 9.993 1.00 98.38 763 GLU A C 1
ATOM 5974 O O . GLU A 1 763 ? 4.814 16.183 11.139 1.00 98.38 763 GLU A O 1
ATOM 5979 N N . ASN A 1 764 ? 3.213 16.700 9.644 1.00 98.56 764 ASN A N 1
ATOM 5980 C CA . ASN A 1 764 ? 2.091 16.536 10.565 1.00 98.56 764 ASN A CA 1
ATOM 5981 C C . ASN A 1 764 ? 1.794 15.058 10.861 1.00 98.56 764 ASN A C 1
ATOM 5983 O O . ASN A 1 764 ? 1.187 14.754 11.890 1.00 98.56 764 ASN A O 1
ATOM 5987 N N . GLN A 1 765 ? 2.263 14.152 9.995 1.00 98.56 765 GLN A N 1
ATOM 5988 C CA . GLN A 1 765 ? 1.891 12.738 9.953 1.00 98.56 765 GLN A CA 1
ATOM 5989 C C . GLN A 1 765 ? 0.365 12.607 9.813 1.00 98.56 765 GLN A C 1
ATOM 5991 O O . GLN A 1 765 ? -0.342 12.197 10.735 1.00 98.56 765 GLN A O 1
ATOM 5996 N N . ALA A 1 766 ? -0.131 13.079 8.667 1.00 98.56 766 ALA A N 1
ATOM 5997 C CA . ALA A 1 766 ? -1.535 13.141 8.271 1.00 98.56 766 ALA A CA 1
ATOM 5998 C C . ALA A 1 766 ? -1.956 11.953 7.395 1.00 98.56 766 ALA A C 1
ATOM 6000 O O . ALA A 1 766 ? -1.145 11.394 6.669 1.00 98.56 766 ALA A O 1
ATOM 6001 N N . VAL A 1 767 ? -3.248 11.606 7.373 1.00 98.38 767 VAL A N 1
ATOM 6002 C CA . VAL A 1 767 ? -3.758 10.683 6.344 1.00 98.38 767 VAL A CA 1
ATOM 6003 C C . VAL A 1 767 ? -3.443 11.261 4.963 1.00 98.38 767 VAL A C 1
ATOM 6005 O O . VAL A 1 767 ? -3.950 12.321 4.598 1.00 98.38 767 VAL A O 1
ATOM 6008 N N . ILE A 1 768 ? -2.608 10.564 4.194 1.00 98.25 768 ILE A N 1
ATOM 6009 C CA . ILE A 1 768 ? -2.234 11.004 2.851 1.00 98.25 768 ILE A CA 1
ATOM 6010 C C . ILE A 1 768 ? -3.391 10.668 1.892 1.00 98.25 768 ILE A C 1
ATOM 6012 O O . ILE A 1 768 ? -3.832 9.512 1.861 1.00 98.25 768 ILE A O 1
ATOM 6016 N N . PRO A 1 769 ? -3.915 11.645 1.123 1.00 97.88 769 PRO A N 1
ATOM 6017 C CA . PRO A 1 769 ? -4.908 11.374 0.093 1.00 97.88 769 PRO A CA 1
ATOM 6018 C C . PRO A 1 769 ? -4.361 10.380 -0.930 1.00 97.88 769 PRO A C 1
ATOM 6020 O O . PRO A 1 769 ? -3.219 10.501 -1.375 1.00 97.88 769 PRO A O 1
ATOM 6023 N N . LEU A 1 770 ? -5.192 9.422 -1.337 1.00 96.38 770 LEU A N 1
ATOM 6024 C CA . LEU A 1 770 ? -4.859 8.530 -2.443 1.00 96.38 770 LEU A CA 1
ATOM 6025 C C . LEU A 1 770 ? -4.656 9.350 -3.720 1.00 96.38 770 LEU A C 1
ATOM 6027 O O . LEU A 1 770 ? -5.227 10.432 -3.870 1.00 96.38 770 LEU A O 1
ATOM 6031 N N . LYS A 1 771 ? -3.945 8.787 -4.700 1.00 95.12 771 LYS A N 1
ATOM 6032 C CA . LYS A 1 771 ? -3.793 9.385 -6.041 1.00 95.12 771 LYS A CA 1
ATOM 6033 C C . LYS A 1 771 ? -5.130 9.752 -6.719 1.00 95.12 771 LYS A C 1
ATOM 6035 O O . LYS A 1 771 ? -5.176 10.658 -7.540 1.00 95.12 771 LYS A O 1
ATOM 6040 N N . SER A 1 772 ? -6.235 9.118 -6.313 1.00 93.12 772 SER A N 1
ATOM 6041 C CA . SER A 1 772 ? -7.614 9.439 -6.715 1.00 93.12 772 SER A CA 1
ATOM 6042 C C . SER A 1 772 ? -8.229 10.664 -6.002 1.00 93.12 772 SER A C 1
ATOM 6044 O O . SER A 1 772 ? -9.439 10.872 -6.088 1.00 93.12 772 SER A O 1
ATOM 6046 N N . LYS A 1 773 ? -7.434 11.447 -5.254 1.00 94.00 773 LYS A N 1
ATOM 6047 C CA . LYS A 1 773 ? -7.830 12.537 -4.328 1.00 94.00 773 LYS A CA 1
ATOM 6048 C C . LYS A 1 773 ? -8.680 12.106 -3.127 1.00 94.00 773 LYS A C 1
ATOM 6050 O O . LYS A 1 773 ? -9.039 12.930 -2.288 1.00 94.00 773 LYS A O 1
ATOM 6055 N N . GLN A 1 774 ? -9.022 10.825 -3.014 1.00 94.81 774 GLN A N 1
ATOM 6056 C CA . GLN A 1 774 ? -9.856 10.321 -1.928 1.00 94.81 774 GLN A CA 1
ATOM 6057 C C . GLN A 1 774 ? -9.048 10.232 -0.632 1.00 94.81 774 GLN A C 1
ATOM 6059 O O . GLN A 1 774 ? -7.993 9.605 -0.606 1.00 94.81 774 GLN A O 1
ATOM 6064 N N . VAL A 1 775 ? -9.567 10.791 0.463 1.00 97.31 775 VAL A N 1
ATOM 6065 C CA . VAL A 1 775 ? -9.027 10.548 1.810 1.00 97.31 775 VAL A CA 1
ATOM 6066 C C . VAL A 1 775 ? -9.580 9.209 2.317 1.00 97.31 775 VAL A C 1
ATOM 6068 O O . VAL A 1 775 ? -10.802 9.091 2.464 1.00 97.31 775 VAL A O 1
ATOM 6071 N N . PRO A 1 776 ? -8.742 8.192 2.591 1.00 97.38 776 PRO A N 1
ATOM 6072 C CA . PRO A 1 776 ? -9.194 6.884 3.061 1.00 97.38 776 PRO A CA 1
ATOM 6073 C C . PRO A 1 776 ? -10.112 6.943 4.292 1.00 97.38 776 PRO A C 1
ATOM 6075 O O . PRO A 1 776 ? -9.717 7.496 5.317 1.00 97.38 776 PRO A O 1
ATOM 6078 N N . PRO A 1 777 ? -11.336 6.383 4.228 1.00 98.12 777 PRO A N 1
ATOM 6079 C CA . PRO A 1 777 ? -12.264 6.451 5.345 1.00 98.12 777 PRO A CA 1
ATOM 6080 C C . PRO A 1 777 ? -12.116 5.273 6.318 1.00 98.12 777 PRO A C 1
ATOM 6082 O O . PRO A 1 777 ? -11.948 4.125 5.904 1.00 98.12 777 PRO A O 1
ATOM 6085 N N . MET A 1 778 ? -12.321 5.538 7.609 1.00 98.56 778 MET A N 1
ATOM 6086 C CA . MET A 1 778 ? -12.420 4.519 8.667 1.00 98.56 778 MET A CA 1
ATOM 6087 C C . MET A 1 778 ? -13.705 3.686 8.581 1.00 98.56 778 MET A C 1
ATOM 6089 O O . MET A 1 778 ? -13.758 2.556 9.071 1.00 98.56 778 MET A O 1
ATOM 6093 N N . TYR A 1 779 ? -14.742 4.226 7.936 1.00 98.00 779 TYR A N 1
ATOM 6094 C CA . TYR A 1 779 ? -15.963 3.508 7.581 1.00 98.00 779 TYR A CA 1
ATOM 6095 C C . TYR A 1 779 ? -16.587 4.061 6.293 1.00 98.00 779 TYR A C 1
ATOM 6097 O O . TYR A 1 779 ? -16.696 5.272 6.083 1.00 98.00 779 TYR A O 1
ATOM 6105 N N . ALA A 1 780 ? -17.070 3.171 5.422 1.00 96.19 780 ALA A N 1
ATOM 6106 C CA . ALA A 1 780 ? -17.814 3.587 4.229 1.00 96.19 780 ALA A CA 1
ATOM 6107 C C . ALA A 1 780 ? -19.112 4.337 4.600 1.00 96.19 780 ALA A C 1
ATOM 6109 O O . ALA A 1 780 ? -19.787 3.958 5.559 1.00 96.19 780 ALA A O 1
ATOM 6110 N N . LYS A 1 781 ? -19.512 5.336 3.797 1.00 95.81 781 LYS A N 1
ATOM 6111 C CA . LYS A 1 781 ? -20.693 6.204 4.025 1.00 95.81 781 LYS A CA 1
ATOM 6112 C C . LYS A 1 781 ? -21.990 5.430 4.320 1.00 95.81 781 LYS A C 1
ATOM 6114 O O . LYS A 1 781 ? -22.775 5.857 5.160 1.00 95.81 781 LYS A O 1
ATOM 6119 N N . LEU A 1 782 ? -22.184 4.259 3.705 1.00 95.25 782 LEU A N 1
ATOM 6120 C CA . LEU A 1 782 ? -23.342 3.385 3.949 1.00 95.25 782 LEU A CA 1
ATOM 6121 C C . LEU A 1 782 ? -23.416 2.811 5.376 1.00 95.25 782 LEU A C 1
ATOM 6123 O O . LEU A 1 782 ? -24.512 2.479 5.826 1.00 95.25 782 LEU A O 1
ATOM 6127 N N . HIS A 1 783 ? -22.308 2.730 6.122 1.00 96.81 783 HIS A N 1
ATOM 6128 C CA . HIS A 1 783 ? -22.358 2.370 7.544 1.00 96.81 783 HIS A CA 1
ATOM 6129 C C . HIS A 1 783 ? -23.080 3.443 8.365 1.00 96.81 783 HIS A C 1
ATOM 6131 O O . HIS A 1 783 ? -23.851 3.101 9.255 1.00 96.81 783 HIS A O 1
ATOM 6137 N N . TRP A 1 784 ? -22.908 4.729 8.037 1.00 97.06 784 TRP A N 1
ATOM 6138 C CA . TRP A 1 784 ? -23.630 5.806 8.720 1.00 97.06 784 TRP A CA 1
ATOM 6139 C C . TRP A 1 784 ? -25.134 5.771 8.423 1.00 97.06 784 TRP A C 1
ATOM 6141 O O . TRP A 1 784 ? -25.942 6.082 9.296 1.00 97.06 784 TRP A O 1
ATOM 6151 N N . THR A 1 785 ? -25.532 5.344 7.221 1.00 95.50 785 THR A N 1
ATOM 6152 C CA . THR A 1 785 ? -26.950 5.202 6.857 1.00 95.50 785 THR A CA 1
ATOM 6153 C C . THR A 1 785 ? -27.597 3.975 7.506 1.00 95.50 785 THR A C 1
ATOM 6155 O O . THR A 1 785 ? -28.675 4.100 8.086 1.00 95.50 785 THR A O 1
ATOM 6158 N N . ASN A 1 786 ? -26.932 2.814 7.452 1.00 96.50 786 ASN A N 1
ATOM 6159 C CA . ASN A 1 786 ? -27.566 1.511 7.705 1.00 96.50 786 ASN A CA 1
ATOM 6160 C C . ASN A 1 786 ? -27.069 0.792 8.972 1.00 96.50 786 ASN A C 1
ATOM 6162 O O . ASN A 1 786 ? -27.704 -0.158 9.415 1.00 96.50 786 ASN A O 1
ATOM 6166 N N . TRP A 1 787 ? -25.926 1.193 9.538 1.00 97.19 787 TRP A N 1
ATOM 6167 C CA . TRP A 1 787 ? -25.188 0.409 10.537 1.00 97.19 787 TRP A CA 1
ATOM 6168 C C . TRP A 1 787 ? -24.544 1.278 11.634 1.00 97.19 787 TRP A C 1
ATOM 6170 O O . TRP A 1 787 ? -23.416 1.006 12.053 1.00 97.19 787 TRP A O 1
ATOM 6180 N N . ARG A 1 788 ? -25.238 2.326 12.103 1.00 97.75 788 ARG A N 1
ATOM 6181 C CA . ARG A 1 788 ? -24.714 3.275 13.110 1.00 97.75 788 ARG A CA 1
ATOM 6182 C C . ARG A 1 788 ? -24.192 2.574 14.363 1.00 97.75 788 ARG A C 1
ATOM 6184 O O . ARG A 1 788 ? -23.073 2.855 14.782 1.00 97.75 788 ARG A O 1
ATOM 6191 N N . ASP A 1 789 ? -24.915 1.577 14.861 1.00 98.00 789 ASP A N 1
ATOM 6192 C CA . ASP A 1 789 ? -24.517 0.804 16.043 1.00 98.00 789 ASP A CA 1
ATOM 6193 C C . ASP A 1 789 ? -23.198 0.047 15.829 1.00 98.00 789 ASP A C 1
ATOM 6195 O O . ASP A 1 789 ? -22.425 -0.125 16.767 1.00 98.00 789 ASP A O 1
ATOM 6199 N N . LYS A 1 790 ? -22.876 -0.369 14.593 1.00 98.00 790 LYS A N 1
ATOM 6200 C CA . LYS A 1 790 ? -21.568 -0.977 14.285 1.00 98.00 790 LYS A CA 1
ATOM 6201 C C . LYS A 1 790 ? -20.440 0.051 14.360 1.00 98.00 790 LYS A C 1
ATOM 6203 O O . LYS A 1 790 ? -19.358 -0.304 14.812 1.00 98.00 790 LYS A O 1
ATOM 6208 N N . ILE A 1 791 ? -20.685 1.306 13.968 1.00 98.44 791 ILE A N 1
ATOM 6209 C CA . ILE A 1 791 ? -19.708 2.399 14.110 1.00 98.44 791 ILE A CA 1
ATOM 6210 C C . ILE A 1 791 ? -19.502 2.732 15.591 1.00 98.44 791 ILE A C 1
ATOM 6212 O O . ILE A 1 791 ? -18.359 2.831 16.028 1.00 98.44 791 ILE A O 1
ATOM 6216 N N . VAL A 1 792 ? -20.580 2.852 16.373 1.00 98.56 792 VAL A N 1
ATOM 6217 C CA . VAL A 1 792 ? -20.504 3.114 17.822 1.00 98.56 792 VAL A CA 1
ATOM 6218 C C . VAL A 1 792 ? -19.734 1.995 18.531 1.00 98.56 792 VAL A C 1
ATOM 6220 O O . VAL A 1 792 ? -18.742 2.275 19.198 1.00 98.56 792 VAL A O 1
ATOM 6223 N N . ASN A 1 793 ? -20.104 0.728 18.306 1.00 98.44 793 ASN A N 1
ATOM 6224 C CA . ASN A 1 793 ? -19.414 -0.428 18.889 1.00 98.44 793 ASN A CA 1
ATOM 6225 C C . ASN A 1 793 ? -17.931 -0.502 18.482 1.00 98.44 793 ASN A C 1
ATOM 6227 O O . ASN A 1 793 ? -17.077 -0.736 19.334 1.00 98.44 793 ASN A O 1
ATOM 6231 N N . PHE A 1 794 ? -17.613 -0.278 17.201 1.00 98.44 794 PHE A N 1
ATOM 6232 C CA . PHE A 1 794 ? -16.230 -0.221 16.714 1.00 98.44 794 PHE A CA 1
ATOM 6233 C C . PHE A 1 794 ? -15.433 0.889 17.407 1.00 98.44 794 PHE A C 1
ATOM 6235 O O . PHE A 1 794 ? -14.333 0.646 17.893 1.00 98.44 794 PHE A O 1
ATOM 6242 N N . THR A 1 795 ? -16.012 2.088 17.503 1.00 98.56 795 THR A N 1
ATOM 6243 C CA . THR A 1 795 ? -15.374 3.244 18.144 1.00 98.56 795 THR A CA 1
ATOM 6244 C C . THR A 1 795 ? -15.086 2.951 19.615 1.00 98.56 795 THR A C 1
ATOM 6246 O O . THR A 1 795 ? -13.948 3.067 20.059 1.00 98.56 795 THR A O 1
ATOM 6249 N N . GLN A 1 796 ? -16.101 2.511 20.363 1.00 98.38 796 GLN A N 1
ATOM 6250 C CA . GLN A 1 796 ? -15.989 2.241 21.796 1.00 98.38 796 GLN A CA 1
ATOM 6251 C C . GLN A 1 796 ? -14.927 1.180 22.112 1.00 98.38 796 GLN A C 1
ATOM 6253 O O . GLN A 1 796 ? -14.176 1.349 23.074 1.00 98.38 796 GLN A O 1
ATOM 6258 N N . ARG A 1 797 ? -14.835 0.118 21.301 1.00 98.19 797 ARG A N 1
ATOM 6259 C CA . ARG A 1 797 ? -13.894 -0.992 21.521 1.00 98.19 797 ARG A CA 1
ATOM 6260 C C . ARG A 1 797 ? -12.469 -0.685 21.073 1.00 98.19 797 ARG A C 1
ATOM 6262 O O . ARG A 1 797 ? -11.538 -1.013 21.800 1.00 98.19 797 ARG A O 1
ATOM 6269 N N . ASN A 1 798 ? -12.305 -0.053 19.911 1.00 98.56 798 ASN A N 1
ATOM 6270 C CA . ASN A 1 798 ? -11.021 -0.041 19.206 1.00 98.56 798 ASN A CA 1
ATOM 6271 C C . ASN A 1 798 ? -10.326 1.319 19.169 1.00 98.56 798 ASN A C 1
ATOM 6273 O O . ASN A 1 798 ? -9.110 1.344 19.049 1.00 98.56 798 ASN A O 1
ATOM 6277 N N . ILE A 1 799 ? -11.055 2.432 19.264 1.00 98.69 799 ILE A N 1
ATOM 6278 C CA . ILE A 1 799 ? -10.533 3.772 18.951 1.00 98.69 799 ILE A CA 1
ATOM 6279 C C . ILE A 1 799 ? -10.283 4.574 20.231 1.00 98.69 799 ILE A C 1
ATOM 6281 O O . ILE A 1 799 ? -11.093 4.530 21.161 1.00 98.69 799 ILE A O 1
ATOM 6285 N N . VAL A 1 800 ? -9.166 5.308 20.286 1.00 98.56 800 VAL A N 1
ATOM 6286 C CA . VAL A 1 800 ? -8.862 6.216 21.406 1.00 98.56 800 VAL A CA 1
ATOM 6287 C C . VAL A 1 800 ? -9.751 7.459 21.379 1.00 98.56 800 VAL A C 1
ATOM 6289 O O . VAL A 1 800 ? -10.090 7.983 20.320 1.00 98.56 800 VAL A O 1
ATOM 6292 N N . ASP A 1 801 ? -10.092 7.971 22.559 1.00 98.56 801 ASP A N 1
ATOM 6293 C CA . ASP A 1 801 ? -11.046 9.069 22.743 1.00 98.56 801 ASP A CA 1
ATOM 6294 C C . ASP A 1 801 ? -10.717 10.344 21.941 1.00 98.56 801 ASP A C 1
ATOM 6296 O O . ASP A 1 801 ? -11.642 11.010 21.468 1.00 98.56 801 ASP A O 1
ATOM 6300 N N . ALA A 1 802 ? -9.430 10.647 21.729 1.00 98.56 802 ALA A N 1
ATOM 6301 C CA . ALA A 1 802 ? -8.962 11.784 20.926 1.00 98.56 802 ALA A CA 1
ATOM 6302 C C . ALA A 1 802 ? -9.350 11.691 19.436 1.00 98.56 802 ALA A C 1
ATOM 6304 O O . ALA A 1 802 ? -9.530 12.714 18.784 1.00 98.56 802 ALA A O 1
ATOM 6305 N N . CYS A 1 803 ? -9.527 10.478 18.905 1.00 98.62 803 CYS A N 1
ATOM 6306 C CA . CYS A 1 803 ? -9.881 10.208 17.506 1.00 98.62 803 CYS A CA 1
ATOM 6307 C C . CYS A 1 803 ? -11.403 10.141 17.264 1.00 98.62 803 CYS A C 1
ATOM 6309 O O . CYS A 1 803 ? -11.858 9.558 16.274 1.00 98.62 803 CYS A O 1
ATOM 6311 N N . THR A 1 804 ? -12.205 10.685 18.187 1.00 98.62 804 THR A N 1
ATOM 6312 C CA . THR A 1 804 ? -13.673 10.620 18.144 1.00 98.62 804 THR A CA 1
ATOM 6313 C C . THR A 1 804 ? -14.315 11.995 17.999 1.00 98.62 804 THR A C 1
ATOM 6315 O O . THR A 1 804 ? -13.812 12.991 18.513 1.00 98.62 804 THR A O 1
ATOM 6318 N N . CYS A 1 805 ? -15.467 12.035 17.337 1.00 98.31 805 CYS A N 1
ATOM 6319 C CA . CYS A 1 805 ? -16.321 13.204 17.202 1.00 98.31 805 CYS A CA 1
ATOM 6320 C C . CYS A 1 805 ? -17.774 12.872 17.564 1.00 98.31 805 CYS A C 1
ATOM 6322 O O . CYS A 1 805 ? -18.208 11.716 17.542 1.00 98.31 805 CYS A O 1
ATOM 6324 N N . GLU A 1 806 ? -18.541 13.907 17.894 1.00 98.56 806 GLU A N 1
ATOM 6325 C CA . GLU A 1 806 ? -19.988 13.809 18.056 1.00 98.56 806 GLU A CA 1
ATOM 6326 C C . GLU A 1 806 ? -20.687 14.100 16.727 1.00 98.56 806 GLU A C 1
ATOM 6328 O O . GLU A 1 806 ? -20.402 15.092 16.055 1.00 98.56 806 GLU A O 1
ATOM 6333 N N . ARG A 1 807 ? -21.621 13.229 16.334 1.00 98.25 807 ARG A N 1
ATOM 6334 C CA . ARG A 1 807 ? -22.370 13.360 15.082 1.00 98.25 807 ARG A CA 1
ATOM 6335 C C . ARG A 1 807 ? -23.862 13.158 15.312 1.00 98.25 807 ARG A C 1
ATOM 6337 O O . ARG A 1 807 ? -24.303 12.074 15.692 1.00 98.25 807 ARG A O 1
ATOM 6344 N N . THR A 1 808 ? -24.647 14.190 15.020 1.00 98.25 808 THR A N 1
ATOM 6345 C CA . THR A 1 808 ? -26.111 14.148 15.121 1.00 98.25 808 THR A CA 1
ATOM 6346 C C . THR A 1 808 ? -26.732 13.440 13.918 1.00 98.25 808 THR A C 1
ATOM 6348 O O . THR A 1 808 ? -26.390 13.698 12.760 1.00 98.25 808 THR A O 1
ATOM 6351 N N . VAL A 1 809 ? -27.685 12.548 14.174 1.00 98.25 809 VAL A N 1
ATOM 6352 C CA . VAL A 1 809 ? -28.465 11.864 13.137 1.00 98.25 809 VAL A CA 1
ATOM 6353 C C . VAL A 1 809 ? -29.510 12.826 12.556 1.00 98.25 809 VAL A C 1
ATOM 6355 O O . VAL A 1 809 ? -30.412 13.283 13.253 1.00 98.25 809 VAL A O 1
ATOM 6358 N N . GLY A 1 810 ? -29.403 13.144 11.263 1.00 97.44 810 GLY A N 1
ATOM 6359 C CA . GLY A 1 810 ? -30.259 14.148 10.610 1.00 97.44 810 GLY A CA 1
ATOM 6360 C C . GLY A 1 810 ? -31.663 13.678 10.196 1.00 97.44 810 GLY A C 1
ATOM 6361 O O . GLY A 1 810 ? -32.529 14.514 9.936 1.00 97.44 810 GLY A O 1
ATOM 6362 N N . SER A 1 811 ? -31.914 12.367 10.116 1.00 96.12 811 SER A N 1
ATOM 6363 C CA . SER A 1 811 ? -33.163 11.804 9.576 1.00 96.12 811 SER A CA 1
ATOM 6364 C C . SER A 1 811 ? -33.484 10.397 10.106 1.00 96.12 811 SER A C 1
ATOM 6366 O O . SER A 1 811 ? -32.643 9.737 10.716 1.00 96.12 811 SER A O 1
ATOM 6368 N N . GLY A 1 812 ? -34.714 9.933 9.857 1.00 95.75 812 GLY A N 1
ATOM 6369 C CA . GLY A 1 812 ? -35.224 8.643 10.335 1.00 95.75 812 GLY A CA 1
ATOM 6370 C C . GLY A 1 812 ? -35.739 8.688 11.779 1.00 95.75 812 GLY A C 1
ATOM 6371 O O . GLY A 1 812 ? -35.843 9.755 12.379 1.00 95.75 812 GLY A O 1
ATOM 6372 N N . SER A 1 813 ? -36.057 7.520 12.342 1.00 96.25 813 SER A N 1
ATOM 6373 C CA . SER A 1 813 ? -36.590 7.378 13.710 1.00 96.25 813 SER A CA 1
ATOM 6374 C C . SER A 1 813 ? -35.623 7.827 14.811 1.00 96.25 813 SER A C 1
ATOM 6376 O O . SER A 1 813 ? -36.066 8.213 15.884 1.00 96.25 813 SER A O 1
ATOM 6378 N N . ALA A 1 814 ? -34.316 7.818 14.537 1.00 96.69 814 ALA A N 1
ATOM 6379 C CA . ALA A 1 814 ? -33.268 8.299 15.440 1.00 96.69 814 ALA A CA 1
ATOM 6380 C C . ALA A 1 814 ? -32.860 9.764 15.169 1.00 96.69 814 ALA A C 1
ATOM 6382 O O . ALA A 1 814 ? -31.769 10.180 15.552 1.00 96.69 814 ALA A O 1
ATOM 6383 N N . LYS A 1 815 ? -33.679 10.554 14.455 1.00 97.94 815 LYS A N 1
ATOM 6384 C CA . LYS A 1 815 ? -33.374 11.966 14.176 1.00 97.94 815 LYS A CA 1
ATOM 6385 C C . LYS A 1 815 ? -33.167 12.742 15.483 1.00 97.94 815 LYS A C 1
ATOM 6387 O O . LYS A 1 815 ? -33.999 12.683 16.378 1.00 97.94 815 LYS A O 1
ATOM 6392 N N . GLY A 1 816 ? -32.082 13.509 15.555 1.00 98.00 816 GLY A N 1
ATOM 6393 C CA . GLY A 1 816 ? -31.702 14.293 16.733 1.00 98.00 816 GLY A CA 1
ATOM 6394 C C . GLY A 1 816 ? -30.822 13.542 17.736 1.00 98.00 816 GLY A C 1
ATOM 6395 O O . GLY A 1 816 ? -30.195 14.190 18.566 1.00 98.00 816 GLY A O 1
ATOM 6396 N N . THR A 1 817 ? -30.691 12.213 17.642 1.00 98.25 817 THR A N 1
ATOM 6397 C CA . THR A 1 817 ? -29.732 11.465 18.467 1.00 98.25 817 THR A CA 1
ATOM 6398 C C . THR A 1 817 ? -28.301 11.880 18.119 1.00 98.25 817 THR A C 1
ATOM 6400 O O . THR A 1 817 ? -27.900 11.824 16.953 1.00 98.25 817 THR A O 1
ATOM 6403 N N . VAL A 1 818 ? -27.527 12.272 19.132 1.00 98.44 818 VAL A N 1
ATOM 6404 C CA . VAL A 1 818 ? -26.084 12.531 19.029 1.00 98.44 818 VAL A CA 1
ATOM 6405 C C . VAL A 1 818 ? -25.337 11.231 19.311 1.00 98.44 818 VAL A C 1
ATOM 6407 O O . VAL A 1 818 ? -25.614 10.559 20.303 1.00 98.44 818 VAL A O 1
ATOM 6410 N N . LEU A 1 819 ? -24.411 10.853 18.430 1.00 98.56 819 LEU A N 1
ATOM 6411 C CA . LEU A 1 819 ? -23.589 9.653 18.578 1.00 98.56 819 LEU A CA 1
ATOM 6412 C C . LEU A 1 819 ? -22.109 10.032 18.617 1.00 98.56 819 LEU A C 1
ATOM 6414 O O . LEU A 1 819 ? -21.626 10.699 17.702 1.00 98.56 819 LEU A O 1
ATOM 6418 N N . ARG A 1 820 ? -21.384 9.555 19.634 1.00 98.56 820 ARG A N 1
ATOM 6419 C CA . ARG A 1 820 ? -19.920 9.629 19.683 1.00 98.56 820 ARG A CA 1
ATOM 6420 C C . ARG A 1 820 ? -19.325 8.486 18.861 1.00 98.56 820 ARG A C 1
ATOM 6422 O O . ARG A 1 820 ? -19.568 7.314 19.154 1.00 98.56 820 ARG A O 1
ATOM 6429 N N . ILE A 1 821 ? -18.583 8.828 17.814 1.00 98.62 821 ILE A N 1
ATOM 6430 C CA . ILE A 1 821 ? -18.040 7.897 16.815 1.00 98.62 821 ILE A CA 1
ATOM 6431 C C . ILE A 1 821 ? -16.620 8.302 16.411 1.00 98.62 821 ILE A C 1
ATOM 6433 O O . ILE A 1 821 ? -16.217 9.435 16.630 1.00 98.62 821 ILE A O 1
ATOM 6437 N N . VAL A 1 822 ? -15.861 7.396 15.798 1.00 98.62 822 VAL A N 1
ATOM 6438 C CA . VAL A 1 822 ? -14.587 7.729 15.142 1.00 98.62 822 VAL A CA 1
ATOM 6439 C C . VAL A 1 822 ? -14.804 8.753 14.024 1.00 98.62 822 VAL A C 1
ATOM 6441 O O . VAL A 1 822 ? -15.827 8.714 13.327 1.00 98.62 822 VAL A O 1
ATOM 6444 N N . ASP A 1 823 ? -13.832 9.642 13.818 1.00 98.56 823 ASP A N 1
ATOM 6445 C CA . ASP A 1 823 ? -13.804 10.495 12.629 1.00 98.56 823 ASP A CA 1
ATOM 6446 C C . ASP A 1 823 ? -13.854 9.636 11.353 1.00 98.56 823 ASP A C 1
ATOM 6448 O O . ASP A 1 823 ? -13.138 8.642 11.211 1.00 98.56 823 ASP A O 1
ATOM 6452 N N . GLN A 1 824 ? -14.720 9.999 10.398 1.00 98.06 824 GLN A N 1
ATOM 6453 C CA . GLN A 1 824 ? -14.851 9.213 9.165 1.00 98.06 824 GLN A CA 1
ATOM 6454 C C . GLN A 1 824 ? -13.557 9.232 8.347 1.00 98.06 824 GLN A C 1
ATOM 6456 O O . GLN A 1 824 ? -13.194 8.212 7.768 1.00 98.06 824 GLN A O 1
ATOM 6461 N N . HIS A 1 825 ? -12.891 10.381 8.317 1.00 98.31 825 HIS A N 1
ATOM 6462 C CA . HIS A 1 825 ? -11.592 10.612 7.703 1.00 98.31 825 HIS A CA 1
ATOM 6463 C C . HIS A 1 825 ? -10.697 11.143 8.817 1.00 98.31 825 HIS A C 1
ATOM 6465 O O . HIS A 1 825 ? -11.011 12.185 9.392 1.00 98.31 825 HIS A O 1
ATOM 6471 N N . MET A 1 826 ? -9.658 10.396 9.182 1.00 98.56 826 MET A N 1
ATOM 6472 C CA . MET A 1 826 ? -8.845 10.748 10.341 1.00 98.56 826 MET A CA 1
ATOM 6473 C C . MET A 1 826 ? -7.959 11.962 10.053 1.00 98.56 826 MET A C 1
ATOM 6475 O O . MET A 1 826 ? -7.408 12.098 8.960 1.00 98.56 826 MET A O 1
ATOM 6479 N N . LYS A 1 827 ? -7.816 12.826 11.057 1.00 98.44 827 LYS A N 1
ATOM 6480 C CA . LYS A 1 827 ? -6.863 13.943 11.075 1.00 98.44 827 LYS A CA 1
ATOM 6481 C C . LYS A 1 827 ? -5.439 13.429 11.295 1.00 98.44 827 LYS A C 1
ATOM 6483 O O . LYS A 1 827 ? -5.222 12.231 11.475 1.00 98.44 827 LYS A O 1
ATOM 6488 N N . SER A 1 828 ? -4.458 14.323 11.285 1.00 98.62 828 SER A N 1
ATOM 6489 C CA . SER A 1 828 ? -3.069 13.973 11.582 1.00 98.62 828 SER A CA 1
ATOM 6490 C C . SER A 1 828 ? -2.813 13.615 13.046 1.00 98.62 828 SER A C 1
ATOM 6492 O O . SER A 1 828 ? -3.537 14.037 13.950 1.00 98.62 828 SER A O 1
ATOM 6494 N N . LEU A 1 829 ? -1.725 12.877 13.295 1.00 98.69 829 LEU A N 1
ATOM 6495 C CA . LEU A 1 829 ? -1.263 12.592 14.659 1.00 98.69 829 LEU A CA 1
ATOM 6496 C C . LEU A 1 829 ? -0.960 13.889 15.429 1.00 98.69 829 LEU A C 1
ATOM 6498 O O . LEU A 1 829 ? -1.236 13.966 16.624 1.00 98.69 829 LEU A O 1
ATOM 6502 N N . ARG A 1 830 ? -0.463 14.929 14.738 1.00 98.44 830 ARG A N 1
ATOM 6503 C CA . ARG A 1 830 ? -0.263 16.273 15.307 1.00 98.44 830 ARG A CA 1
ATOM 6504 C C . ARG A 1 830 ? -1.580 16.913 15.759 1.00 98.44 830 ARG A C 1
ATOM 6506 O O . ARG A 1 830 ? -1.640 17.421 16.871 1.00 98.44 830 ARG A O 1
ATOM 6513 N N . GLU A 1 831 ? -2.624 16.880 14.931 1.00 98.56 831 GLU A N 1
ATOM 6514 C CA . GLU A 1 831 ? -3.934 17.475 15.253 1.00 98.56 831 GLU A CA 1
ATOM 6515 C C . GLU A 1 831 ? -4.670 16.749 16.384 1.00 98.56 831 GLU A C 1
ATOM 6517 O O . GLU A 1 831 ? -5.374 17.391 17.160 1.00 98.56 831 GLU A O 1
ATOM 6522 N N . TYR A 1 832 ? -4.500 15.430 16.506 1.00 98.62 832 TYR A N 1
ATOM 6523 C CA . TYR A 1 832 ? -5.033 14.661 17.637 1.00 98.62 832 TYR A CA 1
ATOM 6524 C C . TYR A 1 832 ? -4.171 14.745 18.908 1.00 98.62 832 TYR A C 1
ATOM 6526 O O . TYR A 1 832 ? -4.550 14.169 19.927 1.00 98.62 832 TYR A O 1
ATOM 6534 N N . ASN A 1 833 ? -3.022 15.434 18.863 1.00 98.31 833 ASN A N 1
ATOM 6535 C CA . ASN A 1 833 ? -2.015 15.455 19.929 1.00 98.31 833 ASN A CA 1
ATOM 6536 C C . ASN A 1 833 ? -1.584 14.039 20.379 1.00 98.31 833 ASN A C 1
ATOM 6538 O O . ASN A 1 833 ? -1.409 13.763 21.567 1.00 98.31 833 ASN A O 1
ATOM 6542 N N . LEU A 1 834 ? -1.443 13.126 19.414 1.00 98.44 834 LEU A N 1
ATOM 6543 C CA . LEU A 1 834 ? -0.985 11.755 19.630 1.00 98.44 834 LEU A CA 1
ATOM 6544 C C . LEU A 1 834 ? 0.540 11.640 19.457 1.00 98.44 834 LEU A C 1
ATOM 6546 O O . LEU A 1 834 ? 1.145 12.455 18.751 1.00 98.44 834 LEU A O 1
ATOM 6550 N N . PRO A 1 835 ? 1.180 10.609 20.047 1.00 98.44 835 PRO A N 1
ATOM 6551 C CA . PRO A 1 835 ? 2.585 10.312 19.796 1.00 98.44 835 PRO A CA 1
ATOM 6552 C C . PRO A 1 835 ? 2.866 10.180 18.295 1.00 98.44 835 PRO A C 1
ATOM 6554 O O . PRO A 1 835 ? 2.259 9.364 17.602 1.00 98.44 835 PRO A O 1
ATOM 6557 N N . ARG A 1 836 ? 3.797 10.994 17.792 1.00 98.38 836 ARG A N 1
ATOM 6558 C CA . ARG A 1 836 ? 4.279 10.924 16.408 1.00 98.38 836 ARG A CA 1
ATOM 6559 C C . ARG A 1 836 ? 5.453 9.955 16.311 1.00 98.38 836 ARG A C 1
ATOM 6561 O O . ARG A 1 836 ? 6.278 9.876 17.218 1.00 98.38 836 ARG A O 1
ATOM 6568 N N . TYR A 1 837 ? 5.572 9.285 15.169 1.00 98.25 837 TYR A N 1
ATOM 6569 C CA . TYR A 1 837 ? 6.803 8.592 14.787 1.00 98.25 837 TYR A CA 1
ATOM 6570 C C . TYR A 1 837 ? 7.940 9.606 14.588 1.00 98.25 837 TYR A C 1
ATOM 6572 O O . TYR A 1 837 ? 7.692 10.811 14.483 1.00 98.25 837 TYR A O 1
ATOM 6580 N N . SER A 1 838 ? 9.181 9.132 14.454 1.00 97.69 838 SER A N 1
ATOM 6581 C CA . SER A 1 838 ? 10.322 9.987 14.101 1.00 97.69 838 SER A CA 1
ATOM 6582 C C . SER A 1 838 ? 10.030 10.857 12.869 1.00 97.69 838 SER A C 1
ATOM 6584 O O . SER A 1 838 ? 9.279 10.464 11.967 1.00 97.69 838 SER A O 1
ATOM 6586 N N . SER A 1 839 ? 10.629 12.047 12.809 1.00 98.12 839 SER A N 1
ATOM 6587 C CA . SER A 1 839 ? 10.583 12.892 11.611 1.00 98.12 839 SER A CA 1
ATOM 6588 C C . SER A 1 839 ? 11.108 12.132 10.392 1.00 98.12 839 SER A C 1
ATOM 6590 O O . SER A 1 839 ? 11.985 11.277 10.518 1.00 98.12 839 SER A O 1
ATOM 6592 N N . TYR A 1 840 ? 10.558 12.428 9.215 1.00 97.75 840 TYR A N 1
ATOM 6593 C CA . TYR A 1 840 ? 11.057 11.859 7.965 1.00 97.75 840 TYR A CA 1
ATOM 6594 C C . TYR A 1 840 ? 12.490 12.334 7.706 1.00 97.75 840 TYR A C 1
ATOM 6596 O O . TYR A 1 840 ? 12.756 13.537 7.735 1.00 97.75 840 TYR A O 1
ATOM 6604 N N . ASN A 1 841 ? 13.408 11.405 7.439 1.00 96.12 841 ASN A N 1
ATOM 6605 C CA . ASN A 1 841 ? 14.773 11.760 7.053 1.00 96.12 841 ASN A CA 1
ATOM 6606 C C . ASN A 1 841 ? 14.845 12.137 5.554 1.00 96.12 841 ASN A C 1
ATOM 6608 O O . ASN A 1 841 ? 13.969 11.735 4.784 1.00 96.12 841 ASN A O 1
ATOM 6612 N N . PRO A 1 842 ? 15.877 12.873 5.096 1.00 95.69 842 PRO A N 1
ATOM 6613 C CA . PRO A 1 842 ? 15.953 13.342 3.709 1.00 95.69 842 PRO A CA 1
ATOM 6614 C C . PRO A 1 842 ? 15.846 12.244 2.63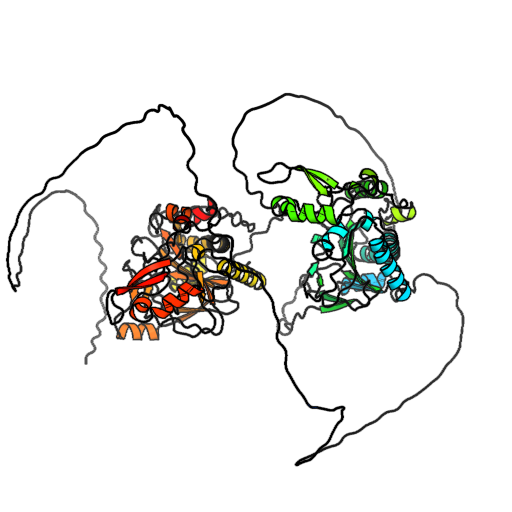8 1.00 95.69 842 PRO A C 1
ATOM 6616 O O . PRO A 1 842 ? 15.286 12.507 1.577 1.00 95.69 842 PRO A O 1
ATOM 6619 N N . ASN A 1 843 ? 16.304 11.017 2.918 1.00 93.19 843 ASN A N 1
ATOM 6620 C CA . ASN A 1 843 ? 16.227 9.889 1.980 1.00 93.19 843 ASN A CA 1
ATOM 6621 C C . ASN A 1 843 ? 14.830 9.244 1.939 1.00 93.19 843 ASN A C 1
ATOM 6623 O O . ASN A 1 843 ? 14.441 8.681 0.920 1.00 93.19 843 ASN A O 1
ATOM 6627 N N . GLU A 1 844 ? 14.067 9.307 3.036 1.00 95.94 844 GLU A N 1
ATOM 6628 C CA . GLU A 1 844 ? 12.649 8.917 3.038 1.00 95.94 844 GLU A CA 1
ATOM 6629 C C . GLU A 1 844 ? 11.786 9.957 2.319 1.00 95.94 844 GLU A C 1
ATOM 6631 O O . GLU A 1 844 ? 10.773 9.594 1.730 1.00 95.94 844 GLU A O 1
ATOM 6636 N N . ILE A 1 845 ? 12.164 11.240 2.380 1.00 96.88 845 ILE A N 1
ATOM 6637 C CA . ILE A 1 845 ? 11.469 12.316 1.663 1.00 96.88 845 ILE A CA 1
ATOM 6638 C C . ILE A 1 845 ? 11.781 12.243 0.169 1.00 96.88 845 ILE A C 1
ATOM 6640 O O . ILE A 1 845 ? 10.853 12.340 -0.627 1.00 96.88 845 ILE A O 1
ATOM 6644 N N . SER A 1 846 ? 13.050 12.074 -0.225 1.00 95.88 846 SER A N 1
ATOM 6645 C CA . SER A 1 846 ? 13.457 12.171 -1.633 1.00 95.88 846 SER A CA 1
ATOM 6646 C C . SER A 1 846 ? 12.685 11.208 -2.533 1.00 95.88 846 SER A C 1
ATOM 6648 O O . SER A 1 846 ? 12.162 11.646 -3.550 1.00 95.88 846 SER A O 1
ATOM 6650 N N . ILE A 1 847 ? 12.496 9.947 -2.115 1.00 96.31 847 ILE A N 1
ATOM 6651 C CA . ILE A 1 847 ? 11.744 8.928 -2.874 1.00 96.31 847 ILE A CA 1
ATOM 6652 C C . ILE A 1 847 ? 10.278 9.294 -3.180 1.00 96.31 847 ILE A C 1
ATOM 6654 O O . ILE A 1 847 ? 9.660 8.626 -4.005 1.00 96.31 847 ILE A O 1
ATOM 6658 N N . LEU A 1 848 ? 9.719 10.322 -2.530 1.00 97.69 848 LEU A N 1
ATOM 6659 C CA . LEU A 1 848 ? 8.315 10.743 -2.639 1.00 97.69 848 LEU A CA 1
ATOM 6660 C C . LEU A 1 848 ? 8.115 12.032 -3.462 1.00 97.69 848 LEU A C 1
ATOM 6662 O O . LEU A 1 848 ? 7.010 12.566 -3.484 1.00 97.69 848 LEU A O 1
ATOM 6666 N N . PHE A 1 849 ? 9.174 12.569 -4.076 1.00 97.81 849 PHE A N 1
ATOM 6667 C CA . PHE A 1 849 ? 9.140 13.776 -4.912 1.00 97.81 849 PHE A CA 1
ATOM 6668 C C . PHE A 1 849 ? 9.808 13.491 -6.266 1.00 97.81 849 PHE A C 1
ATOM 6670 O O . PHE A 1 849 ? 10.706 12.653 -6.301 1.00 97.81 849 PHE A O 1
ATOM 6677 N N . PRO A 1 850 ? 9.453 14.179 -7.371 1.00 97.62 850 PRO A N 1
ATOM 6678 C CA . PRO A 1 850 ? 9.989 13.839 -8.686 1.00 97.62 850 PRO A CA 1
ATOM 6679 C C . PRO A 1 850 ? 11.500 14.078 -8.820 1.00 97.62 850 PRO A C 1
ATOM 6681 O O . PRO A 1 850 ? 11.939 15.229 -8.857 1.00 97.62 850 PRO A O 1
ATOM 6684 N N . ASP A 1 851 ? 12.288 13.011 -8.995 1.00 95.31 851 ASP A N 1
ATOM 6685 C CA . ASP A 1 851 ? 13.735 13.091 -9.263 1.00 95.31 851 ASP A CA 1
ATOM 6686 C C . ASP A 1 851 ? 14.183 12.172 -10.424 1.00 95.31 851 ASP A C 1
ATOM 6688 O O . ASP A 1 851 ? 13.537 11.191 -10.796 1.00 95.31 851 ASP A O 1
ATOM 6692 N N . SER A 1 852 ? 15.319 12.519 -11.021 1.00 90.19 852 SER A N 1
ATOM 6693 C CA . SER A 1 852 ? 16.069 11.719 -11.996 1.00 90.19 852 SER A CA 1
ATOM 6694 C C . SER A 1 852 ? 17.246 10.958 -11.362 1.00 90.19 852 SER A C 1
ATOM 6696 O O . SER A 1 852 ? 17.784 10.048 -11.991 1.00 90.19 852 SER A O 1
ATOM 6698 N N . ASN A 1 853 ? 17.661 11.311 -10.135 1.00 84.94 853 ASN A N 1
ATOM 6699 C CA . ASN A 1 853 ? 18.832 10.748 -9.456 1.00 84.94 853 ASN A CA 1
ATOM 6700 C C . ASN A 1 853 ? 18.444 10.100 -8.123 1.00 84.94 853 ASN A C 1
ATOM 6702 O O . ASN A 1 853 ? 18.278 10.772 -7.107 1.00 84.94 853 ASN A O 1
ATOM 6706 N N . TRP A 1 854 ? 18.364 8.771 -8.104 1.00 73.31 854 TRP A N 1
ATOM 6707 C CA . TRP A 1 854 ? 17.946 8.028 -6.916 1.00 73.31 854 TRP A CA 1
ATOM 6708 C C . TRP A 1 854 ? 19.140 7.533 -6.114 1.00 73.31 854 TRP A C 1
ATOM 6710 O O . TRP A 1 854 ? 19.823 6.578 -6.486 1.00 73.31 854 TRP A O 1
ATOM 6720 N N . THR A 1 855 ? 19.363 8.167 -4.966 1.00 63.22 855 THR A N 1
ATOM 6721 C CA . THR A 1 855 ? 20.329 7.741 -3.950 1.00 63.22 855 THR A CA 1
ATOM 6722 C C . THR A 1 855 ? 19.610 7.061 -2.788 1.00 63.22 855 THR A C 1
ATOM 6724 O O . THR A 1 855 ? 19.470 7.598 -1.689 1.00 63.22 855 THR A O 1
ATOM 6727 N N . THR A 1 856 ? 19.142 5.832 -3.004 1.00 56.59 856 THR A N 1
ATOM 6728 C CA . THR A 1 856 ? 18.517 5.050 -1.931 1.00 56.59 856 THR A CA 1
ATOM 6729 C C . THR A 1 856 ? 19.583 4.468 -1.005 1.00 56.59 856 THR A C 1
ATOM 6731 O O . THR A 1 856 ? 20.035 3.344 -1.212 1.00 56.59 856 THR A O 1
ATOM 6734 N N . ASN A 1 857 ? 19.967 5.185 0.056 1.00 60.53 857 ASN A N 1
ATOM 6735 C CA . ASN A 1 857 ? 20.676 4.558 1.173 1.00 60.53 857 ASN A CA 1
ATOM 6736 C C . ASN A 1 857 ? 19.669 3.782 2.038 1.00 60.53 857 ASN A C 1
ATOM 6738 O O . ASN A 1 857 ? 19.129 4.294 3.016 1.00 60.53 857 ASN A O 1
ATOM 6742 N N . CYS A 1 858 ? 19.390 2.538 1.651 1.00 54.44 858 CYS A N 1
ATOM 6743 C CA . CYS A 1 858 ? 18.415 1.672 2.320 1.00 54.44 858 CYS A CA 1
ATOM 6744 C C . CYS A 1 858 ? 18.843 1.183 3.722 1.00 54.44 858 CYS A C 1
ATOM 6746 O O . CYS A 1 858 ? 18.079 0.474 4.383 1.00 54.44 858 CYS A O 1
ATOM 6748 N N . GLY A 1 859 ? 20.086 1.448 4.148 1.00 55.91 859 GLY A N 1
ATOM 6749 C CA . GLY A 1 859 ? 20.689 0.815 5.329 1.00 55.91 859 GLY A CA 1
ATOM 6750 C C . GLY A 1 859 ? 20.851 -0.712 5.210 1.00 55.91 859 GLY A C 1
ATOM 6751 O O . GLY A 1 859 ? 21.017 -1.386 6.219 1.00 55.91 859 GLY A O 1
ATOM 6752 N N . CYS A 1 860 ? 20.753 -1.256 3.995 1.00 54.34 860 CYS A N 1
ATOM 6753 C CA . CYS A 1 860 ? 20.826 -2.680 3.643 1.00 54.34 860 CYS A CA 1
ATOM 6754 C C . CYS A 1 860 ? 22.085 -2.999 2.813 1.00 54.34 860 CYS A C 1
ATOM 6756 O O . CYS A 1 860 ? 21.998 -3.684 1.798 1.00 54.34 860 CYS A O 1
ATOM 6758 N N . GLY A 1 861 ? 23.205 -2.342 3.134 1.00 52.31 861 GLY A N 1
ATOM 6759 C CA . GLY A 1 861 ? 24.453 -2.393 2.358 1.00 52.31 861 GLY A CA 1
ATOM 6760 C C . GLY A 1 861 ? 24.402 -1.663 1.006 1.00 52.31 861 GLY A C 1
ATOM 6761 O O . GLY A 1 861 ? 25.382 -1.035 0.609 1.00 52.31 861 GLY A O 1
ATOM 6762 N N . LYS A 1 862 ? 23.249 -1.654 0.319 1.00 52.69 862 LYS A N 1
ATOM 6763 C CA . LYS A 1 862 ? 23.056 -1.012 -0.991 1.00 52.69 862 LYS A CA 1
ATOM 6764 C C . LYS A 1 862 ? 23.069 0.521 -0.894 1.00 52.69 862 LYS A C 1
ATOM 6766 O O . LYS A 1 862 ? 22.021 1.160 -0.889 1.00 52.69 862 LYS A O 1
ATOM 6771 N N . SER A 1 863 ? 24.254 1.128 -0.894 1.00 45.38 863 SER A N 1
ATOM 6772 C CA . SER A 1 863 ? 24.446 2.539 -1.259 1.00 45.38 863 SER A CA 1
ATOM 6773 C C . SER A 1 863 ? 24.664 2.666 -2.773 1.00 45.38 863 SER A C 1
ATOM 6775 O O . SER A 1 863 ? 25.740 3.047 -3.237 1.00 45.38 863 SER A O 1
ATOM 6777 N N . GLY A 1 864 ? 23.649 2.294 -3.555 1.00 46.12 864 GLY A N 1
ATOM 6778 C CA . GLY A 1 864 ? 23.657 2.479 -5.003 1.00 46.12 864 GLY A CA 1
ATOM 6779 C C . GLY A 1 864 ? 23.314 3.924 -5.358 1.00 46.12 864 GLY A C 1
ATOM 6780 O O . GLY A 1 864 ? 22.198 4.371 -5.101 1.00 46.12 864 GLY A O 1
ATOM 6781 N N . VAL A 1 865 ? 24.251 4.651 -5.971 1.00 43.94 865 VAL A N 1
ATOM 6782 C CA . VAL A 1 865 ? 23.912 5.867 -6.723 1.00 43.94 865 VAL A CA 1
ATOM 6783 C C . VAL A 1 865 ? 23.416 5.411 -8.091 1.00 43.94 865 VAL A C 1
ATOM 6785 O O . VAL A 1 865 ? 24.218 5.201 -9.004 1.00 43.94 865 VAL A O 1
ATOM 6788 N N . PHE A 1 866 ? 22.103 5.236 -8.241 1.00 49.22 866 PHE A N 1
ATOM 6789 C CA . PHE A 1 866 ? 21.506 4.994 -9.551 1.00 49.22 866 PHE A CA 1
ATOM 6790 C C . PHE A 1 866 ? 21.525 6.319 -10.326 1.00 49.22 866 PHE A C 1
ATOM 6792 O O . PHE A 1 866 ? 20.684 7.197 -10.126 1.00 49.22 866 PHE A O 1
ATOM 6799 N N . LYS A 1 867 ? 22.566 6.503 -11.148 1.00 38.97 867 LYS A N 1
ATOM 6800 C CA . LYS A 1 867 ? 22.781 7.721 -11.940 1.00 38.97 867 LYS A CA 1
ATOM 6801 C C . LYS A 1 867 ? 21.770 7.805 -13.087 1.00 38.97 867 LYS A C 1
ATOM 6803 O O . LYS A 1 867 ? 21.705 6.865 -13.868 1.00 38.97 867 LYS A O 1
ATOM 6808 N N . ARG A 1 868 ? 21.096 8.962 -13.180 1.00 40.62 868 ARG A N 1
ATOM 6809 C CA . ARG A 1 868 ? 20.213 9.457 -14.257 1.00 40.62 868 ARG A CA 1
ATOM 6810 C C . ARG A 1 868 ? 19.330 8.429 -14.980 1.00 40.62 868 ARG A C 1
ATOM 6812 O O . ARG A 1 868 ? 19.798 7.687 -15.843 1.00 40.62 868 ARG A O 1
ATOM 6819 N N . LEU A 1 869 ? 18.033 8.525 -14.681 1.00 38.31 869 LEU A N 1
ATOM 6820 C CA . LEU A 1 869 ? 16.940 8.224 -15.617 1.00 38.31 869 LEU A CA 1
ATOM 6821 C C . LEU A 1 869 ? 17.072 9.009 -16.937 1.00 38.31 869 LEU A C 1
ATOM 6823 O O . LEU A 1 869 ? 17.559 10.164 -16.885 1.00 38.31 869 LEU A O 1
#